Protein AF-0000000085511441 (afdb_homodimer)

pLDDT: mean 87.8, std 14.12, range [30.11, 98.56]

Solvent-accessible surface area (backbone atoms only — not comparable to full-atom values): 46714 Å² total; per-residue (Å²): 135,64,66,64,56,52,46,50,50,53,56,59,40,48,77,57,49,73,48,66,66,62,46,84,83,43,72,73,53,55,70,59,40,51,24,51,40,33,44,71,35,62,80,49,63,78,42,83,89,54,56,70,65,40,44,52,52,22,50,54,55,24,65,72,31,73,89,54,36,45,55,46,68,43,41,42,40,36,45,67,71,50,42,47,37,52,47,51,42,51,30,66,76,54,69,49,89,83,74,58,64,62,35,36,38,29,35,41,40,55,55,61,49,51,40,48,50,44,43,65,74,63,39,68,78,54,69,90,58,37,23,31,36,35,51,22,55,22,58,51,65,58,58,48,41,36,48,74,71,59,35,41,79,38,66,27,60,53,41,84,37,76,67,32,51,42,73,52,66,64,37,53,50,50,38,60,70,68,43,94,40,60,64,51,35,36,46,45,55,43,32,26,38,56,47,4,21,66,63,49,70,70,52,51,46,45,56,50,51,54,20,44,76,64,69,22,38,38,38,36,39,30,37,30,55,85,38,49,23,78,92,56,76,78,67,55,68,65,53,56,38,66,74,34,65,85,56,40,82,57,37,34,39,37,40,36,37,26,44,40,70,20,92,85,36,47,33,24,50,44,25,21,39,36,40,45,39,82,52,83,56,45,41,59,52,48,40,72,71,45,89,49,48,27,39,40,62,30,48,52,48,49,41,58,73,63,46,38,70,88,52,57,73,39,72,71,39,54,55,53,52,49,43,52,52,51,50,35,49,47,41,39,54,45,42,51,54,53,33,52,51,42,49,68,39,85,56,34,38,38,43,41,55,47,22,55,57,35,42,52,36,34,52,58,70,59,70,83,67,60,66,75,82,82,48,97,51,54,70,52,52,44,51,39,49,49,44,25,74,73,70,69,51,81,56,42,46,24,69,69,28,35,55,60,88,91,56,38,32,32,38,41,75,52,63,50,59,69,69,60,41,52,52,52,51,50,52,47,51,55,48,50,54,52,52,53,50,60,65,73,104,133,64,66,65,56,51,48,49,49,52,56,60,41,47,78,59,50,75,46,68,69,61,44,84,84,44,74,72,52,55,69,58,39,53,24,50,40,34,44,70,36,62,80,49,63,77,42,85,90,54,55,70,66,41,44,51,52,21,50,52,54,24,65,72,31,75,88,53,35,46,56,44,70,44,41,42,39,34,45,68,71,50,41,48,39,52,47,51,42,51,34,65,74,49,71,46,76,91,74,57,66,60,35,36,37,31,34,42,40,56,55,62,48,51,39,47,49,43,42,65,72,64,40,69,77,53,69,91,57,38,24,31,37,33,50,23,55,23,55,49,65,57,59,48,40,37,47,73,72,60,36,40,78,39,67,27,59,53,40,82,39,77,66,33,51,42,73,52,64,63,38,53,50,50,39,59,69,69,44,94,39,59,63,52,34,38,46,46,54,44,32,27,37,56,46,4,20,69,64,48,69,71,52,51,46,44,55,53,51,53,21,45,77,63,70,22,36,38,39,36,38,29,38,29,55,86,36,47,25,80,92,56,76,78,66,55,69,64,49,57,38,65,74,33,65,86,56,40,81,57,36,34,39,35,39,36,37,26,44,40,70,19,90,84,36,47,33,24,50,43,25,22,40,36,41,47,41,83,54,81,58,45,42,60,51,48,40,72,70,43,88,48,50,27,39,40,63,29,47,52,48,51,40,59,75,64,46,38,70,87,53,57,73,40,72,71,38,53,56,53,53,50,43,52,51,51,49,35,50,49,42,40,53,44,42,52,53,52,33,55,52,43,50,70,38,85,56,33,38,38,42,40,55,46,22,54,57,34,42,51,36,33,52,58,70,59,69,84,68,60,64,81,82,85,55,96,51,54,72,51,50,43,52,40,50,52,44,25,74,76,69,68,51,81,54,43,49,25,69,69,28,35,55,59,88,90,58,37,33,33,38,42,75,52,67,52,58,67,68,59,40,53,53,50,52,50,50,47,51,55,48,50,54,52,53,53,48,60,65,72,105

InterPro domains:
  IPR004839 Aminotransferase, class I/classII, large domain [PF00155] (36-219)
  IPR015421 Pyridoxal phosphate-dependent transferase, major domain [G3DSA:3.40.640.10] (71-316)
  IPR015422 Pyridoxal phosphate-dependent transferase, small domain [G3DSA:3.90.1150.10] (317-437)
  IPR015424 Pyridoxal phosphate-dependent transferase [SSF53383] (57-434)
  IPR045088 Aminotransferase ALAT1/2-like [PTHR11751] (29-437)

Sequence (882 aa):
MDSVSQKEKYFEHRSKFDTILQMEDNIQYSYLKEIIVLCLNSDLLVSSNFSDEAKQLAKHYLSNFAGNGVGIYSETIGDDFIRKDVVDYILERDGALNIEDEEVLVDTNEGSLLNNILEFFIGAHMNSGYGILIPYPSSPIIQEAVEICGFLPVPYYLTEAADQWTIEEEALVKALEGSHCKIHCIFLENPGYPTGHLYSEKELEIFFRVAKNHGIVLIAIENLQMDVYRKNKFLSSRKALIQKDEIYKSVQLMCLFSSARSPQGDKGMQISYIDSLRMDKLTTTYGNLTFTSPASIHQIYLSLFLAPKYVRKYPSFTKFENERHNFIELLGNLAEITVDFFNLQPYMSCSQVFAGHCAFPKLLFPSRWITDENEALDLEENYCCELYATTGIYVVPGKVFGENPDSMHFKFTFPLDQITLHEQLEKIRQFHQKFIQSLIAMDSVSQKEKYFEHRSKFDTILQMEDNIQYSYLKEIIVLCLNSDLLVSSNFSDEAKQLAKHYLSNFAGNGVGIYSETIGDDFIRKDVVDYILERDGALNIEDEEVLVDTNEGSLLNNILEFFIGAHMNSGYGILIPYPSSPIIQEAVEICGFLPVPYYLTEAADQWTIEEEALVKALEGSHCKIHCIFLENPGYPTGHLYSEKELEIFFRVAKNHGIVLIAIENLQMDVYRKNKFLSSRKALIQKDEIYKSVQLMCLFSSARSPQGDKGMQISYIDSLRMDKLTTTYGNLTFTSPASIHQIYLSLFLAPKYVRKYPSFTKFENERHNFIELLGNLAEITVDFFNLQPYMSCSQVFAGHCAFPKLLFPSRWITDENEALDLEENYCCELYATTGIYVVPGKVFGENPDSMHFKFTFPLDQITLHEQLEKIRQFHQKFIQSLIA

Foldseek 3Di:
DDPVVLLVVQVVCVVVPVPDPLVPVFLPCVVLVLLLVCQQPVVCLPPPVGDPLSSVVNQVLLVQDPPSHQPDFAFAQGRQVLLVLVVLLCCVQQVDDDFDSLQKGKAFFPLVVLLLCCCLPVVVVDDAFEEEEEEPQADLSNVVSCVVNRHHYQYFYWDQDQAFTADDLCSVVCSCVVDPGHYAEYEEEAVGPPRQDHYDLVRLVSVLVVCQVRVHAYEYEYAFQLQFADPDHHDDSVSSLVVPPVSLVRYKYKYKYWQLQHSNHDVVLTMMMIGIGPPPSNVVSSSVVDPHGHRSSSSSSSSVVSQGPVRCVDPVVVVSVVSSNVLSHLQQVQQVVVQVLQCPAPQKHWHGHRTGFKTKMWRRDDPVLQDDPPDPDGPQSVLQSVLCVQPVAHWAWSPSSHHDPPITIIMDGGPDDPVVSVVSSVSSRVSVVVVVVVSVD/DDPVVLLCVQVVCVVVPVPDPLPPVFLPCVVLVLLLVCQQPVVCLPPPVGDPLSSVVNQVLLVQDPPSHQPDFAFAQGRQVLLVLVVLLCCVQLVDDDADSLQKGKAFFPLVVLLLCCCLPVVVVDDAFEEEEEEPQADLSNVVSCVVNRHHYQYFYWDQDQAFTADDLCSVVCSCVVDPGHYAEYEEEAVGPPRQDHYDLVRLVSVLVVCQVRVHAYEYEYAFQLQFADPDHHDDSVSSLVVPPVSLVRYKYKYKYWQLQHSNHDVVLTMMMIGIGPPPSNVVSSSVVDPHGHRSSSSSSSSVVSQGPVRCVDPVVVVSVVSSNVLSHLQQVQQVVVQVLQCPAPQKHWHRHRTGFKTKMWRRDDPVLQDDDDDPDGPQSVLQSVLCVQPVAHWAWSPSSHHDPPITIIMDGGPDDPVVSVVSSVSSRVSVVVVVVVSVD

Radius of gyration: 28.65 Å; Cα contacts (8 Å, |Δi|>4): 1571; chains: 2; bounding box: 65×98×68 Å

Nearest PDB structures (foldseek):
  4wp0-assembly1_A  TM=7.936E-01  e=3.427E-21  Homo sapiens
  4wlh-assembly1_A  TM=7.921E-01  e=8.140E-21  Homo sapiens
  3av7-assembly1_C  TM=8.135E-01  e=3.475E-18  Pyrococcus horikoshii OT3
  8kdk-assembly1_A  TM=7.665E-01  e=4.397E-17  Streptomyces caelestis
  8kdk-assembly1_D  TM=6.953E-01  e=1.557E-17  Streptomyces caelestis

Structure (mmCIF, N/CA/C/O backbone):
data_AF-0000000085511441-model_v1
#
loop_
_entity.id
_entity.type
_entity.pdbx_description
1 polymer 'alanine transaminase'
#
loop_
_atom_site.group_PDB
_atom_site.id
_atom_site.type_symbol
_atom_site.label_atom_id
_atom_site.label_alt_id
_atom_site.label_comp_id
_atom_site.label_asym_id
_atom_site.label_entity_id
_atom_site.label_seq_id
_atom_site.pdbx_PDB_ins_code
_atom_site.Cartn_x
_atom_site.Cartn_y
_atom_site.Cartn_z
_atom_site.occupancy
_atom_site.B_iso_or_equiv
_atom_site.auth_seq_id
_atom_site.auth_comp_id
_atom_site.auth_asym_id
_atom_site.auth_atom_id
_atom_site.pdbx_PDB_model_num
ATOM 1 N N . MET A 1 1 ? 5.293 -35.469 23.703 1 30.19 1 MET A N 1
ATOM 2 C CA . MET A 1 1 ? 5.578 -34.188 23.062 1 30.19 1 MET A CA 1
ATOM 3 C C . MET A 1 1 ? 4.348 -33.656 22.328 1 30.19 1 MET A C 1
ATOM 5 O O . MET A 1 1 ? 3.793 -34.344 21.469 1 30.19 1 MET A O 1
ATOM 9 N N . ASP A 1 2 ? 3.559 -32.688 22.75 1 33.53 2 ASP A N 1
ATOM 10 C CA . ASP A 1 2 ? 2.156 -32.312 22.594 1 33.53 2 ASP A CA 1
ATOM 11 C C . ASP A 1 2 ? 1.881 -31.797 21.188 1 33.53 2 ASP A C 1
ATOM 13 O O . ASP A 1 2 ? 2.611 -30.953 20.672 1 33.53 2 ASP A O 1
ATOM 17 N N . SER A 1 3 ? 1.074 -32.562 20.5 1 41.69 3 SER A N 1
ATOM 18 C CA . SER A 1 3 ? 0.53 -32.406 19.141 1 41.69 3 SER A CA 1
ATOM 19 C C . SER A 1 3 ? 0.071 -30.969 18.891 1 41.69 3 SER A C 1
ATOM 21 O O . SER A 1 3 ? 0.227 -30.453 17.781 1 41.69 3 SER A O 1
ATOM 23 N N . VAL A 1 4 ? -0.508 -30.359 19.891 1 43.78 4 VAL A N 1
ATOM 24 C CA . VAL A 1 4 ? -1.027 -29 19.781 1 43.78 4 VAL A CA 1
ATOM 25 C C . VAL A 1 4 ? 0.124 -28.016 19.562 1 43.78 4 VAL A C 1
ATOM 27 O O . VAL A 1 4 ? 0.022 -27.109 18.734 1 43.78 4 VAL A O 1
ATOM 30 N N . SER A 1 5 ? 1.155 -28.391 20.172 1 52.44 5 SER A N 1
ATOM 31 C CA . SER A 1 5 ? 2.291 -27.469 20.094 1 52.44 5 SER A CA 1
ATOM 32 C C . SER A 1 5 ? 2.941 -27.516 18.719 1 52.44 5 SER A C 1
ATOM 34 O O . SER A 1 5 ? 3.32 -26.484 18.156 1 52.44 5 SER A O 1
ATOM 36 N N . GLN A 1 6 ? 2.924 -28.766 18.219 1 46.75 6 GLN A N 1
ATOM 37 C CA . GLN A 1 6 ? 3.545 -28.875 16.906 1 46.75 6 GLN A CA 1
ATOM 38 C C . GLN A 1 6 ? 2.691 -28.203 15.828 1 46.75 6 GLN A C 1
ATOM 40 O O . GLN A 1 6 ? 3.221 -27.594 14.906 1 46.75 6 GLN A O 1
ATOM 45 N N . LYS A 1 7 ? 1.538 -28.391 16.078 1 52.41 7 LYS A N 1
ATOM 46 C CA . LYS A 1 7 ? 0.565 -27.781 15.164 1 52.41 7 LYS A CA 1
ATOM 47 C C . LYS A 1 7 ? 0.654 -26.266 15.18 1 52.41 7 LYS A C 1
ATOM 49 O O . LYS A 1 7 ? 0.6 -25.625 14.133 1 52.41 7 LYS A O 1
ATOM 54 N N . GLU A 1 8 ? 0.683 -25.875 16.375 1 53.62 8 GLU A N 1
ATOM 55 C CA . GLU A 1 8 ? 0.803 -24.438 16.547 1 53.62 8 GLU A CA 1
ATOM 56 C C . GLU A 1 8 ? 2.082 -23.906 15.906 1 53.62 8 GLU A C 1
ATOM 58 O O . GLU A 1 8 ? 2.072 -22.844 15.273 1 53.62 8 GLU A O 1
ATOM 63 N N . LYS A 1 9 ? 2.961 -24.719 15.977 1 51.88 9 LYS A N 1
ATOM 64 C CA . LYS A 1 9 ? 4.258 -24.359 15.414 1 51.88 9 LYS A CA 1
ATOM 65 C C . LYS A 1 9 ? 4.23 -24.406 13.891 1 51.88 9 LYS A C 1
ATOM 67 O O . LYS A 1 9 ? 4.859 -23.578 13.227 1 51.88 9 LYS A O 1
ATOM 72 N N . TYR A 1 10 ? 3.539 -25.438 13.438 1 49.09 10 TYR A N 1
ATOM 73 C CA . TYR A 1 10 ? 3.398 -25.562 11.984 1 49.09 10 TYR A CA 1
ATOM 74 C C . TYR A 1 10 ? 2.664 -24.359 11.406 1 49.09 10 TYR A C 1
ATOM 76 O O . TYR A 1 10 ? 3.111 -23.766 10.414 1 49.09 10 TYR A O 1
ATOM 84 N N . PHE A 1 11 ? 1.59 -24.016 12.047 1 53.53 11 PHE A N 1
ATOM 85 C CA . PHE A 1 11 ? 0.76 -22.953 11.492 1 53.53 11 PHE A CA 1
ATOM 86 C C . PHE A 1 11 ? 1.355 -21.594 11.805 1 53.53 11 PHE A C 1
ATOM 88 O O . PHE A 1 11 ? 1.129 -20.625 11.062 1 53.53 11 PHE A O 1
ATOM 95 N N . GLU A 1 12 ? 2.021 -21.5 12.875 1 52.16 12 GLU A N 1
ATOM 96 C CA . GLU A 1 12 ? 2.764 -20.266 13.117 1 52.16 12 GLU A CA 1
ATOM 97 C C . GLU A 1 12 ? 3.789 -20.016 12.016 1 52.16 12 GLU A C 1
ATOM 99 O O . GLU A 1 12 ? 4.031 -18.875 11.633 1 52.16 12 GLU A O 1
ATOM 104 N N . HIS A 1 13 ? 4.277 -21.109 11.57 1 45.53 13 HIS A N 1
ATOM 105 C CA . HIS A 1 13 ? 5.293 -21.016 10.523 1 45.53 13 HIS A CA 1
ATOM 106 C C . HIS A 1 13 ? 4.66 -20.734 9.164 1 45.53 13 HIS A C 1
ATOM 108 O O . HIS A 1 13 ? 5.359 -20.391 8.211 1 45.53 13 HIS A O 1
ATOM 114 N N . ARG A 1 14 ? 3.357 -21.047 9.039 1 44.38 14 ARG A N 1
ATOM 115 C CA . ARG A 1 14 ? 2.656 -20.75 7.797 1 44.38 14 ARG A CA 1
ATOM 116 C C . ARG A 1 14 ? 2.949 -19.328 7.328 1 44.38 14 ARG A C 1
ATOM 118 O O . ARG A 1 14 ? 3.16 -19.094 6.137 1 44.38 14 ARG A O 1
ATOM 125 N N . SER A 1 15 ? 2.666 -18.516 8.359 1 41.56 15 SER A N 1
ATOM 126 C CA . SER A 1 15 ? 2.695 -17.094 8.031 1 41.56 15 SER A CA 1
ATOM 127 C C . SER A 1 15 ? 4.059 -16.672 7.48 1 41.56 15 SER A C 1
ATOM 129 O O . SER A 1 15 ? 4.145 -15.828 6.594 1 41.56 15 SER A O 1
ATOM 131 N N . LYS A 1 16 ? 5.086 -17.422 8.047 1 41.16 16 LYS A N 1
ATOM 132 C CA . LYS A 1 16 ? 6.445 -17 7.727 1 41.16 16 LYS A CA 1
ATOM 133 C C . LYS A 1 16 ? 6.922 -17.609 6.41 1 41.16 16 LYS A C 1
ATOM 135 O O . LYS A 1 16 ? 7.73 -17.016 5.699 1 41.16 16 LYS A O 1
ATOM 140 N N . PHE A 1 17 ? 6.461 -18.812 6.188 1 39.72 17 PHE A N 1
ATOM 141 C CA . PHE A 1 17 ? 7.16 -19.625 5.203 1 39.72 17 PHE A CA 1
ATOM 142 C C . PHE A 1 17 ? 6.668 -19.312 3.795 1 39.72 17 PHE A C 1
ATOM 144 O O . PHE A 1 17 ? 7.277 -19.734 2.809 1 39.72 17 PHE A O 1
ATOM 151 N N . ASP A 1 18 ? 5.336 -18.984 3.717 1 43.41 18 ASP A N 1
ATOM 152 C CA . ASP A 1 18 ? 5.293 -18.719 2.281 1 43.41 18 ASP A CA 1
ATOM 153 C C . ASP A 1 18 ? 6.488 -17.891 1.837 1 43.41 18 ASP A C 1
ATOM 155 O O . ASP A 1 18 ? 6.539 -17.422 0.698 1 43.41 18 ASP A O 1
ATOM 159 N N . THR A 1 19 ? 7.043 -17.344 2.816 1 40.03 19 THR A N 1
ATOM 160 C CA . THR A 1 19 ? 8.211 -16.547 2.457 1 40.03 19 THR A CA 1
ATOM 161 C C . THR A 1 19 ? 9.211 -17.391 1.665 1 40.03 19 THR A C 1
ATOM 163 O O . THR A 1 19 ? 9.742 -18.375 2.17 1 40.03 19 THR A O 1
ATOM 166 N N . ILE A 1 20 ? 9.047 -17.422 0.516 1 40.84 20 ILE A N 1
ATOM 167 C CA . ILE A 1 20 ? 9.797 -17.859 -0.659 1 40.84 20 ILE A CA 1
ATOM 168 C C . ILE A 1 20 ? 11.289 -17.891 -0.34 1 40.84 20 ILE A C 1
ATOM 170 O O . ILE A 1 20 ? 11.844 -16.906 0.157 1 40.84 20 ILE A O 1
ATOM 174 N N . LEU A 1 21 ? 11.789 -19.156 -0.177 1 41 21 LEU A N 1
ATOM 175 C CA . LEU A 1 21 ? 13.156 -19.562 -0.474 1 41 21 LEU A CA 1
ATOM 176 C C . LEU A 1 21 ? 13.797 -18.609 -1.481 1 41 21 LEU A C 1
ATOM 178 O O . LEU A 1 21 ? 13.43 -18.609 -2.658 1 41 21 LEU A O 1
ATOM 182 N N . GLN A 1 22 ? 13.836 -17.406 -1.177 1 41.31 22 GLN A N 1
ATOM 183 C CA . GLN A 1 22 ? 14.742 -16.703 -2.074 1 41.31 22 GLN A CA 1
ATOM 184 C C . GLN A 1 22 ? 15.969 -17.562 -2.398 1 41.31 22 GLN A C 1
ATOM 186 O O . GLN A 1 22 ? 16.703 -17.969 -1.497 1 41.31 22 GLN A O 1
ATOM 191 N N . MET A 1 23 ? 15.836 -18.484 -3.258 1 41.94 23 MET A N 1
ATOM 192 C CA . MET A 1 23 ? 17.125 -18.906 -3.807 1 41.94 23 MET A CA 1
ATOM 193 C C . MET A 1 23 ? 18.172 -17.812 -3.648 1 41.94 23 MET A C 1
ATOM 195 O O . MET A 1 23 ? 17.938 -16.672 -4.043 1 41.94 23 MET A O 1
ATOM 199 N N . GLU A 1 24 ? 18.812 -17.844 -2.527 1 42.34 24 GLU A N 1
ATOM 200 C CA . GLU A 1 24 ? 19.969 -16.984 -2.266 1 42.34 24 GLU A CA 1
ATOM 201 C C . GLU A 1 24 ? 20.484 -16.344 -3.553 1 42.34 24 GLU A C 1
ATOM 203 O O . GLU A 1 24 ? 20.906 -15.188 -3.555 1 42.34 24 GLU A O 1
ATOM 208 N N . ASP A 1 25 ? 20.781 -17.344 -4.543 1 43.22 25 ASP A N 1
ATOM 209 C CA . ASP A 1 25 ? 21.5 -16.906 -5.738 1 43.22 25 ASP A CA 1
ATOM 210 C C . ASP A 1 25 ? 20.547 -16.203 -6.711 1 43.22 25 ASP A C 1
ATOM 212 O O . ASP A 1 25 ? 20.719 -16.297 -7.926 1 43.22 25 ASP A O 1
ATOM 216 N N . ASN A 1 26 ? 19.406 -15.828 -6.203 1 47.5 26 ASN A N 1
ATOM 217 C CA . ASN A 1 26 ? 18.406 -15.164 -7.035 1 47.5 26 ASN A CA 1
ATOM 218 C C . ASN A 1 26 ? 19.047 -14.086 -7.918 1 47.5 26 ASN A C 1
ATOM 220 O O . ASN A 1 26 ? 20.156 -13.625 -7.637 1 47.5 26 ASN A O 1
ATOM 224 N N . ILE A 1 27 ? 18.422 -13.93 -9.094 1 51.72 27 ILE A N 1
ATOM 225 C CA . ILE A 1 27 ? 18.766 -12.938 -10.102 1 51.72 27 ILE A CA 1
ATOM 226 C C . ILE A 1 27 ? 19.266 -11.664 -9.422 1 51.72 27 ILE A C 1
ATOM 228 O O . ILE A 1 27 ? 18.562 -11.078 -8.594 1 51.72 27 ILE A O 1
ATOM 232 N N . GLN A 1 28 ? 20.562 -11.727 -9.195 1 55.09 28 GLN A N 1
ATOM 233 C CA . GLN A 1 28 ? 21.156 -10.508 -8.664 1 55.09 28 GLN A CA 1
ATOM 234 C C . GLN A 1 28 ? 20.656 -9.273 -9.406 1 55.09 28 GLN A C 1
ATOM 236 O O . GLN A 1 28 ? 20.891 -9.133 -10.609 1 55.09 28 GLN A O 1
ATOM 241 N N . TYR A 1 29 ? 19.562 -8.727 -8.961 1 67.25 29 TYR A N 1
ATOM 242 C CA . TYR A 1 29 ? 18.984 -7.488 -9.477 1 67.25 29 TYR A CA 1
ATOM 243 C C . TYR A 1 29 ? 19.922 -6.309 -9.25 1 67.25 29 TYR A C 1
ATOM 245 O O . TYR A 1 29 ? 19.469 -5.184 -9.023 1 67.25 29 TYR A O 1
ATOM 253 N N . SER A 1 30 ? 21.266 -6.805 -9.461 1 74.56 30 SER A N 1
ATOM 254 C CA . SER A 1 30 ? 22.219 -5.734 -9.172 1 74.56 30 SER A CA 1
ATOM 255 C C . SER A 1 30 ? 22.031 -4.555 -10.117 1 74.56 30 SER A C 1
ATOM 257 O O . SER A 1 30 ? 22.125 -3.396 -9.703 1 74.56 30 SER A O 1
ATOM 259 N N . TYR A 1 31 ? 21.672 -4.934 -11.336 1 82.25 31 TYR A N 1
ATOM 260 C CA . TYR A 1 31 ? 21.469 -3.885 -12.336 1 82.25 31 TYR A CA 1
ATOM 261 C C . TYR A 1 31 ? 20.312 -2.977 -11.953 1 82.25 31 TYR A C 1
ATOM 263 O O . TYR A 1 31 ? 20.438 -1.751 -11.969 1 82.25 31 TYR A O 1
ATOM 271 N N . LEU A 1 32 ? 19.219 -3.57 -11.562 1 89.5 32 LEU A N 1
ATOM 272 C CA . LEU A 1 32 ? 18.047 -2.789 -11.188 1 89.5 32 LEU A CA 1
ATOM 273 C C . LEU A 1 32 ? 18.312 -1.98 -9.922 1 89.5 32 LEU A C 1
ATOM 275 O O . LEU A 1 32 ? 17.953 -0.807 -9.844 1 89.5 32 LEU A O 1
ATOM 279 N N . LYS A 1 33 ? 19.062 -2.592 -9.047 1 88.81 33 LYS A N 1
ATOM 280 C CA . LYS A 1 33 ? 19.312 -1.96 -7.758 1 88.81 33 LYS A CA 1
ATOM 281 C C . LYS A 1 33 ? 20.203 -0.727 -7.922 1 88.81 33 LYS A C 1
ATOM 283 O O . LYS A 1 33 ? 20.016 0.277 -7.23 1 88.81 33 LYS A O 1
ATOM 288 N N . GLU A 1 34 ? 21.141 -0.823 -8.852 1 91.25 34 GLU A N 1
ATOM 289 C CA . GLU A 1 34 ? 22.047 0.301 -9.094 1 91.25 34 GLU A CA 1
ATOM 290 C C . GLU A 1 34 ? 21.281 1.534 -9.555 1 91.25 34 GLU A C 1
ATOM 292 O O . GLU A 1 34 ? 21.547 2.648 -9.102 1 91.25 34 GLU A O 1
ATOM 297 N N . ILE A 1 35 ? 20.375 1.328 -10.438 1 94.44 35 ILE A N 1
ATOM 298 C CA . ILE A 1 35 ? 19.594 2.434 -10.992 1 94.44 35 ILE A CA 1
ATOM 299 C C . ILE A 1 35 ? 18.672 3.006 -9.914 1 94.44 35 ILE A C 1
ATOM 301 O O . ILE A 1 35 ? 18.578 4.227 -9.758 1 94.44 35 ILE A O 1
ATOM 305 N N . ILE A 1 36 ? 18.062 2.154 -9.148 1 94.31 36 ILE A N 1
ATOM 306 C CA . ILE A 1 36 ? 17.125 2.568 -8.109 1 94.31 36 ILE A CA 1
ATOM 307 C C . ILE A 1 36 ? 17.859 3.357 -7.031 1 94.31 36 ILE A C 1
ATOM 309 O O . ILE A 1 36 ? 17.359 4.379 -6.555 1 94.31 36 ILE A O 1
ATOM 313 N N . VAL A 1 37 ? 19.047 2.914 -6.73 1 93.75 37 VAL A N 1
ATOM 314 C CA . VAL A 1 37 ? 19.891 3.578 -5.734 1 93.75 37 VAL A CA 1
ATOM 315 C C . VAL A 1 37 ? 20.203 5 -6.188 1 93.75 37 VAL A C 1
ATOM 317 O O . VAL A 1 37 ? 20.125 5.941 -5.398 1 93.75 37 VAL A O 1
ATOM 320 N N . LEU A 1 38 ? 20.516 5.156 -7.449 1 94.88 38 LEU A N 1
ATOM 321 C CA . LEU A 1 38 ? 20.844 6.465 -8 1 94.88 38 LEU A CA 1
ATOM 322 C C . LEU A 1 38 ? 19.625 7.379 -8 1 94.88 38 LEU A C 1
ATOM 324 O O . LEU A 1 38 ? 19.75 8.594 -7.809 1 94.88 38 LEU A O 1
ATOM 328 N N . CYS A 1 39 ? 18.438 6.82 -8.203 1 94.75 39 CYS A N 1
ATOM 329 C CA . CYS A 1 39 ? 17.203 7.605 -8.18 1 94.75 39 CYS A CA 1
ATOM 330 C C . CYS A 1 39 ? 16.875 8.055 -6.766 1 94.75 39 CYS A C 1
ATOM 332 O O . CYS A 1 39 ? 16.375 9.164 -6.562 1 94.75 39 CYS A O 1
ATOM 334 N N . LEU A 1 40 ? 17.172 7.219 -5.82 1 92.06 40 LEU A N 1
ATOM 335 C CA . LEU A 1 40 ? 16.875 7.512 -4.426 1 92.06 40 LEU A CA 1
ATOM 336 C C . LEU A 1 40 ? 17.812 8.586 -3.877 1 92.06 40 LEU A C 1
ATOM 338 O O . LEU A 1 40 ? 17.406 9.398 -3.045 1 92.06 40 LEU A O 1
ATOM 342 N N . ASN A 1 41 ? 19.047 8.492 -4.266 1 90.44 41 ASN A N 1
ATOM 343 C CA . ASN A 1 41 ? 20.062 9.453 -3.848 1 90.44 41 ASN A CA 1
ATOM 344 C C . ASN A 1 41 ? 20.812 10.031 -5.047 1 90.44 41 ASN A C 1
ATOM 346 O O . ASN A 1 41 ? 21.891 9.547 -5.406 1 90.44 41 ASN A O 1
ATOM 350 N N . SER A 1 42 ? 20.344 11.148 -5.516 1 88.06 42 SER A N 1
ATOM 351 C CA . SER A 1 42 ? 20.859 11.742 -6.75 1 88.06 42 SER A CA 1
ATOM 352 C C . SER A 1 42 ? 22.25 12.305 -6.555 1 88.06 42 SER A C 1
ATOM 354 O O . SER A 1 42 ? 22.953 12.602 -7.531 1 88.06 42 SER A O 1
ATOM 356 N N . ASP A 1 43 ? 22.734 12.422 -5.32 1 86.56 43 ASP A N 1
ATOM 357 C CA . ASP A 1 43 ? 24.109 12.859 -5.062 1 86.56 43 ASP A CA 1
ATOM 358 C C . ASP A 1 43 ? 25.109 11.852 -5.602 1 86.56 43 ASP A C 1
ATOM 360 O O . ASP A 1 43 ? 26.266 12.195 -5.848 1 86.56 43 ASP A O 1
ATOM 364 N N . LEU A 1 44 ? 24.672 10.68 -5.836 1 90.88 44 LEU A N 1
ATOM 365 C CA . LEU A 1 44 ? 25.547 9.602 -6.27 1 90.88 44 LEU A CA 1
ATOM 366 C C . LEU A 1 44 ? 25.75 9.641 -7.781 1 90.88 44 LEU A C 1
ATOM 368 O O . LEU A 1 44 ? 26.578 8.906 -8.32 1 90.88 44 LEU A O 1
ATOM 372 N N . LEU A 1 45 ? 25.031 10.539 -8.422 1 92.56 45 LEU A N 1
ATOM 373 C CA . LEU A 1 45 ? 25.109 10.609 -9.883 1 92.56 45 LEU A CA 1
ATOM 374 C C . LEU A 1 45 ? 26.484 11.055 -10.336 1 92.56 45 LEU A C 1
ATOM 376 O O . LEU A 1 45 ? 26.859 10.859 -11.492 1 92.56 45 LEU A O 1
ATOM 380 N N . VAL A 1 46 ? 27.25 11.602 -9.445 1 91.19 46 VAL A N 1
ATOM 381 C CA . VAL A 1 46 ? 28.578 12.094 -9.805 1 91.19 46 VAL A CA 1
ATOM 382 C C . VAL A 1 46 ? 29.641 11.086 -9.359 1 91.19 46 VAL A C 1
ATOM 384 O O . VAL A 1 46 ? 30.828 11.25 -9.656 1 91.19 46 VAL A O 1
ATOM 387 N N . SER A 1 47 ? 29.219 10.078 -8.656 1 88.38 47 SER A N 1
ATOM 388 C CA . SER A 1 47 ? 30.156 9.094 -8.125 1 88.38 47 SER A CA 1
ATOM 389 C C . SER A 1 47 ? 30.703 8.195 -9.234 1 88.38 47 SER A C 1
ATOM 391 O O . SER A 1 47 ? 29.953 7.789 -10.133 1 88.38 47 SER A O 1
ATOM 393 N N . SER A 1 48 ? 31.953 7.766 -9.164 1 87.62 48 SER A N 1
ATOM 394 C CA . SER A 1 48 ? 32.594 6.895 -10.148 1 87.62 48 SER A CA 1
ATOM 395 C C . SER A 1 48 ? 32.281 5.43 -9.883 1 87.62 48 SER A C 1
ATOM 397 O O . SER A 1 48 ? 32.531 4.566 -10.719 1 87.62 48 SER A O 1
ATOM 399 N N . ASN A 1 49 ? 31.578 5.152 -8.836 1 85.38 49 ASN A N 1
ATOM 400 C CA . ASN A 1 49 ? 31.266 3.777 -8.445 1 85.38 49 ASN A CA 1
ATOM 401 C C . ASN A 1 49 ? 30.094 3.219 -9.234 1 85.38 49 ASN A C 1
ATOM 403 O O . ASN A 1 49 ? 29.812 2.02 -9.18 1 85.38 49 ASN A O 1
ATOM 407 N N . PHE A 1 50 ? 29.453 4.082 -10.016 1 90.62 50 PHE A N 1
ATOM 408 C CA . PHE A 1 50 ? 28.281 3.658 -10.773 1 90.62 50 PHE A CA 1
ATOM 409 C C . PHE A 1 50 ? 28.516 3.816 -12.273 1 90.62 50 PHE A C 1
ATOM 411 O O . PHE A 1 50 ? 29.25 4.715 -12.695 1 90.62 50 PHE A O 1
ATOM 418 N N . SER A 1 51 ? 27.969 2.916 -13.062 1 91.12 51 SER A N 1
ATOM 419 C CA . SER A 1 51 ? 28.172 2.928 -14.508 1 91.12 51 SER A CA 1
ATOM 420 C C . SER A 1 51 ? 27.469 4.129 -15.148 1 91.12 51 SER A C 1
ATOM 422 O O . SER A 1 51 ? 26.484 4.641 -14.617 1 91.12 51 SER A O 1
ATOM 424 N N . ASP A 1 52 ? 27.984 4.551 -16.266 1 94.12 52 ASP A N 1
ATOM 425 C CA . ASP A 1 52 ? 27.375 5.645 -17.016 1 94.12 52 ASP A CA 1
ATOM 426 C C . ASP A 1 52 ? 25.969 5.273 -17.469 1 94.12 52 ASP A C 1
ATOM 428 O O . ASP A 1 52 ? 25.078 6.129 -17.516 1 94.12 52 ASP A O 1
ATOM 432 N N . GLU A 1 53 ? 25.812 4.043 -17.781 1 93.81 53 GLU A N 1
ATOM 433 C CA . GLU A 1 53 ? 24.484 3.557 -18.172 1 93.81 53 GLU A CA 1
ATOM 434 C C . GLU A 1 53 ? 23.469 3.744 -17.047 1 93.81 53 GLU A C 1
ATOM 436 O O . GLU A 1 53 ? 22.375 4.238 -17.281 1 93.81 53 GLU A O 1
ATOM 441 N N . ALA A 1 54 ? 23.875 3.307 -15.883 1 93.81 54 ALA A N 1
ATOM 442 C CA . ALA A 1 54 ? 22.984 3.439 -14.727 1 93.81 54 ALA A CA 1
ATOM 443 C C . ALA A 1 54 ? 22.672 4.906 -14.453 1 93.81 54 ALA A C 1
ATOM 445 O O . ALA A 1 54 ? 21.531 5.242 -14.125 1 93.81 54 ALA A O 1
ATOM 446 N N . LYS A 1 55 ? 23.672 5.777 -14.594 1 96.25 55 LYS A N 1
ATOM 447 C CA . LYS A 1 55 ? 23.469 7.211 -14.375 1 96.25 55 LYS A CA 1
ATOM 448 C C . LYS A 1 55 ? 22.5 7.797 -15.398 1 96.25 55 LYS A C 1
ATOM 450 O O . LYS A 1 55 ? 21.641 8.602 -15.047 1 96.25 55 LYS A O 1
ATOM 455 N N . GLN A 1 56 ? 22.656 7.383 -16.609 1 96.25 56 GLN A N 1
ATOM 456 C CA . GLN A 1 56 ? 21.781 7.875 -17.672 1 96.25 56 GLN A CA 1
ATOM 457 C C . GLN A 1 56 ? 20.328 7.445 -17.453 1 96.25 56 GLN A C 1
ATOM 459 O O . GLN A 1 56 ? 19.406 8.242 -17.609 1 96.25 56 GLN A O 1
ATOM 464 N N . LEU A 1 57 ? 20.141 6.215 -17.109 1 96.12 57 LEU A N 1
ATOM 465 C CA . LEU A 1 57 ? 18.812 5.703 -16.844 1 96.12 57 LEU A CA 1
ATOM 466 C C . LEU A 1 57 ? 18.188 6.383 -15.625 1 96.12 57 LEU A C 1
ATOM 468 O O . LEU A 1 57 ? 17 6.727 -15.633 1 96.12 57 LEU A O 1
ATOM 472 N N . ALA A 1 58 ? 18.984 6.531 -14.57 1 96.88 58 ALA A N 1
ATOM 473 C CA . ALA A 1 58 ? 18.5 7.227 -13.383 1 96.88 58 ALA A CA 1
ATOM 474 C C . ALA A 1 58 ? 18.047 8.641 -13.719 1 96.88 58 ALA A C 1
ATOM 476 O O . ALA A 1 58 ? 16.984 9.086 -13.281 1 96.88 58 ALA A O 1
ATOM 477 N N . LYS A 1 59 ? 18.859 9.367 -14.523 1 96.69 59 LYS A N 1
ATOM 478 C CA . LYS A 1 59 ? 18.516 10.719 -14.945 1 96.69 59 LYS A CA 1
ATOM 479 C C . LYS A 1 59 ? 17.219 10.727 -15.75 1 96.69 59 LYS A C 1
ATOM 481 O O . LYS A 1 59 ? 16.391 11.633 -15.594 1 96.69 59 LYS A O 1
ATOM 486 N N . HIS A 1 60 ? 17.094 9.719 -16.594 1 96.19 60 HIS A N 1
ATOM 487 C CA . HIS A 1 60 ? 15.867 9.578 -17.375 1 96.19 60 HIS A CA 1
ATOM 488 C C . HIS A 1 60 ? 14.641 9.461 -16.469 1 96.19 60 HIS A C 1
ATOM 490 O O . HIS A 1 60 ? 13.656 10.18 -16.656 1 96.19 60 HIS A O 1
ATOM 496 N N . TYR A 1 61 ? 14.68 8.586 -15.492 1 96.25 61 TYR A N 1
ATOM 497 C CA . TYR A 1 61 ? 13.547 8.383 -14.594 1 96.25 61 TYR A CA 1
ATOM 498 C C . TYR A 1 61 ? 13.281 9.625 -13.758 1 96.25 61 TYR A C 1
ATOM 500 O O . TYR A 1 61 ? 12.133 10.07 -13.648 1 96.25 61 TYR A O 1
ATOM 508 N N . LEU A 1 62 ? 14.336 10.219 -13.211 1 94.94 62 LEU A N 1
ATOM 509 C CA . LEU A 1 62 ? 14.188 11.391 -12.352 1 94.94 62 LEU A CA 1
ATOM 510 C C . LEU A 1 62 ? 13.555 12.547 -13.117 1 94.94 62 LEU A C 1
ATOM 512 O O . LEU A 1 62 ? 12.695 13.25 -12.586 1 94.94 62 LEU A O 1
ATOM 516 N N . SER A 1 63 ? 13.906 12.727 -14.367 1 94.44 63 SER A N 1
ATOM 517 C CA . SER A 1 63 ? 13.438 13.859 -15.164 1 94.44 63 SER A CA 1
ATOM 518 C C . SER A 1 63 ? 11.969 13.695 -15.539 1 94.44 63 SER A C 1
ATOM 520 O O . SER A 1 63 ? 11.305 14.672 -15.906 1 94.44 63 SER A O 1
ATOM 522 N N . ASN A 1 64 ? 11.445 12.492 -15.406 1 92.62 64 ASN A N 1
ATOM 523 C CA . ASN A 1 64 ? 10.07 12.242 -15.82 1 92.62 64 ASN A CA 1
ATOM 524 C C . ASN A 1 64 ? 9.109 12.305 -14.633 1 92.62 64 ASN A C 1
ATOM 526 O O . ASN A 1 64 ? 7.895 12.344 -14.812 1 92.62 64 ASN A O 1
ATOM 530 N N . PHE A 1 65 ? 9.656 12.242 -13.461 1 88.5 65 PHE A N 1
ATOM 531 C CA . PHE A 1 65 ? 8.82 12.43 -12.281 1 88.5 65 PHE A CA 1
ATOM 532 C C . PHE A 1 65 ? 8.664 13.914 -11.961 1 88.5 65 PHE A C 1
ATOM 534 O O . PHE A 1 65 ? 9.555 14.719 -12.266 1 88.5 65 PHE A O 1
ATOM 541 N N . ALA A 1 66 ? 7.531 14.242 -11.367 1 79.31 66 ALA A N 1
ATOM 542 C CA . ALA A 1 66 ? 7.32 15.609 -10.914 1 79.31 66 ALA A CA 1
ATOM 543 C C . ALA A 1 66 ? 8.43 16.047 -9.961 1 79.31 66 ALA A C 1
ATOM 545 O O . ALA A 1 66 ? 8.859 15.281 -9.102 1 79.31 66 ALA A O 1
ATOM 546 N N . GLY A 1 67 ? 9.008 17.234 -10.164 1 78.12 67 GLY A N 1
ATOM 547 C CA . GLY A 1 67 ? 10.039 17.766 -9.297 1 78.12 67 GLY A CA 1
ATOM 548 C C . GLY A 1 67 ? 11.414 17.188 -9.57 1 78.12 67 GLY A C 1
ATOM 549 O O . GLY A 1 67 ? 12.359 17.438 -8.82 1 78.12 67 GLY A O 1
ATOM 550 N N . ASN A 1 68 ? 11.531 16.359 -10.57 1 84.5 68 ASN A N 1
ATOM 551 C CA . ASN A 1 68 ? 12.789 15.727 -10.953 1 84.5 68 ASN A CA 1
ATOM 552 C C . ASN A 1 68 ? 13.352 14.883 -9.812 1 84.5 68 ASN A C 1
ATOM 554 O O . ASN A 1 68 ? 14.547 14.953 -9.516 1 84.5 68 ASN A O 1
ATOM 558 N N . GLY A 1 69 ? 12.461 14.211 -9.117 1 87.44 69 GLY A N 1
ATOM 559 C CA . GLY A 1 69 ? 12.852 13.391 -7.98 1 87.44 69 GLY A CA 1
ATOM 560 C C . GLY A 1 69 ? 11.805 12.359 -7.602 1 87.44 69 GLY A C 1
ATOM 561 O O . GLY A 1 69 ? 10.758 12.266 -8.25 1 87.44 69 GLY A O 1
ATOM 562 N N . VAL A 1 70 ? 12.117 11.562 -6.598 1 89.69 70 VAL A N 1
ATOM 563 C CA . VAL A 1 70 ? 11.234 10.469 -6.203 1 89.69 70 VAL A CA 1
ATOM 564 C C . VAL A 1 70 ? 10.633 10.758 -4.828 1 89.69 70 VAL A C 1
ATOM 566 O O . VAL A 1 70 ? 10.094 9.859 -4.184 1 89.69 70 VAL A O 1
ATOM 569 N N . GLY A 1 71 ? 10.719 11.977 -4.367 1 85.06 71 GLY A N 1
ATOM 570 C CA . GLY A 1 71 ? 10.312 12.312 -3.01 1 85.06 71 GLY A CA 1
ATOM 571 C C . GLY A 1 71 ? 8.961 13 -2.941 1 85.06 71 GLY A C 1
ATOM 572 O O . GLY A 1 71 ? 8.602 13.57 -1.91 1 85.06 71 GLY A O 1
ATOM 573 N N . ILE A 1 72 ? 8.188 13.008 -4.023 1 84.38 72 ILE A N 1
ATOM 574 C CA . ILE A 1 72 ? 6.871 13.641 -4.055 1 84.38 72 ILE A CA 1
ATOM 575 C C . ILE A 1 72 ? 5.801 12.602 -4.363 1 84.38 72 ILE A C 1
ATOM 577 O O . ILE A 1 72 ? 6.117 11.492 -4.809 1 84.38 72 ILE A O 1
ATOM 581 N N . TYR A 1 73 ? 4.594 12.891 -4.074 1 82.75 73 TYR A N 1
ATOM 582 C CA . TYR A 1 73 ? 3.496 11.977 -4.375 1 82.75 73 TYR A CA 1
ATOM 583 C C . TYR A 1 73 ? 3.387 11.727 -5.875 1 82.75 73 TYR A C 1
ATOM 585 O O . TYR A 1 73 ? 3.531 12.656 -6.672 1 82.75 73 TYR A O 1
ATOM 593 N N . SER A 1 74 ? 3.16 10.492 -6.199 1 86.81 74 SER A N 1
ATOM 594 C CA . SER A 1 74 ? 2.846 10.133 -7.578 1 86.81 74 SER A CA 1
ATOM 595 C C . SER A 1 74 ? 1.351 10.258 -7.852 1 86.81 74 SER A C 1
ATOM 597 O O . SER A 1 74 ? 0.561 10.477 -6.934 1 86.81 74 SER A O 1
ATOM 599 N N . GLU A 1 75 ? 1.066 10.172 -9.109 1 86.38 75 GLU A N 1
ATOM 600 C CA . GLU A 1 75 ? -0.345 10.086 -9.469 1 86.38 75 GLU A CA 1
ATOM 601 C C . GLU A 1 75 ? -0.992 8.836 -8.867 1 86.38 75 GLU A C 1
ATOM 603 O O . GLU A 1 75 ? -0.36 7.781 -8.789 1 86.38 75 GLU A O 1
ATOM 608 N N . THR A 1 76 ? -2.289 8.945 -8.539 1 86.12 76 THR A N 1
ATOM 609 C CA . THR A 1 76 ? -2.99 7.863 -7.855 1 86.12 76 THR A CA 1
ATOM 610 C C . THR A 1 76 ? -3.082 6.633 -8.758 1 86.12 76 THR A C 1
ATOM 612 O O . THR A 1 76 ? -3.135 5.504 -8.266 1 86.12 76 THR A O 1
ATOM 615 N N . ILE A 1 77 ? -3.107 6.824 -10.102 1 92.44 77 ILE A N 1
ATOM 616 C CA . ILE A 1 77 ? -3.248 5.707 -11.031 1 92.44 77 ILE A CA 1
ATOM 617 C C . ILE A 1 77 ? -1.872 5.289 -11.547 1 92.44 77 ILE A C 1
ATOM 619 O O . ILE A 1 77 ? -1.768 4.453 -12.453 1 92.44 77 ILE A O 1
ATOM 623 N N . GLY A 1 78 ? -0.825 5.824 -10.984 1 92.94 78 GLY A N 1
ATOM 624 C CA . GLY A 1 78 ? 0.521 5.641 -11.508 1 92.94 78 GLY A CA 1
ATOM 625 C C . GLY A 1 78 ? 0.95 6.742 -12.453 1 92.94 78 GLY A C 1
ATOM 626 O O . GLY A 1 78 ? 0.121 7.316 -13.164 1 92.94 78 GLY A O 1
ATOM 627 N N . ASP A 1 79 ? 2.199 7.066 -12.469 1 93.25 79 ASP A N 1
ATOM 628 C CA . ASP A 1 79 ? 2.725 8.141 -13.312 1 93.25 79 ASP A CA 1
ATOM 629 C C . ASP A 1 79 ? 2.592 7.789 -14.789 1 93.25 79 ASP A C 1
ATOM 631 O O . ASP A 1 79 ? 2.766 6.633 -15.18 1 93.25 79 ASP A O 1
ATOM 635 N N . ASP A 1 80 ? 2.4 8.789 -15.594 1 93.38 80 ASP A N 1
ATOM 636 C CA . ASP A 1 80 ? 2.09 8.625 -17.016 1 93.38 80 ASP A CA 1
ATOM 637 C C . ASP A 1 80 ? 3.193 7.848 -17.734 1 93.38 80 ASP A C 1
ATOM 639 O O . ASP A 1 80 ? 2.914 6.93 -18.5 1 93.38 80 ASP A O 1
ATOM 643 N N . PHE A 1 81 ? 4.426 8.203 -17.562 1 94.56 81 PHE A N 1
ATOM 644 C CA . PHE A 1 81 ? 5.516 7.578 -18.312 1 94.56 81 PHE A CA 1
ATOM 645 C C . PHE A 1 81 ? 5.688 6.121 -17.891 1 94.56 81 PHE A C 1
ATOM 647 O O . PHE A 1 81 ? 6.082 5.281 -18.703 1 94.56 81 PHE A O 1
ATOM 654 N N . ILE A 1 82 ? 5.379 5.789 -16.641 1 96.44 82 ILE A N 1
ATOM 655 C CA . ILE A 1 82 ? 5.434 4.406 -16.172 1 96.44 82 ILE A CA 1
ATOM 656 C C . ILE A 1 82 ? 4.316 3.598 -16.828 1 96.44 82 ILE A C 1
ATOM 658 O O . ILE A 1 82 ? 4.539 2.467 -17.281 1 96.44 82 ILE A O 1
ATOM 662 N N . ARG A 1 83 ? 3.104 4.145 -16.812 1 96.06 83 ARG A N 1
ATOM 663 C CA . ARG A 1 83 ? 1.982 3.48 -17.469 1 96.06 83 ARG A CA 1
ATOM 664 C C . ARG A 1 83 ? 2.279 3.246 -18.953 1 96.06 83 ARG A C 1
ATOM 666 O O . ARG A 1 83 ? 1.9 2.215 -19.516 1 96.06 83 ARG A O 1
ATOM 673 N N . LYS A 1 84 ? 2.959 4.18 -19.578 1 95.25 84 LYS A N 1
ATOM 674 C CA . LYS A 1 84 ? 3.373 4 -20.969 1 95.25 84 LYS A CA 1
ATOM 675 C C . LYS A 1 84 ? 4.352 2.838 -21.109 1 95.25 84 LYS A C 1
ATOM 677 O O . LYS A 1 84 ? 4.293 2.082 -22.078 1 95.25 84 LYS A O 1
ATOM 682 N N . ASP A 1 85 ? 5.273 2.711 -20.172 1 96.25 85 ASP A N 1
ATOM 683 C CA . ASP A 1 85 ? 6.191 1.576 -20.188 1 96.25 85 ASP A CA 1
ATOM 684 C C . ASP A 1 85 ? 5.434 0.254 -20.094 1 96.25 85 ASP A C 1
ATOM 686 O O . ASP A 1 85 ? 5.816 -0.729 -20.734 1 96.25 85 ASP A O 1
ATOM 690 N N . VAL A 1 86 ? 4.383 0.21 -19.297 1 96.69 86 VAL A N 1
ATOM 691 C CA . VAL A 1 86 ? 3.557 -0.987 -19.172 1 96.69 86 VAL A CA 1
ATOM 692 C C . VAL A 1 86 ? 2.857 -1.265 -20.5 1 96.69 86 VAL A C 1
ATOM 694 O O . VAL A 1 86 ? 2.824 -2.406 -20.969 1 96.69 86 VAL A O 1
ATOM 697 N N . VAL A 1 87 ? 2.311 -0.221 -21.109 1 95.62 87 VAL A N 1
ATOM 698 C CA . VAL A 1 87 ? 1.648 -0.35 -22.406 1 95.62 87 VAL A CA 1
ATOM 699 C C . VAL A 1 87 ? 2.623 -0.925 -23.438 1 95.62 87 VAL A C 1
ATOM 701 O O . VAL A 1 87 ? 2.283 -1.854 -24.172 1 95.62 87 VAL A O 1
ATOM 704 N N . ASP A 1 88 ? 3.816 -0.411 -23.469 1 94.12 88 ASP A N 1
ATOM 705 C CA . ASP A 1 88 ? 4.836 -0.883 -24.391 1 94.12 88 ASP A CA 1
ATOM 706 C C . ASP A 1 88 ? 5.145 -2.361 -24.172 1 94.12 88 ASP A C 1
ATOM 708 O O . ASP A 1 88 ? 5.293 -3.123 -25.125 1 94.12 88 ASP A O 1
ATOM 712 N N . TYR A 1 89 ? 5.254 -2.725 -23.016 1 95.44 89 TYR A N 1
ATOM 713 C CA . TYR A 1 89 ? 5.512 -4.121 -22.688 1 95.44 89 TYR A CA 1
ATOM 714 C C . TYR A 1 89 ? 4.395 -5.02 -23.203 1 95.44 89 TYR A C 1
ATOM 716 O O . TYR A 1 89 ? 4.656 -6.055 -23.812 1 95.44 89 TYR A O 1
ATOM 724 N N . ILE A 1 90 ? 3.174 -4.633 -22.891 1 95.88 90 ILE A N 1
ATOM 725 C CA . ILE A 1 90 ? 2.018 -5.43 -23.281 1 95.88 90 ILE A CA 1
ATOM 726 C C . ILE A 1 90 ? 1.947 -5.523 -24.812 1 95.88 90 ILE A C 1
ATOM 728 O O . ILE A 1 90 ? 1.663 -6.59 -25.359 1 95.88 90 ILE A O 1
ATOM 732 N N . LEU A 1 91 ? 2.229 -4.426 -25.484 1 93.94 91 LEU A N 1
ATOM 733 C CA . LEU A 1 91 ? 2.217 -4.406 -26.938 1 93.94 91 LEU A CA 1
ATOM 734 C C . LEU A 1 91 ? 3.264 -5.363 -27.516 1 93.94 91 LEU A C 1
ATOM 736 O O . LEU A 1 91 ? 2.996 -6.082 -28.469 1 93.94 91 LEU A O 1
ATOM 740 N N . GLU A 1 92 ? 4.398 -5.395 -26.922 1 93.25 92 GLU A N 1
ATOM 741 C CA . GLU A 1 92 ? 5.457 -6.289 -27.375 1 93.25 92 GLU A CA 1
ATOM 742 C C . GLU A 1 92 ? 5.113 -7.746 -27.094 1 93.25 92 GLU A C 1
ATOM 744 O O . GLU A 1 92 ? 5.363 -8.625 -27.922 1 93.25 92 GLU A O 1
ATOM 749 N N . ARG A 1 93 ? 4.605 -8.016 -25.938 1 93.31 93 ARG A N 1
ATOM 750 C CA . ARG A 1 93 ? 4.27 -9.367 -25.516 1 93.31 93 ARG A CA 1
ATOM 751 C C . ARG A 1 93 ? 3.135 -9.938 -26.359 1 93.31 93 ARG A C 1
ATOM 753 O O . ARG A 1 93 ? 3.193 -11.094 -26.797 1 93.31 93 ARG A O 1
ATOM 760 N N . ASP A 1 94 ? 2.15 -9.102 -26.594 1 93.25 94 ASP A N 1
ATOM 761 C CA . ASP A 1 94 ? 0.903 -9.586 -27.172 1 93.25 94 ASP A CA 1
ATOM 762 C C . ASP A 1 94 ? 0.832 -9.273 -28.656 1 93.25 94 ASP A C 1
ATOM 764 O O . ASP A 1 94 ? 0.025 -9.859 -29.391 1 93.25 94 ASP A O 1
ATOM 768 N N . GLY A 1 95 ? 1.647 -8.453 -29.141 1 84.31 95 GLY A N 1
ATOM 769 C CA . GLY A 1 95 ? 1.559 -8.047 -30.531 1 84.31 95 GLY A CA 1
ATOM 770 C C . GLY A 1 95 ? 0.266 -7.324 -30.859 1 84.31 95 GLY A C 1
ATOM 771 O O . GLY A 1 95 ? -0.178 -7.332 -32 1 84.31 95 GLY A O 1
ATOM 772 N N . ALA A 1 96 ? -0.372 -6.781 -29.781 1 68.44 96 ALA A N 1
ATOM 773 C CA . ALA A 1 96 ? -1.679 -6.148 -29.953 1 68.44 96 ALA A CA 1
ATOM 774 C C . ALA A 1 96 ? -1.535 -4.66 -30.25 1 68.44 96 ALA A C 1
ATOM 776 O O . ALA A 1 96 ? -0.741 -3.965 -29.609 1 68.44 96 ALA A O 1
ATOM 777 N N . LEU A 1 97 ? -2.117 -4.121 -31.234 1 66.12 97 LEU A N 1
ATOM 778 C CA . LEU A 1 97 ? -1.889 -2.76 -31.703 1 66.12 97 LEU A CA 1
ATOM 779 C C . LEU A 1 97 ? -2.723 -1.763 -30.891 1 66.12 97 LEU A C 1
ATOM 781 O O . LEU A 1 97 ? -2.369 -0.584 -30.812 1 66.12 97 LEU A O 1
ATOM 785 N N . ASN A 1 98 ? -3.588 -2.207 -30.094 1 77.06 98 ASN A N 1
ATOM 786 C CA . ASN A 1 98 ? -4.414 -1.115 -29.594 1 77.06 98 ASN A CA 1
ATOM 787 C C . ASN A 1 98 ? -4.57 -1.182 -28.078 1 77.06 98 ASN A C 1
ATOM 789 O O . ASN A 1 98 ? -5.465 -1.863 -27.562 1 77.06 98 ASN A O 1
ATOM 793 N N . ILE A 1 99 ? -3.609 -0.655 -27.391 1 85.62 99 ILE A N 1
ATOM 794 C CA . ILE A 1 99 ? -3.785 -0.45 -25.953 1 85.62 99 ILE A CA 1
ATOM 795 C C . ILE A 1 99 ? -3.555 1.021 -25.609 1 85.62 99 ILE A C 1
ATOM 797 O O . ILE A 1 99 ? -2.586 1.628 -26.062 1 85.62 99 ILE A O 1
ATOM 801 N N . GLU A 1 100 ? -4.566 1.633 -24.922 1 82.88 100 GLU A N 1
ATOM 802 C CA . GLU A 1 100 ? -4.453 3.021 -24.484 1 82.88 100 GLU A CA 1
ATOM 803 C C . GLU A 1 100 ? -4.031 3.105 -23.016 1 82.88 100 GLU A C 1
ATOM 805 O O . GLU A 1 100 ? -4.305 2.197 -22.234 1 82.88 100 GLU A O 1
ATOM 810 N N . ASP A 1 101 ? -3.416 4.211 -22.734 1 81.38 101 ASP A N 1
ATOM 811 C CA . ASP A 1 101 ? -2.951 4.457 -21.375 1 81.38 101 ASP A CA 1
ATOM 812 C C . ASP A 1 101 ? -4.113 4.414 -20.375 1 81.38 101 ASP A C 1
ATOM 814 O O . ASP A 1 101 ? -3.932 4.039 -19.219 1 81.38 101 ASP A O 1
ATOM 818 N N . GLU A 1 102 ? -5.285 4.742 -20.828 1 87.75 102 GLU A N 1
ATOM 819 C CA . GLU A 1 102 ? -6.469 4.781 -19.969 1 87.75 102 GLU A CA 1
ATOM 820 C C . GLU A 1 102 ? -6.895 3.377 -19.547 1 87.75 102 GLU A C 1
ATOM 822 O O . GLU A 1 102 ? -7.691 3.215 -18.625 1 87.75 102 GLU A O 1
ATOM 827 N N . GLU A 1 103 ? -6.277 2.414 -20.219 1 91.88 103 GLU A N 1
ATOM 828 C CA . GLU A 1 103 ? -6.633 1.025 -19.953 1 91.88 103 GLU A CA 1
ATOM 829 C C . GLU A 1 103 ? -5.676 0.402 -18.938 1 91.88 103 GLU A C 1
ATOM 831 O O . GLU A 1 103 ? -5.852 -0.751 -18.531 1 91.88 103 GLU A O 1
ATOM 836 N N . VAL A 1 104 ? -4.699 1.205 -18.547 1 95.19 104 VAL A N 1
ATOM 837 C CA . VAL A 1 104 ? -3.658 0.662 -17.688 1 95.19 104 VAL A CA 1
ATOM 838 C C . VAL A 1 104 ? -3.562 1.495 -16.406 1 95.19 104 VAL A C 1
ATOM 840 O O . VAL A 1 104 ? -3.637 2.725 -16.453 1 95.19 104 VAL A O 1
ATOM 843 N N . LEU A 1 105 ? -3.488 0.833 -15.289 1 94.88 105 LEU A N 1
ATOM 844 C CA . LEU A 1 105 ? -3.189 1.499 -14.023 1 94.88 105 LEU A CA 1
ATOM 845 C C . LEU A 1 105 ? -2.09 0.76 -13.273 1 94.88 105 LEU A C 1
ATOM 847 O O . LEU A 1 105 ? -1.856 -0.427 -13.508 1 94.88 105 LEU A O 1
ATOM 851 N N . VAL A 1 106 ? -1.347 1.544 -12.547 1 95.12 106 VAL A N 1
ATOM 852 C CA . VAL A 1 106 ? -0.279 1.029 -11.695 1 95.12 106 VAL A CA 1
ATOM 853 C C . VAL A 1 106 ? -0.556 1.394 -10.242 1 95.12 106 VAL A C 1
ATOM 855 O O . VAL A 1 106 ? -0.924 2.531 -9.938 1 95.12 106 VAL A O 1
ATOM 858 N N . ASP A 1 107 ? -0.506 0.481 -9.375 1 90.19 107 ASP A N 1
ATOM 859 C CA . ASP A 1 107 ? -0.709 0.735 -7.953 1 90.19 107 ASP A CA 1
ATOM 860 C C . ASP A 1 107 ? 0.216 -0.132 -7.105 1 90.19 107 ASP A C 1
ATOM 862 O O . ASP A 1 107 ? 1.052 -0.866 -7.637 1 90.19 107 ASP A O 1
ATOM 866 N N . THR A 1 108 ? 0.047 0.067 -5.824 1 80.44 108 THR A N 1
ATOM 867 C CA . THR A 1 108 ? 0.914 -0.6 -4.855 1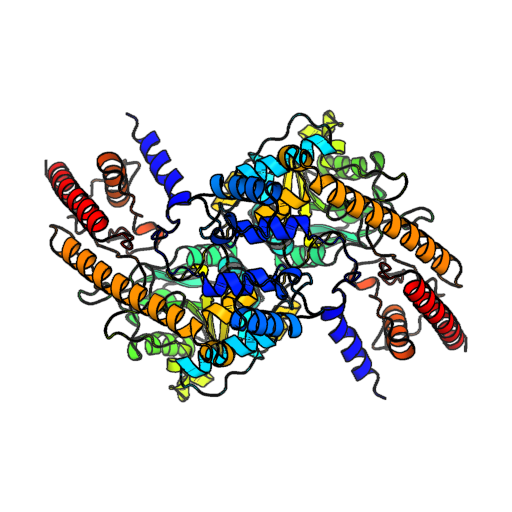 80.44 108 THR A CA 1
ATOM 868 C C . THR A 1 108 ? 0.752 -2.115 -4.941 1 80.44 108 THR A C 1
ATOM 870 O O . THR A 1 108 ? 0.418 -2.652 -6 1 80.44 108 THR A O 1
ATOM 873 N N . ASN A 1 109 ? 0.7 -2.834 -3.904 1 78.94 109 ASN A N 1
ATOM 874 C CA . ASN A 1 109 ? 0.746 -4.293 -3.898 1 78.94 109 ASN A CA 1
ATOM 875 C C . ASN A 1 109 ? -0.566 -4.898 -4.391 1 78.94 109 ASN A C 1
ATOM 877 O O . ASN A 1 109 ? -1.54 -4.176 -4.617 1 78.94 109 ASN A O 1
ATOM 881 N N . GLU A 1 110 ? -0.531 -6.18 -4.727 1 88.19 110 GLU A N 1
ATOM 882 C CA . GLU A 1 110 ? -1.629 -6.941 -5.32 1 88.19 110 GLU A CA 1
ATOM 883 C C . GLU A 1 110 ? -2.875 -6.883 -4.441 1 88.19 110 GLU A C 1
ATOM 885 O O . GLU A 1 110 ? -3.982 -6.672 -4.941 1 88.19 110 GLU A O 1
ATOM 890 N N . GLY A 1 111 ? -2.719 -7.035 -3.189 1 83.25 111 GLY A N 1
ATOM 891 C CA . GLY A 1 111 ? -3.852 -7.047 -2.277 1 83.25 111 GLY A CA 1
ATOM 892 C C . GLY A 1 111 ? -4.668 -5.77 -2.318 1 83.25 111 GLY A C 1
ATOM 893 O O . GLY A 1 111 ? -5.891 -5.809 -2.441 1 83.25 111 GLY A O 1
ATOM 894 N N . SER A 1 112 ? -4.016 -4.641 -2.219 1 79.69 112 SER A N 1
ATOM 895 C CA . SER A 1 112 ? -4.691 -3.348 -2.262 1 79.69 112 SER A CA 1
ATOM 896 C C . SER A 1 112 ? -5.375 -3.123 -3.607 1 79.69 112 SER A C 1
ATOM 898 O O . SER A 1 112 ? -6.477 -2.578 -3.666 1 79.69 112 SER A O 1
ATOM 900 N N . LEU A 1 113 ? -4.684 -3.473 -4.598 1 88 113 LEU A N 1
ATOM 901 C CA . LEU A 1 113 ? -5.227 -3.301 -5.941 1 88 113 LEU A CA 1
ATOM 902 C C . LEU A 1 113 ? -6.48 -4.145 -6.133 1 88 113 LEU A C 1
ATOM 904 O O . LEU A 1 113 ? -7.48 -3.664 -6.676 1 88 113 LEU A O 1
ATOM 908 N N . LEU A 1 114 ? -6.441 -5.379 -5.691 1 89.19 114 LEU A N 1
ATOM 909 C CA . LEU A 1 114 ? -7.594 -6.27 -5.801 1 89.19 114 LEU A CA 1
ATOM 910 C C . LEU A 1 114 ? -8.773 -5.727 -5.004 1 89.19 114 LEU A C 1
ATOM 912 O O . LEU A 1 114 ? -9.906 -5.727 -5.492 1 89.19 114 LEU A O 1
ATOM 916 N N . ASN A 1 115 ? -8.562 -5.285 -3.82 1 83.31 115 ASN A N 1
ATOM 917 C CA . ASN A 1 115 ? -9.625 -4.711 -3.004 1 83.31 115 ASN A CA 1
ATOM 918 C C . ASN A 1 115 ? -10.281 -3.518 -3.695 1 83.31 115 ASN A C 1
ATOM 920 O O . ASN A 1 115 ? -11.508 -3.406 -3.723 1 83.31 115 ASN A O 1
ATOM 924 N N . ASN A 1 116 ? -9.438 -2.65 -4.211 1 84.12 116 ASN A N 1
ATOM 925 C CA . ASN A 1 116 ? -9.945 -1.444 -4.855 1 84.12 116 ASN A CA 1
ATOM 926 C C . ASN A 1 116 ? -10.789 -1.777 -6.086 1 84.12 116 ASN A C 1
ATOM 928 O O . ASN A 1 116 ? -11.859 -1.211 -6.285 1 84.12 116 ASN A O 1
ATOM 932 N N . ILE A 1 117 ? -10.297 -2.666 -6.879 1 89.12 117 ILE A N 1
ATOM 933 C CA . ILE A 1 117 ? -11.016 -2.971 -8.109 1 89.12 117 ILE A CA 1
ATOM 934 C C . ILE A 1 117 ? -12.344 -3.645 -7.777 1 89.12 117 ILE A C 1
ATOM 936 O O . ILE A 1 117 ? -13.359 -3.398 -8.438 1 89.12 117 ILE A O 1
ATOM 940 N N . LEU A 1 118 ? -12.352 -4.539 -6.824 1 88.38 118 LEU A N 1
ATOM 941 C CA . LEU A 1 118 ? -13.586 -5.203 -6.414 1 88.38 118 LEU A CA 1
ATOM 942 C C . LEU A 1 118 ? -14.578 -4.199 -5.836 1 88.38 118 LEU A C 1
ATOM 944 O O . LEU A 1 118 ? -15.758 -4.223 -6.18 1 88.38 118 LEU A O 1
ATOM 948 N N . GLU A 1 119 ? -14.086 -3.295 -5.09 1 81.06 119 GLU A N 1
ATOM 949 C CA . GLU A 1 119 ? -14.961 -2.316 -4.445 1 81.06 119 GLU A CA 1
ATOM 950 C C . GLU A 1 119 ? -15.492 -1.303 -5.453 1 81.06 119 GLU A C 1
ATOM 952 O O . GLU A 1 119 ? -16.672 -0.953 -5.422 1 81.06 119 GLU A O 1
ATOM 957 N N . PHE A 1 120 ? -14.609 -0.852 -6.309 1 82.62 120 PHE A N 1
ATOM 958 C CA . PHE A 1 120 ? -14.961 0.271 -7.172 1 82.62 120 PHE A CA 1
ATOM 959 C C . PHE A 1 120 ? -15.758 -0.202 -8.383 1 82.62 120 PHE A C 1
ATOM 961 O O . PHE A 1 120 ? -16.609 0.525 -8.891 1 82.62 120 PHE A O 1
ATOM 968 N N . PHE A 1 121 ? -15.547 -1.396 -8.789 1 82.69 121 PHE A N 1
ATOM 969 C CA . PHE A 1 121 ? -16.078 -1.77 -10.094 1 82.69 121 PHE A CA 1
ATOM 970 C C . PHE A 1 121 ? -17.047 -2.939 -9.969 1 82.69 121 PHE A C 1
ATOM 972 O O . PHE A 1 121 ? -17.938 -3.115 -10.805 1 82.69 121 PHE A O 1
ATOM 979 N N . ILE A 1 122 ? -16.844 -3.662 -8.898 1 78.5 122 ILE A N 1
ATOM 980 C CA . ILE A 1 122 ? -17.75 -4.793 -8.711 1 78.5 122 ILE A CA 1
ATOM 981 C C . ILE A 1 122 ? -18.781 -4.461 -7.645 1 78.5 122 ILE A C 1
ATOM 983 O O . ILE A 1 122 ? -19.969 -4.75 -7.809 1 78.5 122 ILE A O 1
ATOM 987 N N . GLY A 1 123 ? -18.312 -3.787 -6.457 1 66.75 123 GLY A N 1
ATOM 988 C CA . GLY A 1 123 ? -19.141 -3.477 -5.309 1 66.75 123 GLY A CA 1
ATOM 989 C C . GLY A 1 123 ? -20 -2.234 -5.508 1 66.75 123 GLY A C 1
ATOM 990 O O . GLY A 1 123 ? -20.984 -2.029 -4.797 1 66.75 123 GLY A O 1
ATOM 991 N N . ALA A 1 124 ? -19.531 -1.164 -6.184 1 54.25 124 ALA A N 1
ATOM 992 C CA . ALA A 1 124 ? -20.172 0.137 -6.316 1 54.25 124 ALA A CA 1
ATOM 993 C C . ALA A 1 124 ? -21.688 -0.017 -6.473 1 54.25 124 ALA A C 1
ATOM 995 O O . ALA A 1 124 ? -22.438 0.9 -6.152 1 54.25 124 ALA A O 1
ATOM 996 N N . HIS A 1 125 ? -22.078 -0.92 -6.887 1 45.84 125 HIS A N 1
ATOM 997 C CA . HIS A 1 125 ? -23.5 -0.969 -7.234 1 45.84 125 HIS A CA 1
ATOM 998 C C . HIS A 1 125 ? -24.281 -1.845 -6.258 1 45.84 125 HIS A C 1
ATOM 1000 O O . HIS A 1 125 ? -25.484 -2.064 -6.434 1 45.84 125 HIS A O 1
ATOM 1006 N N . MET A 1 126 ? -23.594 -2.525 -5.344 1 51.59 126 MET A N 1
ATOM 1007 C CA . MET A 1 126 ? -24.266 -3.797 -5.09 1 51.59 126 MET A CA 1
ATOM 1008 C C . MET A 1 126 ? -24.547 -3.971 -3.602 1 51.59 126 MET A C 1
ATOM 1010 O O . MET A 1 126 ? -23.812 -3.465 -2.758 1 51.59 126 MET A O 1
ATOM 1014 N N . ASN A 1 127 ? -25.781 -3.965 -3.348 1 50.81 127 ASN A N 1
ATOM 1015 C CA . ASN A 1 127 ? -26.266 -4.5 -2.082 1 50.81 127 ASN A CA 1
ATOM 1016 C C . ASN A 1 127 ? -25.547 -5.789 -1.7 1 50.81 127 ASN A C 1
ATOM 1018 O O . ASN A 1 127 ? -24.891 -6.406 -2.535 1 50.81 127 ASN A O 1
ATOM 1022 N N . SER A 1 128 ? -25.594 -6.16 -0.432 1 55.91 128 SER A N 1
ATOM 1023 C CA . SER A 1 128 ? -25.172 -7.414 0.2 1 55.91 128 SER A CA 1
ATOM 1024 C C . SER A 1 128 ? -25.672 -8.617 -0.589 1 55.91 128 SER A C 1
ATOM 1026 O O . SER A 1 128 ? -26.719 -8.555 -1.234 1 55.91 128 SER A O 1
ATOM 1028 N N . GLY A 1 129 ? -24.672 -9.5 -1.109 1 69.12 129 GLY A N 1
ATOM 1029 C CA . GLY A 1 129 ? -25.156 -10.805 -1.529 1 69.12 129 GLY A CA 1
ATOM 1030 C C . GLY A 1 129 ? -24.672 -11.203 -2.91 1 69.12 129 GLY A C 1
ATOM 1031 O O . GLY A 1 129 ? -25.125 -12.203 -3.469 1 69.12 129 GLY A O 1
ATOM 1032 N N . TYR A 1 130 ? -23.75 -10.531 -3.457 1 85 130 TYR A N 1
ATOM 1033 C CA . TYR A 1 130 ? -23.25 -10.93 -4.766 1 85 130 TYR A CA 1
ATOM 1034 C C . TYR A 1 130 ? -22.109 -11.93 -4.629 1 85 130 TYR A C 1
ATOM 1036 O O . TYR A 1 130 ? -21.359 -11.898 -3.654 1 85 130 TYR A O 1
ATOM 1044 N N . GLY A 1 131 ? -22.125 -12.789 -5.66 1 92.31 131 GLY A N 1
ATOM 1045 C CA . GLY A 1 131 ? -21.109 -13.82 -5.668 1 92.31 131 GLY A CA 1
ATOM 1046 C C . GLY A 1 131 ? -20.031 -13.602 -6.719 1 92.31 131 GLY A C 1
ATOM 1047 O O . GLY A 1 131 ? -20.266 -12.883 -7.695 1 92.31 131 GLY A O 1
ATOM 1048 N N . ILE A 1 132 ? -18.953 -14.109 -6.473 1 95.44 132 ILE A N 1
ATOM 1049 C CA . ILE A 1 132 ? -17.828 -14.094 -7.402 1 95.44 132 ILE A CA 1
ATOM 1050 C C . ILE A 1 132 ? -17.297 -15.516 -7.59 1 95.44 132 ILE A C 1
ATOM 1052 O O . ILE A 1 132 ? -17.031 -16.219 -6.613 1 95.44 132 ILE A O 1
ATOM 1056 N N . LEU A 1 133 ? -17.219 -15.93 -8.844 1 97.69 133 LEU A N 1
ATOM 1057 C CA . LEU A 1 133 ? -16.641 -17.25 -9.133 1 97.69 133 LEU A CA 1
ATOM 1058 C C . LEU A 1 133 ? -15.125 -17.219 -8.984 1 97.69 133 LEU A C 1
ATOM 1060 O O . LEU A 1 133 ? -14.461 -16.344 -9.547 1 97.69 133 LEU A O 1
ATOM 1064 N N . ILE A 1 134 ? -14.602 -18.156 -8.227 1 97.88 134 ILE A N 1
ATOM 1065 C CA . ILE A 1 134 ? -13.156 -18.234 -8.031 1 97.88 134 ILE A CA 1
ATOM 1066 C C . ILE A 1 134 ? -12.664 -19.641 -8.344 1 97.88 134 ILE A C 1
ATOM 1068 O O . ILE A 1 134 ? -13.352 -20.625 -8.055 1 97.88 134 ILE A O 1
ATOM 1072 N N . PRO A 1 135 ? -11.523 -19.75 -8.891 1 98.06 135 PRO A N 1
ATOM 1073 C CA . PRO A 1 135 ? -10.977 -21.078 -9.219 1 98.06 135 PRO A CA 1
ATOM 1074 C C . PRO A 1 135 ? -10.445 -21.812 -7.996 1 98.06 135 PRO A C 1
ATOM 1076 O O . PRO A 1 135 ? -9.852 -21.188 -7.109 1 98.06 135 PRO A O 1
ATOM 1079 N N . TYR A 1 136 ? -10.664 -23.062 -7.961 1 97.62 136 TYR A N 1
ATOM 1080 C CA . TYR A 1 136 ? -10.039 -23.969 -7 1 97.62 136 TYR A CA 1
ATOM 1081 C C . TYR A 1 136 ? -9.289 -25.078 -7.711 1 97.62 136 TYR A C 1
ATOM 1083 O O . TYR A 1 136 ? -9.844 -25.766 -8.57 1 97.62 136 TYR A O 1
ATOM 1091 N N . PRO A 1 137 ? -8.047 -25.297 -7.449 1 97.38 137 PRO A N 1
ATOM 1092 C CA . PRO A 1 137 ? -7.223 -24.516 -6.516 1 97.38 137 PRO A CA 1
ATOM 1093 C C . PRO A 1 137 ? -6.777 -23.188 -7.09 1 97.38 137 PRO A C 1
ATOM 1095 O O . PRO A 1 137 ? -6.734 -23.016 -8.312 1 97.38 137 PRO A O 1
ATOM 1098 N N . SER A 1 138 ? -6.465 -22.188 -6.262 1 96.75 138 SER A N 1
ATOM 1099 C CA . SER A 1 138 ? -5.965 -20.891 -6.68 1 96.75 138 SER A CA 1
ATOM 1100 C C . SER A 1 138 ? -5.219 -20.188 -5.547 1 96.75 138 SER A C 1
ATOM 1102 O O . SER A 1 138 ? -5.117 -20.734 -4.441 1 96.75 138 SER A O 1
ATOM 1104 N N . SER A 1 139 ? -4.688 -19.094 -5.863 1 94.19 139 SER A N 1
ATOM 1105 C CA . SER A 1 139 ? -4.02 -18.281 -4.859 1 94.19 139 SER A CA 1
ATOM 1106 C C . SER A 1 139 ? -4.988 -17.844 -3.76 1 94.19 139 SER A C 1
ATOM 1108 O O . SER A 1 139 ? -6.051 -17.297 -4.043 1 94.19 139 SER A O 1
ATOM 1110 N N . PRO A 1 140 ? -4.621 -18.016 -2.502 1 90.75 140 PRO A N 1
ATOM 1111 C CA . PRO A 1 140 ? -5.504 -17.672 -1.385 1 90.75 140 PRO A CA 1
ATOM 1112 C C . PRO A 1 140 ? -5.898 -16.203 -1.377 1 90.75 140 PRO A C 1
ATOM 1114 O O . PRO A 1 140 ? -6.977 -15.852 -0.892 1 90.75 140 PRO A O 1
ATOM 1117 N N . ILE A 1 141 ? -5.078 -15.352 -1.953 1 88.94 141 ILE A N 1
ATOM 1118 C CA . ILE A 1 141 ? -5.324 -13.914 -1.938 1 88.94 141 ILE A CA 1
ATOM 1119 C C . ILE A 1 141 ? -6.625 -13.609 -2.672 1 88.94 141 ILE A C 1
ATOM 1121 O O . ILE A 1 141 ? -7.305 -12.625 -2.359 1 88.94 141 ILE A O 1
ATOM 1125 N N . ILE A 1 142 ? -7 -14.406 -3.625 1 93.38 142 ILE A N 1
ATOM 1126 C CA . ILE A 1 142 ? -8.227 -14.18 -4.383 1 93.38 142 ILE A CA 1
ATOM 1127 C C . ILE A 1 142 ? -9.438 -14.328 -3.467 1 93.38 142 ILE A C 1
ATOM 1129 O O . ILE A 1 142 ? -10.273 -13.43 -3.379 1 93.38 142 ILE A O 1
ATOM 1133 N N . GLN A 1 143 ? -9.492 -15.453 -2.816 1 90.38 143 GLN A N 1
ATOM 1134 C CA . GLN A 1 143 ? -10.602 -15.68 -1.889 1 90.38 143 GLN A CA 1
ATOM 1135 C C . GLN A 1 143 ? -10.609 -14.633 -0.779 1 90.38 143 GLN A C 1
ATOM 1137 O O . GLN A 1 143 ? -11.672 -14.148 -0.385 1 90.38 143 GLN A O 1
ATOM 1142 N N . GLU A 1 144 ? -9.516 -14.367 -0.3 1 84.62 144 GLU A N 1
ATOM 1143 C CA . GLU A 1 144 ? -9.406 -13.391 0.776 1 84.62 144 GLU A CA 1
ATOM 1144 C C . GLU A 1 144 ? -9.93 -12.023 0.341 1 84.62 144 GLU A C 1
ATOM 1146 O O . GLU A 1 144 ? -10.672 -11.375 1.081 1 84.62 144 GLU A O 1
ATOM 1151 N N . ALA A 1 145 ? -9.508 -11.555 -0.771 1 86.62 145 ALA A N 1
ATOM 1152 C CA . ALA A 1 145 ? -9.961 -10.273 -1.291 1 86.62 145 ALA A CA 1
ATOM 1153 C C . ALA A 1 145 ? -11.477 -10.258 -1.466 1 86.62 145 ALA A C 1
ATOM 1155 O O . ALA A 1 145 ? -12.141 -9.273 -1.133 1 86.62 145 ALA A O 1
ATOM 1156 N N . VAL A 1 146 ? -12.023 -11.352 -1.992 1 88.94 146 VAL A N 1
ATOM 1157 C CA . VAL A 1 146 ? -13.453 -11.477 -2.223 1 88.94 146 VAL A CA 1
ATOM 1158 C C . VAL A 1 146 ? -14.203 -11.367 -0.896 1 88.94 146 VAL A C 1
ATOM 1160 O O . VAL A 1 146 ? -15.195 -10.641 -0.795 1 88.94 146 VAL A O 1
ATOM 1163 N N . GLU A 1 147 ? -13.711 -12.016 0.102 1 83.62 147 GLU A N 1
ATOM 1164 C CA . GLU A 1 147 ? -14.367 -12.047 1.407 1 83.62 147 GLU A CA 1
ATOM 1165 C C . GLU A 1 147 ? -14.234 -10.703 2.121 1 83.62 147 GLU A C 1
ATOM 1167 O O . GLU A 1 147 ? -15.195 -10.227 2.725 1 83.62 147 GLU A O 1
ATOM 1172 N N . ILE A 1 148 ? -13.078 -10.125 2.033 1 77.31 148 ILE A N 1
ATOM 1173 C CA . ILE A 1 148 ? -12.828 -8.859 2.715 1 77.31 148 ILE A CA 1
ATOM 1174 C C . ILE A 1 148 ? -13.727 -7.77 2.129 1 77.31 148 ILE A C 1
ATOM 1176 O O . ILE A 1 148 ? -14.195 -6.891 2.854 1 77.31 148 ILE A O 1
ATOM 1180 N N . CYS A 1 149 ? -13.984 -7.848 0.837 1 80.44 149 CYS A N 1
ATOM 1181 C CA . CYS A 1 149 ? -14.805 -6.852 0.164 1 80.44 149 CYS A CA 1
ATOM 1182 C C . CYS A 1 149 ? -16.281 -7.164 0.335 1 80.44 149 CYS A C 1
ATOM 1184 O O . CYS A 1 149 ? -17.141 -6.469 -0.215 1 80.44 149 CYS A O 1
ATOM 1186 N N . GLY A 1 150 ? -16.641 -8.312 1.029 1 78.12 150 GLY A N 1
ATOM 1187 C CA . GLY A 1 150 ? -18.016 -8.609 1.387 1 78.12 150 GLY A CA 1
ATOM 1188 C C . GLY A 1 150 ? -18.734 -9.43 0.336 1 78.12 150 GLY A C 1
ATOM 1189 O O . GLY A 1 150 ? -19.953 -9.57 0.384 1 78.12 150 GLY A O 1
ATOM 1190 N N . PHE A 1 151 ? -18.047 -9.961 -0.623 1 86.56 151 PHE A N 1
ATOM 1191 C CA . PHE A 1 151 ? -18.641 -10.82 -1.634 1 86.56 151 PHE A CA 1
ATOM 1192 C C . PHE A 1 151 ? -18.641 -12.273 -1.173 1 86.56 151 PHE A C 1
ATOM 1194 O O . PHE A 1 151 ? -17.938 -12.633 -0.224 1 86.56 151 PHE A O 1
ATOM 1201 N N . LEU A 1 152 ? -19.516 -13.039 -1.83 1 89.12 152 LEU A N 1
ATOM 1202 C CA . LEU A 1 152 ? -19.562 -14.469 -1.554 1 89.12 152 LEU A CA 1
ATOM 1203 C C . LEU A 1 152 ? -18.703 -15.25 -2.537 1 89.12 152 LEU A C 1
ATOM 1205 O O . LEU A 1 152 ? -18.969 -15.258 -3.738 1 89.12 152 LEU A O 1
ATOM 1209 N N . PRO A 1 153 ? -17.734 -15.891 -2.033 1 93.44 153 PRO A N 1
ATOM 1210 C CA . PRO A 1 153 ? -16.938 -16.719 -2.939 1 93.44 153 PRO A CA 1
ATOM 1211 C C . PRO A 1 153 ? -17.688 -17.953 -3.42 1 93.44 153 PRO A C 1
ATOM 1213 O O . PRO A 1 153 ? -18.281 -18.688 -2.611 1 93.44 153 PRO A O 1
ATOM 1216 N N . VAL A 1 154 ? -17.75 -18.172 -4.672 1 96.25 154 VAL A N 1
ATOM 1217 C CA . VAL A 1 154 ? -18.359 -19.344 -5.293 1 96.25 154 VAL A CA 1
ATOM 1218 C C . VAL A 1 154 ? -17.281 -20.125 -6.062 1 96.25 154 VAL A C 1
ATOM 1220 O O . VAL A 1 154 ? -16.922 -19.75 -7.176 1 96.25 154 VAL A O 1
ATOM 1223 N N . PRO A 1 155 ? -16.891 -21.25 -5.555 1 96.81 155 PRO A N 1
ATOM 1224 C CA . PRO A 1 155 ? -15.805 -21.984 -6.203 1 96.81 155 PRO A CA 1
ATOM 1225 C C . PRO A 1 155 ? -16.25 -22.703 -7.473 1 96.81 155 PRO A C 1
ATOM 1227 O O . PRO A 1 155 ? -17.375 -23.203 -7.535 1 96.81 155 PRO A O 1
ATOM 1230 N N . TYR A 1 156 ? -15.477 -22.609 -8.453 1 97.81 156 TYR A N 1
ATOM 1231 C CA . TYR A 1 156 ? -15.516 -23.594 -9.523 1 97.81 156 TYR A CA 1
ATOM 1232 C C . TYR A 1 156 ? -14.25 -24.453 -9.523 1 97.81 156 TYR A C 1
ATOM 1234 O O . TYR A 1 156 ? -13.156 -23.953 -9.227 1 97.81 156 TYR A O 1
ATOM 1242 N N . TYR A 1 157 ? -14.352 -25.734 -9.914 1 97.12 157 TYR A N 1
ATOM 1243 C CA . TYR A 1 157 ? -13.25 -26.672 -9.711 1 97.12 157 TYR A CA 1
ATOM 1244 C C . TYR A 1 157 ? -12.555 -26.984 -11.023 1 97.12 157 TYR A C 1
ATOM 1246 O O . TYR A 1 157 ? -13.203 -27.375 -12 1 97.12 157 TYR A O 1
ATOM 1254 N N . LEU A 1 158 ? -11.266 -26.812 -11.023 1 97.62 158 LEU A N 1
ATOM 1255 C CA . LEU A 1 158 ? -10.445 -27.25 -12.148 1 97.62 158 LEU A CA 1
ATOM 1256 C C . LEU A 1 158 ? -10.367 -28.781 -12.195 1 97.62 158 LEU A C 1
ATOM 1258 O O . LEU A 1 158 ? -10.586 -29.453 -11.188 1 97.62 158 LEU A O 1
ATOM 1262 N N . THR A 1 159 ? -10.078 -29.203 -13.391 1 96.12 159 THR A N 1
ATOM 1263 C CA . THR A 1 159 ? -9.914 -30.641 -13.594 1 96.12 159 THR A CA 1
ATOM 1264 C C . THR A 1 159 ? -8.445 -31.031 -13.562 1 96.12 159 THR A C 1
ATOM 1266 O O . THR A 1 159 ? -7.629 -30.469 -14.297 1 96.12 159 THR A O 1
ATOM 1269 N N . GLU A 1 160 ? -8.133 -31.953 -12.711 1 95.56 160 GLU A N 1
ATOM 1270 C CA . GLU A 1 160 ? -6.77 -32.469 -12.617 1 95.56 160 GLU A CA 1
ATOM 1271 C C . GLU A 1 160 ? -6.531 -33.594 -13.609 1 95.56 160 GLU A C 1
ATOM 1273 O O . GLU A 1 160 ? -6.891 -34.75 -13.352 1 95.56 160 GLU A O 1
ATOM 1278 N N . ALA A 1 161 ? -5.945 -33.219 -14.688 1 87.94 161 ALA A N 1
ATOM 1279 C CA . ALA A 1 161 ? -5.578 -34.25 -15.68 1 87.94 161 ALA A CA 1
ATOM 1280 C C . ALA A 1 161 ? -4.125 -34.688 -15.508 1 87.94 161 ALA A C 1
ATOM 1282 O O . ALA A 1 161 ? -3.385 -34.094 -14.711 1 87.94 161 ALA A O 1
ATOM 1283 N N . ALA A 1 162 ? -3.777 -35.781 -16.125 1 79.44 162 ALA A N 1
ATOM 1284 C CA . ALA A 1 162 ? -2.416 -36.281 -16 1 79.44 162 ALA A CA 1
ATOM 1285 C C . ALA A 1 162 ? -1.401 -35.281 -16.547 1 79.44 162 ALA A C 1
ATOM 1287 O O . ALA A 1 162 ? -0.318 -35.125 -15.992 1 79.44 162 ALA A O 1
ATOM 1288 N N . ASP A 1 163 ? -1.724 -34.75 -17.594 1 85.06 163 ASP A N 1
ATOM 1289 C CA . ASP A 1 163 ? -0.773 -33.844 -18.25 1 85.06 163 ASP A CA 1
ATOM 1290 C C . ASP A 1 163 ? -0.732 -32.469 -17.562 1 85.06 163 ASP A C 1
ATOM 1292 O O . ASP A 1 163 ? 0.346 -31.953 -17.312 1 85.06 163 ASP A O 1
ATOM 1296 N N . GLN A 1 164 ? -1.885 -31.844 -17.344 1 91.19 164 GLN A N 1
ATOM 1297 C CA . GLN A 1 164 ? -1.929 -30.578 -16.609 1 91.19 164 GLN A CA 1
ATOM 1298 C C . GLN A 1 164 ? -3.328 -30.312 -16.062 1 91.19 164 GLN A C 1
ATOM 1300 O O . GLN A 1 164 ? -4.297 -30.953 -16.484 1 91.19 164 GLN A O 1
ATOM 1305 N N . TRP A 1 165 ? -3.424 -29.469 -15.102 1 96.88 165 TRP A N 1
ATOM 1306 C CA . TRP A 1 165 ? -4.707 -28.938 -14.648 1 96.88 165 TRP A CA 1
ATOM 1307 C C . TRP A 1 165 ? -5.422 -28.203 -15.773 1 96.88 165 TRP A C 1
ATOM 1309 O O . TRP A 1 165 ? -4.793 -27.5 -16.562 1 96.88 165 TRP A O 1
ATOM 1319 N N . THR A 1 166 ? -6.746 -28.422 -15.914 1 96.38 166 THR A N 1
ATOM 1320 C CA . THR A 1 166 ? -7.52 -27.828 -17 1 96.38 166 THR A CA 1
ATOM 1321 C C . THR A 1 166 ? -8.875 -27.359 -16.5 1 96.38 166 THR A C 1
ATOM 1323 O O . THR A 1 166 ? -9.188 -27.5 -15.312 1 96.38 166 THR A O 1
ATOM 1326 N N . ILE A 1 167 ? -9.641 -26.719 -17.422 1 97.19 167 ILE A N 1
ATOM 1327 C CA . ILE A 1 167 ? -10.977 -26.234 -17.109 1 97.19 167 ILE A CA 1
ATOM 1328 C C . ILE A 1 167 ? -11.977 -26.781 -18.125 1 97.19 167 ILE A C 1
ATOM 1330 O O . ILE A 1 167 ? -11.672 -26.891 -19.312 1 97.19 167 ILE A O 1
ATOM 1334 N N . GLU A 1 168 ? -13.055 -27.203 -17.609 1 95.62 168 GLU A N 1
ATOM 1335 C CA . GLU A 1 168 ? -14.203 -27.594 -18.422 1 95.62 168 GLU A CA 1
ATOM 1336 C C . GLU A 1 168 ? -15.352 -26.594 -18.266 1 95.62 168 GLU A C 1
ATOM 1338 O O . GLU A 1 168 ? -15.594 -26.094 -17.172 1 95.62 168 GLU A O 1
ATOM 1343 N N . GLU A 1 169 ? -16.031 -26.359 -19.359 1 96 169 GLU A N 1
ATOM 1344 C CA . GLU A 1 169 ? -17.141 -25.406 -19.344 1 96 169 GLU A CA 1
ATOM 1345 C C . GLU A 1 169 ? -18.188 -25.781 -18.297 1 96 169 GLU A C 1
ATOM 1347 O O . GLU A 1 169 ? -18.781 -24.906 -17.672 1 96 169 GLU A O 1
ATOM 1352 N N . GLU A 1 170 ? -18.406 -27.047 -18.188 1 95.62 170 GLU A N 1
ATOM 1353 C CA . GLU A 1 170 ? -19.406 -27.562 -17.266 1 95.62 170 GLU A CA 1
ATOM 1354 C C . GLU A 1 170 ? -19.109 -27.125 -15.836 1 95.62 170 GLU A C 1
ATOM 1356 O O . GLU A 1 170 ? -20.031 -26.891 -15.047 1 95.62 170 GLU A O 1
ATOM 1361 N N . ALA A 1 171 ? -17.891 -27.094 -15.453 1 94.88 171 ALA A N 1
ATOM 1362 C CA . ALA A 1 171 ? -17.516 -26.672 -14.102 1 94.88 171 ALA A CA 1
ATOM 1363 C C . ALA A 1 171 ? -17.984 -25.25 -13.82 1 94.88 171 ALA A C 1
ATOM 1365 O O . ALA A 1 171 ? -18.469 -24.953 -12.727 1 94.88 171 ALA A O 1
ATOM 1366 N N . LEU A 1 172 ? -17.828 -24.328 -14.797 1 96.56 172 LEU A N 1
ATOM 1367 C CA . LEU A 1 172 ? -18.234 -22.938 -14.648 1 96.56 172 LEU A CA 1
ATOM 1368 C C . LEU A 1 172 ? -19.766 -22.828 -14.625 1 96.56 172 LEU A C 1
ATOM 1370 O O . LEU A 1 172 ? -20.328 -22.109 -13.781 1 96.56 172 LEU A O 1
ATOM 1374 N N . VAL A 1 173 ? -20.406 -23.531 -15.516 1 95 173 VAL A N 1
ATOM 1375 C CA . VAL A 1 173 ? -21.859 -23.453 -15.656 1 95 173 VAL A CA 1
ATOM 1376 C C . VAL A 1 173 ? -22.531 -24.016 -14.398 1 95 173 VAL A C 1
ATOM 1378 O O . VAL A 1 173 ? -23.484 -23.422 -13.891 1 95 173 VAL A O 1
ATOM 1381 N N . LYS A 1 174 ? -22.016 -25.094 -13.922 1 94.69 174 LYS A N 1
ATOM 1382 C CA . LYS A 1 174 ? -22.562 -25.688 -12.703 1 94.69 174 LYS A CA 1
ATOM 1383 C C . LYS A 1 174 ? -22.438 -24.734 -11.523 1 94.69 174 LYS A C 1
ATOM 1385 O O . LYS A 1 174 ? -23.344 -24.625 -10.711 1 94.69 174 LYS A O 1
ATOM 1390 N N . ALA A 1 175 ? -21.312 -24.125 -11.398 1 95.56 175 ALA A N 1
ATOM 1391 C CA . ALA A 1 175 ? -21.094 -23.172 -10.312 1 95.56 175 ALA A CA 1
ATOM 1392 C C . ALA A 1 175 ? -22.047 -21.984 -10.43 1 95.56 175 ALA A C 1
ATOM 1394 O O . ALA A 1 175 ? -22.609 -21.531 -9.43 1 95.56 175 ALA A O 1
ATOM 1395 N N . LEU A 1 176 ? -22.266 -21.469 -11.617 1 94.69 176 LEU A N 1
ATOM 1396 C CA . LEU A 1 176 ? -23.125 -20.328 -11.883 1 94.69 176 LEU A CA 1
ATOM 1397 C C . LEU A 1 176 ? -24.578 -20.656 -11.57 1 94.69 176 LEU A C 1
ATOM 1399 O O . LEU A 1 176 ? -25.266 -19.906 -10.883 1 94.69 176 LEU A O 1
ATOM 1403 N N . GLU A 1 177 ? -24.969 -21.797 -12.047 1 90.88 177 GLU A N 1
ATOM 1404 C CA . GLU A 1 177 ? -26.375 -22.188 -11.922 1 90.88 177 GLU A CA 1
ATOM 1405 C C . GLU A 1 177 ? -26.688 -22.688 -10.523 1 90.88 177 GLU A C 1
ATOM 1407 O O . GLU A 1 177 ? -27.828 -22.578 -10.055 1 90.88 177 GLU A O 1
ATOM 1412 N N . GLY A 1 178 ? -25.734 -23.188 -9.883 1 92.12 178 GLY A N 1
ATOM 1413 C CA . GLY A 1 178 ? -25.922 -23.719 -8.547 1 92.12 178 GLY A CA 1
ATOM 1414 C C . GLY A 1 178 ? -25.828 -22.672 -7.465 1 92.12 178 GLY A C 1
ATOM 1415 O O . GLY A 1 178 ? -26.188 -22.922 -6.309 1 92.12 178 GLY A O 1
ATOM 1416 N N . SER A 1 179 ? -25.422 -21.531 -7.879 1 90.5 179 SER A N 1
ATOM 1417 C CA . SER A 1 179 ? -25.234 -20.469 -6.891 1 90.5 179 SER A CA 1
ATOM 1418 C C . SER A 1 179 ? -26.562 -19.828 -6.504 1 90.5 179 SER A C 1
ATOM 1420 O O . SER A 1 179 ? -27.453 -19.688 -7.348 1 90.5 179 SER A O 1
ATOM 1422 N N . HIS A 1 180 ? -26.688 -19.5 -5.203 1 88.44 180 HIS A N 1
ATOM 1423 C CA . HIS A 1 180 ? -27.891 -18.828 -4.699 1 88.44 180 HIS A CA 1
ATOM 1424 C C . HIS A 1 180 ? -27.75 -17.312 -4.773 1 88.44 180 HIS A C 1
ATOM 1426 O O . HIS A 1 180 ? -28.688 -16.594 -4.434 1 88.44 180 HIS A O 1
ATOM 1432 N N . CYS A 1 181 ? -26.641 -16.906 -5.199 1 88.56 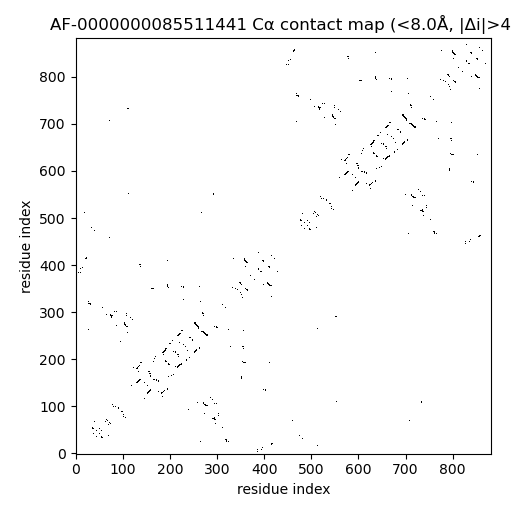181 CYS A N 1
ATOM 1433 C CA . CYS A 1 181 ? -26.391 -15.477 -5.32 1 88.56 181 CYS A CA 1
ATOM 1434 C C . CYS A 1 181 ? -26.172 -15.086 -6.777 1 88.56 181 CYS A C 1
ATOM 1436 O O . CYS A 1 181 ? -25.875 -15.93 -7.617 1 88.56 181 CYS A O 1
ATOM 1438 N N . LYS A 1 182 ? -26.406 -13.844 -7.043 1 89.06 182 LYS A N 1
ATOM 1439 C CA . LYS A 1 182 ? -26.125 -13.328 -8.383 1 89.06 182 LYS A CA 1
ATOM 1440 C C . LYS A 1 182 ? -24.625 -13.172 -8.594 1 89.06 182 LYS A C 1
ATOM 1442 O O . LYS A 1 182 ? -23.922 -12.594 -7.754 1 89.06 182 LYS A O 1
ATOM 1447 N N . ILE A 1 183 ? -24.078 -13.695 -9.742 1 93.19 183 ILE A N 1
ATOM 1448 C CA . ILE A 1 183 ? -22.656 -13.68 -10.039 1 93.19 183 ILE A CA 1
ATOM 1449 C C . ILE A 1 183 ? -22.328 -12.492 -10.945 1 93.19 183 ILE A C 1
ATOM 1451 O O . ILE A 1 183 ? -22.969 -12.305 -11.984 1 93.19 183 ILE A O 1
ATOM 1455 N N . HIS A 1 184 ? -21.25 -11.758 -10.539 1 89.5 184 HIS A N 1
ATOM 1456 C CA . HIS A 1 184 ? -20.922 -10.555 -11.297 1 89.5 184 HIS A CA 1
ATOM 1457 C C . HIS A 1 184 ? -19.5 -10.625 -11.852 1 89.5 184 HIS A C 1
ATOM 1459 O O . HIS A 1 184 ? -19.141 -9.844 -12.734 1 89.5 184 HIS A O 1
ATOM 1465 N N . CYS A 1 185 ? -18.797 -11.555 -11.398 1 95.88 185 CYS A N 1
ATOM 1466 C CA . CYS A 1 185 ? -17.375 -11.602 -11.773 1 95.88 185 CYS A CA 1
ATOM 1467 C C . CYS A 1 185 ? -16.844 -13.023 -11.711 1 95.88 185 CYS A C 1
ATOM 1469 O O . CYS A 1 185 ? -17.312 -13.836 -10.906 1 95.88 185 CYS A O 1
ATOM 1471 N N . ILE A 1 186 ? -15.977 -13.336 -12.617 1 97.81 186 ILE A N 1
ATOM 1472 C CA . ILE A 1 186 ? -15.219 -14.578 -12.602 1 97.81 186 ILE A CA 1
ATOM 1473 C C . ILE A 1 186 ? -13.727 -14.281 -12.531 1 97.81 186 ILE A C 1
ATOM 1475 O O . ILE A 1 186 ? -13.203 -13.516 -13.344 1 97.81 186 ILE A O 1
ATOM 1479 N N . PHE A 1 187 ? -13.07 -14.891 -11.547 1 98.44 187 PHE A N 1
ATOM 1480 C CA . PHE A 1 187 ? -11.609 -14.875 -11.508 1 98.44 187 PHE A CA 1
ATOM 1481 C C . PHE A 1 187 ? -11.039 -16.062 -12.266 1 98.44 187 PHE A C 1
ATOM 1483 O O . PHE A 1 187 ? -11.57 -17.172 -12.18 1 98.44 187 PHE A O 1
ATOM 1490 N N . LEU A 1 188 ? -10 -15.867 -13 1 98.56 188 LEU A N 1
ATOM 1491 C CA . LEU A 1 188 ? -9.156 -16.953 -13.492 1 98.56 188 LEU A CA 1
ATOM 1492 C C . LEU A 1 188 ? -7.68 -16.641 -13.242 1 98.56 188 LEU A C 1
ATOM 1494 O O . LEU A 1 188 ? -7.309 -15.477 -13.062 1 98.56 188 LEU A O 1
ATOM 1498 N N . GLU A 1 189 ? -6.887 -17.625 -13.109 1 98.25 189 GLU A N 1
ATOM 1499 C CA . GLU A 1 189 ? -5.445 -17.5 -12.906 1 98.25 189 GLU A CA 1
ATOM 1500 C C . GLU A 1 189 ? -4.676 -18.203 -14.016 1 98.25 189 GLU A C 1
ATOM 1502 O O . GLU A 1 189 ? -4.855 -19.406 -14.234 1 98.25 189 GLU A O 1
ATOM 1507 N N . ASN A 1 190 ? -3.879 -17.484 -14.742 1 98.44 190 ASN A N 1
ATOM 1508 C CA . ASN A 1 190 ? -3.109 -17.984 -15.875 1 98.44 190 ASN A CA 1
ATOM 1509 C C . ASN A 1 190 ? -1.745 -17.312 -15.977 1 98.44 190 ASN A C 1
ATOM 1511 O O . ASN A 1 190 ? -1.655 -16.141 -16.328 1 98.44 190 ASN A O 1
ATOM 1515 N N . PRO A 1 191 ? -0.679 -18.016 -15.766 1 98.19 191 PRO A N 1
ATOM 1516 C CA . PRO A 1 191 ? -0.608 -19.406 -15.305 1 98.19 191 PRO A CA 1
ATOM 1517 C C . PRO A 1 191 ? -1.206 -19.594 -13.914 1 98.19 191 PRO A C 1
ATOM 1519 O O . PRO A 1 191 ? -1.319 -18.641 -13.148 1 98.19 191 PRO A O 1
ATOM 1522 N N . GLY A 1 192 ? -1.578 -20.797 -13.68 1 97.94 192 GLY A N 1
ATOM 1523 C CA . GLY A 1 192 ? -2.244 -21.094 -12.422 1 97.94 192 GLY A CA 1
ATOM 1524 C C . GLY A 1 192 ? -1.284 -21.203 -11.25 1 97.94 192 GLY A C 1
ATOM 1525 O O . GLY A 1 192 ? -0.15 -21.656 -11.422 1 97.94 192 GLY A O 1
ATOM 1526 N N . TYR A 1 193 ? -1.706 -20.875 -10.109 1 96.88 193 TYR A N 1
ATOM 1527 C CA . TYR A 1 193 ? -1.032 -21.062 -8.828 1 96.88 193 TYR A CA 1
ATOM 1528 C C . TYR A 1 193 ? -1.936 -21.797 -7.844 1 96.88 193 TYR A C 1
ATOM 1530 O O . TYR A 1 193 ? -3.098 -21.422 -7.66 1 96.88 193 TYR A O 1
ATOM 1538 N N . PRO A 1 194 ? -1.497 -22.891 -7.258 1 96.38 194 PRO A N 1
ATOM 1539 C CA . PRO A 1 194 ? -0.118 -23.375 -7.211 1 96.38 194 PRO A CA 1
ATOM 1540 C C . PRO A 1 194 ? 0.155 -24.469 -8.25 1 96.38 194 PRO A C 1
ATOM 1542 O O . PRO A 1 194 ? 1.158 -25.172 -8.156 1 96.38 194 PRO A O 1
ATOM 1545 N N . THR A 1 195 ? -0.701 -24.594 -9.211 1 97.56 195 THR A N 1
ATOM 1546 C CA . THR A 1 195 ? -0.681 -25.766 -10.078 1 97.56 195 THR A CA 1
ATOM 1547 C C . THR A 1 195 ? 0.306 -25.578 -11.227 1 97.56 195 THR A C 1
ATOM 1549 O O . THR A 1 195 ? 0.744 -26.547 -11.844 1 97.56 195 THR A O 1
ATOM 1552 N N . GLY A 1 196 ? 0.581 -24.359 -11.57 1 97.44 196 GLY A N 1
ATOM 1553 C CA . GLY A 1 196 ? 1.528 -24.062 -12.633 1 97.44 196 GLY A CA 1
ATOM 1554 C C . GLY A 1 196 ? 0.986 -24.375 -14.016 1 97.44 196 GLY A C 1
ATOM 1555 O O . GLY A 1 196 ? 1.747 -24.469 -14.984 1 97.44 196 GLY A O 1
ATOM 1556 N N . HIS A 1 197 ? -0.322 -24.562 -14.188 1 98.06 197 HIS A N 1
ATOM 1557 C CA . HIS A 1 197 ? -0.895 -24.891 -15.484 1 98.06 197 HIS A CA 1
ATOM 1558 C C . HIS A 1 197 ? -0.972 -23.641 -16.375 1 98.06 197 HIS A C 1
ATOM 1560 O O . HIS A 1 197 ? -0.896 -22.516 -15.883 1 98.06 197 HIS A O 1
ATOM 1566 N N . LEU A 1 198 ? -1.081 -23.875 -17.672 1 97.75 198 LEU A N 1
ATOM 1567 C CA . LEU A 1 198 ? -1.301 -22.844 -18.688 1 97.75 198 LEU A CA 1
ATOM 1568 C C . LEU A 1 198 ? -2.598 -23.109 -19.453 1 97.75 198 LEU A C 1
ATOM 1570 O O . LEU A 1 198 ? -2.83 -24.219 -19.938 1 97.75 198 LEU A O 1
ATOM 1574 N N . TYR A 1 199 ? -3.434 -22.078 -19.516 1 97.88 199 TYR A N 1
ATOM 1575 C CA . TYR A 1 199 ? -4.637 -22.234 -20.328 1 97.88 199 TYR A CA 1
ATOM 1576 C C . TYR A 1 199 ? -4.32 -22.109 -21.812 1 97.88 199 TYR A C 1
ATOM 1578 O O . TYR A 1 199 ? -3.586 -21.219 -22.219 1 97.88 199 TYR A O 1
ATOM 1586 N N . SER A 1 200 ? -4.84 -23 -22.562 1 96.56 200 SER A N 1
ATOM 1587 C CA . SER A 1 200 ? -4.828 -22.875 -24.016 1 96.56 200 SER A CA 1
ATOM 1588 C C . SER A 1 200 ? -5.824 -21.812 -24.484 1 96.56 200 SER A C 1
ATOM 1590 O O . SER A 1 200 ? -6.648 -21.344 -23.703 1 96.56 200 SER A O 1
ATOM 1592 N N . GLU A 1 201 ? -5.723 -21.484 -25.781 1 96.69 201 GLU A N 1
ATOM 1593 C CA . GLU A 1 201 ? -6.676 -20.547 -26.359 1 96.69 201 GLU A CA 1
ATOM 1594 C C . GLU A 1 201 ? -8.109 -21.062 -26.234 1 96.69 201 GLU A C 1
ATOM 1596 O O . GLU A 1 201 ? -9.023 -20.297 -25.938 1 96.69 201 GLU A O 1
ATOM 1601 N N . LYS A 1 202 ? -8.289 -22.359 -26.469 1 96.75 202 LYS A N 1
ATOM 1602 C CA . LYS A 1 202 ? -9.609 -22.969 -26.375 1 96.75 202 LYS A CA 1
ATOM 1603 C C . LYS A 1 202 ? -10.164 -22.891 -24.953 1 96.75 202 LYS A C 1
ATOM 1605 O O . LYS A 1 202 ? -11.359 -22.656 -24.766 1 96.75 202 LYS A O 1
ATOM 1610 N N . GLU A 1 203 ? -9.359 -23.109 -24 1 97.38 203 GLU A N 1
ATOM 1611 C CA . GLU A 1 203 ? -9.789 -23.047 -22.609 1 97.38 203 GLU A CA 1
ATOM 1612 C C . GLU A 1 203 ? -10.133 -21.625 -22.203 1 97.38 203 GLU A C 1
ATOM 1614 O O . GLU A 1 203 ? -11.125 -21.391 -21.5 1 97.38 203 GLU A O 1
ATOM 1619 N N . LEU A 1 204 ? -9.328 -20.609 -22.625 1 98.12 204 LEU A N 1
ATOM 1620 C CA . LEU A 1 204 ? -9.648 -19.203 -22.359 1 98.12 204 LEU A CA 1
ATOM 1621 C C . LEU A 1 204 ? -10.984 -18.828 -22.984 1 98.12 204 LEU A C 1
ATOM 1623 O O . LEU A 1 204 ? -11.742 -18.047 -22.406 1 98.12 204 LEU A O 1
ATOM 1627 N N . GLU A 1 205 ? -11.273 -19.375 -24.125 1 97.06 205 GLU A N 1
ATOM 1628 C CA . GLU A 1 205 ? -12.516 -19.078 -24.828 1 97.06 205 GLU A CA 1
ATOM 1629 C C . GLU A 1 205 ? -13.727 -19.531 -24.016 1 97.06 205 GLU A C 1
ATOM 1631 O O . GLU A 1 205 ? -14.805 -18.938 -24.109 1 97.06 205 GLU A O 1
ATOM 1636 N N . ILE A 1 206 ? -13.539 -20.609 -23.25 1 97.69 206 ILE A N 1
ATOM 1637 C CA . ILE A 1 206 ? -14.617 -21.047 -22.359 1 97.69 206 ILE A CA 1
ATOM 1638 C C . ILE A 1 206 ? -15.031 -19.906 -21.438 1 97.69 206 ILE A C 1
ATOM 1640 O O . ILE A 1 206 ? -16.219 -19.609 -21.297 1 97.69 206 ILE A O 1
ATOM 1644 N N . PHE A 1 207 ? -14.07 -19.234 -20.828 1 98.19 207 PHE A N 1
ATOM 1645 C CA . PHE A 1 207 ? -14.352 -18.109 -19.938 1 98.19 207 PHE A CA 1
ATOM 1646 C C . PHE A 1 207 ? -15.047 -16.984 -20.688 1 98.19 207 PHE A C 1
ATOM 1648 O O . PHE A 1 207 ? -16 -16.375 -20.188 1 98.19 207 PHE A O 1
ATOM 1655 N N . PHE A 1 208 ? -14.57 -16.688 -21.953 1 97.62 208 PHE A N 1
ATOM 1656 C CA . PHE A 1 208 ? -15.125 -15.594 -22.734 1 97.62 208 PHE A CA 1
ATOM 1657 C C . PHE A 1 208 ? -16.594 -15.852 -23.078 1 97.62 208 PHE A C 1
ATOM 1659 O O . PHE A 1 208 ? -17.422 -14.961 -22.953 1 97.62 208 PHE A O 1
ATOM 1666 N N . ARG A 1 209 ? -16.859 -17.047 -23.438 1 96.12 209 ARG A N 1
ATOM 1667 C CA . ARG A 1 209 ? -18.234 -17.406 -23.797 1 96.12 209 ARG A CA 1
ATOM 1668 C C . ARG A 1 209 ? -19.156 -17.328 -22.594 1 96.12 209 ARG A C 1
ATOM 1670 O O . ARG A 1 209 ? -20.266 -16.781 -22.688 1 96.12 209 ARG A O 1
ATOM 1677 N N . VAL A 1 210 ? -18.719 -17.844 -21.5 1 96.31 210 VAL A N 1
ATOM 1678 C CA . VAL A 1 210 ? -19.531 -17.812 -20.281 1 96.31 210 VAL A CA 1
ATOM 1679 C C . VAL A 1 210 ? -19.75 -16.359 -19.859 1 96.31 210 VAL A C 1
ATOM 1681 O O . VAL A 1 210 ? -20.875 -15.984 -19.484 1 96.31 210 VAL A O 1
ATOM 1684 N N . ALA A 1 211 ? -18.719 -15.578 -19.891 1 95.94 211 ALA A N 1
ATOM 1685 C CA . ALA A 1 211 ? -18.828 -14.164 -19.531 1 95.94 211 ALA A CA 1
ATOM 1686 C C . ALA A 1 211 ? -19.812 -13.438 -20.438 1 95.94 211 ALA A C 1
ATOM 1688 O O . ALA A 1 211 ? -20.641 -12.648 -19.969 1 95.94 211 ALA A O 1
ATOM 1689 N N . LYS A 1 212 ? -19.75 -13.664 -21.734 1 95.56 212 LYS A N 1
ATOM 1690 C CA . LYS A 1 212 ? -20.641 -13.047 -22.719 1 95.56 212 LYS A CA 1
ATOM 1691 C C . LYS A 1 212 ? -22.094 -13.453 -22.469 1 95.56 212 LYS A C 1
ATOM 1693 O O . LYS A 1 212 ? -22.984 -12.594 -22.391 1 95.56 212 LYS A O 1
ATOM 1698 N N . ASN A 1 213 ? -22.281 -14.695 -22.312 1 94 213 ASN A N 1
ATOM 1699 C CA . ASN A 1 213 ? -23.625 -15.25 -22.219 1 94 213 ASN A CA 1
ATOM 1700 C C . ASN A 1 213 ? -24.328 -14.797 -20.938 1 94 213 ASN A C 1
ATOM 1702 O O . ASN A 1 213 ? -25.562 -14.711 -20.906 1 94 213 ASN A O 1
ATOM 1706 N N . HIS A 1 214 ? -23.594 -14.453 -19.906 1 92.12 214 HIS A N 1
ATOM 1707 C CA . HIS A 1 214 ? -24.203 -14.164 -18.609 1 92.12 214 HIS A CA 1
ATOM 1708 C C . HIS A 1 214 ? -23.922 -12.727 -18.172 1 92.12 214 HIS A C 1
ATOM 1710 O O . HIS A 1 214 ? -24.312 -12.312 -17.078 1 92.12 214 HIS A O 1
ATOM 1716 N N . GLY A 1 215 ? -23.219 -11.93 -19 1 91.44 215 GLY A N 1
ATOM 1717 C CA . GLY A 1 215 ? -22.922 -10.547 -18.672 1 91.44 215 GLY A CA 1
ATOM 1718 C C . GLY A 1 215 ? -22.062 -10.391 -17.438 1 91.44 215 GLY A C 1
ATOM 1719 O O . GLY A 1 215 ? -22.391 -9.617 -16.531 1 91.44 215 GLY A O 1
ATOM 1720 N N . ILE A 1 216 ? -20.953 -11.18 -17.391 1 94.25 216 ILE A N 1
ATOM 1721 C CA . ILE A 1 216 ? -20.094 -11.234 -16.203 1 94.25 216 ILE A CA 1
ATOM 1722 C C . ILE A 1 216 ? -18.719 -10.664 -16.547 1 94.25 216 ILE A C 1
ATOM 1724 O O . ILE A 1 216 ? -18.203 -10.891 -17.625 1 94.25 216 ILE A O 1
ATOM 1728 N N . VAL A 1 217 ? -18.141 -9.891 -15.625 1 95.56 217 VAL A N 1
ATOM 1729 C CA . VAL A 1 217 ? -16.797 -9.32 -15.773 1 95.56 217 VAL A CA 1
ATOM 1730 C C . VAL A 1 217 ? -15.75 -10.383 -15.461 1 95.56 217 VAL A C 1
ATOM 1732 O O . VAL A 1 217 ? -15.906 -11.18 -14.531 1 95.56 217 VAL A O 1
ATOM 1735 N N . LEU A 1 218 ? -14.664 -10.391 -16.297 1 97.88 218 LEU A N 1
ATOM 1736 C CA . LEU A 1 218 ? -13.555 -11.312 -16.047 1 97.88 218 LEU A CA 1
ATOM 1737 C C . LEU A 1 218 ? -12.375 -10.586 -15.414 1 97.88 218 LEU A C 1
ATOM 1739 O O . LEU A 1 218 ? -12.031 -9.469 -15.812 1 97.88 218 LEU A O 1
ATOM 1743 N N . ILE A 1 219 ? -11.789 -11.164 -14.375 1 98.12 219 ILE A N 1
ATOM 1744 C CA . ILE A 1 219 ? -10.516 -10.742 -13.82 1 98.12 219 ILE A CA 1
ATOM 1745 C C . ILE A 1 219 ? -9.492 -11.867 -13.945 1 98.12 219 ILE A C 1
ATOM 1747 O O . ILE A 1 219 ? -9.664 -12.938 -13.359 1 98.12 219 ILE A O 1
ATOM 1751 N N . ALA A 1 220 ? -8.508 -11.664 -14.703 1 98.56 220 ALA A N 1
ATOM 1752 C CA . ALA A 1 220 ? -7.453 -12.648 -14.93 1 98.56 220 ALA A CA 1
ATOM 1753 C C . ALA A 1 220 ? -6.203 -12.305 -14.125 1 98.56 220 ALA A C 1
ATOM 1755 O O . ALA A 1 220 ? -5.598 -11.25 -14.336 1 98.56 220 ALA A O 1
ATOM 1756 N N . ILE A 1 221 ? -5.797 -13.172 -13.203 1 98.38 221 ILE A N 1
ATOM 1757 C CA . ILE A 1 221 ? -4.531 -13.047 -12.492 1 98.38 221 ILE A CA 1
ATOM 1758 C C . ILE A 1 221 ? -3.412 -13.695 -13.297 1 98.38 221 ILE A C 1
ATOM 1760 O O . ILE A 1 221 ? -3.424 -14.906 -13.523 1 98.38 221 ILE A O 1
ATOM 1764 N N . GLU A 1 222 ? -2.455 -12.906 -13.695 1 98.44 222 GLU A N 1
ATOM 1765 C CA . GLU A 1 222 ? -1.416 -13.398 -14.594 1 98.44 222 GLU A CA 1
ATOM 1766 C C . GLU A 1 222 ? -0.024 -13.141 -14.023 1 98.44 222 GLU A C 1
ATOM 1768 O O . GLU A 1 222 ? 0.865 -12.672 -14.742 1 98.44 222 GLU A O 1
ATOM 1773 N N . ASN A 1 223 ? 0.095 -13.414 -12.75 1 97 223 ASN A N 1
ATOM 1774 C CA . ASN A 1 223 ? 1.3 -13.102 -11.992 1 97 223 ASN A CA 1
ATOM 1775 C C . ASN A 1 223 ? 2.5 -13.898 -12.484 1 97 223 ASN A C 1
ATOM 1777 O O . ASN A 1 223 ? 3.639 -13.43 -12.414 1 97 223 ASN A O 1
ATOM 1781 N N . LEU A 1 224 ? 2.287 -15.125 -13.016 1 97.69 224 LEU A N 1
ATOM 1782 C CA . LEU A 1 224 ? 3.377 -16.016 -13.398 1 97.69 224 LEU A CA 1
ATOM 1783 C C . LEU A 1 224 ? 3.658 -15.914 -14.898 1 97.69 224 LEU A C 1
ATOM 1785 O O . LEU A 1 224 ? 4.332 -16.781 -15.461 1 97.69 224 LEU A O 1
ATOM 1789 N N . GLN A 1 225 ? 3.207 -14.867 -15.539 1 97.88 225 GLN A N 1
ATOM 1790 C CA . GLN A 1 225 ? 3.271 -14.719 -16.984 1 97.88 225 GLN A CA 1
ATOM 1791 C C . GLN A 1 225 ? 4.719 -14.711 -17.469 1 97.88 225 GLN A C 1
ATOM 1793 O O . GLN A 1 225 ? 4.992 -15.078 -18.625 1 97.88 225 GLN A O 1
ATOM 1798 N N . MET A 1 226 ? 5.66 -14.391 -16.641 1 95.56 226 MET A N 1
ATOM 1799 C CA . MET A 1 226 ? 7.059 -14.312 -17.047 1 95.56 226 MET A CA 1
ATOM 1800 C C . MET A 1 226 ? 7.832 -15.539 -16.578 1 95.56 226 MET A C 1
ATOM 1802 O O . MET A 1 226 ? 9.055 -15.609 -16.75 1 95.56 226 MET A O 1
ATOM 1806 N N . ASP A 1 227 ? 7.168 -16.484 -15.961 1 96.44 227 ASP A N 1
ATOM 1807 C CA . ASP A 1 227 ? 7.812 -17.625 -15.328 1 96.44 227 ASP A CA 1
ATOM 1808 C C . ASP A 1 227 ? 7.422 -18.922 -16.016 1 96.44 227 ASP A C 1
ATOM 1810 O O . ASP A 1 227 ? 7.305 -19.969 -15.367 1 96.44 227 ASP A O 1
ATOM 1814 N N . VAL A 1 228 ? 7.125 -18.875 -17.266 1 98.06 228 VAL A N 1
ATOM 1815 C CA . VAL A 1 228 ? 6.801 -20.047 -18.078 1 98.06 228 VAL A CA 1
ATOM 1816 C C . VAL A 1 228 ? 8.086 -20.641 -18.656 1 98.06 228 VAL A C 1
ATOM 1818 O O . VAL A 1 228 ? 8.969 -19.922 -19.109 1 98.06 228 VAL A O 1
ATOM 1821 N N . TYR A 1 229 ? 8.266 -21.891 -18.547 1 95.31 229 TYR A N 1
ATOM 1822 C CA . TYR A 1 229 ? 9.555 -22.453 -18.922 1 95.31 229 TYR A CA 1
ATOM 1823 C C . TYR A 1 229 ? 9.398 -23.547 -19.969 1 95.31 229 TYR A C 1
ATOM 1825 O O . TYR A 1 229 ? 8.273 -23.906 -20.328 1 95.31 229 TYR A O 1
ATOM 1833 N N . ARG A 1 230 ? 10.562 -23.953 -20.562 1 90.81 230 ARG A N 1
ATOM 1834 C CA . ARG A 1 230 ? 10.695 -24.953 -21.625 1 90.81 230 ARG A CA 1
ATOM 1835 C C . ARG A 1 230 ? 10.023 -24.469 -22.906 1 90.81 230 ARG A C 1
ATOM 1837 O O . ARG A 1 230 ? 10.242 -23.344 -23.359 1 90.81 230 ARG A O 1
ATOM 1844 N N . LYS A 1 231 ? 9.297 -25.281 -23.625 1 91.44 231 LYS A N 1
ATOM 1845 C CA . LYS A 1 231 ? 8.742 -24.922 -24.938 1 91.44 231 LYS A CA 1
ATOM 1846 C C . LYS A 1 231 ? 7.367 -24.281 -24.781 1 91.44 231 LYS A C 1
ATOM 1848 O O . LYS A 1 231 ? 6.77 -23.859 -25.766 1 91.44 231 LYS A O 1
ATOM 1853 N N . ASN A 1 232 ? 6.961 -24.094 -23.578 1 93.81 232 ASN A N 1
ATOM 1854 C CA . ASN A 1 232 ? 5.633 -23.547 -23.359 1 93.81 232 ASN A CA 1
ATOM 1855 C C . ASN A 1 232 ? 5.637 -22.016 -23.469 1 93.81 232 ASN A C 1
ATOM 1857 O O . ASN A 1 232 ? 6.66 -21.375 -23.219 1 93.81 232 ASN A O 1
ATOM 1861 N N . LYS A 1 233 ? 4.5 -21.469 -23.938 1 94.62 233 LYS A N 1
ATOM 1862 C CA . LYS A 1 233 ? 4.367 -20.031 -24.094 1 94.62 233 LYS A CA 1
ATOM 1863 C C . LYS A 1 233 ? 3.111 -19.516 -23.406 1 94.62 233 LYS A C 1
ATOM 1865 O O . LYS A 1 233 ? 2.059 -20.156 -23.453 1 94.62 233 LYS A O 1
ATOM 1870 N N . PHE A 1 234 ? 3.273 -18.406 -22.828 1 97.44 234 PHE A N 1
ATOM 1871 C CA . PHE A 1 234 ? 2.16 -17.734 -22.172 1 97.44 234 PHE A CA 1
ATOM 1872 C C . PHE A 1 234 ? 1.273 -17.031 -23.203 1 97.44 234 PHE A C 1
ATOM 1874 O O . PHE A 1 234 ? 1.771 -16.312 -24.078 1 97.44 234 PHE A O 1
ATOM 1881 N N . LEU A 1 235 ? -0.008 -17.297 -23.141 1 97.19 235 LEU A N 1
ATOM 1882 C CA . LEU A 1 235 ? -1.034 -16.562 -23.875 1 97.19 235 LEU A CA 1
ATOM 1883 C C . LEU A 1 235 ? -1.892 -15.727 -22.922 1 97.19 235 LEU A C 1
ATOM 1885 O O . LEU A 1 235 ? -2.625 -16.281 -22.094 1 97.19 235 LEU A O 1
ATOM 1889 N N . SER A 1 236 ? -1.738 -14.375 -23.047 1 97.38 236 SER A N 1
ATOM 1890 C CA . SER A 1 236 ? -2.516 -13.516 -22.156 1 97.38 236 SER A CA 1
ATOM 1891 C C . SER A 1 236 ? -4.004 -13.586 -22.484 1 97.38 236 SER A C 1
ATOM 1893 O O . SER A 1 236 ? -4.383 -13.852 -23.625 1 97.38 236 SER A O 1
ATOM 1895 N N . SER A 1 237 ? -4.828 -13.367 -21.516 1 97.69 237 SER A N 1
ATOM 1896 C CA . SER A 1 237 ? -6.273 -13.305 -21.719 1 97.69 237 SER A CA 1
ATOM 1897 C C . SER A 1 237 ? -6.641 -12.156 -22.656 1 97.69 237 SER A C 1
ATOM 1899 O O . SER A 1 237 ? -7.57 -12.281 -23.453 1 97.69 237 SER A O 1
ATOM 1901 N N . ARG A 1 238 ? -5.953 -11.094 -22.547 1 95.56 238 ARG A N 1
ATOM 1902 C CA . ARG A 1 238 ? -6.188 -9.953 -23.438 1 95.56 238 ARG A CA 1
ATOM 1903 C C . ARG A 1 238 ? -6.004 -10.344 -24.891 1 95.56 238 ARG A C 1
ATOM 1905 O O . ARG A 1 238 ? -6.895 -10.117 -25.719 1 95.56 238 ARG A O 1
ATOM 1912 N N . LYS A 1 239 ? -4.812 -10.875 -25.203 1 95.19 239 LYS A N 1
ATOM 1913 C CA . LYS A 1 239 ? -4.523 -11.281 -26.578 1 95.19 239 LYS A CA 1
ATOM 1914 C C . LYS A 1 239 ? -5.559 -12.281 -27.094 1 95.19 239 LYS A C 1
ATOM 1916 O O . LYS A 1 239 ? -6.043 -12.156 -28.219 1 95.19 239 LYS A O 1
ATOM 1921 N N . ALA A 1 240 ? -5.863 -13.242 -26.266 1 96 240 ALA A N 1
ATOM 1922 C CA . ALA A 1 240 ? -6.816 -14.281 -26.641 1 96 240 ALA A CA 1
ATOM 1923 C C . ALA A 1 240 ? -8.195 -13.688 -26.938 1 96 240 ALA A C 1
ATOM 1925 O O . ALA A 1 240 ? -8.883 -14.125 -27.859 1 96 240 ALA A O 1
ATOM 1926 N N . LEU A 1 241 ? -8.602 -12.742 -26.141 1 95.44 241 LEU A N 1
ATOM 1927 C CA . LEU A 1 241 ? -9.93 -12.148 -26.281 1 95.44 241 LEU A CA 1
ATOM 1928 C C . LEU A 1 241 ? -10 -11.273 -27.531 1 95.44 241 LEU A C 1
ATOM 1930 O O . LEU A 1 241 ? -10.984 -11.32 -28.266 1 95.44 241 LEU A O 1
ATOM 1934 N N . ILE A 1 242 ? -9.039 -10.438 -27.766 1 92.06 242 ILE A N 1
ATOM 1935 C CA . ILE A 1 242 ? -9.031 -9.492 -28.875 1 92.06 242 ILE A CA 1
ATOM 1936 C C . ILE A 1 242 ? -9.109 -10.242 -30.203 1 92.06 242 ILE A C 1
ATOM 1938 O O . ILE A 1 242 ? -9.711 -9.758 -31.156 1 92.06 242 ILE A O 1
ATOM 1942 N N . GLN A 1 243 ? -8.617 -11.438 -30.219 1 89.69 243 GLN A N 1
ATOM 1943 C CA . GLN A 1 243 ? -8.594 -12.25 -31.422 1 89.69 243 GLN A CA 1
ATOM 1944 C C . GLN A 1 243 ? -9.977 -12.844 -31.719 1 89.69 243 GLN A C 1
ATOM 1946 O O . GLN A 1 243 ? -10.203 -13.398 -32.781 1 89.69 243 GLN A O 1
ATOM 1951 N N . LYS A 1 244 ? -10.852 -12.648 -30.781 1 90.31 244 LYS A N 1
ATOM 1952 C CA . LYS A 1 244 ? -12.211 -13.164 -30.953 1 90.31 244 LYS A CA 1
ATOM 1953 C C . LYS A 1 244 ? -13.203 -12.031 -31.203 1 90.31 244 LYS A C 1
ATOM 1955 O O . LYS A 1 244 ? -13.945 -11.641 -30.297 1 90.31 244 LYS A O 1
ATOM 1960 N N . ASP A 1 245 ? -13.305 -11.555 -32.344 1 81.5 245 ASP A N 1
ATOM 1961 C CA . ASP A 1 245 ? -14 -10.328 -32.688 1 81.5 245 ASP A CA 1
ATOM 1962 C C . ASP A 1 245 ? -15.438 -10.344 -32.188 1 81.5 245 ASP A C 1
ATOM 1964 O O . ASP A 1 245 ? -15.891 -9.375 -31.562 1 81.5 245 ASP A O 1
ATOM 1968 N N . GLU A 1 246 ? -16.203 -11.375 -32.375 1 85.25 246 GLU A N 1
ATOM 1969 C CA . GLU A 1 246 ? -17.609 -11.422 -32 1 85.25 246 GLU A CA 1
ATOM 1970 C C . GLU A 1 246 ? -17.797 -11.398 -30.484 1 85.25 246 GLU A C 1
ATOM 1972 O O . GLU A 1 246 ? -18.734 -10.789 -29.969 1 85.25 246 GLU A O 1
ATOM 1977 N N . ILE A 1 247 ? -16.844 -11.93 -29.75 1 86.81 247 ILE A N 1
ATOM 1978 C CA . ILE A 1 247 ? -16.953 -12.039 -28.297 1 86.81 247 ILE A CA 1
ATOM 1979 C C . ILE A 1 247 ? -16.328 -10.812 -27.641 1 86.81 247 ILE A C 1
ATOM 1981 O O . ILE A 1 247 ? -16.812 -10.344 -26.609 1 86.81 247 ILE A O 1
ATOM 1985 N N . TYR A 1 248 ? -15.375 -10.258 -28.281 1 85.5 248 TYR A N 1
ATOM 1986 C CA . TYR A 1 248 ? -14.586 -9.141 -27.766 1 85.5 248 TYR A CA 1
ATOM 1987 C C . TYR A 1 248 ? -15.477 -7.961 -27.406 1 85.5 248 TYR A C 1
ATOM 1989 O O . TYR A 1 248 ? -15.289 -7.316 -26.375 1 85.5 248 TYR A O 1
ATOM 1997 N N . LYS A 1 249 ? -16.469 -7.695 -28.109 1 86.94 249 LYS A N 1
ATOM 1998 C CA . LYS A 1 249 ? -17.297 -6.508 -27.953 1 86.94 249 LYS A CA 1
ATOM 1999 C C . LYS A 1 249 ? -18.203 -6.621 -26.734 1 86.94 249 LYS A C 1
ATOM 2001 O O . LYS A 1 249 ? -18.719 -5.617 -26.234 1 86.94 249 LYS A O 1
ATOM 2006 N N . SER A 1 250 ? -18.281 -7.844 -26.188 1 91.31 250 SER A N 1
ATOM 2007 C CA . SER A 1 250 ? -19.312 -8.039 -25.172 1 91.31 250 SER A CA 1
ATOM 2008 C C . SER A 1 250 ? -18.672 -8.445 -23.828 1 91.31 250 SER A C 1
ATOM 2010 O O . SER A 1 250 ? -19.391 -8.695 -22.859 1 91.31 250 SER A O 1
ATOM 2012 N N . VAL A 1 251 ? -17.406 -8.516 -23.797 1 95.06 251 VAL A N 1
ATOM 2013 C CA . VAL A 1 251 ? -16.766 -9.047 -22.594 1 95.06 251 VAL A CA 1
ATOM 2014 C C . VAL A 1 251 ? -15.883 -7.977 -21.969 1 95.06 251 VAL A C 1
ATOM 2016 O O . VAL A 1 251 ? -15.109 -7.316 -22.656 1 95.06 251 VAL A O 1
ATOM 2019 N N . GLN A 1 252 ? -16.094 -7.715 -20.688 1 95.69 252 GLN A N 1
ATOM 2020 C CA . GLN A 1 252 ? -15.195 -6.871 -19.891 1 95.69 252 GLN A CA 1
ATOM 2021 C C . GLN A 1 252 ? -14.109 -7.703 -19.219 1 95.69 252 GLN A C 1
ATOM 2023 O O . GLN A 1 252 ? -14.391 -8.766 -18.656 1 95.69 252 GLN A O 1
ATOM 2028 N N . LEU A 1 253 ? -12.859 -7.223 -19.328 1 96.69 253 LEU A N 1
ATOM 2029 C CA . LEU A 1 253 ? -11.727 -7.992 -18.828 1 96.69 253 LEU A CA 1
ATOM 2030 C C . LEU A 1 253 ? -10.719 -7.09 -18.141 1 96.69 253 LEU A C 1
ATOM 2032 O O . LEU A 1 253 ? -10.414 -5.996 -18.625 1 96.69 253 LEU A O 1
ATOM 2036 N N . MET A 1 254 ? -10.281 -7.5 -16.969 1 96.88 254 MET A N 1
ATOM 2037 C CA . MET A 1 254 ? -9.117 -6.926 -16.297 1 96.88 254 MET A CA 1
ATOM 2038 C C . MET A 1 254 ? -8.031 -7.977 -16.094 1 96.88 254 MET A C 1
ATOM 2040 O O . MET A 1 254 ? -8.312 -9.078 -15.617 1 96.88 254 MET A O 1
ATOM 2044 N N . CYS A 1 255 ? -6.844 -7.691 -16.516 1 97.31 255 CYS A N 1
ATOM 2045 C CA . CYS A 1 255 ? -5.684 -8.547 -16.297 1 97.31 255 CYS A CA 1
ATOM 2046 C C . CYS A 1 255 ? -4.742 -7.934 -15.273 1 97.31 255 CYS A C 1
ATOM 2048 O O . CYS A 1 255 ? -4.344 -6.773 -15.398 1 97.31 255 CYS A O 1
ATOM 2050 N N . LEU A 1 256 ? -4.391 -8.688 -14.281 1 97.44 256 LEU A N 1
ATOM 2051 C CA . LEU A 1 256 ? -3.561 -8.188 -13.188 1 97.44 256 LEU A CA 1
ATOM 2052 C C . LEU A 1 256 ? -2.203 -8.883 -13.172 1 97.44 256 LEU A C 1
ATOM 2054 O O . LEU A 1 256 ? -2.119 -10.102 -13.375 1 97.44 256 LEU A O 1
ATOM 2058 N N . PHE A 1 257 ? -1.175 -8.133 -12.953 1 97.5 257 PHE A N 1
ATOM 2059 C CA . PHE A 1 257 ? 0.184 -8.617 -12.75 1 97.5 257 PHE A CA 1
ATOM 2060 C C . PHE A 1 257 ? 0.814 -7.965 -11.523 1 97.5 257 PHE A C 1
ATOM 2062 O O . PHE A 1 257 ? 0.739 -6.746 -11.359 1 97.5 257 PHE A O 1
ATOM 2069 N N . SER A 1 258 ? 1.362 -8.742 -10.648 1 95.19 258 SER A N 1
ATOM 2070 C CA . SER A 1 258 ? 2.131 -8.273 -9.5 1 95.19 258 SER A CA 1
ATOM 2071 C C . SER A 1 258 ? 3.545 -8.844 -9.516 1 95.19 258 SER A C 1
ATOM 2073 O O . SER A 1 258 ? 3.729 -10.062 -9.477 1 95.19 258 SER A O 1
ATOM 2075 N N . SER A 1 259 ? 4.504 -8 -9.477 1 91.5 259 SER A N 1
ATOM 2076 C CA . SER A 1 259 ? 5.891 -8.43 -9.609 1 91.5 259 SER A CA 1
ATOM 2077 C C . SER A 1 259 ? 6.316 -9.297 -8.422 1 91.5 259 SER A C 1
ATOM 2079 O O . SER A 1 259 ? 7.102 -10.227 -8.586 1 91.5 259 SER A O 1
ATOM 2081 N N . ALA A 1 260 ? 5.793 -8.992 -7.234 1 88.75 260 ALA A N 1
ATOM 2082 C CA . ALA A 1 260 ? 6.207 -9.703 -6.027 1 88.75 260 ALA A CA 1
ATOM 2083 C C . ALA A 1 260 ? 5.738 -11.156 -6.055 1 88.75 260 ALA A C 1
ATOM 2085 O O . ALA A 1 260 ? 6.285 -12.008 -5.352 1 88.75 260 ALA A O 1
ATOM 2086 N N . ARG A 1 261 ? 4.77 -11.469 -6.879 1 91.12 261 ARG A N 1
ATOM 2087 C CA . ARG A 1 261 ? 4.234 -12.82 -6.941 1 91.12 261 ARG A CA 1
ATOM 2088 C C . ARG A 1 261 ? 5.012 -13.672 -7.938 1 91.12 261 ARG A C 1
ATOM 2090 O O . ARG A 1 261 ? 4.906 -14.898 -7.93 1 91.12 261 ARG A O 1
ATOM 2097 N N . SER A 1 262 ? 5.684 -13.039 -8.812 1 91.94 262 SER A N 1
ATOM 2098 C CA . SER A 1 262 ? 6.617 -13.758 -9.68 1 91.94 262 SER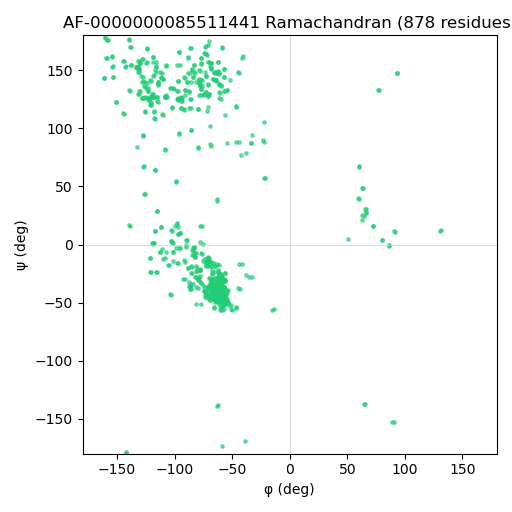 A CA 1
ATOM 2099 C C . SER A 1 262 ? 7.844 -14.227 -8.906 1 91.94 262 SER A C 1
ATOM 2101 O O . SER A 1 262 ? 8.391 -13.477 -8.086 1 91.94 262 SER A O 1
ATOM 2103 N N . PRO A 1 263 ? 8.289 -15.422 -9.141 1 89.81 263 PRO A N 1
ATOM 2104 C CA . PRO A 1 263 ? 9.5 -15.875 -8.461 1 89.81 263 PRO A CA 1
ATOM 2105 C C . PRO A 1 263 ? 10.727 -15.047 -8.828 1 89.81 263 PRO A C 1
ATOM 2107 O O . PRO A 1 263 ? 11.727 -15.062 -8.109 1 89.81 263 PRO A O 1
ATOM 2110 N N . GLN A 1 264 ? 10.648 -14.305 -9.883 1 89.12 264 GLN A N 1
ATOM 2111 C CA . GLN A 1 264 ? 11.75 -13.461 -10.32 1 89.12 264 GLN A CA 1
ATOM 2112 C C . GLN A 1 264 ? 11.727 -12.109 -9.609 1 89.12 264 GLN A C 1
ATOM 2114 O O . GLN A 1 264 ? 12.711 -11.375 -9.633 1 89.12 264 GLN A O 1
ATOM 2119 N N . GLY A 1 265 ? 10.641 -11.789 -9.086 1 89.44 265 GLY A N 1
ATOM 2120 C CA . GLY A 1 265 ? 10.445 -10.438 -8.586 1 89.44 265 GLY A CA 1
ATOM 2121 C C . GLY A 1 265 ? 10.992 -10.234 -7.184 1 89.44 265 GLY A C 1
ATOM 2122 O O . GLY A 1 265 ? 11.156 -11.195 -6.434 1 89.44 265 GLY A O 1
ATOM 2123 N N . ASP A 1 266 ? 11.32 -8.984 -6.883 1 88.25 266 ASP A N 1
ATOM 2124 C CA . ASP A 1 266 ? 11.727 -8.555 -5.547 1 88.25 266 ASP A CA 1
ATOM 2125 C C . ASP A 1 266 ? 10.508 -8.367 -4.645 1 88.25 266 ASP A C 1
ATOM 2127 O O . ASP A 1 266 ? 9.672 -7.492 -4.891 1 88.25 266 ASP A O 1
ATOM 2131 N N . LYS A 1 267 ? 10.398 -9.141 -3.59 1 87.88 267 LYS A N 1
ATOM 2132 C CA . LYS A 1 267 ? 9.234 -9.094 -2.717 1 87.88 267 LYS A CA 1
ATOM 2133 C C . LYS A 1 267 ? 9.227 -7.828 -1.863 1 87.88 267 LYS A C 1
ATOM 2135 O O . LYS A 1 267 ? 8.195 -7.441 -1.321 1 87.88 267 LYS A O 1
ATOM 2140 N N . GLY A 1 268 ? 10.398 -7.211 -1.768 1 85.06 268 GLY A N 1
ATOM 2141 C CA . GLY A 1 268 ? 10.484 -5.949 -1.051 1 85.06 268 GLY A CA 1
ATOM 2142 C C . GLY A 1 268 ? 10.07 -4.758 -1.891 1 85.06 268 GLY A C 1
ATOM 2143 O O . GLY A 1 268 ? 9.906 -3.652 -1.369 1 85.06 268 GLY A O 1
ATOM 2144 N N . MET A 1 269 ? 9.898 -4.957 -3.184 1 89.88 269 MET A N 1
ATOM 2145 C CA . MET A 1 269 ? 9.5 -3.908 -4.117 1 89.88 269 MET A CA 1
ATOM 2146 C C . MET A 1 269 ? 8.148 -4.227 -4.746 1 89.88 269 MET A C 1
ATOM 2148 O O . MET A 1 269 ? 8.031 -4.324 -5.969 1 89.88 269 MET A O 1
ATOM 2152 N N . GLN A 1 270 ? 7.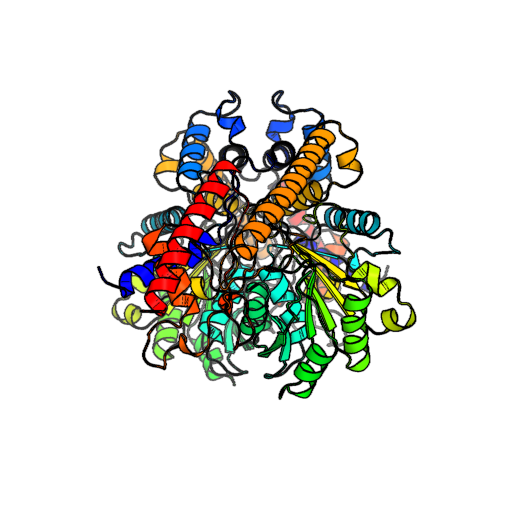195 -4.25 -3.879 1 90.06 270 GLN A N 1
ATOM 2153 C CA . GLN A 1 270 ? 5.867 -4.648 -4.324 1 90.06 270 GLN A CA 1
ATOM 2154 C C . GLN A 1 270 ? 5.246 -3.586 -5.227 1 90.06 270 GLN A C 1
ATOM 2156 O O . GLN A 1 270 ? 5.195 -2.408 -4.863 1 90.06 270 GLN A O 1
ATOM 2161 N N . ILE A 1 271 ? 4.754 -3.979 -6.375 1 94.12 271 ILE A N 1
ATOM 2162 C CA . ILE A 1 271 ? 4.109 -3.107 -7.352 1 94.12 271 ILE A CA 1
ATOM 2163 C C . ILE A 1 271 ? 3.281 -3.943 -8.32 1 94.12 271 ILE A C 1
ATOM 2165 O O . ILE A 1 271 ? 3.607 -5.105 -8.586 1 94.12 271 ILE A O 1
ATOM 2169 N N . SER A 1 272 ? 2.166 -3.457 -8.742 1 95.69 272 SER A N 1
ATOM 2170 C CA . SER A 1 272 ? 1.245 -4.188 -9.609 1 95.69 272 SER A CA 1
ATOM 2171 C C . SER A 1 272 ? 0.69 -3.289 -10.711 1 95.69 272 SER A C 1
ATOM 2173 O O . SER A 1 272 ? 0.698 -2.062 -10.578 1 95.69 272 SER A O 1
ATOM 2175 N N . TYR A 1 273 ? 0.311 -3.863 -11.789 1 96.81 273 TYR A N 1
ATOM 2176 C CA . TYR A 1 273 ? -0.456 -3.133 -12.797 1 96.81 273 TYR A CA 1
ATOM 2177 C C . TYR A 1 273 ? -1.688 -3.92 -13.219 1 96.81 273 TYR A C 1
ATOM 2179 O O . TYR A 1 273 ? -1.757 -5.133 -13.016 1 96.81 273 TYR A O 1
ATOM 2187 N N . ILE A 1 274 ? -2.67 -3.225 -13.742 1 96.44 274 ILE A N 1
ATOM 2188 C CA . ILE A 1 274 ? -3.85 -3.785 -14.391 1 96.44 274 ILE A CA 1
ATOM 2189 C C . ILE A 1 274 ? -3.967 -3.236 -15.812 1 96.44 274 ILE A C 1
ATOM 2191 O O . ILE A 1 274 ? -3.703 -2.057 -16.047 1 96.44 274 ILE A O 1
ATOM 2195 N N . ASP A 1 275 ? -4.164 -4.082 -16.656 1 95.12 275 ASP A N 1
ATOM 2196 C CA . ASP A 1 275 ? -4.648 -3.67 -17.969 1 95.12 275 ASP A CA 1
ATOM 2197 C C . ASP A 1 275 ? -6.078 -4.148 -18.203 1 95.12 275 ASP A C 1
ATOM 2199 O O . ASP A 1 275 ? -6.469 -5.219 -17.734 1 95.12 275 ASP A O 1
ATOM 2203 N N . SER A 1 276 ? -6.867 -3.342 -18.875 1 94.81 276 SER A N 1
ATOM 2204 C CA . SER A 1 276 ? -8.289 -3.646 -18.984 1 94.81 276 SER A CA 1
ATOM 2205 C C . SER A 1 276 ? -8.781 -3.52 -20.422 1 94.81 276 SER A C 1
ATOM 2207 O O . SER A 1 276 ? -8.156 -2.838 -21.234 1 94.81 276 SER A O 1
ATOM 2209 N N . LEU A 1 277 ? -9.773 -4.27 -20.719 1 92.56 277 LEU A N 1
ATOM 2210 C CA . LEU A 1 277 ? -10.516 -4.188 -21.969 1 92.56 277 LEU A CA 1
ATOM 2211 C C . LEU A 1 277 ? -11.992 -3.893 -21.703 1 92.56 277 LEU A C 1
ATOM 2213 O O . LEU A 1 277 ? -12.633 -4.578 -20.906 1 92.56 277 LEU A O 1
ATOM 2217 N N . ARG A 1 278 ? -12.492 -2.727 -22.312 1 90.81 278 ARG A N 1
ATOM 2218 C CA . ARG A 1 278 ? -13.898 -2.34 -22.312 1 90.81 278 ARG A CA 1
ATOM 2219 C C . ARG A 1 278 ? -14.375 -2.006 -20.891 1 90.81 278 ARG A C 1
ATOM 2221 O O . ARG A 1 278 ? -15.484 -2.363 -20.5 1 90.81 278 ARG A O 1
ATOM 2228 N N . MET A 1 279 ? -13.508 -1.592 -20.109 1 90.12 279 MET A N 1
ATOM 2229 C CA . MET A 1 279 ? -13.852 -1.011 -18.828 1 90.12 279 MET A CA 1
ATOM 2230 C C . MET A 1 279 ? -13.906 0.511 -18.906 1 90.12 279 MET A C 1
ATOM 2232 O O . MET A 1 279 ? -12.883 1.181 -18.781 1 90.12 279 MET A O 1
ATOM 2236 N N . ASP A 1 280 ? -15.016 0.972 -19.094 1 80.81 280 ASP A N 1
ATOM 2237 C CA . ASP A 1 280 ? -15.188 2.406 -19.297 1 80.81 280 ASP A CA 1
ATOM 2238 C C . ASP A 1 280 ? -14.695 3.201 -18.094 1 80.81 280 ASP A C 1
ATOM 2240 O O . ASP A 1 280 ? -15.008 2.857 -16.953 1 80.81 280 ASP A O 1
ATOM 2244 N N . LYS A 1 281 ? -13.82 4.125 -18.328 1 82.44 281 LYS A N 1
ATOM 2245 C CA . LYS A 1 281 ? -13.383 5.121 -17.344 1 82.44 281 LYS A CA 1
ATOM 2246 C C . LYS A 1 281 ? -12.633 4.465 -16.203 1 82.44 281 LYS A C 1
ATOM 2248 O O . LYS A 1 281 ? -12.773 4.871 -15.047 1 82.44 281 LYS A O 1
ATOM 2253 N N . LEU A 1 282 ? -11.945 3.338 -16.516 1 86.56 282 LEU A N 1
ATOM 2254 C CA . LEU A 1 282 ? -11.195 2.662 -15.469 1 86.56 282 LEU A CA 1
ATOM 2255 C C . LEU A 1 282 ? -10.297 3.646 -14.719 1 86.56 282 LEU A C 1
ATOM 2257 O O . LEU A 1 282 ? -10.438 3.822 -13.508 1 86.56 282 LEU A O 1
ATOM 2261 N N . THR A 1 283 ? -9.414 4.363 -15.453 1 86.25 283 THR A N 1
ATOM 2262 C CA . THR A 1 283 ? -8.422 5.234 -14.836 1 86.25 283 THR A CA 1
ATOM 2263 C C . THR A 1 283 ? -9.086 6.43 -14.172 1 86.25 283 THR A C 1
ATOM 2265 O O . THR A 1 283 ? -8.695 6.836 -13.07 1 86.25 283 THR A O 1
ATOM 2268 N N . THR A 1 284 ? -10.094 6.965 -14.773 1 85.5 284 THR A N 1
ATOM 2269 C CA . THR A 1 284 ? -10.781 8.125 -14.211 1 85.5 284 THR A CA 1
ATOM 2270 C C . THR A 1 284 ? -11.492 7.762 -12.914 1 85.5 284 THR A C 1
ATOM 2272 O O . THR A 1 284 ? -11.359 8.461 -11.906 1 85.5 284 THR A O 1
ATOM 2275 N N . THR A 1 285 ? -12.18 6.668 -12.992 1 83.19 285 THR A N 1
ATOM 2276 C CA . THR A 1 285 ? -12.906 6.219 -11.805 1 83.19 285 THR A CA 1
ATOM 2277 C C . THR A 1 285 ? -11.945 5.867 -10.68 1 83.19 285 THR A C 1
ATOM 2279 O O . THR A 1 285 ? -12.133 6.297 -9.539 1 83.19 285 THR A O 1
ATOM 2282 N N . TYR A 1 286 ? -10.992 5.129 -11.078 1 86.75 286 TYR A N 1
ATOM 2283 C CA . TYR A 1 286 ? -10.008 4.73 -10.086 1 86.75 286 TYR A CA 1
ATOM 2284 C C . TYR A 1 286 ? -9.312 5.953 -9.484 1 86.75 286 TYR A C 1
ATOM 2286 O O . TYR A 1 286 ? -9.125 6.035 -8.273 1 86.75 286 TYR A O 1
ATOM 2294 N N . GLY A 1 287 ? -8.906 6.863 -10.305 1 83 287 GLY A N 1
ATOM 2295 C CA . GLY A 1 287 ? -8.227 8.07 -9.867 1 83 287 GLY A CA 1
ATOM 2296 C C . GLY A 1 287 ? -9.07 8.93 -8.945 1 83 287 GLY A C 1
ATOM 2297 O O . GLY A 1 287 ? -8.555 9.562 -8.023 1 83 287 GLY A O 1
ATOM 2298 N N . ASN A 1 288 ? -10.312 8.883 -9.156 1 75.56 288 ASN A N 1
ATOM 2299 C CA . ASN A 1 288 ? -11.227 9.703 -8.367 1 75.56 288 ASN A CA 1
ATOM 2300 C C . ASN A 1 288 ? -11.531 9.07 -7.016 1 75.56 288 ASN A C 1
ATOM 2302 O O . ASN A 1 288 ? -11.859 9.773 -6.059 1 75.56 288 ASN A O 1
ATOM 2306 N N . LEU A 1 289 ? -11.336 7.781 -7.012 1 74.12 289 LEU A N 1
ATOM 2307 C CA . LEU A 1 289 ? -11.82 7.086 -5.824 1 74.12 289 LEU A CA 1
ATOM 2308 C C . LEU A 1 289 ? -10.664 6.699 -4.91 1 74.12 289 LEU A C 1
ATOM 2310 O O . LEU A 1 289 ? -10.875 6.387 -3.734 1 74.12 289 LEU A O 1
ATOM 2314 N N . THR A 1 290 ? -9.5 6.723 -5.539 1 75.5 290 THR A N 1
ATOM 2315 C CA . THR A 1 290 ? -8.344 6.344 -4.73 1 75.5 290 THR A CA 1
ATOM 2316 C C . THR A 1 290 ? -7.633 7.578 -4.188 1 75.5 290 THR A C 1
ATOM 2318 O O . THR A 1 290 ? -7.516 8.586 -4.879 1 75.5 290 THR A O 1
ATOM 2321 N N . PHE A 1 291 ? -7.152 7.473 -2.877 1 71.25 291 PHE A N 1
ATOM 2322 C CA . PHE A 1 291 ? -6.453 8.594 -2.25 1 71.25 291 PHE A CA 1
ATOM 2323 C C . PHE A 1 291 ? -5.016 8.211 -1.915 1 71.25 291 PHE A C 1
ATOM 2325 O O . PHE A 1 291 ? -4.359 8.891 -1.124 1 71.25 291 PHE A O 1
ATOM 2332 N N . THR A 1 292 ? -4.617 7.074 -2.463 1 73 292 THR A N 1
ATOM 2333 C CA . THR A 1 292 ? -3.24 6.633 -2.283 1 73 292 THR A CA 1
ATOM 2334 C C . THR A 1 292 ? -2.506 6.59 -3.619 1 73 292 THR A C 1
ATOM 2336 O O . THR A 1 292 ? -3.135 6.523 -4.68 1 73 292 THR A O 1
ATOM 2339 N N . SER A 1 293 ? -1.292 6.836 -3.529 1 83.5 293 SER A N 1
ATOM 2340 C CA . SER A 1 293 ? -0.462 6.789 -4.727 1 83.5 293 SER A CA 1
ATOM 2341 C C . SER A 1 293 ? 0.653 5.758 -4.59 1 83.5 293 SER A C 1
ATOM 2343 O O . SER A 1 293 ? 1.197 5.566 -3.5 1 83.5 293 SER A O 1
ATOM 2345 N N . PRO A 1 294 ? 0.929 5.043 -5.695 1 91.06 294 PRO A N 1
ATOM 2346 C CA . PRO A 1 294 ? 2.076 4.137 -5.625 1 91.06 294 PRO A CA 1
ATOM 2347 C C . PRO A 1 294 ? 3.406 4.875 -5.484 1 91.06 294 PRO A C 1
ATOM 2349 O O . PRO A 1 294 ? 3.592 5.934 -6.086 1 91.06 294 PRO A O 1
ATOM 2352 N N . ALA A 1 295 ? 4.344 4.332 -4.695 1 90.69 295 ALA A N 1
ATOM 2353 C CA . ALA A 1 295 ? 5.641 4.965 -4.469 1 90.69 295 ALA A CA 1
ATOM 2354 C C . ALA A 1 295 ? 6.449 5.039 -5.762 1 90.69 295 ALA A C 1
ATOM 2356 O O . ALA A 1 295 ? 6.434 4.098 -6.562 1 90.69 295 ALA A O 1
ATOM 2357 N N . SER A 1 296 ? 7.152 6.113 -5.98 1 92.38 296 SER A N 1
ATOM 2358 C CA . SER A 1 296 ? 7.91 6.355 -7.203 1 92.38 296 SER A CA 1
ATOM 2359 C C . SER A 1 296 ? 8.977 5.285 -7.414 1 92.38 296 SER A C 1
ATOM 2361 O O . SER A 1 296 ? 9.164 4.801 -8.531 1 92.38 296 SER A O 1
ATOM 2363 N N . ILE A 1 297 ? 9.672 4.867 -6.367 1 92.94 297 ILE A N 1
ATOM 2364 C CA . ILE A 1 297 ? 10.766 3.922 -6.504 1 92.94 297 ILE A CA 1
ATOM 2365 C C . ILE A 1 297 ? 10.227 2.557 -6.926 1 92.94 297 ILE A C 1
ATOM 2367 O O . ILE A 1 297 ? 10.867 1.837 -7.691 1 92.94 297 ILE A O 1
ATOM 2371 N N . HIS A 1 298 ? 9.078 2.189 -6.438 1 94.69 298 HIS A N 1
ATOM 2372 C CA . HIS A 1 298 ? 8.469 0.932 -6.848 1 94.69 298 HIS A CA 1
ATOM 2373 C C . HIS A 1 298 ? 8.031 0.979 -8.305 1 94.69 298 HIS A C 1
ATOM 2375 O O . HIS A 1 298 ? 8.102 -0.03 -9.016 1 94.69 298 HIS A O 1
ATOM 2381 N N . GLN A 1 299 ? 7.57 2.162 -8.695 1 96.25 299 GLN A N 1
ATOM 2382 C CA . GLN A 1 299 ? 7.203 2.324 -10.102 1 96.25 299 GLN A CA 1
ATOM 2383 C C . GLN A 1 299 ? 8.422 2.189 -11.008 1 96.25 299 GLN A C 1
ATOM 2385 O O . GLN A 1 299 ? 8.352 1.573 -12.07 1 96.25 299 GLN A O 1
ATOM 2390 N N . ILE A 1 300 ? 9.531 2.783 -10.594 1 96.44 300 ILE A N 1
ATOM 2391 C CA . ILE A 1 300 ? 10.781 2.641 -11.336 1 96.44 300 ILE A CA 1
ATOM 2392 C C . ILE A 1 300 ? 11.172 1.166 -11.414 1 96.44 300 ILE A C 1
ATOM 2394 O O . ILE A 1 300 ? 11.562 0.678 -12.477 1 96.44 300 ILE A O 1
ATOM 2398 N N . TYR A 1 301 ? 11.055 0.474 -10.281 1 95.44 301 TYR A N 1
ATOM 2399 C CA . TYR A 1 301 ? 11.336 -0.958 -10.266 1 95.44 301 TYR A CA 1
ATOM 2400 C C . TYR A 1 301 ? 10.484 -1.695 -11.289 1 95.44 301 TYR A C 1
ATOM 2402 O O . TYR A 1 301 ? 10.984 -2.543 -12.031 1 95.44 301 TYR A O 1
ATOM 2410 N N . LEU A 1 302 ? 9.219 -1.402 -11.344 1 96.75 302 LEU A N 1
ATOM 2411 C CA . LEU A 1 302 ? 8.32 -2.051 -12.297 1 96.75 302 LEU A CA 1
ATOM 2412 C C . LEU A 1 302 ? 8.797 -1.836 -13.727 1 96.75 302 LEU A C 1
ATOM 2414 O O . LEU A 1 302 ? 8.867 -2.785 -14.508 1 96.75 302 LEU A O 1
ATOM 2418 N N . SER A 1 303 ? 9.055 -0.566 -14.047 1 97 303 SER A N 1
ATOM 2419 C CA . SER A 1 303 ? 9.531 -0.241 -15.383 1 97 303 SER A CA 1
ATOM 2420 C C . SER A 1 303 ? 10.789 -1.035 -15.734 1 97 303 SER A C 1
ATOM 2422 O O . SER A 1 303 ? 10.859 -1.65 -16.797 1 97 303 SER A O 1
ATOM 2424 N N . LEU A 1 304 ? 11.734 -1.048 -14.82 1 95.25 304 LEU A N 1
ATOM 2425 C CA . LEU A 1 304 ? 12.992 -1.752 -15.055 1 95.25 304 LEU A CA 1
ATOM 2426 C C . LEU A 1 304 ? 12.758 -3.254 -15.18 1 95.25 304 LEU A C 1
ATOM 2428 O O . LEU A 1 304 ? 13.406 -3.922 -15.984 1 95.25 304 LEU A O 1
ATOM 2432 N N . PHE A 1 305 ? 11.867 -3.803 -14.367 1 94.12 305 PHE A N 1
ATOM 2433 C CA . PHE A 1 305 ? 11.539 -5.223 -14.383 1 94.12 305 PHE A CA 1
ATOM 2434 C C . PHE A 1 305 ? 10.938 -5.625 -15.727 1 94.12 305 PHE A C 1
ATOM 2436 O O . PHE A 1 305 ? 11.242 -6.695 -16.25 1 94.12 305 PHE A O 1
ATOM 2443 N N . LEU A 1 306 ? 10.07 -4.711 -16.312 1 95.56 306 LEU A N 1
ATOM 2444 C CA . LEU A 1 306 ? 9.438 -4.961 -17.594 1 95.56 306 LEU A CA 1
ATOM 2445 C C . LEU A 1 306 ? 10.414 -4.715 -18.734 1 95.56 306 LEU A C 1
ATOM 2447 O O . LEU A 1 306 ? 10.188 -5.156 -19.875 1 95.56 306 LEU A O 1
ATOM 2451 N N . ALA A 1 307 ? 11.422 -3.961 -18.531 1 93.56 307 ALA A N 1
ATOM 2452 C CA . ALA A 1 307 ? 12.531 -3.723 -19.438 1 93.56 307 ALA A CA 1
ATOM 2453 C C . ALA A 1 307 ? 12.039 -3.125 -20.75 1 93.56 307 ALA A C 1
ATOM 2455 O O . ALA A 1 307 ? 12.195 -3.732 -21.812 1 93.56 307 ALA A O 1
ATOM 2456 N N . PRO A 1 308 ? 11.539 -1.895 -20.688 1 93.75 308 PRO A N 1
ATOM 2457 C CA . PRO A 1 308 ? 11.164 -1.244 -21.938 1 93.75 308 PRO A CA 1
ATOM 2458 C C . PRO A 1 308 ? 12.336 -1.109 -22.906 1 93.75 308 PRO A C 1
ATOM 2460 O O . PRO A 1 308 ? 13.492 -1.318 -22.516 1 93.75 308 PRO A O 1
ATOM 2463 N N . LYS A 1 309 ? 12.102 -0.743 -24.141 1 92.44 309 LYS A N 1
ATOM 2464 C CA . LYS A 1 309 ? 13.078 -0.748 -25.234 1 92.44 309 LYS A CA 1
ATOM 2465 C C . LYS A 1 309 ? 14.273 0.144 -24.891 1 92.44 309 LYS A C 1
ATOM 2467 O O . LYS A 1 309 ? 15.414 -0.198 -25.203 1 92.44 309 LYS A O 1
ATOM 2472 N N . TYR A 1 310 ? 14.031 1.307 -24.266 1 93.69 310 TYR A N 1
ATOM 2473 C CA . TYR A 1 310 ? 15.109 2.25 -24 1 93.69 310 TYR A CA 1
ATOM 2474 C C . TYR A 1 310 ? 16.016 1.724 -22.906 1 93.69 310 TYR A C 1
ATOM 2476 O O . TYR A 1 310 ? 17.156 2.201 -22.734 1 93.69 310 TYR A O 1
ATOM 2484 N N . VAL A 1 311 ? 15.578 0.749 -22.172 1 93 311 VAL A N 1
ATOM 2485 C CA . VAL A 1 311 ? 16.406 0.09 -21.172 1 93 311 VAL A CA 1
ATOM 2486 C C . VAL A 1 311 ? 17.219 -1.03 -21.828 1 93 311 VAL A C 1
ATOM 2488 O O . VAL A 1 311 ? 18.391 -1.209 -21.531 1 93 311 VAL A O 1
ATOM 2491 N N . ARG A 1 312 ? 16.672 -1.775 -22.781 1 93.25 312 ARG A N 1
ATOM 2492 C CA . ARG A 1 312 ? 17.25 -2.967 -23.391 1 93.25 312 ARG A CA 1
ATOM 2493 C C . ARG A 1 312 ? 18.422 -2.605 -24.297 1 93.25 312 ARG A C 1
ATOM 2495 O O . ARG A 1 312 ? 19.219 -3.467 -24.656 1 93.25 312 ARG A O 1
ATOM 2502 N N . LYS A 1 313 ? 18.469 -1.377 -24.641 1 92.19 313 LYS A N 1
ATOM 2503 C CA . LYS A 1 313 ? 19.516 -0.952 -25.562 1 92.19 313 LYS A CA 1
ATOM 2504 C C . LYS A 1 313 ? 20.891 -0.978 -24.891 1 92.19 313 LYS A C 1
ATOM 2506 O O . LYS A 1 313 ? 21.922 -0.964 -25.562 1 92.19 313 LYS A O 1
ATOM 2511 N N . TYR A 1 314 ? 20.969 -1.058 -23.609 1 90.75 314 TYR A N 1
ATOM 2512 C CA . TYR A 1 314 ? 22.219 -0.968 -22.875 1 90.75 314 TYR A CA 1
ATOM 2513 C C . TYR A 1 314 ? 22.844 -2.348 -22.672 1 90.75 314 TYR A C 1
ATOM 2515 O O . TYR A 1 314 ? 22.141 -3.326 -22.438 1 90.75 314 TYR A O 1
ATOM 2523 N N . PRO A 1 315 ? 24.156 -2.449 -22.734 1 87.56 315 PRO A N 1
ATOM 2524 C CA . PRO A 1 315 ? 24.844 -3.734 -22.609 1 87.56 315 PRO A CA 1
ATOM 2525 C C . PRO A 1 315 ? 24.594 -4.414 -21.266 1 87.56 315 PRO A C 1
ATOM 2527 O O . PRO A 1 315 ? 24.531 -5.645 -21.203 1 87.56 315 PRO A O 1
ATOM 2530 N N . SER A 1 316 ? 24.5 -3.713 -20.234 1 84.75 316 SER A N 1
ATOM 2531 C CA . SER A 1 316 ? 24.266 -4.293 -18.906 1 84.75 316 SER A CA 1
ATOM 2532 C C . SER A 1 316 ? 22.938 -5.039 -18.859 1 84.75 316 SER A C 1
ATOM 2534 O O . SER A 1 316 ? 22.766 -5.969 -18.062 1 84.75 316 SER A O 1
ATOM 2536 N N . PHE A 1 317 ? 22.047 -4.68 -19.703 1 86.81 317 PHE A N 1
ATOM 2537 C CA . PHE A 1 317 ? 20.75 -5.355 -19.734 1 86.81 317 PHE A CA 1
ATOM 2538 C C . PHE A 1 317 ? 20.891 -6.781 -20.234 1 86.81 317 PHE A C 1
ATOM 2540 O O . PHE A 1 317 ? 20.172 -7.68 -19.812 1 86.81 317 PHE A O 1
ATOM 2547 N N . THR A 1 318 ? 21.828 -6.922 -21.109 1 87.5 318 THR A N 1
ATOM 2548 C CA . THR A 1 318 ? 22.047 -8.258 -21.656 1 87.5 318 THR A CA 1
ATOM 2549 C C . THR A 1 318 ? 22.406 -9.242 -20.547 1 87.5 318 THR A C 1
ATOM 2551 O O . THR A 1 318 ? 21.922 -10.383 -20.547 1 87.5 318 THR A O 1
ATOM 2554 N N . LYS A 1 319 ? 23.188 -8.742 -19.609 1 84.56 319 LYS A N 1
ATOM 2555 C CA . LYS A 1 319 ? 23.531 -9.594 -18.469 1 84.56 319 LYS A CA 1
ATOM 2556 C C . LYS A 1 319 ? 22.297 -9.922 -17.656 1 84.56 319 LYS A C 1
ATOM 2558 O O . LYS A 1 319 ? 22.109 -11.07 -17.234 1 84.56 319 LYS A O 1
ATOM 2563 N N . PHE A 1 320 ? 21.531 -8.977 -17.438 1 85.88 320 PHE A N 1
ATOM 2564 C CA . PHE A 1 320 ? 20.297 -9.148 -16.688 1 85.88 320 PHE A CA 1
ATOM 2565 C C . PHE A 1 320 ? 19.359 -10.117 -17.391 1 85.88 320 PHE A C 1
ATOM 2567 O O . PHE A 1 320 ? 18.781 -11.008 -16.766 1 85.88 320 PHE A O 1
ATOM 2574 N N . GLU A 1 321 ? 19.188 -10 -18.641 1 89.12 321 GLU A N 1
ATOM 2575 C CA . GLU A 1 321 ? 18.328 -10.867 -19.422 1 89.12 321 GLU A CA 1
ATOM 2576 C C . GLU A 1 321 ? 18.828 -12.312 -19.391 1 89.12 321 GLU A C 1
ATOM 2578 O O . GLU A 1 321 ? 18.031 -13.25 -19.344 1 89.12 321 GLU A O 1
ATOM 2583 N N . ASN A 1 322 ? 20.125 -12.492 -19.453 1 89.06 322 ASN A N 1
ATOM 2584 C CA . ASN A 1 322 ? 20.703 -13.828 -19.375 1 89.06 322 ASN A CA 1
ATOM 2585 C C . ASN A 1 322 ? 20.453 -14.477 -18.016 1 89.06 322 ASN A C 1
ATOM 2587 O O . ASN A 1 322 ? 20.172 -15.672 -17.938 1 89.06 322 ASN A O 1
ATOM 2591 N N . GLU A 1 323 ? 20.578 -13.625 -17.031 1 86.44 323 GLU A N 1
ATOM 2592 C CA . GLU A 1 323 ? 20.297 -14.133 -15.695 1 86.44 323 GLU A CA 1
ATOM 2593 C C . GLU A 1 323 ? 18.844 -14.578 -15.562 1 86.44 323 GLU A C 1
ATOM 2595 O O . GLU A 1 323 ? 18.562 -15.617 -14.953 1 86.44 323 GLU A O 1
ATOM 2600 N N . ARG A 1 324 ? 17.953 -13.875 -16.109 1 89.31 324 ARG A N 1
ATOM 2601 C CA . ARG A 1 324 ? 16.531 -14.219 -16.094 1 89.31 324 ARG A CA 1
ATOM 2602 C C . ARG A 1 324 ? 16.281 -15.523 -16.844 1 89.31 324 ARG A C 1
ATOM 2604 O O . ARG A 1 324 ? 15.562 -16.391 -16.359 1 89.31 324 ARG A O 1
ATOM 2611 N N . HIS A 1 325 ? 16.891 -15.602 -18 1 90.5 325 HIS A N 1
ATOM 2612 C CA . HIS A 1 325 ? 16.734 -16.797 -18.828 1 90.5 325 HIS A CA 1
ATOM 2613 C C . HIS A 1 325 ? 17.266 -18.031 -18.094 1 90.5 325 HIS A C 1
ATOM 2615 O O . HIS A 1 325 ? 16.609 -19.078 -18.094 1 90.5 325 HIS A O 1
ATOM 2621 N N . ASN A 1 326 ? 18.422 -17.906 -17.484 1 90.12 326 ASN A N 1
ATOM 2622 C CA . ASN A 1 326 ? 19 -19.016 -16.75 1 90.12 326 ASN A CA 1
ATOM 2623 C C . ASN A 1 326 ? 18.125 -19.438 -15.578 1 90.12 326 ASN A C 1
ATOM 2625 O O . ASN A 1 326 ? 18.016 -20.625 -15.281 1 90.12 326 ASN A O 1
ATOM 2629 N N . PHE A 1 327 ? 17.609 -18.469 -14.953 1 90.44 327 PHE A N 1
ATOM 2630 C CA . PHE A 1 327 ? 16.734 -18.75 -13.82 1 90.44 327 PHE A CA 1
ATOM 2631 C C . PHE A 1 327 ? 15.5 -19.516 -14.266 1 90.44 327 PHE A C 1
ATOM 2633 O O . PHE A 1 327 ? 15.102 -20.5 -13.625 1 90.44 327 PHE A O 1
ATOM 2640 N N . ILE A 1 328 ? 14.898 -19.141 -15.383 1 93.31 328 ILE A N 1
ATOM 2641 C CA . ILE A 1 328 ? 13.703 -19.797 -15.906 1 93.31 328 ILE A CA 1
ATOM 2642 C C . ILE A 1 328 ? 14.023 -21.219 -16.328 1 93.31 328 ILE A C 1
ATOM 2644 O O . ILE A 1 328 ? 13.234 -22.141 -16.078 1 93.31 328 ILE A O 1
ATOM 2648 N N . GLU A 1 329 ? 15.148 -21.422 -16.906 1 92.81 329 GLU A N 1
ATOM 2649 C CA . GLU A 1 329 ? 15.578 -22.766 -17.281 1 92.81 329 GLU A CA 1
ATOM 2650 C C . GLU A 1 329 ? 15.766 -23.641 -16.047 1 92.81 329 GLU A C 1
ATOM 2652 O O . GLU A 1 329 ? 15.391 -24.812 -16.062 1 92.81 329 GLU A O 1
ATOM 2657 N N . LEU A 1 330 ? 16.391 -23.047 -15.094 1 92.31 330 LEU A N 1
ATOM 2658 C CA . LEU A 1 330 ? 16.578 -23.766 -13.844 1 92.31 330 LEU A CA 1
ATOM 2659 C C . LEU A 1 330 ? 15.227 -24.172 -13.25 1 92.31 330 LEU A C 1
ATOM 2661 O O . LEU A 1 330 ? 15.062 -25.312 -12.797 1 92.31 330 LEU A O 1
ATOM 2665 N N . LEU A 1 331 ? 14.266 -23.266 -13.242 1 94 331 LEU A N 1
ATOM 2666 C CA . LEU A 1 331 ? 12.938 -23.562 -12.727 1 94 331 LEU A CA 1
ATOM 2667 C C . LEU A 1 331 ? 12.32 -24.75 -13.469 1 94 331 LEU A C 1
ATOM 2669 O O . LEU A 1 331 ? 11.727 -25.641 -12.852 1 94 331 LEU A O 1
ATOM 2673 N N . GLY A 1 332 ? 12.453 -24.734 -14.773 1 95.62 332 GLY A N 1
ATOM 2674 C CA . GLY A 1 332 ? 11.938 -25.844 -15.57 1 95.62 332 GLY A CA 1
ATOM 2675 C C . GLY A 1 332 ? 12.547 -27.172 -15.211 1 95.62 332 GLY A C 1
ATOM 2676 O O . GLY A 1 332 ? 11.836 -28.172 -15.102 1 95.62 332 GLY A O 1
ATOM 2677 N N . ASN A 1 333 ? 13.836 -27.203 -15.023 1 95.25 333 ASN A N 1
ATOM 2678 C CA . ASN A 1 333 ? 14.539 -28.422 -14.633 1 95.25 333 ASN A CA 1
ATOM 2679 C C . ASN A 1 333 ? 14.055 -28.922 -13.273 1 95.25 333 ASN A C 1
ATOM 2681 O O . ASN A 1 333 ? 13.812 -30.125 -13.102 1 95.25 333 ASN A O 1
ATOM 2685 N N . LEU A 1 334 ? 13.977 -28.016 -12.359 1 95.56 334 LEU A N 1
ATOM 2686 C CA . LEU A 1 334 ? 13.555 -28.375 -11.008 1 95.56 334 LEU A CA 1
ATOM 2687 C C . LEU A 1 334 ? 12.117 -28.875 -11.008 1 95.56 334 LEU A C 1
ATOM 2689 O O . LEU A 1 334 ? 11.781 -29.812 -10.281 1 95.56 334 L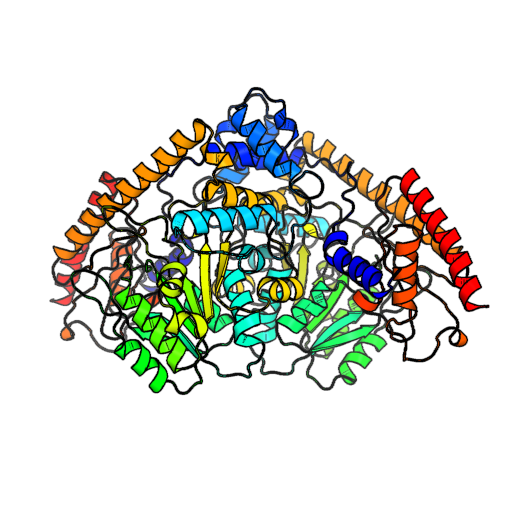EU A O 1
ATOM 2693 N N . ALA A 1 335 ? 11.289 -28.234 -11.781 1 96.56 335 ALA A N 1
ATOM 2694 C CA . ALA A 1 335 ? 9.891 -28.656 -11.891 1 96.56 335 ALA A CA 1
ATOM 2695 C C . ALA A 1 335 ? 9.805 -30.094 -12.391 1 96.56 335 ALA A C 1
ATOM 2697 O O . ALA A 1 335 ? 9.031 -30.906 -11.852 1 96.56 335 ALA A O 1
ATOM 2698 N N . GLU A 1 336 ? 10.547 -30.453 -13.391 1 96.44 336 GLU A N 1
ATOM 2699 C CA . GLU A 1 336 ? 10.547 -31.797 -13.961 1 96.44 336 GLU A CA 1
ATOM 2700 C C . GLU A 1 336 ? 10.992 -32.812 -12.93 1 96.44 336 GLU A C 1
ATOM 2702 O O . GLU A 1 336 ? 10.359 -33.875 -12.773 1 96.44 336 GLU A O 1
ATOM 2707 N N . ILE A 1 337 ? 12.055 -32.5 -12.258 1 97.25 337 ILE A N 1
ATOM 2708 C CA . ILE A 1 337 ? 12.578 -33.406 -11.242 1 97.25 337 ILE A CA 1
ATOM 2709 C C . ILE A 1 337 ? 11.516 -33.656 -10.172 1 97.25 337 ILE A C 1
ATOM 2711 O O . ILE A 1 337 ? 11.297 -34.781 -9.75 1 97.25 337 ILE A O 1
ATOM 2715 N N . THR A 1 338 ? 10.93 -32.594 -9.727 1 97.56 338 THR A N 1
ATOM 2716 C CA . THR A 1 338 ? 9.961 -32.656 -8.641 1 97.56 338 THR A CA 1
ATOM 2717 C C . THR A 1 338 ? 8.727 -33.438 -9.055 1 97.56 338 THR A C 1
ATOM 2719 O O . THR A 1 338 ? 8.281 -34.312 -8.305 1 97.56 338 THR A O 1
ATOM 2722 N N . VAL A 1 339 ? 8.156 -33.156 -10.211 1 97.5 339 VAL A N 1
ATOM 2723 C CA . VAL A 1 339 ? 6.965 -33.844 -10.703 1 97.5 339 VAL A CA 1
ATOM 2724 C C . VAL A 1 339 ? 7.254 -35.344 -10.891 1 97.5 339 VAL A C 1
ATOM 2726 O O . VAL A 1 339 ? 6.461 -36.188 -10.484 1 97.5 339 VAL A O 1
ATOM 2729 N N . ASP A 1 340 ? 8.367 -35.594 -11.516 1 97.5 340 ASP A N 1
ATOM 2730 C CA . ASP A 1 340 ? 8.758 -37 -11.719 1 97.5 340 ASP A CA 1
ATOM 2731 C C . ASP A 1 340 ? 8.867 -37.75 -10.391 1 97.5 340 ASP A C 1
ATOM 2733 O O . ASP A 1 340 ? 8.414 -38.875 -10.266 1 97.5 340 ASP A O 1
ATOM 2737 N N . PHE A 1 341 ? 9.469 -37.156 -9.469 1 98.12 341 PHE A N 1
ATOM 2738 C CA . PHE A 1 341 ? 9.648 -37.75 -8.156 1 98.12 341 PHE A CA 1
ATOM 2739 C C . PHE A 1 341 ? 8.305 -38.125 -7.539 1 98.12 341 PHE A C 1
ATOM 2741 O O . PHE A 1 341 ? 8.117 -39.25 -7.086 1 98.12 341 PHE A O 1
ATOM 2748 N N . PHE A 1 342 ? 7.426 -37.188 -7.441 1 98.12 342 PHE A N 1
ATOM 2749 C CA . PHE A 1 342 ? 6.156 -37.438 -6.77 1 98.12 342 PHE A CA 1
ATOM 2750 C C . PHE A 1 342 ? 5.359 -38.5 -7.5 1 98.12 342 PHE A C 1
ATOM 2752 O O . PHE A 1 342 ? 4.637 -39.281 -6.875 1 98.12 342 PHE A O 1
ATOM 2759 N N . ASN A 1 343 ? 5.457 -38.562 -8.828 1 97.56 343 ASN A N 1
ATOM 2760 C CA . ASN A 1 343 ? 4.734 -39.531 -9.617 1 97.56 343 ASN A CA 1
ATOM 2761 C C . ASN A 1 343 ? 5.297 -40.938 -9.406 1 97.56 343 ASN A C 1
ATOM 2763 O O . ASN A 1 343 ? 4.641 -41.938 -9.727 1 97.56 343 ASN A O 1
ATOM 2767 N N . LEU A 1 344 ? 6.422 -41.031 -8.828 1 97.75 344 LEU A N 1
ATOM 2768 C CA . LEU A 1 344 ? 7.051 -42.344 -8.578 1 97.75 344 LEU A CA 1
ATOM 2769 C C . LEU A 1 344 ? 6.66 -42.875 -7.207 1 97.75 344 LEU A C 1
ATOM 2771 O O . LEU A 1 344 ? 6.879 -44.062 -6.91 1 97.75 344 LEU A O 1
ATOM 2775 N N . GLN A 1 345 ? 6.113 -42.062 -6.406 1 97.94 345 GLN A N 1
ATOM 2776 C CA . GLN A 1 345 ? 5.754 -42.5 -5.059 1 97.94 345 GLN A CA 1
ATOM 2777 C C . GLN A 1 345 ? 4.402 -43.188 -5.055 1 97.94 345 GLN A C 1
ATOM 2779 O O . GLN A 1 345 ? 3.488 -42.812 -5.785 1 97.94 345 GLN A O 1
ATOM 2784 N N . PRO A 1 346 ? 4.328 -44.188 -4.219 1 97.62 346 PRO A N 1
ATOM 2785 C CA . PRO A 1 346 ? 3.018 -44.844 -4.102 1 97.62 346 PRO A CA 1
ATOM 2786 C C . PRO A 1 346 ? 1.946 -43.906 -3.545 1 97.62 346 PRO A C 1
ATOM 2788 O O . PRO A 1 346 ? 2.23 -43.094 -2.662 1 97.62 346 PRO A O 1
ATOM 2791 N N . TYR A 1 347 ? 0.715 -44 -4.105 1 97.06 347 TYR A N 1
ATOM 2792 C CA . TYR A 1 347 ? -0.461 -43.281 -3.656 1 97.06 347 TYR A CA 1
ATOM 2793 C C . TYR A 1 347 ? -0.273 -41.781 -3.85 1 97.06 347 TYR A C 1
ATOM 2795 O O . TYR A 1 347 ? -0.784 -40.969 -3.064 1 97.06 347 TYR A O 1
ATOM 2803 N N . MET A 1 348 ? 0.558 -41.406 -4.75 1 97 348 MET A N 1
ATOM 2804 C CA . MET A 1 348 ? 0.713 -40 -5.098 1 97 348 MET A CA 1
ATOM 2805 C C . MET A 1 348 ? 0.659 -39.812 -6.609 1 97 348 MET A C 1
ATOM 2807 O O . MET A 1 348 ? 0.96 -40.719 -7.371 1 97 348 MET A O 1
ATOM 2811 N N . SER A 1 349 ? 0.236 -38.75 -6.988 1 97.25 349 SER A N 1
ATOM 2812 C CA . SER A 1 349 ? 0.327 -38.25 -8.359 1 97.25 349 SER A CA 1
ATOM 2813 C C . SER A 1 349 ? 0.552 -36.75 -8.406 1 97.25 349 SER A C 1
ATOM 2815 O O . SER A 1 349 ? 0.267 -36.031 -7.434 1 97.25 349 SER A O 1
ATOM 2817 N N . CYS A 1 350 ? 1.073 -36.312 -9.477 1 97.5 350 CYS A N 1
ATOM 2818 C CA . CYS A 1 350 ? 1.327 -34.875 -9.641 1 97.5 350 CYS A CA 1
ATOM 2819 C C . CYS A 1 350 ? 1.254 -34.469 -11.109 1 97.5 350 CYS A C 1
ATOM 2821 O O . CYS A 1 350 ? 1.978 -35.031 -11.945 1 97.5 350 CYS A O 1
ATOM 2823 N N . SER A 1 351 ? 0.387 -33.531 -11.445 1 97.06 351 SER A N 1
ATOM 2824 C CA . SER A 1 351 ? 0.275 -33 -12.797 1 97.06 351 SER A CA 1
ATOM 2825 C C . SER A 1 351 ? 1.515 -32.188 -13.188 1 97.06 351 SER A C 1
ATOM 2827 O O . SER A 1 351 ? 2.227 -31.688 -12.32 1 97.06 351 SER A O 1
ATOM 2829 N N . GLN A 1 352 ? 1.724 -32.094 -14.469 1 96.06 352 GLN A N 1
ATOM 2830 C CA . GLN A 1 352 ? 2.863 -31.328 -14.961 1 96.06 352 GLN A CA 1
ATOM 2831 C C . GLN A 1 352 ? 2.742 -29.859 -14.586 1 96.06 352 GLN A C 1
ATOM 2833 O O . GLN A 1 352 ? 1.635 -29.328 -14.492 1 96.06 352 GLN A O 1
ATOM 2838 N N . VAL A 1 353 ? 3.912 -29.297 -14.383 1 96.75 353 VAL A N 1
ATOM 2839 C CA . VAL A 1 353 ? 4.02 -27.875 -14.023 1 96.75 353 VAL A CA 1
ATOM 2840 C C . VAL A 1 353 ? 4.723 -27.109 -15.133 1 96.75 353 VAL A C 1
ATOM 2842 O O . VAL A 1 353 ? 5.859 -27.422 -15.492 1 96.75 353 VAL A O 1
ATOM 2845 N N . PHE A 1 354 ? 4.055 -26.078 -15.672 1 97.69 354 PHE A N 1
ATOM 2846 C CA . PHE A 1 354 ? 4.609 -25.375 -16.828 1 97.69 354 PHE A CA 1
ATOM 2847 C C . PHE A 1 354 ? 5.098 -23.984 -16.438 1 97.69 354 PHE A C 1
ATOM 2849 O O . PHE A 1 354 ? 5.82 -23.344 -17.203 1 97.69 354 PHE A O 1
ATOM 2856 N N . ALA A 1 355 ? 4.738 -23.531 -15.227 1 98 355 ALA A N 1
ATOM 2857 C CA . ALA A 1 355 ? 5.09 -22.172 -14.812 1 98 355 ALA A CA 1
ATOM 2858 C C . ALA A 1 355 ? 5.168 -22.062 -13.289 1 98 355 ALA A C 1
ATOM 2860 O O . ALA A 1 355 ? 4.504 -22.828 -12.578 1 98 355 ALA A O 1
ATOM 2861 N N . GLY A 1 356 ? 5.973 -21.141 -12.852 1 96.38 356 GLY A N 1
ATOM 2862 C CA . GLY A 1 356 ? 6.035 -20.828 -11.43 1 96.38 356 GLY A CA 1
ATOM 2863 C C . GLY A 1 356 ? 7.066 -21.656 -10.688 1 96.38 356 GLY A C 1
ATOM 2864 O O . GLY A 1 356 ? 8.086 -22.047 -11.258 1 96.38 356 GLY A O 1
ATOM 2865 N N . HIS A 1 357 ? 6.84 -21.859 -9.43 1 95.31 357 HIS A N 1
ATOM 2866 C CA . HIS A 1 357 ? 7.895 -22.375 -8.57 1 95.31 357 HIS A CA 1
ATOM 2867 C C . HIS A 1 357 ? 7.348 -23.422 -7.598 1 95.31 357 HIS A C 1
ATOM 2869 O O . HIS A 1 357 ? 7.984 -23.734 -6.59 1 95.31 357 HIS A O 1
ATOM 2875 N N . CYS A 1 358 ? 6.113 -23.953 -7.898 1 96.19 358 CYS A N 1
ATOM 2876 C CA . CYS A 1 358 ? 5.484 -24.906 -6.988 1 96.19 358 CYS A CA 1
ATOM 2877 C C . CYS A 1 358 ? 4.938 -26.109 -7.746 1 96.19 358 CYS A C 1
ATOM 2879 O O . CYS A 1 358 ? 4.656 -26.016 -8.938 1 96.19 358 CYS A O 1
ATOM 2881 N N . ALA A 1 359 ? 4.891 -27.188 -7.02 1 96.94 359 ALA A N 1
ATOM 2882 C CA . ALA A 1 359 ? 4.145 -28.359 -7.445 1 96.94 359 ALA A CA 1
ATOM 2883 C C . ALA A 1 359 ? 2.99 -28.656 -6.496 1 96.94 359 ALA A C 1
ATOM 2885 O O . ALA A 1 359 ? 3.01 -28.234 -5.336 1 96.94 359 ALA A O 1
ATOM 2886 N N . PHE A 1 360 ? 1.986 -29.297 -7.02 1 97.88 360 PHE A N 1
ATOM 2887 C CA . PHE A 1 360 ? 0.766 -29.547 -6.266 1 97.88 360 PHE A CA 1
ATOM 2888 C C . PHE A 1 360 ? 0.413 -31.031 -6.293 1 97.88 360 PHE A C 1
ATOM 2890 O O . PHE A 1 360 ? -0.642 -31.422 -6.801 1 97.88 360 PHE A O 1
ATOM 2897 N N . PRO A 1 361 ? 1.185 -31.875 -5.688 1 97.88 361 PRO A N 1
ATOM 2898 C CA . PRO A 1 361 ? 0.947 -33.312 -5.699 1 97.88 361 PRO A CA 1
ATOM 2899 C C . PRO A 1 361 ? -0.356 -33.719 -5.004 1 97.88 361 PRO A C 1
ATOM 2901 O O . PRO A 1 361 ? -0.729 -33.094 -3.998 1 97.88 361 PRO A O 1
ATOM 2904 N N . LYS A 1 362 ? -0.932 -34.75 -5.484 1 97.56 362 LYS A N 1
ATOM 2905 C CA . LYS A 1 362 ? -2.16 -35.312 -4.953 1 97.56 362 LYS A CA 1
ATOM 2906 C C . LYS A 1 362 ? -1.859 -36.531 -4.09 1 97.56 362 LYS A C 1
ATOM 2908 O O . LYS A 1 362 ? -1.009 -37.375 -4.445 1 97.56 362 LYS A O 1
ATOM 2913 N N . LEU A 1 363 ? -2.506 -36.562 -2.953 1 97.06 363 LEU A N 1
ATOM 2914 C CA . LEU A 1 363 ? -2.477 -37.781 -2.115 1 97.06 363 LEU A CA 1
ATOM 2915 C C . LEU A 1 363 ? -3.648 -38.688 -2.441 1 97.06 363 LEU A C 1
ATOM 2917 O O . LEU A 1 363 ? -4.805 -38.344 -2.213 1 97.06 363 LEU A O 1
ATOM 2921 N N . LEU A 1 364 ? -3.326 -39.875 -2.945 1 95.31 364 LEU A N 1
ATOM 2922 C CA . LEU A 1 364 ? -4.34 -40.812 -3.387 1 95.31 364 LEU A CA 1
ATOM 2923 C C . LEU A 1 364 ? -4.605 -41.875 -2.312 1 95.31 364 LEU A C 1
ATOM 2925 O O . LEU A 1 364 ? -4.59 -43.062 -2.594 1 95.31 364 LEU A O 1
ATOM 2929 N N . PHE A 1 365 ? -4.918 -41.375 -1.151 1 93.69 365 PHE A N 1
ATOM 2930 C CA . PHE A 1 365 ? -5.16 -42.312 -0.052 1 93.69 365 PHE A CA 1
ATOM 2931 C C . PHE A 1 365 ? -6.551 -42.938 -0.161 1 93.69 365 PHE A C 1
ATOM 2933 O O . PHE A 1 365 ? -7.527 -42.219 -0.437 1 93.69 365 PHE A O 1
ATOM 2940 N N . PRO A 1 366 ? -6.598 -44.219 0.071 1 90.62 366 PRO A N 1
ATOM 2941 C CA . PRO A 1 366 ? -7.906 -44.875 0.035 1 90.62 366 PRO A CA 1
ATOM 2942 C C . PRO A 1 366 ? -8.859 -44.344 1.108 1 90.62 366 PRO A C 1
ATOM 2944 O O . PRO A 1 366 ? -8.414 -43.969 2.189 1 90.62 366 PRO A O 1
ATOM 2947 N N . SER A 1 367 ? -10.117 -44.375 0.772 1 86.38 367 SER A N 1
ATOM 2948 C CA . SER A 1 367 ? -11.148 -43.875 1.666 1 86.38 367 SER A CA 1
ATOM 2949 C C . SER A 1 367 ? -11.102 -44.562 3.025 1 86.38 367 SER A C 1
ATOM 2951 O O . SER A 1 367 ? -11.414 -43.938 4.051 1 86.38 367 SER A O 1
ATOM 2953 N N . ARG A 1 368 ? -10.703 -45.75 3.059 1 84.31 368 ARG A N 1
ATOM 2954 C CA . ARG A 1 368 ? -10.672 -46.531 4.285 1 84.31 368 ARG A CA 1
ATOM 2955 C C . ARG A 1 368 ? -9.648 -46 5.27 1 84.31 368 ARG A C 1
ATOM 2957 O O . ARG A 1 368 ? -9.703 -46.281 6.465 1 84.31 368 ARG A O 1
ATOM 2964 N N . TRP A 1 369 ? -8.695 -45.281 4.738 1 85.31 369 TRP A N 1
ATOM 2965 C CA . TRP A 1 369 ? -7.68 -44.719 5.609 1 85.31 369 TRP A CA 1
ATOM 2966 C C . TRP A 1 369 ? -8.195 -43.438 6.258 1 85.31 369 TRP A C 1
ATOM 2968 O O . TRP A 1 369 ? -7.598 -42.906 7.211 1 85.31 369 TRP A O 1
ATOM 2978 N N . ILE A 1 370 ? -9.211 -42.969 5.586 1 76.38 370 ILE A N 1
ATOM 2979 C CA . ILE A 1 370 ? -9.773 -41.719 6.07 1 76.38 370 ILE A CA 1
ATOM 2980 C C . ILE A 1 370 ? -10.68 -41.969 7.266 1 76.38 370 ILE A C 1
ATOM 2982 O O . ILE A 1 370 ? -11.695 -42.656 7.141 1 76.38 370 ILE A O 1
ATOM 2986 N N . THR A 1 371 ? -10.062 -42.062 8.445 1 64.25 371 THR A N 1
ATOM 2987 C CA . THR A 1 371 ? -10.82 -42.406 9.641 1 64.25 371 THR A CA 1
ATOM 2988 C C . THR A 1 371 ? -11.719 -41.25 10.062 1 64.25 371 THR A C 1
ATOM 2990 O O . THR A 1 371 ? -11.531 -40.094 9.617 1 64.25 371 THR A O 1
ATOM 2993 N N . ASP A 1 372 ? -12.594 -41.531 11.047 1 54.22 372 ASP A N 1
ATOM 2994 C CA . ASP A 1 372 ? -13.695 -40.75 11.617 1 54.22 372 ASP A CA 1
ATOM 2995 C C . ASP A 1 372 ? -13.227 -39.375 12.031 1 54.22 372 ASP A C 1
ATOM 2997 O O . ASP A 1 372 ? -12.047 -39.156 12.336 1 54.22 372 ASP A O 1
ATOM 3001 N N . GLU A 1 373 ? -14.109 -38.312 11.797 1 52.22 373 GLU A N 1
ATOM 3002 C CA . GLU A 1 373 ? -14.328 -36.875 11.945 1 52.22 373 GLU A CA 1
ATOM 3003 C C . GLU A 1 373 ? -13.664 -36.344 13.211 1 52.22 373 GLU A C 1
ATOM 3005 O O . GLU A 1 373 ? -13.664 -35.125 13.445 1 52.22 373 GLU A O 1
ATOM 3010 N N . ASN A 1 374 ? -13.547 -37.219 14.188 1 45.25 374 ASN A N 1
ATOM 3011 C CA . ASN A 1 374 ? -13.227 -36.594 15.477 1 45.25 374 ASN A CA 1
ATOM 3012 C C . ASN A 1 374 ? -11.773 -36.156 15.539 1 45.25 374 ASN A C 1
ATOM 3014 O O . ASN A 1 374 ? -11.289 -35.781 16.609 1 45.25 374 ASN A O 1
ATOM 3018 N N . GLU A 1 375 ? -11.078 -36.375 14.508 1 53.66 375 GLU A N 1
ATOM 3019 C CA . GLU A 1 375 ? -9.695 -35.938 14.641 1 53.66 375 GLU A CA 1
ATOM 3020 C C . GLU A 1 375 ? -9.562 -34.438 14.383 1 53.66 375 GLU A C 1
ATOM 3022 O O . GLU A 1 375 ? -10.305 -33.875 13.578 1 53.66 375 GLU A O 1
ATOM 3027 N N . ALA A 1 376 ? -8.734 -33.812 15.195 1 54.81 376 ALA A N 1
ATOM 3028 C CA . ALA A 1 376 ? -8.445 -32.375 15.234 1 54.81 376 ALA A CA 1
ATOM 3029 C C . ALA A 1 376 ? -7.961 -31.875 13.867 1 54.81 376 ALA A C 1
ATOM 3031 O O . ALA A 1 376 ? -8.234 -30.75 13.484 1 54.81 376 ALA A O 1
ATOM 3032 N N . LEU A 1 377 ? -7.27 -32.938 13.227 1 66.31 377 LEU A N 1
ATOM 3033 C CA . LEU A 1 377 ? -6.816 -32.656 11.875 1 66.31 377 LEU A CA 1
ATOM 3034 C C . LEU A 1 377 ? -7.348 -33.688 10.883 1 66.31 377 LEU A C 1
ATOM 3036 O O . LEU A 1 377 ? -7.438 -34.875 11.203 1 66.31 377 LEU A O 1
ATOM 3040 N N . ASP A 1 378 ? -7.715 -33.156 9.812 1 82.81 378 ASP A N 1
ATOM 3041 C CA . ASP A 1 378 ? -8.023 -34.125 8.766 1 82.81 378 ASP A CA 1
ATOM 3042 C C . ASP A 1 378 ? -6.75 -34.781 8.211 1 82.81 378 ASP A C 1
ATOM 3044 O O . ASP A 1 378 ? -5.641 -34.406 8.602 1 82.81 378 ASP A O 1
ATOM 3048 N N . LEU A 1 379 ? -6.832 -35.844 7.551 1 90.62 379 LEU A N 1
ATOM 3049 C CA . LEU A 1 379 ? -5.719 -36.688 7.102 1 90.62 379 LEU A CA 1
ATOM 3050 C C . LEU A 1 379 ? -4.711 -35.844 6.312 1 90.62 379 LEU A C 1
ATOM 3052 O O . LEU A 1 379 ? -3.5 -36.062 6.441 1 90.62 379 LEU A O 1
ATOM 3056 N N . GLU A 1 380 ? -5.172 -34.938 5.508 1 92.88 380 GLU A N 1
ATOM 3057 C CA . GLU A 1 380 ? -4.316 -34.062 4.727 1 92.88 380 GLU A CA 1
ATOM 3058 C C . GLU A 1 380 ? -3.443 -33.188 5.633 1 92.88 380 GLU A C 1
ATOM 3060 O O . GLU A 1 380 ? -2.227 -33.125 5.449 1 92.88 380 GLU A O 1
ATOM 3065 N N . GLU A 1 381 ? -4.047 -32.531 6.559 1 91.12 381 GLU A N 1
ATOM 3066 C CA . GLU A 1 381 ? -3.332 -31.672 7.508 1 91.12 381 GLU A CA 1
ATOM 3067 C C . GLU A 1 381 ? -2.367 -32.5 8.359 1 91.12 381 GLU A C 1
ATOM 3069 O O . GLU A 1 381 ? -1.259 -32.031 8.656 1 91.12 381 GLU A O 1
ATOM 3074 N N . ASN A 1 382 ? -2.842 -33.625 8.836 1 91 382 ASN A N 1
ATOM 3075 C CA . ASN A 1 382 ? -1.987 -34.5 9.625 1 91 382 ASN A CA 1
ATOM 3076 C C . ASN A 1 382 ? -0.738 -34.906 8.859 1 91 382 ASN A C 1
ATOM 3078 O O . ASN A 1 382 ? 0.36 -34.938 9.414 1 91 382 ASN A O 1
ATOM 3082 N N . TYR A 1 383 ? -0.962 -35.344 7.633 1 94.56 383 TYR A N 1
ATOM 3083 C CA . TYR A 1 383 ? 0.167 -35.688 6.781 1 94.56 383 TYR A CA 1
ATOM 3084 C C . TYR A 1 383 ? 1.201 -34.562 6.742 1 94.56 383 TYR A C 1
ATOM 3086 O O . TYR A 1 383 ? 2.395 -34.812 6.941 1 94.56 383 TYR A O 1
ATOM 3094 N N . CYS A 1 384 ? 0.742 -33.344 6.438 1 93.81 384 CYS A N 1
ATOM 3095 C CA . CYS A 1 384 ? 1.631 -32.219 6.316 1 93.81 384 CYS A CA 1
ATOM 3096 C C . CYS A 1 384 ? 2.314 -31.906 7.645 1 93.81 384 CYS A C 1
ATOM 3098 O O . CYS A 1 384 ? 3.512 -31.609 7.68 1 93.81 384 CYS A O 1
ATOM 3100 N N . CYS A 1 385 ? 1.596 -31.953 8.711 1 91.69 385 CYS A N 1
ATOM 3101 C CA . CYS A 1 385 ? 2.135 -31.688 10.039 1 91.69 385 CYS A CA 1
ATOM 3102 C C . CYS A 1 385 ? 3.195 -32.719 10.414 1 91.69 385 CYS A C 1
ATOM 3104 O O . CYS A 1 385 ? 4.254 -32.344 10.93 1 91.69 385 CYS A O 1
ATOM 3106 N N . GLU A 1 386 ? 2.891 -33.969 10.242 1 93.56 386 GLU A N 1
ATOM 3107 C CA . GLU A 1 386 ? 3.83 -35.031 10.57 1 93.56 386 GLU A CA 1
ATOM 3108 C C . GLU A 1 386 ? 5.09 -34.969 9.711 1 93.56 386 GLU A C 1
ATOM 3110 O O . GLU A 1 386 ? 6.188 -35.25 10.18 1 93.56 386 GLU A O 1
ATOM 3115 N N . LEU A 1 387 ? 4.883 -34.656 8.445 1 95.25 387 LEU A N 1
ATOM 3116 C CA . LEU A 1 387 ? 6.035 -34.438 7.57 1 95.25 387 LEU A CA 1
ATOM 3117 C C . LEU A 1 387 ? 6.98 -33.406 8.148 1 95.25 387 LEU A C 1
ATOM 3119 O O . LEU A 1 387 ? 8.195 -33.625 8.211 1 95.25 387 LEU A O 1
ATOM 3123 N N . TYR A 1 388 ? 6.438 -32.312 8.523 1 92.44 388 TYR A N 1
ATOM 3124 C CA . TYR A 1 388 ? 7.238 -31.219 9.094 1 92.44 388 TYR A CA 1
ATOM 3125 C C . TYR A 1 388 ? 7.922 -31.688 10.383 1 92.44 388 TYR A C 1
ATOM 3127 O O . TYR A 1 388 ? 9.117 -31.453 10.578 1 92.44 388 TYR A O 1
ATOM 3135 N N . ALA A 1 389 ? 7.195 -32.312 11.242 1 91.75 389 ALA A N 1
ATOM 3136 C CA . ALA A 1 389 ? 7.699 -32.75 12.539 1 91.75 389 ALA A CA 1
ATOM 3137 C C . ALA A 1 389 ? 8.859 -33.719 12.383 1 91.75 389 ALA A C 1
ATOM 3139 O O . ALA A 1 389 ? 9.812 -33.688 13.172 1 91.75 389 ALA A O 1
ATOM 3140 N N . THR A 1 390 ? 8.773 -34.562 11.422 1 93.94 390 THR A N 1
ATOM 3141 C CA . THR A 1 390 ? 9.727 -35.656 11.258 1 93.94 390 THR A CA 1
ATOM 3142 C C . THR A 1 390 ? 10.93 -35.219 10.438 1 93.94 390 THR A C 1
ATOM 3144 O O . THR A 1 390 ? 12.055 -35.656 10.68 1 93.94 390 THR A O 1
ATOM 3147 N N . THR A 1 391 ? 10.711 -34.344 9.43 1 94.19 391 THR A N 1
ATOM 3148 C CA . THR A 1 391 ? 11.773 -34.062 8.469 1 94.19 391 THR A CA 1
ATOM 3149 C C . THR A 1 391 ? 12.227 -32.625 8.547 1 94.19 391 THR A C 1
ATOM 3151 O O . THR A 1 391 ? 13.297 -32.281 8.039 1 94.19 391 THR A O 1
ATOM 3154 N N . GLY A 1 392 ? 11.383 -31.734 9.047 1 89.25 392 GLY A N 1
ATOM 3155 C CA . GLY A 1 392 ? 11.656 -30.297 9.023 1 89.25 392 GLY A CA 1
ATOM 3156 C C . GLY A 1 392 ? 11.227 -29.625 7.738 1 89.25 392 GLY A C 1
ATOM 3157 O O . GLY A 1 392 ? 11.359 -28.406 7.594 1 89.25 392 GLY A O 1
ATOM 3158 N N . ILE A 1 393 ? 10.68 -30.438 6.801 1 91.56 393 ILE A N 1
ATOM 3159 C CA . ILE A 1 393 ? 10.25 -29.891 5.516 1 91.56 393 ILE A CA 1
ATOM 3160 C C . ILE A 1 393 ? 8.82 -29.359 5.633 1 91.56 393 ILE A C 1
ATOM 3162 O O . ILE A 1 393 ? 7.914 -30.094 6.027 1 91.56 393 ILE A O 1
ATOM 3166 N N . TYR A 1 394 ? 8.695 -28.125 5.262 1 89.5 394 TYR A N 1
ATOM 3167 C CA . TYR A 1 394 ? 7.391 -27.469 5.348 1 89.5 394 TYR A CA 1
ATOM 3168 C C . TYR A 1 394 ? 6.676 -27.5 4.004 1 89.5 394 TYR A C 1
ATOM 3170 O O . TYR A 1 394 ? 7.242 -27.094 2.984 1 89.5 394 TYR A O 1
ATOM 3178 N N . VAL A 1 395 ? 5.488 -28.016 3.984 1 92.94 395 VAL A N 1
ATOM 3179 C CA . VAL A 1 395 ? 4.59 -27.984 2.836 1 92.94 395 VAL A CA 1
ATOM 3180 C C . VAL A 1 395 ? 3.232 -27.422 3.254 1 92.94 395 VAL A C 1
ATOM 3182 O O . VAL A 1 395 ? 2.914 -27.375 4.445 1 92.94 395 VAL A O 1
ATOM 3185 N N . VAL A 1 396 ? 2.451 -26.938 2.266 1 92.19 396 VAL A N 1
ATOM 3186 C CA . VAL A 1 396 ? 1.16 -26.328 2.576 1 92.19 396 VAL A CA 1
ATOM 3187 C C . VAL A 1 396 ? 0.034 -27.266 2.127 1 92.19 396 VAL A C 1
ATOM 3189 O O . VAL A 1 396 ? -0.008 -27.688 0.969 1 92.19 396 VAL A O 1
ATOM 3192 N N . PRO A 1 397 ? -0.89 -27.562 3.107 1 93.81 397 PRO A N 1
ATOM 3193 C CA . PRO A 1 397 ? -2.025 -28.391 2.709 1 93.81 397 PRO A CA 1
ATOM 3194 C C . PRO A 1 397 ? -2.828 -27.797 1.56 1 93.81 397 PRO A C 1
ATOM 3196 O O . PRO A 1 397 ? -3.004 -26.578 1.501 1 93.81 397 PRO A O 1
ATOM 3199 N N . GLY A 1 398 ? -3.322 -28.625 0.692 1 94.81 398 GLY A N 1
ATOM 3200 C CA . GLY A 1 398 ? -4.047 -28.203 -0.491 1 94.81 398 GLY A CA 1
ATOM 3201 C C . GLY A 1 398 ? -5.297 -27.391 -0.167 1 94.81 398 GLY A C 1
ATOM 3202 O O . GLY A 1 398 ? -5.688 -26.516 -0.932 1 94.81 398 GLY A O 1
ATOM 3203 N N . LYS A 1 399 ? -5.895 -27.641 0.907 1 92.69 399 LYS A N 1
ATOM 3204 C CA . LYS A 1 399 ? -7.145 -26.984 1.289 1 92.69 399 LYS A CA 1
ATOM 3205 C C . LYS A 1 399 ? -6.953 -25.484 1.427 1 92.69 399 LYS A C 1
ATOM 3207 O O . LYS A 1 399 ? -7.902 -24.703 1.258 1 92.69 399 LYS A O 1
ATOM 3212 N N . VAL A 1 400 ? -5.766 -25.016 1.701 1 90.62 400 VAL A N 1
ATOM 3213 C CA . VAL A 1 400 ? -5.457 -23.594 1.812 1 90.62 400 VAL A CA 1
ATOM 3214 C C . VAL A 1 400 ? -5.703 -22.906 0.471 1 90.62 400 VAL A C 1
ATOM 3216 O O . VAL A 1 400 ? -6.066 -21.734 0.429 1 90.62 400 VAL A O 1
ATOM 3219 N N . PHE A 1 401 ? -5.582 -23.609 -0.63 1 95.31 401 PHE A N 1
ATOM 3220 C CA . PHE A 1 401 ? -5.723 -23.078 -1.98 1 95.31 401 PHE A CA 1
ATOM 3221 C C . PHE A 1 401 ? -7.09 -23.422 -2.559 1 95.31 401 PHE A C 1
ATOM 3223 O O . PHE A 1 401 ? -7.391 -23.078 -3.703 1 95.31 401 PHE A O 1
ATOM 3230 N N . GLY A 1 402 ? -7.832 -24.047 -1.811 1 93.69 402 GLY A N 1
ATOM 3231 C CA . GLY A 1 402 ? -9.062 -24.625 -2.332 1 93.69 402 GLY A CA 1
ATOM 3232 C C . GLY A 1 402 ? -8.844 -25.891 -3.131 1 93.69 402 GLY A C 1
ATOM 3233 O O . GLY A 1 402 ? -7.855 -26 -3.863 1 93.69 402 GLY A O 1
ATOM 3234 N N . GLU A 1 403 ? -9.609 -26.891 -2.859 1 93 403 GLU A N 1
ATOM 3235 C CA . GLU A 1 403 ? -9.539 -28.141 -3.598 1 93 403 GLU A CA 1
ATOM 3236 C C . GLU A 1 403 ? -10.867 -28.891 -3.555 1 93 403 GLU A C 1
ATOM 3238 O O . GLU A 1 403 ? -11.758 -28.531 -2.787 1 93 403 GLU A O 1
ATOM 3243 N N . ASN A 1 404 ? -10.992 -29.781 -4.461 1 91.44 404 ASN A N 1
ATOM 3244 C CA . ASN A 1 404 ? -12.148 -30.656 -4.391 1 91.44 404 ASN A CA 1
ATOM 3245 C C . ASN A 1 404 ? -12.242 -31.359 -3.033 1 91.44 404 ASN A C 1
ATOM 3247 O O . ASN A 1 404 ? -11.25 -31.875 -2.527 1 91.44 404 ASN A O 1
ATOM 3251 N N . PRO A 1 405 ? -13.414 -31.328 -2.49 1 88 405 PRO A N 1
ATOM 3252 C CA . PRO A 1 405 ? -13.57 -31.922 -1.156 1 88 405 PRO A CA 1
ATOM 3253 C C . PRO A 1 405 ? -13.125 -33.375 -1.098 1 88 405 PRO A C 1
ATOM 3255 O O . PRO A 1 405 ? -12.75 -33.875 -0.031 1 88 405 PRO A O 1
ATOM 3258 N N . ASP A 1 406 ? -13.125 -34.062 -2.184 1 88.06 406 ASP A N 1
ATOM 3259 C CA . ASP A 1 406 ? -12.789 -35.469 -2.217 1 88.06 406 ASP A CA 1
ATOM 3260 C C . ASP A 1 406 ? -11.32 -35.688 -2.572 1 88.06 406 ASP A C 1
ATOM 3262 O O . ASP A 1 406 ? -10.891 -36.812 -2.859 1 88.06 406 ASP A O 1
ATOM 3266 N N . SER A 1 407 ? -10.625 -34.625 -2.578 1 93.25 407 SER A N 1
ATOM 3267 C CA . SER A 1 407 ? -9.211 -34.75 -2.93 1 93.25 407 SER A CA 1
ATOM 3268 C C . SER A 1 407 ? -8.32 -34.156 -1.833 1 93.25 407 SER A C 1
ATOM 3270 O O . SER A 1 407 ? -8.781 -33.406 -0.983 1 93.25 407 SER A O 1
ATOM 3272 N N . MET A 1 408 ? -7.074 -34.625 -1.784 1 95.75 408 MET A N 1
ATOM 3273 C CA . MET A 1 408 ? -6.047 -34.125 -0.866 1 95.75 408 MET A CA 1
ATOM 3274 C C . MET A 1 408 ? -4.762 -33.812 -1.616 1 95.75 408 MET A C 1
ATOM 3276 O O . MET A 1 408 ? -4.32 -34.562 -2.475 1 95.75 408 MET A O 1
ATOM 3280 N N . HIS A 1 409 ? -4.289 -32.688 -1.327 1 97.62 409 HIS A N 1
ATOM 3281 C CA . HIS A 1 409 ? -3.062 -32.219 -1.962 1 97.62 409 HIS A CA 1
ATOM 3282 C C . HIS A 1 409 ? -2.143 -31.547 -0.951 1 97.62 409 HIS A C 1
ATOM 3284 O O . HIS A 1 409 ? -2.529 -31.344 0.201 1 97.62 409 HIS A O 1
ATOM 3290 N N . PHE A 1 410 ? -0.96 -31.266 -1.333 1 96.88 410 PHE A N 1
ATOM 3291 C CA . PHE A 1 410 ? -0.109 -30.281 -0.675 1 96.88 410 PHE A CA 1
ATOM 3292 C C . PHE A 1 410 ? 0.71 -29.516 -1.698 1 96.88 410 PHE A C 1
ATOM 3294 O O . PHE A 1 410 ? 0.926 -29.984 -2.816 1 96.88 410 PHE A O 1
ATOM 3301 N N . LYS A 1 411 ? 1.071 -28.328 -1.357 1 96.75 411 LYS A N 1
ATOM 3302 C CA . LYS A 1 411 ? 1.938 -27.5 -2.193 1 96.75 411 LYS A CA 1
ATOM 3303 C C . LYS A 1 411 ? 3.4 -27.641 -1.775 1 96.75 411 LYS A C 1
ATOM 3305 O O . LYS A 1 411 ? 3.732 -27.484 -0.6 1 96.75 411 LYS A O 1
ATOM 3310 N N . PHE A 1 412 ? 4.199 -27.953 -2.695 1 95.94 412 PHE A N 1
ATOM 3311 C CA . PHE A 1 412 ? 5.641 -28.047 -2.488 1 95.94 412 PHE A CA 1
ATOM 3312 C C . PHE A 1 412 ? 6.379 -27 -3.305 1 95.94 412 PHE A C 1
ATOM 3314 O O . PHE A 1 412 ? 6.172 -26.891 -4.516 1 95.94 412 PHE A O 1
ATOM 3321 N N . THR A 1 413 ? 7.223 -26.203 -2.713 1 93.62 413 THR A N 1
ATOM 3322 C CA . THR A 1 413 ? 8.031 -25.172 -3.359 1 93.62 413 THR A CA 1
ATOM 3323 C C . THR A 1 413 ? 9.414 -25.719 -3.723 1 93.62 413 THR A C 1
ATOM 3325 O O . THR A 1 413 ? 10.188 -26.094 -2.842 1 93.62 413 THR A O 1
ATOM 3328 N N . PHE A 1 414 ? 9.797 -25.656 -4.977 1 93.31 414 PHE A N 1
ATOM 3329 C CA . PHE A 1 414 ? 10.914 -26.5 -5.367 1 93.31 414 PHE A CA 1
ATOM 3330 C C . PHE A 1 414 ? 12.141 -25.672 -5.715 1 93.31 414 PHE A C 1
ATOM 3332 O O . PHE A 1 414 ? 13.203 -26.219 -6.004 1 93.31 414 PHE A O 1
ATOM 3339 N N . PRO A 1 415 ? 12.055 -24.281 -5.773 1 89.12 415 PRO A N 1
ATOM 3340 C CA . PRO A 1 415 ? 13.289 -23.578 -6.125 1 89.12 415 PRO A CA 1
ATOM 3341 C C . PRO A 1 415 ? 14.352 -23.656 -5.031 1 89.12 415 PRO A C 1
ATOM 3343 O O . PRO A 1 415 ? 14.422 -22.781 -4.168 1 89.12 415 PRO A O 1
ATOM 3346 N N . LEU A 1 416 ? 15.125 -24.672 -5.023 1 84.75 416 LEU A N 1
ATOM 3347 C CA . LEU A 1 416 ? 16.297 -24.984 -4.199 1 84.75 416 LEU A CA 1
ATOM 3348 C C . LEU A 1 416 ? 17.469 -25.422 -5.059 1 84.75 416 LEU A C 1
ATOM 3350 O O . LEU A 1 416 ? 17.297 -25.75 -6.238 1 84.75 416 LEU A O 1
ATOM 3354 N N . ASP A 1 417 ? 18.594 -25.234 -4.488 1 85.31 417 ASP A N 1
ATOM 3355 C CA . ASP A 1 417 ? 19.688 -25.859 -5.227 1 85.31 417 ASP A CA 1
ATOM 3356 C C . ASP A 1 417 ? 19.453 -27.359 -5.41 1 85.31 417 ASP A C 1
ATOM 3358 O O . ASP A 1 417 ? 18.781 -27.984 -4.586 1 85.31 417 ASP A O 1
ATOM 3362 N N . GLN A 1 418 ? 19.969 -27.906 -6.445 1 87.81 418 GLN A N 1
ATOM 3363 C CA . GLN A 1 418 ? 19.625 -29.266 -6.867 1 87.81 418 GLN A CA 1
ATOM 3364 C C . GLN A 1 418 ? 19.969 -30.281 -5.789 1 87.81 418 GLN A C 1
ATOM 3366 O O . GLN A 1 418 ? 19.234 -31.25 -5.57 1 87.81 418 GLN A O 1
ATOM 3371 N N . ILE A 1 419 ? 21.078 -30.094 -5.117 1 90.25 419 ILE A N 1
ATOM 3372 C CA . ILE A 1 419 ? 21.5 -31.031 -4.074 1 90.25 419 ILE A CA 1
ATOM 3373 C C . ILE A 1 419 ? 20.5 -31 -2.918 1 90.25 419 ILE A C 1
ATOM 3375 O O . ILE A 1 419 ? 20.047 -32.031 -2.455 1 90.25 419 ILE A O 1
ATOM 3379 N N . THR A 1 420 ? 20.188 -29.812 -2.529 1 90.75 420 THR A N 1
ATOM 3380 C CA . THR A 1 420 ? 19.219 -29.641 -1.439 1 90.75 420 THR A CA 1
ATOM 3381 C C . THR A 1 420 ? 17.859 -30.188 -1.826 1 90.75 420 THR A C 1
ATOM 3383 O O . THR A 1 420 ? 17.172 -30.781 -0.999 1 90.75 420 THR A O 1
ATOM 3386 N N . LEU A 1 421 ? 17.469 -29.969 -3.105 1 93.44 421 LEU A N 1
ATOM 3387 C CA . LEU A 1 421 ? 16.188 -30.484 -3.57 1 93.44 421 LEU A CA 1
ATOM 3388 C C . LEU A 1 421 ? 16.156 -32 -3.494 1 93.44 421 LEU A C 1
ATOM 3390 O O . LEU A 1 421 ? 15.195 -32.594 -2.973 1 93.44 421 LEU A O 1
ATOM 3394 N N . HIS A 1 422 ? 17.188 -32.656 -3.928 1 94.44 422 HIS A N 1
ATOM 3395 C CA . HIS A 1 422 ? 17.234 -34.094 -3.904 1 94.44 422 HIS A CA 1
ATOM 3396 C C . HIS A 1 422 ? 17.188 -34.625 -2.475 1 94.44 422 HIS A C 1
ATOM 3398 O O . HIS A 1 422 ? 16.547 -35.625 -2.201 1 94.44 422 HIS A O 1
ATOM 3404 N N . GLU A 1 423 ? 17.875 -33.938 -1.622 1 95.31 423 GLU A N 1
ATOM 3405 C CA . GLU A 1 423 ? 17.875 -34.344 -0.217 1 95.31 423 GLU A CA 1
ATOM 3406 C C . GLU A 1 423 ? 16.469 -34.25 0.377 1 95.31 423 GLU A C 1
ATOM 3408 O O . GLU A 1 423 ? 16.031 -35.156 1.096 1 95.31 423 GLU A O 1
ATOM 3413 N N . GLN A 1 424 ? 15.828 -33.188 0.093 1 95.62 424 GLN A N 1
ATOM 3414 C CA . GLN A 1 424 ? 14.477 -33 0.611 1 95.62 424 GLN A CA 1
ATOM 3415 C C . GLN A 1 424 ? 13.531 -34.031 0.037 1 95.62 424 GLN A C 1
ATOM 3417 O O . GLN A 1 424 ? 12.695 -34.594 0.758 1 95.62 424 GLN A O 1
ATOM 3422 N N . LEU A 1 425 ? 13.664 -34.281 -1.222 1 97.5 425 LEU A N 1
ATOM 3423 C CA . LEU A 1 425 ? 12.789 -35.25 -1.869 1 97.5 425 LEU A CA 1
ATOM 3424 C C . LEU A 1 425 ? 13.008 -36.656 -1.297 1 97.5 425 LEU A C 1
ATOM 3426 O O . LEU A 1 425 ? 12.055 -37.406 -1.091 1 97.5 425 LEU A O 1
ATOM 3430 N N . GLU A 1 426 ? 14.18 -36.969 -0.995 1 97.5 426 GLU A N 1
ATOM 3431 C CA . GLU A 1 426 ? 14.484 -38.281 -0.388 1 97.5 426 GLU A CA 1
ATOM 3432 C C . GLU A 1 426 ? 13.891 -38.375 1.015 1 97.5 426 GLU A C 1
ATOM 3434 O O . GLU A 1 426 ? 13.367 -39.438 1.398 1 97.5 426 GLU A O 1
ATOM 3439 N N . LYS A 1 427 ? 14.055 -37.344 1.732 1 97.81 427 LYS A N 1
ATOM 3440 C CA . LYS A 1 427 ? 13.438 -37.312 3.055 1 97.81 427 LYS A CA 1
ATOM 3441 C C . LYS A 1 427 ? 11.93 -37.469 2.955 1 97.81 427 LYS A C 1
ATOM 3443 O O . LYS A 1 427 ? 11.32 -38.156 3.785 1 97.81 427 LYS A O 1
ATOM 3448 N N . ILE A 1 428 ? 11.359 -36.875 1.98 1 98.19 428 ILE A N 1
ATOM 3449 C CA . ILE A 1 428 ? 9.922 -36.969 1.773 1 98.19 428 ILE A CA 1
ATOM 3450 C C . ILE A 1 428 ? 9.562 -38.438 1.426 1 98.19 428 ILE A C 1
ATOM 3452 O O . ILE A 1 428 ? 8.57 -38.969 1.923 1 98.19 428 ILE A O 1
ATOM 3456 N N . ARG A 1 429 ? 10.328 -39.031 0.585 1 98.12 429 ARG A N 1
ATOM 3457 C CA . ARG A 1 429 ? 10.102 -40.438 0.212 1 98.12 429 ARG A CA 1
ATOM 3458 C C . ARG A 1 429 ? 10.094 -41.312 1.441 1 98.12 429 ARG A C 1
ATOM 3460 O O . ARG A 1 429 ? 9.188 -42.125 1.619 1 98.12 429 ARG A O 1
ATOM 3467 N N . GLN A 1 430 ? 11.094 -41.219 2.303 1 98.31 430 GLN A N 1
ATOM 3468 C CA . GLN A 1 430 ? 11.211 -42.031 3.504 1 98.31 430 GLN A CA 1
ATOM 3469 C C . GLN A 1 430 ? 10.023 -41.812 4.441 1 98.31 430 GLN A C 1
ATOM 3471 O O . GLN A 1 430 ? 9.453 -42.75 4.969 1 98.31 430 GLN A O 1
ATOM 3476 N N . PHE A 1 431 ? 9.805 -40.562 4.602 1 98.25 431 PHE A N 1
ATOM 3477 C CA . PHE A 1 431 ? 8.664 -40.219 5.445 1 98.25 431 PHE A CA 1
ATOM 3478 C C . PHE A 1 431 ? 7.387 -40.844 4.895 1 98.25 431 PHE A C 1
ATOM 3480 O O . PHE A 1 431 ? 6.613 -41.469 5.641 1 98.25 431 PHE A O 1
ATOM 3487 N N . HIS A 1 432 ? 7.137 -40.594 3.59 1 97.88 432 HIS A N 1
ATOM 3488 C CA . HIS A 1 432 ? 5.91 -41.062 2.939 1 97.88 432 HIS A CA 1
ATOM 3489 C C . HIS A 1 432 ? 5.719 -42.562 3.098 1 97.88 432 HIS A C 1
ATOM 3491 O O . HIS A 1 432 ? 4.617 -43.031 3.398 1 97.88 432 HIS A O 1
ATOM 3497 N N . GLN A 1 433 ? 6.723 -43.25 2.961 1 97 433 GLN A N 1
ATOM 3498 C CA . GLN A 1 433 ? 6.68 -44.719 3.104 1 97 433 GLN A CA 1
ATOM 3499 C C . GLN A 1 433 ? 6.289 -45.125 4.523 1 97 433 GLN A C 1
ATOM 3501 O O . GLN A 1 433 ? 5.438 -46 4.715 1 97 433 GLN A O 1
ATOM 3506 N N . LYS A 1 434 ? 6.898 -44.469 5.457 1 97.06 434 LYS A N 1
ATOM 3507 C CA . LYS A 1 434 ? 6.59 -44.781 6.852 1 97.06 434 LYS A CA 1
ATOM 3508 C C . LYS A 1 434 ? 5.156 -44.375 7.191 1 97.06 434 LYS A C 1
ATOM 3510 O O . LYS A 1 434 ? 4.484 -45.062 7.961 1 97.06 434 LYS A O 1
ATOM 3515 N N . PHE A 1 435 ? 4.773 -43.25 6.703 1 96.19 435 PHE A N 1
ATOM 3516 C CA . PHE A 1 435 ? 3.428 -42.75 6.973 1 96.19 435 PHE A CA 1
ATOM 3517 C C . PHE A 1 435 ? 2.381 -43.719 6.434 1 96.19 435 PHE A C 1
ATOM 3519 O O . PHE A 1 435 ? 1.421 -44.062 7.133 1 96.19 435 PHE A O 1
ATOM 3526 N N . ILE A 1 436 ? 2.551 -44.188 5.227 1 95.19 436 ILE A N 1
ATOM 3527 C CA . ILE A 1 436 ? 1.636 -45.156 4.598 1 95.19 436 ILE A CA 1
ATOM 3528 C C . ILE A 1 436 ? 1.604 -46.438 5.406 1 95.19 436 ILE A C 1
ATOM 3530 O O . ILE A 1 436 ? 0.538 -47.031 5.609 1 95.19 436 ILE A O 1
ATOM 3534 N N . GLN A 1 437 ? 2.727 -46.844 5.887 1 94.88 437 GLN A N 1
ATOM 3535 C CA . GLN A 1 437 ? 2.801 -48.062 6.688 1 94.88 437 GLN A CA 1
ATOM 3536 C C . GLN A 1 437 ? 2.006 -47.906 7.984 1 94.88 437 GLN A C 1
ATOM 3538 O O . GLN A 1 437 ? 1.366 -48.875 8.438 1 94.88 437 GLN A O 1
ATOM 3543 N N . SER A 1 438 ? 2.074 -46.75 8.477 1 92.81 438 SER A N 1
ATOM 3544 C CA . SER A 1 438 ? 1.358 -46.5 9.719 1 92.81 438 SER A CA 1
ATOM 3545 C C . SER A 1 438 ? -0.151 -46.531 9.508 1 92.81 438 SER A C 1
ATOM 3547 O O . SER A 1 438 ? -0.912 -46.812 10.43 1 92.81 438 SER A O 1
ATOM 3549 N N . LEU A 1 439 ? -0.59 -46.188 8.344 1 90.19 439 LEU A N 1
ATOM 3550 C CA . LEU A 1 439 ? -2.016 -46.188 8.039 1 90.19 439 LEU A CA 1
ATOM 3551 C C . LEU A 1 439 ? -2.508 -47.594 7.754 1 90.19 439 LEU A C 1
ATOM 3553 O O . LEU A 1 439 ? -3.676 -47.906 7.988 1 90.19 439 LEU A O 1
ATOM 3557 N N . ILE A 1 440 ? -1.677 -48.375 7.246 1 86.06 440 ILE A N 1
ATOM 3558 C CA . ILE A 1 440 ? -2.02 -49.75 6.918 1 86.06 440 ILE A CA 1
ATOM 3559 C C . ILE A 1 440 ? -2.043 -50.594 8.195 1 86.06 440 ILE A C 1
ATOM 3561 O O . ILE A 1 440 ? -2.879 -51.469 8.336 1 86.06 440 ILE A O 1
ATOM 3565 N N . ALA A 1 441 ? -1.216 -50.312 9.156 1 80.81 441 ALA A N 1
ATOM 3566 C CA . ALA A 1 441 ? -1.142 -51.031 10.406 1 80.81 441 ALA A CA 1
ATOM 3567 C C . ALA A 1 441 ? -2.338 -50.719 11.305 1 80.81 441 ALA A C 1
ATOM 3569 O O . ALA A 1 441 ? -2.768 -51.594 12.094 1 80.81 441 ALA A O 1
ATOM 3570 N N . MET B 1 1 ? -12.352 34.031 -23.078 1 30.11 1 MET B N 1
ATOM 3571 C CA . MET B 1 1 ? -11.594 32.875 -22.609 1 30.11 1 MET B CA 1
ATOM 3572 C C . MET B 1 1 ? -12.414 32.062 -21.625 1 30.11 1 MET B C 1
ATOM 3574 O O . MET B 1 1 ? -12.875 32.594 -20.609 1 30.11 1 MET B O 1
ATOM 3578 N N . ASP B 1 2 ? -12.977 30.891 -21.875 1 33.66 2 ASP B N 1
ATOM 3579 C CA . ASP B 1 2 ? -14.125 30.156 -21.344 1 33.66 2 ASP B CA 1
ATOM 3580 C C . ASP B 1 2 ? -13.852 29.641 -19.938 1 33.66 2 ASP B C 1
ATOM 3582 O O . ASP B 1 2 ? -12.789 29.078 -19.672 1 33.66 2 ASP B O 1
ATOM 3586 N N . SER B 1 3 ? -14.672 30.125 -19.047 1 41.16 3 SER B N 1
ATOM 3587 C CA . SER B 1 3 ? -14.758 29.859 -17.609 1 41.16 3 SER B CA 1
ATOM 3588 C C . SER B 1 3 ? -14.656 28.375 -17.312 1 41.16 3 SER B C 1
ATOM 3590 O O . SER B 1 3 ? -14.062 27.969 -16.312 1 41.16 3 SER B O 1
ATOM 3592 N N . VAL B 1 4 ? -15.258 27.562 -18.172 1 43.75 4 VAL B N 1
ATOM 3593 C CA . VAL B 1 4 ? -15.273 26.125 -18 1 43.75 4 VAL B CA 1
ATOM 3594 C C . VAL B 1 4 ? -13.852 25.578 -18.125 1 43.75 4 VAL B C 1
ATOM 3596 O O . VAL B 1 4 ? -13.438 24.719 -17.344 1 43.75 4 VAL B O 1
ATOM 3599 N N . SER B 1 5 ? -13.203 26.188 -18.969 1 52.94 5 SER B N 1
ATOM 3600 C CA . SER B 1 5 ? -11.859 25.688 -19.234 1 52.94 5 SER B CA 1
ATOM 3601 C C . SER B 1 5 ? -10.922 25.984 -18.078 1 52.94 5 SER B C 1
ATOM 3603 O O . SER B 1 5 ? -10.102 25.141 -17.703 1 52.94 5 SER B O 1
ATOM 3605 N N . GLN B 1 6 ? -11.211 27.172 -17.547 1 46.69 6 GLN B N 1
ATOM 3606 C CA . GLN B 1 6 ? -10.336 27.531 -16.438 1 46.69 6 GLN B CA 1
ATOM 3607 C C . GLN B 1 6 ? -10.625 26.672 -15.203 1 46.69 6 GLN B C 1
ATOM 3609 O O . GLN B 1 6 ? -9.703 26.281 -14.484 1 46.69 6 GLN B O 1
ATOM 3614 N N . LYS B 1 7 ? -11.805 26.484 -15.117 1 52.34 7 LYS B N 1
ATOM 3615 C CA . LYS B 1 7 ? -12.273 25.656 -14.008 1 52.34 7 LYS B CA 1
ATOM 3616 C C . LYS B 1 7 ? -11.727 24.234 -14.117 1 52.34 7 LYS B C 1
ATOM 3618 O O . LYS B 1 7 ? -11.297 23.641 -13.125 1 52.34 7 LYS B O 1
ATOM 3623 N N . GLU B 1 8 ? -11.898 23.844 -15.281 1 53.88 8 GLU B N 1
ATOM 3624 C CA . GLU B 1 8 ? -11.383 22.5 -15.539 1 53.88 8 GLU B CA 1
ATOM 3625 C C . GLU B 1 8 ? -9.883 22.422 -15.281 1 53.88 8 GLU B C 1
ATOM 3627 O O . GLU B 1 8 ? -9.398 21.438 -14.719 1 53.88 8 GLU B O 1
ATOM 3632 N N . LYS B 1 9 ? -9.375 23.469 -15.555 1 51.84 9 LYS B N 1
ATOM 3633 C CA . LYS B 1 9 ? -7.93 23.547 -15.367 1 51.84 9 LYS B CA 1
ATOM 3634 C C . LYS B 1 9 ? -7.566 23.641 -13.891 1 51.84 9 LYS B C 1
ATOM 3636 O O . LYS B 1 9 ? -6.57 23.062 -13.453 1 51.84 9 LYS B O 1
ATOM 3641 N N . TYR B 1 10 ? -8.391 24.422 -13.234 1 49.47 10 TYR B N 1
ATOM 3642 C CA . TYR B 1 10 ? -8.18 24.562 -11.797 1 49.47 10 TYR B CA 1
ATOM 3643 C C . TYR B 1 10 ? -8.336 23.219 -11.094 1 49.47 10 TYR B C 1
ATOM 3645 O O . TYR B 1 10 ? -7.484 22.828 -10.281 1 49.47 10 TYR B O 1
ATOM 3653 N N . PHE B 1 11 ? -9.383 22.531 -11.461 1 54 11 PHE B N 1
ATOM 3654 C CA . PHE B 1 11 ? -9.68 21.281 -10.75 1 54 11 PHE B CA 1
ATOM 3655 C C . PHE B 1 11 ? -8.797 20.156 -11.258 1 54 11 PHE B C 1
ATOM 3657 O O . PHE B 1 11 ? -8.523 19.203 -10.531 1 54 11 PHE B O 1
ATOM 3664 N N . GLU B 1 12 ? -8.453 20.234 -12.477 1 52.41 12 GLU B N 1
ATOM 3665 C CA . GLU B 1 12 ? -7.461 19.281 -12.953 1 52.41 12 GLU B CA 1
ATOM 3666 C C . GLU B 1 12 ? -6.156 19.406 -12.172 1 52.41 12 GLU B C 1
ATOM 3668 O O . GLU B 1 12 ? -5.484 18.406 -11.906 1 52.41 12 GLU B O 1
ATOM 3673 N N . HIS B 1 13 ? -5.93 20.625 -11.836 1 45.38 13 HIS B N 1
ATOM 3674 C CA . HIS B 1 13 ? -4.707 20.906 -11.094 1 45.38 13 HIS B CA 1
ATOM 3675 C C . HIS B 1 13 ? -4.852 20.516 -9.625 1 45.38 13 HIS B C 1
ATOM 3677 O O . HIS B 1 13 ? -3.855 20.406 -8.906 1 45.38 13 HIS B O 1
ATOM 3683 N N . ARG B 1 14 ? -6.102 20.438 -9.164 1 44.84 14 ARG B N 1
ATOM 3684 C CA . ARG B 1 14 ? -6.34 20 -7.789 1 44.84 14 ARG B CA 1
ATOM 3685 C C . ARG B 1 14 ? -5.535 18.75 -7.461 1 44.84 14 ARG B C 1
ATOM 3687 O O . ARG B 1 14 ? -4.953 18.641 -6.383 1 44.84 14 ARG B O 1
ATOM 3694 N N . SER B 1 15 ? -5.852 17.828 -8.422 1 41.72 15 SER B N 1
ATOM 3695 C CA . SER B 1 15 ? -5.336 16.484 -8.164 1 41.72 15 SER B CA 1
ATOM 3696 C C . SER B 1 15 ? -3.816 16.5 -8.008 1 41.72 15 SER B C 1
ATOM 3698 O O . SER B 1 15 ? -3.262 15.75 -7.211 1 41.72 15 SER B O 1
ATOM 3700 N N . LYS B 1 16 ? -3.23 17.5 -8.766 1 41.72 16 LYS B N 1
ATOM 3701 C CA . LYS B 1 16 ? -1.772 17.5 -8.844 1 41.72 16 LYS B CA 1
ATOM 3702 C C . LYS B 1 16 ? -1.158 18.281 -7.688 1 41.72 16 LYS B C 1
ATOM 3704 O O . LYS B 1 16 ? -0.044 17.984 -7.254 1 41.72 16 LYS B O 1
ATOM 3709 N N . PHE B 1 17 ? -1.896 19.297 -7.277 1 39.5 17 PHE B N 1
ATOM 3710 C CA . PHE B 1 17 ? -1.239 20.328 -6.469 1 39.5 17 PHE B CA 1
ATOM 3711 C C . PHE B 1 17 ? -1.25 19.938 -4.996 1 39.5 17 PHE B C 1
ATOM 3713 O O . PHE B 1 17 ? -0.568 20.562 -4.18 1 39.5 17 PHE B O 1
ATOM 3720 N N . ASP B 1 18 ? -2.393 19.297 -4.574 1 43.97 18 ASP B N 1
ATOM 3721 C CA . ASP B 1 18 ? -2.004 19.109 -3.18 1 43.97 18 ASP B CA 1
ATOM 3722 C C . ASP B 1 18 ? -0.543 18.688 -3.064 1 43.97 18 ASP B C 1
ATOM 3724 O O . ASP B 1 18 ? -0.077 18.344 -1.979 1 43.97 18 ASP B O 1
ATOM 3728 N N . THR B 1 19 ? -0.142 18.281 -4.164 1 39.84 19 THR B N 1
ATOM 3729 C CA . THR B 1 19 ? 1.247 17.844 -4.117 1 39.84 19 THR B CA 1
ATOM 3730 C C . THR B 1 19 ? 2.154 18.953 -3.609 1 39.84 19 THR B C 1
ATOM 3732 O O . THR B 1 19 ? 2.148 20.062 -4.152 1 39.84 19 THR B O 1
ATOM 3735 N N . ILE B 1 20 ? 2.646 18.781 -2.535 1 40.97 20 ILE B N 1
ATOM 3736 C CA . ILE B 1 20 ? 3.578 19.359 -1.568 1 40.97 20 ILE B CA 1
ATOM 3737 C C . ILE B 1 20 ? 4.699 20.094 -2.303 1 40.97 20 ILE B C 1
ATOM 3739 O O . ILE B 1 20 ? 5.387 19.5 -3.143 1 40.97 20 ILE B O 1
ATOM 3743 N N . LEU B 1 21 ? 4.492 21.453 -2.479 1 41.12 21 LEU B N 1
ATOM 3744 C CA . LEU B 1 21 ? 5.621 22.375 -2.494 1 41.12 21 LEU B CA 1
ATOM 3745 C C . LEU B 1 21 ? 6.828 21.766 -1.785 1 41.12 21 LEU B C 1
ATOM 3747 O O . LEU B 1 21 ? 6.836 21.641 -0.559 1 41.12 21 LEU B O 1
ATOM 3751 N N . GLN B 1 22 ? 7.246 20.688 -2.215 1 40.97 22 GLN B N 1
ATOM 3752 C CA . GLN B 1 22 ? 8.547 20.344 -1.647 1 40.97 22 GLN B CA 1
ATOM 3753 C C . GLN B 1 22 ? 9.453 21.578 -1.597 1 40.97 22 GLN B C 1
ATOM 3755 O O . GLN B 1 22 ? 9.727 22.188 -2.627 1 40.97 22 GLN B O 1
ATOM 3760 N N . MET B 1 23 ? 9.25 22.438 -0.664 1 42.09 23 MET B N 1
ATOM 3761 C CA . MET B 1 23 ? 10.43 23.281 -0.438 1 42.09 23 MET B CA 1
ATOM 3762 C C . MET B 1 23 ? 11.695 22.562 -0.917 1 42.09 23 MET B C 1
ATOM 3764 O O . MET B 1 23 ? 11.953 21.422 -0.539 1 42.09 23 MET B O 1
ATOM 3768 N N . GLU B 1 24 ? 11.992 22.781 -2.152 1 42.09 24 GLU B N 1
ATOM 3769 C CA . GLU B 1 24 ? 13.25 22.328 -2.74 1 42.09 24 GLU B CA 1
ATOM 3770 C C . GLU B 1 24 ? 14.258 21.953 -1.661 1 42.09 24 GLU B C 1
ATOM 3772 O O . GLU B 1 24 ? 15.023 20.984 -1.826 1 42.09 24 GLU B O 1
ATOM 3777 N N . ASP B 1 25 ? 14.508 23.047 -0.742 1 43.22 25 ASP B N 1
ATOM 3778 C CA . ASP B 1 25 ? 15.617 22.906 0.197 1 43.22 25 ASP B CA 1
ATOM 3779 C C . ASP B 1 25 ? 15.242 21.969 1.349 1 43.22 25 ASP B C 1
ATOM 3781 O O . ASP B 1 25 ? 15.453 22.312 2.516 1 43.22 25 ASP B O 1
ATOM 3785 N N . ASN B 1 26 ? 14.18 21.219 1.152 1 47.5 26 ASN B N 1
ATOM 3786 C CA . ASN B 1 26 ? 13.695 20.297 2.166 1 47.5 26 ASN B CA 1
ATOM 3787 C C . ASN B 1 26 ? 14.844 19.516 2.801 1 47.5 26 ASN B C 1
ATOM 3789 O O . ASN B 1 26 ? 15.93 19.422 2.229 1 47.5 26 ASN B O 1
ATOM 3793 N N . ILE B 1 27 ? 14.648 19.203 4.098 1 51.69 27 ILE B N 1
ATOM 3794 C CA . ILE B 1 27 ? 15.531 18.391 4.93 1 51.69 27 ILE B CA 1
ATOM 3795 C C . ILE B 1 27 ? 16.188 17.312 4.078 1 51.69 27 ILE B C 1
ATOM 3797 O O . ILE B 1 27 ? 15.508 16.5 3.436 1 51.69 27 ILE B O 1
ATOM 3801 N N . GLN B 1 28 ? 17.297 17.766 3.521 1 55.41 28 GLN B N 1
ATOM 3802 C CA . GLN B 1 28 ? 18.078 16.781 2.777 1 55.41 28 GLN B CA 1
ATOM 3803 C C . GLN B 1 28 ? 18.234 15.492 3.586 1 55.41 28 GLN B C 1
ATOM 3805 O O . GLN B 1 28 ? 18.812 15.516 4.68 1 55.41 28 GLN B O 1
ATOM 3810 N N . TYR B 1 29 ? 17.328 14.594 3.473 1 67.5 29 TYR B N 1
ATOM 3811 C CA . TYR B 1 29 ? 17.359 13.281 4.098 1 67.5 29 TYR B CA 1
ATOM 3812 C C . TYR B 1 29 ? 18.531 12.453 3.584 1 67.5 29 TYR B C 1
ATOM 3814 O O . TYR B 1 29 ? 18.422 11.242 3.41 1 67.5 29 TYR B O 1
ATOM 3822 N N . SER B 1 30 ? 19.656 13.383 3.445 1 75.31 30 SER B N 1
ATOM 3823 C CA . SER B 1 30 ? 20.781 12.664 2.867 1 75.31 30 SER B CA 1
ATOM 3824 C C . SER B 1 30 ? 21.234 11.523 3.775 1 75.31 30 SER B C 1
ATOM 3826 O O . SER B 1 30 ? 21.594 10.445 3.297 1 75.31 30 SER B O 1
ATOM 3828 N N . TYR B 1 31 ? 21.141 11.82 5.074 1 82.88 31 TYR B N 1
ATOM 3829 C CA . TYR B 1 31 ? 21.562 10.812 6.039 1 82.88 31 TYR B CA 1
ATOM 3830 C C . TYR B 1 31 ? 20.688 9.562 5.938 1 82.88 31 TYR B C 1
ATOM 3832 O O . TYR B 1 31 ? 21.188 8.445 5.863 1 82.88 31 TYR B O 1
ATOM 3840 N N . LEU B 1 32 ? 19.406 9.742 5.883 1 89.81 32 LEU B N 1
ATOM 3841 C CA . LEU B 1 32 ? 18.484 8.617 5.797 1 89.81 32 LEU B CA 1
ATOM 3842 C C . LEU B 1 32 ? 18.656 7.879 4.473 1 89.81 32 LEU B C 1
ATOM 3844 O O . LEU B 1 32 ? 18.672 6.645 4.441 1 89.81 32 LEU B O 1
ATOM 3848 N N . LYS B 1 33 ? 18.875 8.656 3.453 1 89.06 33 LYS B N 1
ATOM 3849 C CA . LYS B 1 33 ? 18.984 8.078 2.115 1 89.06 33 LYS B CA 1
ATOM 3850 C C . LYS B 1 33 ? 20.219 7.199 1.987 1 89.06 33 LYS B C 1
ATOM 3852 O O . LYS B 1 33 ? 20.188 6.156 1.33 1 89.06 33 LYS B O 1
ATOM 3857 N N . GLU B 1 34 ? 21.297 7.637 2.645 1 91.44 34 GLU B N 1
ATOM 3858 C CA . GLU B 1 34 ? 22.547 6.871 2.59 1 91.44 34 GLU B CA 1
ATOM 3859 C C . GLU B 1 34 ? 22.359 5.48 3.186 1 91.44 34 GLU B C 1
ATOM 3861 O O . GLU B 1 34 ? 22.844 4.488 2.627 1 91.44 34 GLU B O 1
ATOM 3866 N N . ILE B 1 35 ? 21.703 5.422 4.277 1 94.56 35 ILE B N 1
ATOM 3867 C CA . ILE B 1 35 ? 21.484 4.152 4.965 1 94.56 35 ILE B CA 1
ATOM 3868 C C . ILE B 1 35 ? 20.547 3.271 4.137 1 94.56 35 ILE B C 1
ATOM 3870 O O . ILE B 1 35 ? 20.812 2.078 3.961 1 94.56 35 ILE B O 1
ATOM 3874 N N . ILE B 1 36 ? 19.516 3.844 3.6 1 94.5 36 ILE B N 1
ATOM 3875 C CA . ILE B 1 36 ? 18.516 3.107 2.826 1 94.5 36 ILE B CA 1
ATOM 3876 C C . ILE B 1 36 ? 19.156 2.549 1.559 1 94.5 36 ILE B C 1
ATOM 3878 O O . ILE B 1 36 ? 18.922 1.401 1.183 1 94.5 36 ILE B O 1
ATOM 3882 N N . VAL B 1 37 ? 20.031 3.338 0.976 1 93.75 37 VAL B N 1
ATOM 3883 C CA . VAL B 1 37 ? 20.734 2.934 -0.233 1 93.75 37 VAL B CA 1
ATOM 3884 C C . VAL B 1 37 ? 21.609 1.706 0.06 1 93.75 37 VAL B C 1
ATOM 3886 O O . VAL B 1 37 ? 21.625 0.757 -0.727 1 93.75 37 VAL B O 1
ATOM 3889 N N . LEU B 1 38 ? 22.266 1.718 1.188 1 94.88 38 LEU B N 1
ATOM 3890 C CA . LEU B 1 38 ? 23.125 0.605 1.576 1 94.88 38 LEU B CA 1
ATOM 3891 C C . LEU B 1 38 ? 22.297 -0.648 1.854 1 94.88 38 LEU B C 1
ATOM 3893 O O . LEU B 1 38 ? 22.75 -1.764 1.583 1 94.88 38 LEU B O 1
ATOM 3897 N N . CYS B 1 39 ? 21.094 -0.495 2.381 1 94.81 39 CYS B N 1
ATOM 3898 C CA . CYS B 1 39 ? 20.219 -1.631 2.641 1 94.81 39 CYS B CA 1
ATOM 3899 C C . CYS B 1 39 ? 19.703 -2.223 1.34 1 94.81 39 CYS B C 1
ATOM 3901 O O . CYS B 1 39 ? 19.531 -3.439 1.228 1 94.81 39 CYS B O 1
ATOM 3903 N N . LEU B 1 40 ? 19.453 -1.372 0.388 1 92 40 LEU B N 1
ATOM 3904 C CA . LEU B 1 40 ? 18.906 -1.806 -0.893 1 92 40 LEU B CA 1
ATOM 3905 C C . LEU B 1 40 ? 19.953 -2.545 -1.712 1 92 40 LEU B C 1
ATOM 3907 O O . LEU B 1 40 ? 19.641 -3.482 -2.445 1 92 40 LEU B O 1
ATOM 3911 N N . ASN B 1 41 ? 21.156 -2.037 -1.648 1 90.38 41 ASN B N 1
ATOM 3912 C CA . ASN B 1 41 ? 22.281 -2.639 -2.359 1 90.38 41 ASN B CA 1
ATOM 3913 C C . ASN B 1 41 ? 23.453 -2.902 -1.424 1 90.38 41 ASN B C 1
ATOM 3915 O O . ASN B 1 41 ? 24.375 -2.088 -1.332 1 90.38 41 ASN B O 1
ATOM 3919 N N . SER B 1 42 ? 23.516 -4.098 -0.896 1 88.12 42 SER B N 1
ATOM 3920 C CA . SER B 1 42 ? 24.484 -4.449 0.136 1 88.12 42 SER B CA 1
ATOM 3921 C C . SER B 1 42 ? 25.891 -4.539 -0.438 1 88.12 42 SER B C 1
ATOM 3923 O O . SER B 1 42 ? 26.875 -4.559 0.309 1 88.12 42 SER B O 1
ATOM 3925 N N . ASP B 1 43 ? 26.047 -4.547 -1.754 1 86.5 43 ASP B N 1
ATOM 3926 C CA . ASP B 1 43 ? 27.359 -4.543 -2.377 1 86.5 43 ASP B CA 1
ATOM 3927 C C . ASP B 1 43 ? 28.109 -3.244 -2.078 1 86.5 43 ASP B C 1
ATOM 3929 O O . ASP B 1 43 ? 29.328 -3.193 -2.154 1 86.5 43 ASP B O 1
ATOM 3933 N N . LEU B 1 44 ? 27.391 -2.266 -1.688 1 90.81 44 LEU B N 1
ATOM 3934 C CA . LEU B 1 44 ? 27.969 -0.947 -1.451 1 90.81 44 LEU B CA 1
ATOM 3935 C C . LEU B 1 44 ? 28.547 -0.852 -0.046 1 90.81 44 LEU B C 1
ATOM 3937 O O . LEU B 1 44 ? 29.219 0.126 0.286 1 90.81 44 LEU B O 1
ATOM 3941 N N . LEU B 1 45 ? 28.344 -1.898 0.724 1 92.62 45 LEU B N 1
ATOM 3942 C CA . LEU B 1 45 ? 28.812 -1.877 2.105 1 92.62 45 LEU B CA 1
ATOM 3943 C C . LEU B 1 45 ? 30.328 -1.849 2.166 1 92.62 45 LEU B C 1
ATOM 3945 O O . LEU B 1 45 ? 30.906 -1.489 3.195 1 92.62 45 LEU B O 1
ATOM 3949 N N . VAL B 1 46 ? 30.969 -2.162 1.084 1 91.19 46 VAL B N 1
ATOM 3950 C CA . VAL B 1 46 ? 32.438 -2.189 1.065 1 91.19 46 VAL B CA 1
ATOM 3951 C C . VAL B 1 46 ? 32.969 -0.921 0.403 1 91.19 46 VAL B C 1
ATOM 3953 O O . VAL B 1 46 ? 34.156 -0.693 0.369 1 91.19 46 VAL B O 1
ATOM 3956 N N . SER B 1 47 ? 32.094 -0.128 -0.121 1 88.44 47 SER B N 1
ATOM 3957 C CA . SER B 1 47 ? 32.5 1.083 -0.828 1 88.44 47 SER B CA 1
ATOM 3958 C C . SER B 1 47 ? 33 2.148 0.142 1 88.44 47 SER B C 1
ATOM 3960 O O . SER B 1 47 ? 32.406 2.338 1.215 1 88.44 47 SER B O 1
ATOM 3962 N N . SER B 1 48 ? 34 2.949 -0.238 1 87.75 48 SER B N 1
ATOM 3963 C CA . SER B 1 48 ? 34.562 4.012 0.588 1 87.75 48 SER B CA 1
ATOM 3964 C C . SER B 1 48 ? 33.719 5.293 0.474 1 87.75 48 SER B C 1
ATOM 3966 O O . SER B 1 48 ? 33.906 6.23 1.254 1 87.75 48 SER B O 1
ATOM 3968 N N . ASN B 1 49 ? 32.719 5.301 -0.335 1 85.69 49 ASN B N 1
ATOM 3969 C CA . ASN B 1 49 ? 31.906 6.492 -0.574 1 85.69 49 ASN B CA 1
ATOM 3970 C C . ASN B 1 49 ? 30.859 6.68 0.509 1 85.69 49 ASN B C 1
ATOM 3972 O O . ASN B 1 49 ? 30.203 7.719 0.568 1 85.69 49 ASN B O 1
ATOM 3976 N N . PHE B 1 50 ? 30.75 5.68 1.385 1 90.75 50 PHE B N 1
ATOM 3977 C CA . PHE B 1 50 ? 29.75 5.742 2.436 1 90.75 50 PHE B CA 1
ATOM 3978 C C . PHE B 1 50 ? 30.391 5.734 3.812 1 90.75 50 PHE B C 1
ATOM 3980 O O . PHE B 1 50 ? 31.453 5.137 3.998 1 90.75 50 PHE B O 1
ATOM 3987 N N . SER B 1 51 ? 29.812 6.441 4.777 1 91.38 51 SER B N 1
ATOM 3988 C CA . SER B 1 51 ? 30.359 6.555 6.121 1 91.38 51 SER B CA 1
ATOM 3989 C C . SER B 1 51 ? 30.281 5.227 6.867 1 91.38 51 SER B C 1
ATOM 3991 O O . SER B 1 51 ? 29.406 4.402 6.582 1 91.38 51 SER B O 1
ATOM 3993 N N . ASP B 1 52 ? 31.188 5.031 7.789 1 94.19 52 ASP B N 1
ATOM 3994 C CA . ASP B 1 52 ? 31.156 3.838 8.625 1 94.19 52 ASP B CA 1
ATOM 3995 C C . ASP B 1 52 ? 29.875 3.758 9.445 1 94.19 52 ASP B C 1
ATOM 3997 O O . ASP B 1 52 ? 29.344 2.668 9.68 1 94.19 52 ASP B O 1
ATOM 4001 N N . GLU B 1 53 ? 29.406 4.895 9.82 1 94 53 GLU B N 1
ATOM 4002 C CA . GLU B 1 53 ? 28.156 4.953 10.562 1 94 53 GLU B CA 1
ATOM 4003 C C . GLU B 1 53 ? 27 4.402 9.734 1 94 53 GLU B C 1
ATOM 4005 O O . GLU B 1 53 ? 26.203 3.592 10.219 1 94 53 GLU B O 1
ATOM 4010 N N . ALA B 1 54 ? 26.922 4.895 8.531 1 93.94 54 ALA B N 1
ATOM 4011 C CA . ALA B 1 54 ? 25.859 4.438 7.641 1 93.94 54 ALA B CA 1
ATOM 4012 C C . ALA B 1 54 ? 25.953 2.934 7.398 1 93.94 54 ALA B C 1
ATOM 4014 O O . ALA B 1 54 ? 24.938 2.236 7.359 1 93.94 54 ALA B O 1
ATOM 4015 N N . LYS B 1 55 ? 27.188 2.43 7.238 1 96.31 55 LYS B N 1
ATOM 4016 C CA . LYS B 1 55 ? 27.406 1.005 7.016 1 96.31 55 LYS B CA 1
ATOM 4017 C C . LYS B 1 55 ? 26.984 0.185 8.227 1 96.31 55 LYS B C 1
ATOM 4019 O O . LYS B 1 55 ? 26.359 -0.869 8.086 1 96.31 55 LYS B O 1
ATOM 4024 N N . GLN B 1 56 ? 27.281 0.667 9.383 1 96.31 56 GLN B N 1
ATOM 4025 C CA . GLN B 1 56 ? 26.922 -0.032 10.609 1 96.31 56 GLN B CA 1
ATOM 4026 C C . GLN B 1 56 ? 25.406 -0.091 10.781 1 96.31 56 GLN B C 1
ATOM 4028 O O . GLN B 1 56 ? 24.859 -1.135 11.141 1 96.31 56 GLN B O 1
ATOM 4033 N N . LEU B 1 57 ? 24.766 1.001 10.555 1 96.19 57 LEU B N 1
ATOM 4034 C CA . LEU B 1 57 ? 23.312 1.047 10.672 1 96.19 57 LEU B CA 1
ATOM 4035 C C . LEU B 1 57 ? 22.656 0.154 9.625 1 96.19 57 LEU B C 1
ATOM 4037 O O . LEU B 1 57 ? 21.688 -0.544 9.922 1 96.19 57 LEU B O 1
ATOM 4041 N N . ALA B 1 58 ? 23.141 0.226 8.391 1 96.94 58 ALA B N 1
ATOM 4042 C CA . ALA B 1 58 ? 22.609 -0.639 7.34 1 96.94 58 ALA B CA 1
ATOM 4043 C C . ALA B 1 58 ? 22.734 -2.109 7.727 1 96.94 58 ALA B C 1
ATOM 4045 O O . ALA B 1 58 ? 21.797 -2.885 7.559 1 96.94 58 ALA B O 1
ATOM 4046 N N . LYS B 1 59 ? 23.922 -2.496 8.258 1 96.69 59 LYS B N 1
ATOM 4047 C CA . LYS B 1 59 ? 24.141 -3.871 8.695 1 96.69 59 LYS B CA 1
ATOM 4048 C C . LYS B 1 59 ? 23.172 -4.254 9.812 1 96.69 59 LYS B C 1
ATOM 4050 O O . LYS B 1 59 ? 22.672 -5.375 9.836 1 96.69 59 LYS B O 1
ATOM 4055 N N . HIS B 1 60 ? 22.953 -3.307 10.703 1 96.25 60 HIS B N 1
ATOM 4056 C CA . HIS B 1 60 ? 22 -3.529 11.781 1 96.25 60 HIS B CA 1
ATOM 4057 C C . HIS B 1 60 ? 20.609 -3.842 11.234 1 96.25 60 HIS B C 1
ATOM 4059 O O . HIS B 1 60 ? 19.984 -4.832 11.633 1 96.25 60 HIS B O 1
ATOM 4065 N N . TYR B 1 61 ? 20.109 -3.039 10.32 1 96.31 61 TYR B N 1
ATOM 4066 C CA . TYR B 1 61 ? 18.781 -3.246 9.758 1 96.31 61 TYR B CA 1
ATOM 4067 C C . TYR B 1 61 ? 18.719 -4.547 8.969 1 96.31 61 TYR B C 1
ATOM 4069 O O . TYR B 1 61 ? 17.797 -5.34 9.133 1 96.31 61 TYR B O 1
ATOM 4077 N N . LEU B 1 62 ? 19.734 -4.793 8.141 1 95 62 LEU B N 1
ATOM 4078 C CA . LEU B 1 62 ? 19.75 -5.984 7.297 1 95 62 LEU B CA 1
ATOM 4079 C C . LEU B 1 62 ? 19.75 -7.25 8.148 1 95 62 LEU B C 1
ATOM 4081 O O . LEU B 1 62 ? 19.047 -8.211 7.832 1 95 62 LEU B O 1
ATOM 4085 N N . SER B 1 63 ? 20.453 -7.246 9.258 1 94.5 63 SER B N 1
ATOM 4086 C CA . SER B 1 63 ? 20.594 -8.43 10.094 1 94.5 63 SER B CA 1
ATOM 4087 C C . SER B 1 63 ? 19.297 -8.734 10.844 1 94.5 63 SER B C 1
ATOM 4089 O O . SER B 1 63 ? 19.094 -9.852 11.328 1 94.5 63 SER B O 1
ATOM 4091 N N . ASN B 1 64 ? 18.406 -7.766 10.906 1 92.62 64 ASN B N 1
ATOM 4092 C CA . ASN B 1 64 ? 17.172 -7.953 11.672 1 92.62 64 ASN B CA 1
ATOM 4093 C C . ASN B 1 64 ? 16.016 -8.367 10.773 1 92.62 64 ASN B C 1
ATOM 4095 O O . ASN B 1 64 ? 14.961 -8.789 11.266 1 92.62 64 ASN B O 1
ATOM 4099 N N . PHE B 1 65 ? 16.188 -8.18 9.5 1 88.69 65 PHE B N 1
ATOM 4100 C CA . PHE B 1 65 ? 15.18 -8.68 8.578 1 88.69 65 PHE B CA 1
ATOM 4101 C C . PHE B 1 65 ? 15.422 -10.141 8.25 1 88.69 65 PHE B C 1
ATOM 4103 O O . PHE B 1 65 ? 16.562 -10.609 8.281 1 88.69 65 PHE B O 1
ATOM 4110 N N . ALA B 1 66 ? 14.328 -10.828 7.953 1 79.62 66 ALA B N 1
ATOM 4111 C CA . ALA B 1 66 ? 14.453 -12.219 7.516 1 79.62 66 ALA B CA 1
ATOM 4112 C C . ALA B 1 66 ? 15.352 -12.328 6.285 1 79.62 66 ALA B C 1
ATOM 4114 O O . ALA B 1 66 ? 15.273 -11.492 5.375 1 79.62 66 ALA B O 1
ATOM 4115 N N . GLY B 1 67 ? 16.297 -13.25 6.289 1 78.38 67 GLY B N 1
ATOM 4116 C CA . GLY B 1 67 ? 17.188 -13.477 5.16 1 78.38 67 GLY B CA 1
ATOM 4117 C C . GLY B 1 67 ? 18.328 -12.484 5.09 1 78.38 67 GLY B C 1
ATOM 4118 O O . GLY B 1 67 ? 19.062 -12.453 4.105 1 78.38 67 GLY B O 1
ATOM 4119 N N . ASN B 1 68 ? 18.438 -11.617 6.043 1 84.94 68 ASN B N 1
ATOM 4120 C CA . ASN B 1 68 ? 19.469 -10.594 6.109 1 84.94 68 ASN B CA 1
ATOM 4121 C C . ASN B 1 68 ? 19.438 -9.672 4.898 1 84.94 68 ASN B C 1
ATOM 4123 O O . ASN B 1 68 ? 20.469 -9.375 4.297 1 84.94 68 ASN B O 1
ATOM 4127 N N . GLY B 1 69 ? 18.219 -9.352 4.488 1 87.56 69 GLY B N 1
ATOM 4128 C CA . GLY B 1 69 ? 18.016 -8.508 3.324 1 87.56 69 GLY B CA 1
ATOM 4129 C C . GLY B 1 69 ? 16.641 -7.875 3.273 1 87.56 69 GLY B C 1
ATOM 4130 O O . GLY B 1 69 ? 15.828 -8.086 4.172 1 87.56 69 GLY B O 1
ATOM 4131 N N . VAL B 1 70 ? 16.422 -7.066 2.262 1 89.81 70 VAL B N 1
ATOM 4132 C CA . VAL B 1 70 ? 15.164 -6.328 2.154 1 89.81 70 VAL B CA 1
ATOM 4133 C C . VAL B 1 70 ? 14.352 -6.852 0.974 1 89.81 70 VAL B C 1
ATOM 4135 O O . VAL B 1 70 ? 13.414 -6.195 0.516 1 89.81 70 VAL B O 1
ATOM 4138 N N . GLY B 1 71 ? 14.695 -7.996 0.457 1 85.06 71 GLY B N 1
ATOM 4139 C CA . GLY B 1 71 ? 14.086 -8.5 -0.761 1 85.06 71 GLY B CA 1
ATOM 4140 C C . GLY B 1 71 ? 13.047 -9.578 -0.504 1 85.06 71 GLY B C 1
ATOM 4141 O O . GLY B 1 71 ? 12.633 -10.281 -1.429 1 85.06 71 GLY B O 1
ATOM 4142 N N . ILE B 1 72 ? 12.617 -9.797 0.74 1 84.56 72 ILE B N 1
ATOM 4143 C CA . ILE B 1 72 ? 11.625 -10.805 1.082 1 84.56 72 ILE B CA 1
ATOM 4144 C C . ILE B 1 72 ? 10.398 -10.141 1.705 1 84.56 72 ILE B C 1
ATOM 4146 O O . ILE B 1 72 ? 10.453 -8.977 2.109 1 84.56 72 ILE B O 1
ATOM 4150 N N . TYR B 1 73 ? 9.312 -10.812 1.726 1 83.06 73 TYR B N 1
ATOM 4151 C CA . TYR B 1 73 ? 8.102 -10.273 2.34 1 83.06 73 TYR B CA 1
ATOM 4152 C C . TYR B 1 73 ? 8.32 -10.016 3.826 1 83.06 73 TYR B C 1
ATOM 4154 O O . TYR B 1 73 ? 8.945 -10.812 4.523 1 83.06 73 TYR B O 1
ATOM 4162 N N . SER B 1 74 ? 7.809 -8.891 4.25 1 87 74 SER B N 1
ATOM 4163 C CA . SER B 1 74 ? 7.766 -8.586 5.676 1 87 74 SER B CA 1
ATOM 4164 C C . SER B 1 74 ? 6.512 -9.172 6.324 1 87 74 SER B C 1
ATOM 4166 O O . SER B 1 74 ? 5.629 -9.68 5.633 1 87 74 SER B O 1
ATOM 4168 N N . GLU B 1 75 ? 6.555 -9.125 7.621 1 86.56 75 GLU B N 1
ATOM 4169 C CA . GLU B 1 75 ? 5.336 -9.477 8.344 1 86.56 75 GLU B CA 1
ATOM 4170 C C . GLU B 1 75 ? 4.191 -8.531 7.988 1 86.56 75 GLU B C 1
ATOM 4172 O O . GLU B 1 75 ? 4.41 -7.332 7.785 1 86.56 75 GLU B O 1
ATOM 4177 N N . THR B 1 76 ? 2.963 -9.078 7.988 1 86.31 76 THR B N 1
ATOM 4178 C CA . THR B 1 76 ? 1.802 -8.297 7.562 1 86.31 76 THR B CA 1
ATOM 4179 C C . THR B 1 76 ? 1.56 -7.125 8.508 1 86.31 76 THR B C 1
ATOM 4181 O O . THR B 1 76 ? 1.022 -6.094 8.094 1 86.31 76 THR B O 1
ATOM 4184 N N . ILE B 1 77 ? 1.949 -7.254 9.812 1 92.56 77 ILE B N 1
ATOM 4185 C CA . ILE B 1 77 ? 1.71 -6.203 10.789 1 92.56 77 ILE B CA 1
ATOM 4186 C C . ILE B 1 77 ? 2.967 -5.348 10.945 1 92.56 77 ILE B C 1
ATOM 4188 O O . ILE B 1 77 ? 3.031 -4.484 11.828 1 92.56 77 ILE B O 1
ATOM 4192 N N . GLY B 1 78 ? 3.941 -5.547 10.109 1 92.94 78 GLY B N 1
ATOM 4193 C CA . GLY B 1 78 ? 5.246 -4.922 10.266 1 92.94 78 GLY B CA 1
ATOM 4194 C C . GLY B 1 78 ? 6.238 -5.785 11.016 1 92.94 78 GLY B C 1
ATOM 4195 O O . GLY B 1 78 ? 5.852 -6.566 11.891 1 92.94 78 GLY B O 1
ATOM 4196 N N . ASP B 1 79 ? 7.48 -5.688 10.695 1 93.25 79 ASP B N 1
ATOM 4197 C CA . ASP B 1 79 ? 8.523 -6.496 11.32 1 93.25 79 ASP B CA 1
ATOM 4198 C C . ASP B 1 79 ? 8.68 -6.145 12.797 1 93.25 79 ASP B C 1
ATOM 4200 O O . ASP B 1 79 ? 8.57 -4.973 13.18 1 93.25 79 ASP B O 1
ATOM 4204 N N . ASP B 1 80 ? 9.031 -7.125 13.578 1 93.38 80 ASP B N 1
ATOM 4205 C CA . ASP B 1 80 ? 9.062 -7.004 15.031 1 93.38 80 ASP B CA 1
ATOM 4206 C C . ASP B 1 80 ? 10.008 -5.887 15.469 1 93.38 80 ASP B C 1
ATOM 4208 O O . ASP B 1 80 ? 9.656 -5.074 16.328 1 93.38 80 ASP B O 1
ATOM 4212 N N . PHE B 1 81 ? 11.195 -5.844 14.977 1 94.44 81 PHE B N 1
ATOM 4213 C CA . PHE B 1 81 ? 12.18 -4.875 15.445 1 94.44 81 PHE B CA 1
ATOM 4214 C C . PHE B 1 81 ? 11.773 -3.457 15.055 1 94.44 81 PHE B C 1
ATOM 4216 O O . PHE B 1 81 ? 12.078 -2.5 15.773 1 94.44 81 PHE B O 1
ATOM 4223 N N . ILE B 1 82 ? 11.055 -3.285 13.945 1 96.38 82 ILE B N 1
ATOM 4224 C CA . ILE B 1 82 ? 10.547 -1.979 13.547 1 96.38 82 ILE B CA 1
ATOM 4225 C C . ILE B 1 82 ? 9.445 -1.541 14.508 1 96.38 82 ILE B C 1
ATOM 4227 O O . ILE B 1 82 ? 9.398 -0.382 14.93 1 96.38 82 ILE B O 1
ATOM 4231 N N . ARG B 1 83 ? 8.5 -2.447 14.781 1 96 83 ARG B N 1
ATOM 4232 C CA . ARG B 1 83 ? 7.438 -2.148 15.734 1 96 83 ARG B CA 1
ATOM 4233 C C . ARG B 1 83 ? 8.016 -1.771 17.094 1 96 83 ARG B C 1
ATOM 4235 O O . ARG B 1 83 ? 7.488 -0.891 17.781 1 96 83 ARG B O 1
ATOM 4242 N N . LYS B 1 84 ? 9.102 -2.418 17.484 1 95.06 84 LYS B N 1
ATOM 4243 C CA . LYS B 1 84 ? 9.781 -2.061 18.734 1 95.06 84 LYS B CA 1
ATOM 4244 C C . LYS B 1 84 ? 10.336 -0.641 18.656 1 95.06 84 LYS B C 1
ATOM 4246 O O . LYS B 1 84 ? 10.297 0.095 19.656 1 95.06 84 LYS B O 1
ATOM 4251 N N . ASP B 1 85 ? 10.898 -0.259 17.531 1 96.12 85 ASP B N 1
ATOM 4252 C CA . ASP B 1 85 ? 11.375 1.107 17.359 1 96.12 85 ASP B CA 1
ATOM 4253 C C . ASP B 1 85 ? 10.242 2.115 17.531 1 96.12 85 ASP B C 1
ATOM 4255 O O . ASP B 1 85 ? 10.445 3.195 18.078 1 96.12 85 ASP B O 1
ATOM 4259 N N . VAL B 1 86 ? 9.055 1.78 17.016 1 96.38 86 VAL B N 1
ATOM 4260 C CA . VAL B 1 86 ? 7.895 2.645 17.172 1 96.38 86 VAL B CA 1
ATOM 4261 C C . VAL B 1 86 ? 7.512 2.74 18.641 1 96.38 86 VAL B C 1
ATOM 4263 O O . VAL B 1 86 ? 7.234 3.83 19.156 1 96.38 86 VAL B O 1
ATOM 4266 N N . VAL B 1 87 ? 7.504 1.606 19.328 1 95.19 87 VAL B N 1
ATOM 4267 C CA . VAL B 1 87 ? 7.195 1.568 20.75 1 95.19 87 VAL B CA 1
ATOM 4268 C C . VAL B 1 87 ? 8.164 2.469 21.516 1 95.19 87 VAL B C 1
ATOM 4270 O O . VAL B 1 87 ? 7.75 3.268 22.359 1 95.19 87 VAL B O 1
ATOM 4273 N N . ASP B 1 88 ? 9.422 2.357 21.219 1 93.69 88 ASP B N 1
ATOM 4274 C CA . ASP B 1 88 ? 10.438 3.168 21.875 1 93.69 88 ASP B CA 1
ATOM 4275 C C . ASP B 1 88 ? 10.188 4.656 21.641 1 93.69 88 ASP B C 1
ATOM 4277 O O . ASP B 1 88 ? 10.336 5.465 22.562 1 93.69 88 ASP B O 1
ATOM 4281 N N . TYR B 1 89 ? 9.883 4.992 20.531 1 94.94 89 TYR B N 1
ATOM 4282 C CA . TYR B 1 89 ? 9.586 6.383 20.203 1 94.94 89 TYR B CA 1
ATOM 4283 C C . TYR B 1 89 ? 8.414 6.902 21.016 1 94.94 89 TYR B C 1
ATOM 4285 O O . TYR B 1 89 ? 8.484 7.992 21.594 1 94.94 89 TYR B O 1
ATOM 4293 N N . ILE B 1 90 ? 7.344 6.133 21.031 1 95.31 90 ILE B N 1
ATOM 4294 C CA . ILE B 1 90 ? 6.137 6.535 21.734 1 95.31 90 ILE B CA 1
ATOM 4295 C C . ILE B 1 90 ? 6.434 6.664 23.234 1 95.31 90 ILE B C 1
ATOM 4297 O O . ILE B 1 90 ? 5.977 7.605 23.891 1 95.31 90 ILE B O 1
ATOM 4301 N N . LEU B 1 91 ? 7.203 5.738 23.75 1 93.44 91 LEU B N 1
ATOM 4302 C CA . LEU B 1 91 ? 7.57 5.773 25.172 1 93.44 91 LEU B CA 1
ATOM 4303 C C . LEU B 1 91 ? 8.367 7.035 25.484 1 93.44 91 LEU B C 1
ATOM 4305 O O . LEU B 1 91 ? 8.141 7.668 26.531 1 93.44 91 LEU B O 1
ATOM 4309 N N . GLU B 1 92 ? 9.242 7.418 24.641 1 92.81 92 GLU B N 1
ATOM 4310 C CA . GLU B 1 92 ? 10.047 8.617 24.844 1 92.81 92 GLU B CA 1
ATOM 4311 C C . GLU B 1 92 ? 9.195 9.883 24.719 1 92.81 92 GLU B C 1
ATOM 4313 O O . GLU B 1 92 ? 9.359 10.828 25.484 1 92.81 92 GLU B O 1
ATOM 4318 N N . ARG B 1 93 ? 8.375 9.938 23.734 1 92.75 93 ARG B N 1
ATOM 4319 C CA . ARG B 1 93 ? 7.527 11.102 23.469 1 92.75 93 ARG B CA 1
ATOM 4320 C C . ARG B 1 93 ? 6.531 11.32 24.609 1 92.75 93 ARG B C 1
ATOM 4322 O O . ARG B 1 93 ? 6.328 12.453 25.047 1 92.75 93 ARG B O 1
ATOM 4329 N N . ASP B 1 94 ? 5.969 10.258 25.016 1 92.38 94 ASP B N 1
ATOM 4330 C CA . ASP B 1 94 ? 4.836 10.352 25.922 1 92.38 94 ASP B CA 1
ATOM 4331 C C . ASP B 1 94 ? 5.27 10.125 27.375 1 92.38 94 ASP B C 1
ATOM 4333 O O . ASP B 1 94 ? 4.535 10.445 28.312 1 92.38 94 ASP B O 1
ATOM 4337 N N . GLY B 1 95 ? 6.523 9.836 27.594 1 80.5 95 GLY B N 1
ATOM 4338 C CA . GLY B 1 95 ? 6.957 9.523 28.938 1 80.5 95 GLY B CA 1
ATOM 4339 C C . GLY B 1 95 ? 6.105 8.461 29.609 1 80.5 95 GLY B C 1
ATOM 4340 O O . GLY B 1 95 ? 5.996 8.438 30.844 1 80.5 95 GLY B O 1
ATOM 4341 N N . ALA B 1 96 ? 5.262 8.039 28.75 1 61.34 96 ALA B N 1
ATOM 4342 C CA . ALA B 1 96 ? 4.168 7.211 29.25 1 61.34 96 ALA B CA 1
ATOM 4343 C C . ALA B 1 96 ? 4.68 5.844 29.703 1 61.34 96 ALA B C 1
ATOM 4345 O O . ALA B 1 96 ? 5.805 5.457 29.375 1 61.34 96 ALA B O 1
ATOM 4346 N N . LEU B 1 97 ? 3.668 5.066 30.281 1 65.69 97 LEU B N 1
ATOM 4347 C CA . LEU B 1 97 ? 3.502 3.715 30.812 1 65.69 97 LEU B CA 1
ATOM 4348 C C . LEU B 1 97 ? 3.812 2.672 29.734 1 65.69 97 LEU B C 1
ATOM 4350 O O . LEU B 1 97 ? 3.977 3.008 28.562 1 65.69 97 LEU B O 1
ATOM 4354 N N . ASN B 1 98 ? 3.602 1.487 29.969 1 76.56 98 ASN B N 1
ATOM 4355 C CA . ASN B 1 98 ? 3.938 0.24 29.281 1 76.56 98 ASN B CA 1
ATOM 4356 C C . ASN B 1 98 ? 3.162 0.085 27.984 1 76.56 98 ASN B C 1
ATOM 4358 O O . ASN B 1 98 ? 1.951 0.308 27.938 1 76.56 98 ASN B O 1
ATOM 4362 N N . ILE B 1 99 ? 3.777 0.347 26.875 1 84.69 99 ILE B N 1
ATOM 4363 C CA . ILE B 1 99 ? 3.242 -0.014 25.562 1 84.69 99 ILE B CA 1
ATOM 4364 C C . ILE B 1 99 ? 3.811 -1.362 25.125 1 84.69 99 ILE B C 1
ATOM 4366 O O . ILE B 1 99 ? 5.012 -1.606 25.266 1 84.69 99 ILE B O 1
ATOM 4370 N N . GLU B 1 100 ? 2.842 -2.254 24.766 1 81.69 100 GLU B N 1
ATOM 4371 C CA . GLU B 1 100 ? 3.262 -3.557 24.25 1 81.69 100 GLU B CA 1
ATOM 4372 C C . GLU B 1 100 ? 3.303 -3.568 22.734 1 81.69 100 GLU B C 1
ATOM 4374 O O . GLU B 1 100 ? 2.57 -2.818 22.078 1 81.69 100 GLU B O 1
ATOM 4379 N N . ASP B 1 101 ? 4.102 -4.41 22.25 1 80.25 101 ASP B N 1
ATOM 4380 C CA . ASP B 1 101 ? 4.258 -4.555 20.797 1 80.25 101 ASP B CA 1
ATOM 4381 C C . ASP B 1 101 ? 2.93 -4.91 20.141 1 80.25 101 ASP B C 1
ATOM 4383 O O . ASP B 1 101 ? 2.689 -4.547 18.984 1 80.25 101 ASP B O 1
ATOM 4387 N N . GLU B 1 102 ? 2.059 -5.547 20.844 1 87.12 102 GLU B N 1
ATOM 4388 C CA . GLU B 1 102 ? 0.775 -5.984 20.312 1 87.12 102 GLU B CA 1
ATOM 4389 C C . GLU B 1 102 ? -0.159 -4.801 20.078 1 87.12 102 GLU B C 1
ATOM 4391 O O . GLU B 1 102 ? -1.173 -4.93 19.391 1 87.12 102 GLU B O 1
ATOM 4396 N N . GLU B 1 103 ? 0.276 -3.672 20.594 1 91.19 103 GLU B N 1
ATOM 4397 C CA . GLU B 1 103 ? -0.556 -2.477 20.484 1 91.19 103 GLU B CA 1
ATOM 4398 C C . GLU B 1 103 ? -0.137 -1.63 19.281 1 91.19 103 GLU B C 1
ATOM 4400 O O . GLU B 1 103 ? -0.76 -0.607 18.984 1 91.19 103 GLU B O 1
ATOM 4405 N N . VAL B 1 104 ? 0.909 -2.096 18.625 1 95.12 104 VAL B N 1
ATOM 4406 C CA . VAL B 1 104 ? 1.462 -1.289 17.531 1 95.12 104 VAL B CA 1
ATOM 4407 C C . VAL B 1 104 ? 1.481 -2.102 16.25 1 95.12 104 VAL B C 1
ATOM 4409 O O . VAL B 1 104 ? 1.818 -3.287 16.25 1 95.12 104 VAL B O 1
ATOM 4412 N N . LEU B 1 105 ? 1.045 -1.497 15.18 1 94.88 105 LEU B N 1
ATOM 4413 C CA . LEU B 1 105 ? 1.202 -2.084 13.852 1 94.88 105 LEU B CA 1
ATOM 4414 C C . LEU B 1 105 ? 1.768 -1.062 12.875 1 94.88 105 LEU B C 1
ATOM 4416 O O . LEU B 1 105 ? 1.662 0.146 13.102 1 94.88 105 LEU B O 1
ATOM 4420 N N . VAL B 1 106 ? 2.508 -1.59 11.945 1 95.12 106 VAL B N 1
ATOM 4421 C CA . VAL B 1 106 ? 3.094 -0.796 10.867 1 95.12 106 VAL B CA 1
ATOM 4422 C C . VAL B 1 106 ? 2.576 -1.289 9.523 1 95.12 106 VAL B C 1
ATOM 4424 O O . VAL B 1 106 ? 2.521 -2.496 9.273 1 95.12 106 VAL B O 1
ATOM 4427 N N . ASP B 1 107 ? 2.105 -0.444 8.719 1 90.25 107 ASP B N 1
ATOM 4428 C CA . ASP B 1 107 ? 1.627 -0.811 7.387 1 90.25 107 ASP B CA 1
ATOM 4429 C C . ASP B 1 107 ? 1.974 0.266 6.359 1 90.25 107 ASP B C 1
ATOM 4431 O O . ASP B 1 107 ? 2.648 1.245 6.688 1 90.25 107 ASP B O 1
ATOM 4435 N N . THR B 1 108 ? 1.529 -0.024 5.152 1 80.62 108 THR B N 1
ATOM 4436 C CA . THR B 1 108 ? 1.851 0.841 4.023 1 80.62 108 THR B CA 1
ATOM 4437 C C . THR B 1 108 ? 1.258 2.232 4.223 1 80.62 108 THR B C 1
ATOM 4439 O O . THR B 1 108 ? 1.05 2.668 5.355 1 80.62 108 THR B O 1
ATOM 4442 N N . ASN B 1 109 ? 0.72 2.869 3.279 1 79.19 109 ASN B N 1
ATOM 4443 C CA . ASN B 1 109 ? 0.311 4.27 3.338 1 79.19 109 ASN B CA 1
ATOM 4444 C C . ASN B 1 109 ? -0.954 4.449 4.176 1 79.19 109 ASN B C 1
ATOM 4446 O O . ASN B 1 109 ? -1.562 3.467 4.605 1 79.19 109 ASN B O 1
ATOM 4450 N N . GLU B 1 110 ? -1.241 5.68 4.551 1 88.31 110 GLU B N 1
ATOM 4451 C CA . GLU B 1 110 ? -2.334 6.078 5.434 1 88.31 110 GLU B CA 1
ATOM 4452 C C . GLU B 1 110 ? -3.678 5.586 4.906 1 88.31 110 GLU B C 1
ATOM 4454 O O . GLU B 1 110 ? -4.492 5.051 5.664 1 88.31 110 GLU B O 1
ATOM 4459 N N . GLY B 1 111 ? -3.898 5.734 3.664 1 83.25 111 GLY B N 1
ATOM 4460 C CA . GLY B 1 111 ? -5.172 5.348 3.074 1 83.25 111 GLY B CA 1
ATOM 4461 C C . GLY B 1 111 ? -5.496 3.879 3.268 1 83.25 111 GLY B C 1
ATOM 4462 O O . GLY B 1 111 ? -6.598 3.533 3.699 1 83.25 111 GLY B O 1
ATOM 4463 N N . SER B 1 112 ? -4.574 3.008 2.957 1 79.81 112 SER B N 1
ATOM 4464 C CA . SER B 1 112 ? -4.766 1.569 3.111 1 79.81 112 SER B CA 1
ATOM 4465 C C . SER B 1 112 ? -4.969 1.193 4.578 1 79.81 112 SER B C 1
ATOM 4467 O O . SER B 1 112 ? -5.789 0.33 4.895 1 79.81 112 SER B O 1
ATOM 4469 N N . LEU B 1 113 ? -4.188 1.782 5.367 1 88.12 113 LEU B N 1
ATOM 4470 C CA . LEU B 1 113 ? -4.281 1.5 6.797 1 88.12 113 LEU B CA 1
ATOM 4471 C C . LEU B 1 113 ? -5.648 1.907 7.344 1 88.12 113 LEU B C 1
ATOM 4473 O O . LEU B 1 113 ? -6.266 1.158 8.102 1 88.12 113 LEU B O 1
ATOM 4477 N N . LEU B 1 114 ? -6.121 3.074 6.957 1 89.19 114 LEU B N 1
ATOM 4478 C CA . LEU B 1 114 ? -7.426 3.553 7.398 1 89.19 114 LEU B CA 1
ATOM 4479 C C . LEU B 1 114 ? -8.539 2.627 6.914 1 89.19 114 LEU B C 1
ATOM 4481 O O . LEU B 1 114 ? -9.445 2.283 7.68 1 89.19 114 LEU B O 1
ATOM 4485 N N . ASN B 1 115 ? -8.508 2.23 5.699 1 83.31 115 ASN B N 1
ATOM 4486 C CA . ASN B 1 115 ? -9.508 1.314 5.164 1 83.31 115 ASN B CA 1
ATOM 4487 C C . ASN B 1 115 ? -9.539 0.004 5.945 1 83.31 115 ASN B C 1
ATOM 4489 O O . ASN B 1 115 ? -10.617 -0.493 6.285 1 83.31 115 ASN B O 1
ATOM 4493 N N . ASN B 1 116 ? -8.367 -0.533 6.188 1 84.12 116 ASN B N 1
ATOM 4494 C CA . ASN B 1 116 ? -8.273 -1.812 6.887 1 84.12 116 ASN B CA 1
ATOM 4495 C C . ASN B 1 116 ? -8.82 -1.715 8.305 1 84.12 116 ASN B C 1
ATOM 4497 O O . ASN B 1 116 ? -9.57 -2.59 8.75 1 84.12 116 ASN B O 1
ATOM 4501 N N . ILE B 1 117 ? -8.461 -0.686 8.984 1 89.12 117 ILE B N 1
ATOM 4502 C CA . ILE B 1 117 ? -8.891 -0.583 10.375 1 89.12 117 ILE B CA 1
ATOM 4503 C C . ILE B 1 117 ? -10.406 -0.378 10.43 1 89.12 117 ILE B C 1
ATOM 4505 O O . ILE B 1 117 ? -11.078 -0.907 11.32 1 89.12 117 ILE B O 1
ATOM 4509 N N . LEU B 1 118 ? -10.945 0.428 9.547 1 88.38 118 LEU B N 1
ATOM 4510 C CA . LEU B 1 118 ? -12.383 0.643 9.5 1 88.38 118 LEU B CA 1
ATOM 4511 C C . LEU B 1 118 ? -13.117 -0.651 9.164 1 88.38 118 LEU B C 1
ATOM 4513 O O . LEU B 1 118 ? -14.117 -0.994 9.805 1 88.38 118 LEU B O 1
ATOM 4517 N N . GLU B 1 119 ? -12.586 -1.382 8.273 1 81.12 119 GLU B N 1
ATOM 4518 C CA . GLU B 1 119 ? -13.234 -2.615 7.832 1 81.12 119 GLU B CA 1
ATOM 4519 C C . GLU B 1 119 ? -13.133 -3.701 8.898 1 81.12 119 GLU B C 1
ATOM 4521 O O . GLU B 1 119 ? -14.109 -4.414 9.156 1 81.12 119 GLU B O 1
ATOM 4526 N N . PHE B 1 120 ? -11.961 -3.809 9.484 1 82.69 120 PHE B N 1
ATOM 4527 C CA . PHE B 1 120 ? -11.695 -4.945 10.359 1 82.69 120 PHE B CA 1
ATOM 4528 C C . PHE B 1 120 ? -12.266 -4.699 11.75 1 82.69 120 PHE B C 1
ATOM 4530 O O . PHE B 1 120 ? -12.68 -5.641 12.438 1 82.69 120 PHE B O 1
ATOM 4537 N N . PHE B 1 121 ? -12.359 -3.484 12.141 1 82.94 121 PHE B N 1
ATOM 4538 C CA . PHE B 1 121 ? -12.625 -3.246 13.555 1 82.94 121 PHE B CA 1
ATOM 4539 C C . PHE B 1 121 ? -13.914 -2.453 13.727 1 82.94 121 PHE B C 1
ATOM 4541 O O . PHE B 1 121 ? -14.562 -2.535 14.773 1 82.94 121 PHE B O 1
ATOM 4548 N N . ILE B 1 122 ? -14.227 -1.745 12.672 1 78.44 122 ILE B N 1
ATOM 4549 C CA . ILE B 1 122 ? -15.461 -0.971 12.773 1 78.44 122 ILE B CA 1
ATOM 4550 C C . ILE B 1 122 ? -16.578 -1.665 11.992 1 78.44 122 ILE B C 1
ATOM 4552 O O . ILE B 1 122 ? -17.703 -1.762 12.469 1 78.44 122 ILE B O 1
ATOM 4556 N N . GLY B 1 123 ? -16.234 -2.207 10.672 1 66.62 123 GLY B N 1
ATOM 4557 C CA . GLY B 1 123 ? -17.203 -2.812 9.766 1 66.62 123 GLY B CA 1
ATOM 4558 C C . GLY B 1 123 ? -17.516 -4.262 10.102 1 66.62 123 GLY B C 1
ATOM 4559 O O . GLY B 1 123 ? -18.516 -4.809 9.648 1 66.62 123 GLY B O 1
ATOM 4560 N N . ALA B 1 124 ? -16.547 -5.102 10.562 1 53.94 124 ALA B N 1
ATOM 4561 C CA . ALA B 1 124 ? -16.672 -6.543 10.773 1 53.94 124 ALA B CA 1
ATOM 4562 C C . ALA B 1 124 ? -18.078 -6.91 11.266 1 53.94 124 ALA B C 1
ATOM 4564 O O . ALA B 1 124 ? -18.531 -8.039 11.062 1 53.94 124 ALA B O 1
ATOM 4565 N N . HIS B 1 125 ? -18.656 -6.211 11.82 1 45.34 125 HIS B N 1
ATOM 4566 C CA . HIS B 1 125 ? -19.875 -6.668 12.469 1 45.34 125 HIS B CA 1
ATOM 4567 C C . HIS B 1 125 ? -21.109 -6.078 11.797 1 45.34 125 HIS B C 1
ATOM 4569 O O . HIS B 1 125 ? -22.234 -6.266 12.281 1 45.34 125 HIS B O 1
ATOM 4575 N N . MET B 1 126 ? -20.922 -5.215 10.812 1 51.28 126 MET B N 1
ATOM 4576 C CA . MET B 1 126 ? -22.016 -4.242 10.852 1 51.28 126 MET B CA 1
ATOM 4577 C C . MET B 1 126 ? -22.719 -4.16 9.5 1 51.28 126 MET B C 1
ATOM 4579 O O . MET B 1 126 ? -22.094 -4.375 8.461 1 51.28 126 MET B O 1
ATOM 4583 N N . ASN B 1 127 ? -23.906 -4.559 9.562 1 50.59 127 ASN B N 1
ATOM 4584 C CA . ASN B 1 127 ? -24.859 -4.242 8.508 1 50.59 127 ASN B CA 1
ATOM 4585 C C . ASN B 1 127 ? -24.703 -2.805 8.023 1 50.59 127 ASN B C 1
ATOM 4587 O O . ASN B 1 127 ? -24.062 -1.987 8.68 1 50.59 127 ASN B O 1
ATOM 4591 N N . SER B 1 128 ? -25.25 -2.502 6.836 1 55.94 128 SER B N 1
ATOM 4592 C CA . SER B 1 128 ? -25.453 -1.212 6.188 1 55.94 128 SER B CA 1
ATOM 4593 C C . SER B 1 128 ? -26.062 -0.2 7.156 1 55.94 128 SER B C 1
ATOM 4595 O O . SER B 1 128 ? -26.812 -0.57 8.062 1 55.94 128 SER B O 1
ATOM 4597 N N . GLY B 1 129 ? -25.25 0.969 7.414 1 69.19 129 GLY B N 1
ATOM 4598 C CA . GLY B 1 129 ? -25.984 2.08 8 1 69.19 129 GLY B CA 1
ATOM 4599 C C . GLY B 1 129 ? -25.312 2.666 9.227 1 69.19 129 GLY B C 1
ATOM 4600 O O . GLY B 1 129 ? -25.891 3.494 9.93 1 69.19 129 GLY B O 1
ATOM 4601 N N . TYR B 1 130 ? -24.125 2.33 9.508 1 85 130 TYR B N 1
ATOM 4602 C CA . TYR B 1 130 ? -23.453 2.926 10.664 1 85 130 TYR B CA 1
ATOM 4603 C C . TYR B 1 130 ? -22.781 4.238 10.281 1 85 130 TYR B C 1
ATOM 4605 O O . TYR B 1 130 ? -22.344 4.406 9.141 1 85 130 TYR B O 1
ATOM 4613 N N . GLY B 1 131 ? -22.797 5.074 11.32 1 92.31 131 GLY B N 1
ATOM 4614 C CA . GLY B 1 131 ? -22.203 6.387 11.117 1 92.31 131 GLY B CA 1
ATOM 4615 C C . GLY B 1 131 ? -20.875 6.559 11.836 1 92.31 131 GLY B C 1
ATOM 4616 O O . GLY B 1 131 ? -20.594 5.848 12.805 1 92.31 131 GLY B O 1
ATOM 4617 N N . ILE B 1 132 ? -20.109 7.375 11.344 1 95.44 132 ILE B N 1
ATOM 4618 C CA . ILE B 1 132 ? -18.828 7.762 11.945 1 95.44 132 ILE B CA 1
ATOM 4619 C C . ILE B 1 132 ? -18.766 9.281 12.047 1 95.44 132 ILE B C 1
ATOM 4621 O O . ILE B 1 132 ? -19 9.992 11.07 1 95.44 132 ILE B O 1
ATOM 4625 N N . LEU B 1 133 ? -18.5 9.758 13.258 1 97.69 133 LEU B N 1
ATOM 4626 C CA . LEU B 1 133 ? -18.312 11.188 13.438 1 97.69 133 LEU B CA 1
ATOM 4627 C C . LEU B 1 133 ? -16.953 11.641 12.898 1 97.69 133 LEU B C 1
ATOM 4629 O O . LEU B 1 133 ? -15.93 11.047 13.227 1 97.69 133 LEU B O 1
ATOM 4633 N N . ILE B 1 134 ? -16.984 12.672 12.086 1 97.88 134 ILE B N 1
ATOM 4634 C CA . ILE B 1 134 ? -15.734 13.188 11.531 1 97.88 134 ILE B CA 1
ATOM 4635 C C . ILE B 1 134 ? -15.656 14.695 11.766 1 97.88 134 ILE B C 1
ATOM 4637 O O . ILE B 1 134 ? -16.672 15.398 11.703 1 97.88 134 ILE B O 1
ATOM 4641 N N . PRO B 1 135 ? -14.508 15.188 11.992 1 98.06 135 PRO B N 1
ATOM 4642 C CA . PRO B 1 135 ? -14.352 16.625 12.227 1 98.06 135 PRO B CA 1
ATOM 4643 C C . PRO B 1 135 ? -14.422 17.438 10.938 1 98.06 135 PRO B C 1
ATOM 4645 O O . PRO B 1 135 ? -13.922 17.016 9.898 1 98.06 135 PRO B O 1
ATOM 4648 N N . TYR B 1 136 ? -15.023 18.547 11.023 1 97.62 136 TYR B N 1
ATOM 4649 C CA . TYR B 1 136 ? -15 19.562 9.977 1 97.62 136 TYR B CA 1
ATOM 4650 C C . TYR B 1 136 ? -14.477 20.891 10.508 1 97.62 136 TYR B C 1
ATOM 4652 O O . TYR B 1 136 ? -14.984 21.406 11.508 1 97.62 136 TYR B O 1
ATOM 4660 N N . PRO B 1 137 ? -13.477 21.469 9.938 1 97.38 137 PRO B N 1
ATOM 4661 C CA . PRO B 1 137 ? -12.727 20.969 8.789 1 97.38 137 PRO B CA 1
ATOM 4662 C C . PRO B 1 137 ? -11.742 19.859 9.172 1 97.38 137 PRO B C 1
ATOM 4664 O O . PRO B 1 137 ? -11.328 19.781 10.336 1 97.38 137 PRO B O 1
ATOM 4667 N N . SER B 1 138 ? -11.359 19 8.25 1 96.69 138 SER B N 1
ATOM 4668 C CA . SER B 1 138 ? -10.375 17.938 8.461 1 96.69 138 SER B CA 1
ATOM 4669 C C . SER B 1 138 ? -9.773 17.469 7.148 1 96.69 138 SER B C 1
ATOM 4671 O O . SER B 1 138 ? -10.133 17.969 6.078 1 96.69 138 SER B O 1
ATOM 4673 N N . SER B 1 139 ? -8.859 16.609 7.27 1 94 139 SER B N 1
A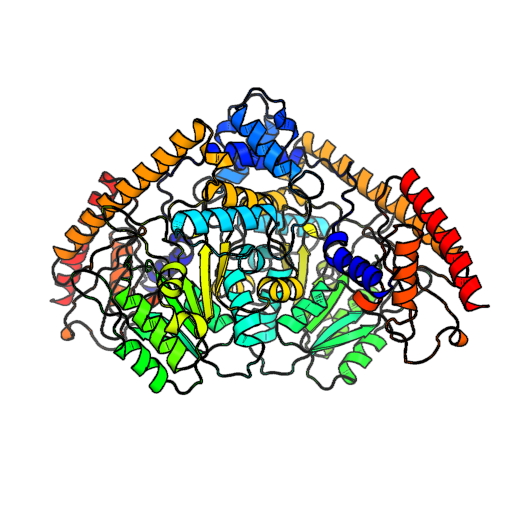TOM 4674 C CA . SER B 1 139 ? -8.25 16 6.094 1 94 139 SER B CA 1
ATOM 4675 C C . SER B 1 139 ? -9.281 15.242 5.266 1 94 139 SER B C 1
ATOM 4677 O O . SER B 1 139 ? -9.992 14.391 5.785 1 94 139 SER B O 1
ATOM 4679 N N . PRO B 1 140 ? -9.32 15.484 3.963 1 90.69 140 PRO B N 1
ATOM 4680 C CA . PRO B 1 140 ? -10.312 14.828 3.102 1 90.69 140 PRO B CA 1
ATOM 4681 C C . PRO B 1 140 ? -10.195 13.305 3.127 1 90.69 140 PRO B C 1
ATOM 4683 O O . PRO B 1 140 ? -11.188 12.602 2.924 1 90.69 140 PRO B O 1
ATOM 4686 N N . ILE B 1 141 ? -9.031 12.781 3.43 1 88.81 141 ILE B N 1
ATOM 4687 C CA . ILE B 1 141 ? -8.805 11.344 3.416 1 88.81 141 ILE B CA 1
ATOM 4688 C C . ILE B 1 141 ? -9.703 10.664 4.449 1 88.81 141 ILE B C 1
ATOM 4690 O O . ILE B 1 141 ? -10.086 9.5 4.281 1 88.81 141 ILE B O 1
ATOM 4694 N N . ILE B 1 142 ? -10.047 11.344 5.496 1 93.31 142 ILE B N 1
ATOM 4695 C CA . ILE B 1 142 ? -10.891 10.766 6.539 1 93.31 142 ILE B CA 1
ATOM 4696 C C . ILE B 1 142 ? -12.281 10.484 5.973 1 93.31 142 ILE B C 1
ATOM 4698 O O . ILE B 1 142 ? -12.781 9.359 6.07 1 93.31 142 ILE B O 1
ATOM 4702 N N . GLN B 1 143 ? -12.867 11.5 5.414 1 90.31 143 GLN B N 1
ATOM 4703 C CA . GLN B 1 143 ? -14.188 11.32 4.82 1 90.31 143 GLN B CA 1
ATOM 4704 C C . GLN B 1 143 ? -14.148 10.281 3.705 1 90.31 143 GLN B C 1
ATOM 4706 O O . GLN B 1 143 ? -15.062 9.469 3.58 1 90.31 143 GLN B O 1
ATOM 4711 N N . GLU B 1 144 ? -13.195 10.359 2.943 1 84.5 144 GLU B N 1
ATOM 4712 C CA . GLU B 1 144 ? -13.062 9.422 1.834 1 84.5 144 GLU B CA 1
ATOM 4713 C C . GLU B 1 144 ? -12.992 7.98 2.334 1 84.5 144 GLU B C 1
ATOM 4715 O O . GLU B 1 144 ? -13.648 7.098 1.783 1 84.5 144 GLU B O 1
ATOM 4720 N N . ALA B 1 145 ? -12.164 7.723 3.273 1 86.5 145 ALA B N 1
ATOM 4721 C CA . ALA B 1 145 ? -12.039 6.383 3.84 1 86.5 145 ALA B CA 1
ATOM 4722 C C . ALA B 1 145 ? -13.375 5.895 4.398 1 86.5 145 ALA B C 1
ATOM 4724 O O . ALA B 1 145 ? -13.742 4.734 4.211 1 86.5 145 ALA B O 1
ATOM 4725 N N . VAL B 1 146 ? -14.078 6.781 5.098 1 88.88 146 VAL B N 1
ATOM 4726 C CA . VAL B 1 146 ? -15.367 6.449 5.695 1 88.88 146 VAL B CA 1
ATOM 4727 C C . VAL B 1 146 ? -16.359 6.047 4.602 1 88.88 146 VAL B C 1
ATOM 4729 O O . VAL B 1 146 ? -17.047 5.039 4.73 1 88.88 146 VAL B O 1
ATOM 4732 N N . GLU B 1 147 ? -16.375 6.777 3.539 1 83.44 147 GLU B N 1
ATOM 4733 C CA . GLU B 1 147 ? -17.312 6.543 2.449 1 83.44 147 GLU B CA 1
ATOM 4734 C C . GLU B 1 147 ? -16.953 5.281 1.67 1 83.44 147 GLU B C 1
ATOM 4736 O O . GLU B 1 147 ? -17.828 4.492 1.313 1 83.44 147 GLU B O 1
ATOM 4741 N N . ILE B 1 148 ? -15.68 5.113 1.43 1 77.25 148 ILE B N 1
ATOM 4742 C CA . ILE B 1 148 ? -15.219 3.965 0.655 1 77.25 148 ILE B CA 1
ATOM 4743 C C . ILE B 1 148 ? -15.547 2.676 1.403 1 77.25 148 ILE B C 1
ATOM 4745 O O . ILE B 1 148 ? -15.883 1.661 0.787 1 77.25 148 ILE B O 1
ATOM 4749 N N . CYS B 1 149 ? -15.477 2.713 2.717 1 80.38 149 CYS B N 1
ATOM 4750 C CA . CYS B 1 149 ? -15.734 1.535 3.535 1 80.38 149 CYS B CA 1
ATOM 4751 C C . CYS B 1 149 ? -17.234 1.355 3.768 1 80.38 149 CYS B C 1
ATOM 4753 O O . CYS B 1 149 ? -17.641 0.442 4.48 1 80.38 149 CYS B O 1
ATOM 4755 N N . GLY B 1 150 ? -18.094 2.311 3.234 1 78.06 150 GLY B N 1
ATOM 4756 C CA . GLY B 1 150 ? -19.531 2.143 3.256 1 78.06 150 GLY B CA 1
ATOM 4757 C C . GLY B 1 150 ? -20.188 2.73 4.496 1 78.06 150 GLY B C 1
ATOM 4758 O O . GLY B 1 150 ? -21.359 2.465 4.773 1 78.06 150 GLY B O 1
ATOM 4759 N N . PHE B 1 151 ? -19.484 3.49 5.262 1 86.56 151 PHE B N 1
ATOM 4760 C CA . PHE B 1 151 ? -20.047 4.156 6.434 1 86.56 151 PHE B CA 1
ATOM 4761 C C . PHE B 1 151 ? -20.625 5.516 6.055 1 86.56 151 PHE B C 1
ATOM 4763 O O . PHE B 1 151 ? -20.344 6.035 4.973 1 86.56 151 PHE B O 1
ATOM 4770 N N . LEU B 1 152 ? -21.484 5.988 6.953 1 89.12 152 LEU B N 1
ATOM 4771 C CA . LEU B 1 152 ? -22.062 7.316 6.766 1 89.12 152 LEU B CA 1
ATOM 4772 C C . LEU B 1 152 ? -21.266 8.367 7.523 1 89.12 152 LEU B C 1
ATOM 4774 O O . LEU B 1 152 ? -21.203 8.344 8.758 1 89.12 152 LEU B O 1
ATOM 4778 N N . PRO B 1 153 ? -20.719 9.258 6.812 1 93.44 153 PRO B N 1
ATOM 4779 C CA . PRO B 1 153 ? -20.016 10.336 7.516 1 93.44 153 PRO B CA 1
ATOM 4780 C C . PRO B 1 153 ? -20.969 11.281 8.234 1 93.44 153 PRO B C 1
ATOM 4782 O O . PRO B 1 153 ? -21.938 11.75 7.637 1 93.44 153 PRO B O 1
ATOM 4785 N N . VAL B 1 154 ? -20.766 11.523 9.469 1 96.25 154 VAL B N 1
ATOM 4786 C CA . VAL B 1 154 ? -21.531 12.477 10.266 1 96.25 154 VAL B CA 1
ATOM 4787 C C . VAL B 1 154 ? -20.609 13.578 10.766 1 96.25 154 VAL B C 1
ATOM 4789 O O . VAL B 1 154 ? -19.859 13.391 11.727 1 96.25 154 VAL B O 1
ATOM 4792 N N . PRO B 1 155 ? -20.75 14.742 10.242 1 96.81 155 PRO B N 1
ATOM 4793 C CA . PRO B 1 155 ? -19.812 15.82 10.609 1 96.81 155 PRO B CA 1
ATOM 4794 C C . PRO B 1 155 ? -20.125 16.406 11.992 1 96.81 155 PRO B C 1
ATOM 4796 O O . PRO B 1 155 ? -21.281 16.531 12.367 1 96.81 155 PRO B O 1
ATOM 4799 N N . TYR B 1 156 ? -19.125 16.609 12.711 1 97.81 156 TYR B N 1
ATOM 4800 C CA . TYR B 1 156 ? -19.203 17.578 13.797 1 97.81 156 TYR B CA 1
ATOM 4801 C C . TYR B 1 156 ? -18.312 18.797 13.516 1 97.81 156 TYR B C 1
ATOM 4803 O O . TYR B 1 156 ? -17.234 18.656 12.922 1 97.81 156 TYR B O 1
ATOM 4811 N N . TYR B 1 157 ? -18.703 19.984 13.992 1 97.12 157 TYR B N 1
ATOM 4812 C CA . TYR B 1 157 ? -18.047 21.203 13.547 1 97.12 157 TYR B CA 1
ATOM 4813 C C . TYR B 1 157 ? -17.172 21.797 14.648 1 97.12 157 TYR B C 1
ATOM 4815 O O . TYR B 1 157 ? -17.641 21.984 15.773 1 97.12 157 TYR B O 1
ATOM 4823 N N . LEU B 1 158 ? -15.953 22.031 14.297 1 97.62 158 LEU B N 1
ATOM 4824 C CA . LEU B 1 158 ? -15.055 22.766 15.188 1 97.62 158 LEU B CA 1
ATOM 4825 C C . LEU B 1 158 ? -15.453 24.234 15.281 1 97.62 158 LEU B C 1
ATOM 4827 O O . LEU B 1 158 ? -16.125 24.75 14.391 1 97.62 158 LEU B O 1
ATOM 4831 N N . THR B 1 159 ? -15.023 24.781 16.375 1 96.06 159 THR B N 1
ATOM 4832 C CA . THR B 1 159 ? -15.273 26.203 16.594 1 96.06 159 THR B CA 1
ATOM 4833 C C . THR B 1 159 ? -14.062 27.047 16.203 1 96.06 159 THR B C 1
ATOM 4835 O O . THR B 1 159 ? -12.953 26.797 16.656 1 96.06 159 THR B O 1
ATOM 4838 N N . GLU B 1 160 ? -14.297 27.969 15.336 1 95.5 160 GLU B N 1
ATOM 4839 C CA . GLU B 1 160 ? -13.242 28.875 14.914 1 95.5 160 GLU B CA 1
ATOM 4840 C C . GLU B 1 160 ? -13.125 30.062 15.859 1 95.5 160 GLU B C 1
ATOM 4842 O O . GLU B 1 160 ? -13.875 31.031 15.75 1 95.5 160 GLU B O 1
ATOM 4847 N N . ALA B 1 161 ? -12.195 29.969 16.734 1 87.69 161 ALA B N 1
ATOM 4848 C CA . ALA B 1 161 ? -11.938 31.078 17.641 1 87.69 161 ALA B CA 1
ATOM 4849 C C . ALA B 1 161 ? -10.797 31.953 17.125 1 87.69 161 ALA B C 1
ATOM 4851 O O . ALA B 1 161 ? -10.148 31.609 16.125 1 87.69 161 ALA B O 1
ATOM 4852 N N . ALA B 1 162 ? -10.672 33.125 17.688 1 79.5 162 ALA B N 1
ATOM 4853 C CA . ALA B 1 162 ? -9.633 34.062 17.25 1 79.5 162 ALA B CA 1
ATOM 4854 C C . ALA B 1 162 ? -8.242 33.469 17.453 1 79.5 162 ALA B C 1
ATOM 4856 O O . ALA B 1 162 ? -7.348 33.656 16.625 1 79.5 162 ALA B O 1
ATOM 4857 N N . ASP B 1 163 ? -8.094 32.844 18.5 1 85.19 163 ASP B N 1
ATOM 4858 C CA . ASP B 1 163 ? -6.766 32.344 18.844 1 85.19 163 ASP B CA 1
ATOM 4859 C C . ASP B 1 163 ? -6.477 31.047 18.109 1 85.19 163 ASP B C 1
ATOM 4861 O O . ASP B 1 163 ? -5.395 30.875 17.531 1 85.19 163 ASP B O 1
ATOM 4865 N N . GLN B 1 164 ? -7.375 30.047 18.172 1 91.19 164 GLN B N 1
ATOM 4866 C CA . GLN B 1 164 ? -7.203 28.812 17.422 1 91.19 164 GLN B CA 1
ATOM 4867 C C . GLN B 1 164 ? -8.531 28.094 17.25 1 91.19 164 GLN B C 1
ATOM 4869 O O . GLN B 1 164 ? -9.516 28.406 17.922 1 91.19 164 GLN B O 1
ATOM 4874 N N . TRP B 1 165 ? -8.594 27.219 16.312 1 96.88 165 TRP B N 1
ATOM 4875 C CA . TRP B 1 165 ? -9.711 26.281 16.172 1 96.88 165 TRP B CA 1
ATOM 4876 C C . TRP B 1 165 ? -9.836 25.406 17.422 1 96.88 165 TRP B C 1
ATOM 4878 O O . TRP B 1 165 ? -8.836 24.969 17.984 1 96.88 165 TRP B O 1
ATOM 4888 N N . THR B 1 166 ? -11.078 25.203 17.906 1 96.31 166 THR B N 1
ATOM 4889 C CA . THR B 1 166 ? -11.305 24.438 19.125 1 96.31 166 THR B CA 1
ATOM 4890 C C . THR B 1 166 ? -12.531 23.531 18.984 1 96.31 166 THR B C 1
ATOM 4892 O O . THR B 1 166 ? -13.172 23.531 17.922 1 96.31 166 THR B O 1
ATOM 4895 N N . ILE B 1 167 ? -12.773 22.734 20.031 1 97.19 167 ILE B N 1
ATOM 4896 C CA . ILE B 1 167 ? -13.922 21.828 20.062 1 97.19 167 ILE B CA 1
ATOM 4897 C C . ILE B 1 167 ? -14.742 22.078 21.328 1 97.19 167 ILE B C 1
ATOM 4899 O O . ILE B 1 167 ? -14.188 22.328 22.391 1 97.19 167 ILE B O 1
ATOM 4903 N N . GLU B 1 168 ? -15.992 22.125 21.125 1 95.62 168 GLU B N 1
ATOM 4904 C CA . GLU B 1 168 ? -16.938 22.156 22.234 1 95.62 168 GLU B CA 1
ATOM 4905 C C . GLU B 1 168 ? -17.719 20.844 22.328 1 95.62 168 GLU B C 1
ATOM 4907 O O . GLU B 1 168 ? -18.062 20.234 21.312 1 95.62 168 GLU B O 1
ATOM 4912 N N . GLU B 1 169 ? -17.969 20.438 23.562 1 95.94 169 GLU B N 1
ATOM 4913 C CA . GLU B 1 169 ? -18.672 19.188 23.781 1 95.94 169 GLU B CA 1
ATOM 4914 C C . GLU B 1 169 ? -20.031 19.172 23.078 1 95.94 169 GLU B C 1
ATOM 4916 O O . GLU B 1 169 ? -20.453 18.125 22.578 1 95.94 169 GLU B O 1
ATOM 4921 N N . GLU B 1 170 ? -20.672 20.297 23.078 1 95.62 170 GLU B N 1
ATOM 4922 C CA . GLU B 1 170 ? -21.984 20.422 22.469 1 95.62 170 GLU B CA 1
ATOM 4923 C C . GLU B 1 170 ? -21.953 20.047 20.984 1 95.62 170 GLU B C 1
ATOM 4925 O O . GLU B 1 170 ? -22.922 19.5 20.469 1 95.62 170 GLU B O 1
ATOM 4930 N N . ALA B 1 171 ? -20.938 20.391 20.297 1 94.81 171 ALA B N 1
ATOM 4931 C CA . ALA B 1 171 ? -20.812 20.047 18.891 1 94.81 171 ALA B CA 1
ATOM 4932 C C . ALA B 1 171 ? -20.844 18.547 18.672 1 94.81 171 ALA B C 1
ATOM 4934 O O . ALA B 1 171 ? -21.484 18.062 17.734 1 94.81 171 ALA B O 1
ATOM 4935 N N . LEU B 1 172 ? -20.156 17.766 19.531 1 96.5 172 LEU B N 1
ATOM 4936 C CA . LEU B 1 172 ? -20.125 16.312 19.438 1 96.5 172 LEU B CA 1
ATOM 4937 C C . LEU B 1 172 ? -21.484 15.719 19.797 1 96.5 172 LEU B C 1
ATOM 4939 O O . LEU B 1 172 ? -22 14.836 19.109 1 96.5 172 LEU B O 1
ATOM 4943 N N . VAL B 1 173 ? -22.062 16.219 20.859 1 94.94 173 VAL B N 1
ATOM 4944 C CA . VAL B 1 173 ? -23.328 15.688 21.375 1 94.94 173 VAL B CA 1
ATOM 4945 C C . VAL B 1 173 ? -24.438 15.953 20.359 1 94.94 173 VAL B C 1
ATOM 4947 O O . VAL B 1 173 ? -25.266 15.07 20.094 1 94.94 173 VAL B O 1
ATOM 4950 N N . LYS B 1 174 ? -24.453 17.109 19.828 1 94.62 174 LYS B N 1
ATOM 4951 C CA . LYS B 1 174 ? -25.453 17.453 18.812 1 94.62 174 LYS B CA 1
ATOM 4952 C C . LYS B 1 174 ? -25.344 16.547 17.609 1 94.62 174 LYS B C 1
ATOM 4954 O O . LYS B 1 174 ? -26.359 16.109 17.047 1 94.62 174 LYS B O 1
ATOM 4959 N N . ALA B 1 175 ? -24.156 16.312 17.156 1 95.5 175 ALA B N 1
ATOM 4960 C CA . ALA B 1 175 ? -23.953 15.43 16.016 1 95.5 175 ALA B CA 1
ATOM 4961 C C . ALA B 1 175 ? -24.406 14.008 16.312 1 95.5 175 ALA B C 1
ATOM 4963 O O . ALA B 1 175 ? -25.031 13.359 15.477 1 95.5 175 ALA B O 1
ATOM 4964 N N . LEU B 1 176 ? -24.109 13.508 17.5 1 94.75 176 LEU B N 1
ATOM 4965 C CA . LEU B 1 176 ? -24.469 12.156 17.922 1 94.75 176 LEU B CA 1
ATOM 4966 C C . LEU B 1 176 ? -25.984 12 18.016 1 94.75 176 LEU B C 1
ATOM 4968 O O . LEU B 1 176 ? -26.547 11.039 17.5 1 94.75 176 LEU B O 1
ATOM 4972 N N . GLU B 1 177 ? -26.578 12.969 18.625 1 90.81 177 GLU B N 1
ATOM 4973 C CA . GLU B 1 177 ? -28 12.883 18.891 1 90.81 177 GLU B CA 1
ATOM 4974 C C . GLU B 1 177 ? -28.812 13.203 17.641 1 90.81 177 GLU B C 1
ATOM 4976 O O . GLU B 1 177 ? -29.938 12.719 17.484 1 90.81 177 GLU B O 1
ATOM 4981 N N . GLY B 1 178 ? -28.281 13.969 16.812 1 92.12 178 GLY B N 1
ATOM 4982 C CA . GLY B 1 178 ? -28.969 14.359 15.594 1 92.12 178 GLY B CA 1
ATOM 4983 C C . GLY B 1 178 ? -28.844 13.344 14.477 1 92.12 178 GLY B C 1
ATOM 4984 O O . GLY B 1 178 ? -29.531 13.43 13.461 1 92.12 178 GLY B O 1
ATOM 4985 N N . SER B 1 179 ? -28 12.406 14.711 1 90.5 179 SER B N 1
ATOM 4986 C CA . SER B 1 179 ? -27.75 11.422 13.656 1 90.5 179 SER B CA 1
ATOM 4987 C C . SER B 1 179 ? -28.859 10.383 13.602 1 90.5 179 SER B C 1
ATOM 4989 O O . SER B 1 179 ? -29.406 10 14.641 1 90.5 179 SER B O 1
ATOM 4991 N N . HIS B 1 180 ? -29.203 9.977 12.367 1 88.56 180 HIS B N 1
ATOM 4992 C CA . HIS B 1 180 ? -30.219 8.953 12.156 1 88.56 180 HIS B CA 1
ATOM 4993 C C . HIS B 1 180 ? -29.594 7.559 12.117 1 88.56 180 HIS B C 1
ATOM 4995 O O . HIS B 1 180 ? -30.297 6.562 11.953 1 88.56 180 HIS B O 1
ATOM 5001 N N . CYS B 1 181 ? -28.344 7.531 12.258 1 88.5 181 CYS B N 1
ATOM 5002 C CA . CYS B 1 181 ? -27.641 6.254 12.25 1 88.5 181 CYS B CA 1
ATOM 5003 C C . CYS B 1 181 ? 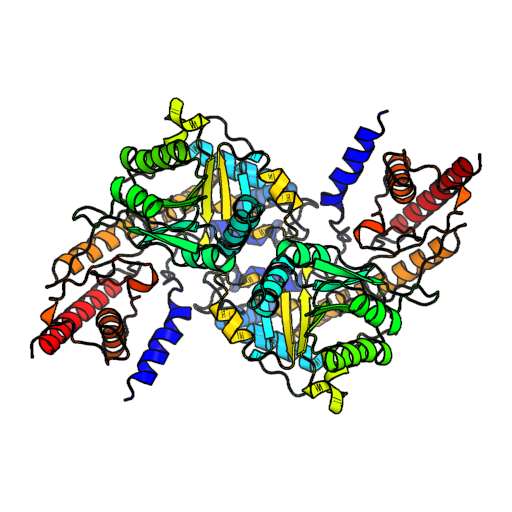-26.922 6.008 13.57 1 88.5 181 CYS B C 1
ATOM 5005 O O . CYS B 1 181 ? -26.703 6.941 14.352 1 88.5 181 CYS B O 1
ATOM 5007 N N . LYS B 1 182 ? -26.688 4.773 13.828 1 89.19 182 LYS B N 1
ATOM 5008 C CA . LYS B 1 182 ? -25.906 4.426 15.016 1 89.19 182 LYS B CA 1
ATOM 5009 C C . LYS B 1 182 ? -24.438 4.77 14.82 1 89.19 182 LYS B C 1
ATOM 5011 O O . LYS B 1 182 ? -23.844 4.422 13.797 1 89.19 182 LYS B O 1
ATOM 5016 N N . ILE B 1 183 ? -23.812 5.469 15.812 1 93.19 183 ILE B N 1
ATOM 5017 C CA . ILE B 1 183 ? -22.422 5.922 15.734 1 93.19 183 ILE B 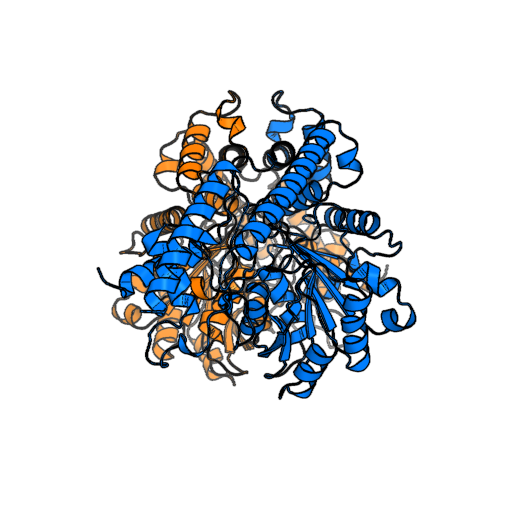CA 1
ATOM 5018 C C . ILE B 1 183 ? -21.516 4.941 16.469 1 93.19 183 ILE B C 1
ATOM 5020 O O . ILE B 1 183 ? -21.75 4.609 17.625 1 93.19 183 ILE B O 1
ATOM 5024 N N . HIS B 1 184 ? -20.406 4.578 15.758 1 89.69 184 HIS B N 1
ATOM 5025 C CA . HIS B 1 184 ? -19.516 3.576 16.359 1 89.69 184 HIS B CA 1
ATOM 5026 C C . HIS B 1 184 ? -18.109 4.121 16.531 1 89.69 184 HIS B C 1
ATOM 5028 O O . HIS B 1 184 ? -17.297 3.535 17.25 1 89.69 184 HIS B O 1
ATOM 5034 N N . CYS B 1 185 ? -17.875 5.211 15.945 1 95.94 185 CYS B N 1
ATOM 5035 C CA . CYS B 1 185 ? -16.5 5.715 15.938 1 95.94 185 CYS B CA 1
ATOM 5036 C C . CYS B 1 185 ? -16.484 7.234 15.805 1 95.94 185 CYS B C 1
ATOM 5038 O O . CYS B 1 185 ? -17.375 7.82 15.188 1 95.94 185 CYS B O 1
ATOM 5040 N N . ILE B 1 186 ? -15.555 7.848 16.469 1 97.81 186 ILE B N 1
ATOM 5041 C CA . ILE B 1 186 ? -15.266 9.273 16.312 1 97.81 186 ILE B CA 1
ATOM 5042 C C . ILE B 1 186 ? -13.82 9.453 15.836 1 97.81 186 ILE B C 1
ATOM 5044 O O . ILE B 1 186 ? -12.891 8.93 16.453 1 97.81 186 ILE B O 1
ATOM 5048 N N . PHE B 1 187 ? -13.68 10.195 14.734 1 98.44 187 PHE B N 1
ATOM 5049 C CA . PHE B 1 187 ? -12.352 10.648 14.32 1 98.44 187 PHE B CA 1
ATOM 5050 C C . PHE B 1 187 ? -12.016 11.992 14.961 1 98.44 187 PHE B C 1
ATOM 5052 O O . PHE B 1 187 ? -12.875 12.867 15.062 1 98.44 187 PHE B O 1
ATOM 5059 N N . LEU B 1 188 ? -10.812 12.164 15.391 1 98.56 188 LEU B N 1
ATOM 5060 C CA . LEU B 1 188 ? -10.258 13.477 15.695 1 98.56 188 LEU B CA 1
ATOM 5061 C C . LEU B 1 188 ? -8.883 13.641 15.055 1 98.56 188 LEU B C 1
ATOM 5063 O O . LEU B 1 188 ? -8.219 12.648 14.734 1 98.56 188 LEU B O 1
ATOM 5067 N N . GLU B 1 189 ? -8.492 14.812 14.773 1 98.25 189 GLU B N 1
ATOM 5068 C CA . GLU B 1 189 ? -7.191 15.148 14.195 1 98.25 189 GLU B CA 1
ATOM 5069 C C . GLU B 1 189 ? -6.426 16.109 15.102 1 98.25 189 GLU B C 1
ATOM 5071 O O . GLU B 1 189 ? -6.914 17.203 15.414 1 98.25 189 GLU B O 1
ATOM 5076 N N . ASN B 1 190 ? -5.289 15.727 15.555 1 98.44 190 ASN B N 1
ATOM 5077 C CA . ASN B 1 190 ? -4.453 16.5 16.469 1 98.44 190 ASN B CA 1
ATOM 5078 C C . ASN B 1 190 ? -2.971 16.297 16.172 1 98.44 190 ASN B C 1
ATOM 5080 O O . ASN B 1 190 ? -2.42 15.227 16.453 1 98.44 190 ASN B O 1
ATOM 5084 N N . PRO B 1 191 ? -2.275 17.297 15.727 1 98.12 191 PRO B N 1
ATOM 5085 C CA . PRO B 1 191 ? -2.771 18.609 15.328 1 98.12 191 PRO B CA 1
ATOM 5086 C C . PRO B 1 191 ? -3.74 18.547 14.148 1 98.12 191 PRO B C 1
ATOM 5088 O O . PRO B 1 191 ? -3.734 17.562 13.391 1 98.12 191 PRO B O 1
ATOM 5091 N N . GLY B 1 192 ? -4.527 19.547 14.078 1 97.88 192 GLY B N 1
ATOM 5092 C CA . GLY B 1 192 ? -5.555 19.547 13.047 1 97.88 192 GLY B CA 1
ATOM 5093 C C . GLY B 1 192 ? -5.02 19.922 11.68 1 97.88 192 GLY B C 1
ATOM 5094 O O . GLY B 1 192 ? -4.082 20.703 11.562 1 97.88 192 GLY B O 1
ATOM 5095 N N . TYR B 1 193 ? -5.602 19.422 10.672 1 96.75 193 TYR B N 1
ATOM 5096 C CA . TYR B 1 193 ? -5.383 19.766 9.266 1 96.75 193 TYR B CA 1
ATOM 5097 C C . TYR B 1 193 ? -6.691 20.141 8.586 1 96.75 193 TYR B C 1
ATOM 5099 O O . TYR B 1 193 ? -7.68 19.406 8.688 1 96.75 193 TYR B O 1
ATOM 5107 N N . PRO B 1 194 ? -6.785 21.266 7.945 1 96.31 194 PRO B N 1
ATOM 5108 C CA . PRO B 1 194 ? -5.695 22.172 7.57 1 96.31 194 PRO B CA 1
ATOM 5109 C C . PRO B 1 194 ? -5.523 23.328 8.555 1 96.31 194 PRO B C 1
ATOM 5111 O O . PRO B 1 194 ? -4.852 24.312 8.234 1 96.31 194 PRO B O 1
ATOM 5114 N N . THR B 1 195 ? -6.102 23.219 9.703 1 97.5 195 THR B N 1
ATOM 5115 C CA . THR B 1 195 ? -6.227 24.375 10.586 1 97.5 195 THR B CA 1
ATOM 5116 C C . THR B 1 195 ? -4.969 24.547 11.43 1 97.5 195 THR B C 1
ATOM 5118 O O . THR B 1 195 ? -4.715 25.641 11.953 1 97.5 195 THR B O 1
ATOM 5121 N N . GLY B 1 196 ? -4.242 23.5 11.633 1 97.38 196 GLY B N 1
ATOM 5122 C CA . GLY B 1 196 ? -3.01 23.578 12.398 1 97.38 196 GLY B CA 1
ATOM 5123 C C . GLY B 1 196 ? -3.244 23.766 13.883 1 97.38 196 GLY B C 1
ATOM 5124 O O . GLY B 1 196 ? -2.326 24.125 14.617 1 97.38 196 GLY B O 1
ATOM 5125 N N . HIS B 1 197 ? -4.445 23.531 14.398 1 98.06 197 HIS B N 1
ATOM 5126 C CA . HIS B 1 197 ? -4.727 23.703 15.82 1 98.06 197 HIS B CA 1
ATOM 5127 C C . HIS B 1 197 ? -4.172 22.547 16.641 1 98.06 197 HIS B C 1
ATOM 5129 O O . HIS B 1 197 ? -3.869 21.484 16.094 1 98.06 197 HIS B O 1
ATOM 5135 N N . LEU B 1 198 ? -4.008 22.781 17.938 1 97.75 198 LEU B N 1
ATOM 5136 C CA . LEU B 1 198 ? -3.615 21.797 18.938 1 97.75 198 LEU B CA 1
ATOM 5137 C C . LEU B 1 198 ? -4.68 21.656 20.016 1 97.75 198 LEU B C 1
ATOM 5139 O O . LEU B 1 198 ? -5.113 22.656 20.594 1 97.75 198 LEU B O 1
ATOM 5143 N N . TYR B 1 199 ? -5.09 20.422 20.25 1 97.88 199 TYR B N 1
ATOM 5144 C CA . TYR B 1 199 ? -6.027 20.219 21.344 1 97.88 199 TYR B CA 1
ATOM 5145 C C . TYR B 1 199 ? -5.309 20.266 22.688 1 97.88 199 TYR B C 1
ATOM 5147 O O . TYR B 1 199 ? -4.242 19.672 22.844 1 97.88 199 TYR B O 1
ATOM 5155 N N . SER B 1 200 ? -5.875 20.984 23.594 1 96.5 200 SER B N 1
ATOM 5156 C CA . SER B 1 200 ? -5.445 20.922 24.984 1 96.5 200 SER B CA 1
ATOM 5157 C C . SER B 1 200 ? -5.895 19.609 25.641 1 96.5 200 SER B C 1
ATOM 5159 O O . SER B 1 200 ? -6.699 18.875 25.078 1 96.5 200 SER B O 1
ATOM 5161 N N . GLU B 1 201 ? -5.367 19.391 26.859 1 96.56 201 GLU B N 1
ATOM 5162 C CA . GLU B 1 201 ? -5.789 18.219 27.625 1 96.56 201 GLU B CA 1
ATOM 5163 C C . GLU B 1 201 ? -7.289 18.25 27.891 1 96.56 201 GLU B C 1
ATOM 5165 O O . GLU B 1 201 ? -7.957 17.219 27.812 1 96.56 201 GLU B O 1
ATOM 5170 N N . LYS B 1 202 ? -7.805 19.422 28.219 1 96.75 202 LYS B N 1
ATOM 5171 C CA . LYS B 1 202 ? -9.227 19.578 28.5 1 96.75 202 LYS B CA 1
ATOM 5172 C C . LYS B 1 202 ? -10.07 19.266 27.266 1 96.75 202 LYS B C 1
ATOM 5174 O O . LYS B 1 202 ? -11.148 18.672 27.375 1 96.75 202 LYS B O 1
ATOM 5179 N N . GLU B 1 203 ? -9.656 19.703 26.156 1 97.38 203 GLU B N 1
ATOM 5180 C CA . GLU B 1 203 ? -10.383 19.438 24.906 1 97.38 203 GLU B CA 1
ATOM 5181 C C . GLU B 1 203 ? -10.352 17.953 24.547 1 97.38 203 GLU B C 1
ATOM 5183 O O . GLU B 1 203 ? -11.359 17.391 24.125 1 97.38 203 GLU B O 1
ATOM 5188 N N . LEU B 1 204 ? -9.195 17.281 24.703 1 98.12 204 LEU B N 1
ATOM 5189 C CA . LEU B 1 204 ? -9.109 15.836 24.469 1 98.12 204 LEU B CA 1
ATOM 5190 C C . LEU B 1 204 ? -10.039 15.078 25.406 1 98.12 204 LEU B C 1
ATOM 5192 O O . LEU B 1 204 ? -10.633 14.07 25.016 1 98.12 204 LEU B O 1
ATOM 5196 N N . GLU B 1 205 ? -10.18 15.555 26.609 1 97.12 205 GLU B N 1
ATOM 5197 C CA . GLU B 1 205 ? -11.039 14.914 27.594 1 97.12 205 GLU B CA 1
ATOM 5198 C C . GLU B 1 205 ? -12.5 14.914 27.141 1 97.12 205 GLU B C 1
ATOM 5200 O O . GLU B 1 205 ? -13.266 14.016 27.484 1 97.12 205 GLU B O 1
ATOM 5205 N N . ILE B 1 206 ? -12.875 15.961 26.406 1 97.75 206 ILE B N 1
ATOM 5206 C CA . ILE B 1 206 ? -14.227 16 25.844 1 97.75 206 ILE B CA 1
ATOM 5207 C C . ILE B 1 206 ? -14.477 14.742 25.016 1 97.75 206 ILE B C 1
ATOM 5209 O O . ILE B 1 206 ? -15.508 14.086 25.172 1 97.75 206 ILE B O 1
ATOM 5213 N N . PHE B 1 207 ? -13.555 14.383 24.141 1 98.19 207 PHE B N 1
ATOM 5214 C CA . PHE B 1 207 ? -13.68 13.188 23.312 1 98.19 207 PHE B CA 1
ATOM 5215 C C . PHE B 1 207 ? -13.758 11.93 24.172 1 98.19 207 PHE B C 1
ATOM 5217 O O . PHE B 1 207 ? -14.57 11.039 23.906 1 98.19 207 PHE B O 1
ATOM 5224 N N . PHE B 1 208 ? -12.898 11.867 25.25 1 97.69 208 PHE B N 1
ATOM 5225 C CA . PHE B 1 208 ? -12.852 10.688 26.109 1 97.69 208 PHE B CA 1
ATOM 5226 C C . PHE B 1 208 ? -14.18 10.484 26.812 1 97.69 208 PHE B C 1
ATOM 5228 O O . PHE B 1 208 ? -14.688 9.359 26.891 1 97.69 208 PHE B O 1
ATOM 5235 N N . ARG B 1 209 ? -14.719 11.539 27.281 1 96.25 209 ARG B N 1
ATOM 5236 C CA . ARG B 1 209 ? -15.984 11.461 28.016 1 96.25 209 ARG B CA 1
ATOM 5237 C C . ARG B 1 209 ? -17.125 11.031 27.094 1 96.25 209 ARG B C 1
ATOM 5239 O O . ARG B 1 209 ? -17.922 10.172 27.453 1 96.25 209 ARG B O 1
ATOM 5246 N N . VAL B 1 210 ? -17.156 11.633 25.938 1 96.38 210 VAL B N 1
ATOM 5247 C CA . VAL B 1 210 ? -18.219 11.281 24.984 1 96.38 210 VAL B CA 1
ATOM 5248 C C . VAL B 1 210 ? -18.062 9.82 24.562 1 96.38 210 VAL B C 1
ATOM 5250 O O . VAL B 1 210 ? -19.062 9.094 24.484 1 96.38 210 VAL B O 1
ATOM 5253 N N . ALA B 1 211 ? -16.875 9.398 24.297 1 96 211 ALA B N 1
ATOM 5254 C CA . ALA B 1 211 ? -16.609 8.016 23.906 1 96 211 ALA B CA 1
ATOM 5255 C C . ALA B 1 211 ? -17.031 7.047 25.016 1 96 211 ALA B C 1
ATOM 5257 O O . ALA B 1 211 ? -17.656 6.02 24.734 1 96 211 ALA B O 1
ATOM 5258 N N . LYS B 1 212 ? -16.719 7.344 26.266 1 95.69 212 LYS B N 1
ATOM 5259 C CA . LYS B 1 212 ? -17.078 6.52 27.406 1 95.69 212 LYS B CA 1
ATOM 5260 C C . LYS B 1 212 ? -18.594 6.43 27.562 1 95.69 212 LYS B C 1
ATOM 5262 O O . LYS B 1 212 ? -19.156 5.336 27.672 1 95.69 212 LYS B O 1
ATOM 5267 N N . ASN B 1 213 ? -19.203 7.547 27.516 1 94.06 213 ASN B N 1
ATOM 5268 C CA . ASN B 1 213 ? -20.641 7.641 27.812 1 94.06 213 ASN B CA 1
ATOM 5269 C C . ASN B 1 213 ? -21.469 6.938 26.734 1 94.06 213 ASN B C 1
ATOM 5271 O O . ASN B 1 213 ? -22.578 6.461 27.016 1 94.06 213 ASN B O 1
ATOM 5275 N N . HIS B 1 214 ? -20.953 6.797 25.531 1 92.31 214 HIS B N 1
ATOM 5276 C CA . HIS B 1 214 ? -21.75 6.273 24.422 1 92.31 214 HIS B CA 1
ATOM 5277 C C . HIS B 1 214 ? -21.156 4.98 23.875 1 92.31 214 HIS B C 1
ATOM 5279 O O . HIS B 1 214 ? -21.672 4.422 22.906 1 92.31 214 HIS B O 1
ATOM 5285 N N . GLY B 1 215 ? -20.062 4.492 24.438 1 91.75 215 GLY B N 1
ATOM 5286 C CA . GLY B 1 215 ? -19.438 3.258 24 1 91.75 215 GLY B CA 1
ATOM 5287 C C . GLY B 1 215 ? -18.922 3.336 22.578 1 91.75 215 GLY B C 1
ATOM 5288 O O . GLY B 1 215 ? -19.203 2.465 21.75 1 91.75 215 GLY B O 1
ATOM 5289 N N . ILE B 1 216 ? -18.172 4.426 22.266 1 94.44 216 ILE B N 1
ATOM 5290 C CA . ILE B 1 216 ? -17.719 4.703 20.906 1 94.44 216 ILE B CA 1
ATOM 5291 C C . ILE B 1 216 ? -16.188 4.609 20.859 1 94.44 216 ILE B C 1
ATOM 5293 O O . ILE B 1 216 ? -15.5 5.043 21.781 1 94.44 216 ILE B O 1
ATOM 5297 N N . VAL B 1 217 ? -15.648 4.02 19.781 1 95.62 217 VAL B N 1
ATOM 5298 C CA . VAL B 1 217 ? -14.211 3.912 19.547 1 95.62 217 VAL B CA 1
ATOM 5299 C C . VAL B 1 217 ? -13.672 5.238 19.031 1 95.62 217 VAL B C 1
ATOM 5301 O O . VAL B 1 217 ? -14.312 5.898 18.203 1 95.62 217 VAL B O 1
ATOM 5304 N N . LEU B 1 218 ? -12.461 5.629 19.531 1 97.94 218 LEU B N 1
ATOM 5305 C CA . LEU B 1 218 ? -11.812 6.844 19.047 1 97.94 218 LEU B CA 1
ATOM 5306 C C . LEU B 1 218 ? -10.672 6.508 18.094 1 97.94 218 LEU B C 1
ATOM 5308 O O . LEU B 1 218 ? -9.898 5.574 18.344 1 97.94 218 LEU B O 1
ATOM 5312 N N . ILE B 1 219 ? -10.586 7.195 16.969 1 98.12 219 ILE B N 1
ATOM 5313 C CA . ILE B 1 219 ? -9.43 7.176 16.094 1 98.12 219 ILE B CA 1
ATOM 5314 C C . ILE B 1 219 ? -8.828 8.578 15.992 1 98.12 219 ILE B C 1
ATOM 5316 O O . ILE B 1 219 ? -9.477 9.508 15.516 1 98.12 219 ILE B O 1
ATOM 5320 N N . ALA B 1 220 ? -7.672 8.734 16.453 1 98.56 220 ALA B N 1
ATOM 5321 C CA . ALA B 1 220 ? -6.969 10.008 16.438 1 98.56 220 ALA B CA 1
ATOM 5322 C C . ALA B 1 220 ? -5.926 10.047 15.328 1 98.56 220 ALA B C 1
ATOM 5324 O O . ALA B 1 220 ? -4.988 9.25 15.32 1 98.56 220 ALA B O 1
ATOM 5325 N N . ILE B 1 221 ? -6.066 10.969 14.383 1 98.38 221 ILE B N 1
ATOM 5326 C CA . ILE B 1 221 ? -5.059 11.219 13.359 1 98.38 221 ILE B CA 1
ATOM 5327 C C . ILE B 1 221 ? -4.031 12.227 13.875 1 98.38 221 ILE B C 1
ATOM 5329 O O . ILE B 1 221 ? -4.371 13.375 14.156 1 98.38 221 ILE B O 1
ATOM 5333 N N . GLU B 1 222 ? -2.805 11.797 13.969 1 98.44 222 GLU B N 1
ATOM 5334 C CA . GLU B 1 222 ? -1.782 12.633 14.586 1 98.44 222 GLU B CA 1
ATOM 5335 C C . GLU B 1 222 ? -0.577 12.812 13.672 1 98.44 222 GLU B C 1
ATOM 5337 O O . GLU B 1 222 ? 0.568 12.688 14.109 1 98.44 222 GLU B O 1
ATOM 5342 N N . ASN B 1 223 ? -0.882 13.047 12.422 1 97 223 ASN B N 1
ATOM 5343 C CA . ASN B 1 223 ? 0.118 13.102 11.359 1 97 223 ASN B CA 1
ATOM 5344 C C . ASN B 1 223 ? 1.086 14.266 11.562 1 97 223 ASN B C 1
ATOM 5346 O O . ASN B 1 223 ? 2.252 14.18 11.172 1 97 223 ASN B O 1
ATOM 5350 N N . LEU B 1 224 ? 0.633 15.383 12.188 1 97.62 224 LEU B N 1
ATOM 5351 C CA . LEU B 1 224 ? 1.444 16.594 12.312 1 97.62 224 LEU B CA 1
ATOM 5352 C C . LEU B 1 224 ? 2.121 16.656 13.68 1 97.62 224 LEU B C 1
ATOM 5354 O O . LEU B 1 224 ? 2.605 17.703 14.086 1 97.62 224 LEU B O 1
ATOM 5358 N N . GLN B 1 225 ? 2.211 15.531 14.367 1 97.88 225 GLN B N 1
ATOM 5359 C CA . GLN B 1 225 ? 2.693 15.477 15.742 1 97.88 225 GLN B CA 1
ATOM 5360 C C . GLN B 1 225 ? 4.141 15.953 15.836 1 97.88 225 GLN B C 1
ATOM 5362 O O . GLN B 1 225 ? 4.574 16.438 16.891 1 97.88 225 GLN B O 1
ATOM 5367 N N . MET B 1 226 ? 4.883 15.914 14.781 1 95.56 226 MET B N 1
ATOM 5368 C CA . MET B 1 226 ? 6.289 16.297 14.797 1 95.56 226 MET B CA 1
ATOM 5369 C C . MET B 1 226 ? 6.48 17.688 14.195 1 95.56 226 MET B C 1
ATOM 5371 O O . MET B 1 226 ? 7.613 18.156 14.047 1 95.56 226 MET B O 1
ATOM 5375 N N . ASP B 1 227 ? 5.414 18.344 13.82 1 96.38 227 ASP B N 1
ATOM 5376 C CA . ASP B 1 227 ? 5.465 19.594 13.086 1 96.38 227 ASP B CA 1
ATOM 5377 C C . ASP B 1 227 ? 4.879 20.734 13.906 1 96.38 227 ASP B C 1
ATOM 5379 O O . ASP B 1 227 ? 4.273 21.656 13.359 1 96.38 227 ASP B O 1
ATOM 5383 N N . VAL B 1 228 ? 4.957 20.641 15.195 1 98.06 228 VAL B N 1
ATOM 5384 C CA . VAL B 1 228 ? 4.496 21.688 16.109 1 98.06 228 VAL B CA 1
ATOM 5385 C C . VAL B 1 228 ? 5.621 22.688 16.344 1 98.06 228 VAL B C 1
ATOM 5387 O O . VAL B 1 228 ? 6.777 22.312 16.531 1 98.06 228 VAL B O 1
ATOM 5390 N N . TYR B 1 229 ? 5.348 23.922 16.234 1 95.25 229 TYR B N 1
ATOM 5391 C CA . TYR B 1 229 ? 6.449 24.875 16.297 1 95.25 229 TYR B CA 1
ATOM 5392 C C . TYR B 1 229 ? 6.223 25.906 17.391 1 95.25 229 TYR B C 1
ATOM 5394 O O . TYR B 1 229 ? 5.176 25.906 18.047 1 95.25 229 TYR B O 1
ATOM 5402 N N . ARG B 1 230 ? 7.312 26.703 17.688 1 90.69 230 ARG B N 1
ATOM 5403 C CA . ARG B 1 230 ? 7.387 27.719 18.734 1 90.69 230 ARG B CA 1
ATOM 5404 C C . ARG B 1 230 ? 7.262 27.109 20.125 1 90.69 230 ARG B C 1
ATOM 5406 O O . ARG B 1 230 ? 7.941 26.125 20.438 1 90.69 230 ARG B O 1
ATOM 5413 N N . LYS B 1 231 ? 6.523 27.672 21.031 1 91.31 231 LYS B N 1
ATOM 5414 C CA . LYS B 1 231 ? 6.477 27.219 22.422 1 91.31 231 LYS B CA 1
ATOM 5415 C C . LYS B 1 231 ? 5.387 26.172 22.609 1 91.31 231 LYS B C 1
ATOM 5417 O O . LYS B 1 231 ? 5.238 25.609 23.688 1 91.31 231 LYS B O 1
ATOM 5422 N N . ASN B 1 232 ? 4.773 25.812 21.547 1 93.75 232 ASN B N 1
ATOM 5423 C CA . ASN B 1 232 ? 3.682 24.844 21.641 1 93.75 232 ASN B CA 1
ATOM 5424 C C . ASN B 1 232 ? 4.203 23.406 21.688 1 93.75 232 ASN B C 1
ATOM 5426 O O . ASN B 1 232 ? 5.277 23.125 21.156 1 93.75 232 ASN B O 1
ATOM 5430 N N . LYS B 1 233 ? 3.463 22.547 22.406 1 94.56 233 LYS B N 1
ATOM 5431 C CA . LYS B 1 233 ? 3.848 21.156 22.547 1 94.56 233 LYS B CA 1
ATOM 5432 C C . LYS B 1 233 ? 2.691 20.219 22.188 1 94.56 233 LYS B C 1
ATOM 5434 O O . LYS B 1 233 ? 1.539 20.5 22.531 1 94.56 233 LYS B O 1
ATOM 5439 N N . PHE B 1 234 ? 3.049 19.203 21.531 1 97.38 234 PHE B N 1
ATOM 5440 C CA . PHE B 1 234 ? 2.08 18.172 21.172 1 97.38 234 PHE B CA 1
ATOM 5441 C C . PHE B 1 234 ? 1.759 17.281 22.359 1 97.38 234 PHE B C 1
ATOM 5443 O O . PHE B 1 234 ? 2.664 16.797 23.047 1 97.38 234 PHE B O 1
ATOM 5450 N N . LEU B 1 235 ? 0.494 17.125 22.625 1 96.94 235 LEU B N 1
ATOM 5451 C CA . LEU B 1 235 ? -0.019 16.141 23.562 1 96.94 235 LEU B CA 1
ATOM 5452 C C . LEU B 1 235 ? -0.785 15.039 22.844 1 96.94 235 LEU B C 1
ATOM 5454 O O . LEU B 1 235 ? -1.842 15.297 22.25 1 96.94 235 LEU B O 1
ATOM 5458 N N . SER B 1 236 ? -0.19 13.805 22.875 1 97 236 SER B N 1
ATOM 5459 C CA . SER B 1 236 ? -0.854 12.703 22.188 1 97 236 SER B CA 1
ATOM 5460 C C . SER B 1 236 ? -2.15 12.312 22.891 1 97 236 SER B C 1
ATOM 5462 O O . SER B 1 236 ? -2.285 12.492 24.094 1 97 236 SER B O 1
ATOM 5464 N N . SER B 1 237 ? -3.076 11.812 22.141 1 97.38 237 SER B N 1
ATOM 5465 C CA . SER B 1 237 ? -4.316 11.289 22.703 1 97.38 237 SER B CA 1
ATOM 5466 C C . SER B 1 237 ? -4.039 10.133 23.656 1 97.38 237 SER B C 1
ATOM 5468 O O . SER B 1 237 ? -4.719 9.984 24.688 1 97.38 237 SER B O 1
ATOM 5470 N N . ARG B 1 238 ? -3.1 9.344 23.344 1 95.25 238 ARG B N 1
ATOM 5471 C CA . ARG B 1 238 ? -2.719 8.227 24.203 1 95.25 238 ARG B CA 1
ATOM 5472 C C . ARG B 1 238 ? -2.291 8.711 25.578 1 95.25 238 ARG B C 1
ATOM 5474 O O . ARG B 1 238 ? -2.816 8.25 26.609 1 95.25 238 ARG B O 1
ATOM 5481 N N . LYS B 1 239 ? -1.306 9.609 25.609 1 94.75 239 LYS B N 1
ATOM 5482 C CA . LYS B 1 239 ? -0.812 10.141 26.875 1 94.75 239 LYS B CA 1
ATOM 5483 C C . LYS B 1 239 ? -1.94 10.781 27.688 1 94.75 239 LYS B C 1
ATOM 5485 O O . LYS B 1 239 ? -2.051 10.555 28.891 1 94.75 239 LYS B O 1
ATOM 5490 N N . ALA B 1 240 ? -2.736 11.555 27 1 95.62 240 ALA B N 1
ATOM 5491 C CA . ALA B 1 240 ? -3.836 12.258 27.656 1 95.62 240 ALA B CA 1
ATOM 5492 C C . ALA B 1 240 ? -4.824 11.266 28.266 1 95.62 240 ALA B C 1
ATOM 5494 O O . ALA B 1 240 ? -5.355 11.492 29.359 1 95.62 240 ALA B O 1
ATOM 5495 N N . LEU B 1 241 ? -5.094 10.188 27.578 1 95.12 241 LEU B N 1
ATOM 5496 C CA . LEU B 1 241 ? -6.078 9.219 28.031 1 95.12 241 LEU B CA 1
ATOM 5497 C C . LEU B 1 241 ? -5.543 8.414 29.203 1 95.12 241 LEU B C 1
ATOM 5499 O O . LEU B 1 241 ? -6.262 8.172 30.172 1 95.12 241 LEU B O 1
ATOM 5503 N N . ILE B 1 242 ? -4.336 7.941 29.141 1 91.69 242 ILE B N 1
ATOM 5504 C CA . ILE B 1 242 ? -3.736 7.094 30.156 1 91.69 242 ILE B CA 1
ATOM 5505 C C . ILE B 1 242 ? -3.705 7.836 31.5 1 91.69 242 ILE B C 1
ATOM 5507 O O . ILE B 1 242 ? -3.848 7.227 32.562 1 91.69 242 ILE B O 1
ATOM 5511 N N . GLN B 1 243 ? -3.631 9.125 31.438 1 89.31 243 GLN B N 1
ATOM 5512 C CA . GLN B 1 243 ? -3.555 9.945 32.625 1 89.31 243 GLN B CA 1
ATOM 5513 C C . GLN B 1 243 ? -4.922 10.078 33.312 1 89.31 243 GLN B C 1
ATOM 5515 O O . GLN B 1 243 ? -5.023 10.57 34.438 1 89.31 243 GLN B O 1
ATOM 5520 N N . LYS B 1 244 ? -5.891 9.578 32.625 1 89.94 244 LYS B N 1
ATOM 5521 C CA . LYS B 1 244 ? -7.246 9.633 33.156 1 89.94 244 LYS B CA 1
ATOM 5522 C C . LYS B 1 244 ? -7.727 8.25 33.594 1 89.94 244 LYS B C 1
ATOM 5524 O O . LYS B 1 244 ? -8.516 7.617 32.906 1 89.94 244 LYS B O 1
ATOM 5529 N N . ASP B 1 245 ? -7.387 7.824 34.719 1 81.12 245 ASP B N 1
ATOM 5530 C CA . ASP B 1 245 ? -7.539 6.449 35.188 1 81.12 245 ASP B CA 1
ATOM 5531 C C . ASP B 1 245 ? -8.984 5.98 35.031 1 81.12 245 ASP B C 1
ATOM 5533 O O . ASP B 1 245 ? -9.25 4.898 34.5 1 81.12 245 ASP B O 1
ATOM 5537 N N . GLU B 1 246 ? -9.961 6.723 35.469 1 85.19 246 GLU B N 1
ATOM 5538 C CA . GLU B 1 246 ? -11.359 6.289 35.5 1 85.19 246 GLU B CA 1
ATOM 5539 C C . GLU B 1 246 ? -11.906 6.16 34.062 1 85.19 246 GLU B C 1
ATOM 5541 O O . GLU B 1 246 ? -12.695 5.258 33.781 1 85.19 246 GLU B O 1
ATOM 5546 N N . ILE B 1 247 ? -11.414 6.945 33.156 1 86.88 247 ILE B N 1
ATOM 5547 C CA . ILE B 1 247 ? -11.93 6.965 31.781 1 86.88 247 ILE B CA 1
ATOM 5548 C C . ILE B 1 247 ? -11.148 5.973 30.922 1 86.88 247 ILE B C 1
ATOM 5550 O O . ILE B 1 247 ? -11.711 5.328 30.031 1 86.88 247 ILE B O 1
ATOM 5554 N N . TYR B 1 248 ? -9.922 5.77 31.281 1 85.81 248 TYR B N 1
ATOM 5555 C CA . TYR B 1 248 ? -8.992 4.941 30.516 1 85.81 248 TYR B CA 1
ATOM 5556 C C . TYR B 1 248 ? -9.523 3.523 30.359 1 85.81 248 TYR B C 1
ATOM 5558 O O . TYR B 1 248 ? -9.414 2.932 29.281 1 85.81 248 TYR B O 1
ATOM 5566 N N . LYS B 1 249 ? -10.172 2.994 31.281 1 87.12 249 LYS B N 1
ATOM 5567 C CA . LYS B 1 249 ? -10.594 1.598 31.297 1 87.12 249 LYS B CA 1
ATOM 5568 C C . LYS B 1 249 ? -11.773 1.369 30.344 1 87.12 249 LYS B C 1
ATOM 5570 O O . LYS B 1 249 ? -12.047 0.234 29.953 1 87.12 249 LYS B O 1
ATOM 5575 N N . SER B 1 250 ? -12.375 2.475 29.922 1 91.5 250 SER B N 1
ATOM 5576 C CA . SER B 1 250 ? -13.633 2.297 29.203 1 91.5 250 SER B CA 1
ATOM 5577 C C . SER B 1 250 ? -13.539 2.826 27.766 1 91.5 250 SER B C 1
ATOM 5579 O O . SER B 1 250 ? -14.516 2.793 27.031 1 91.5 250 SER B O 1
ATOM 5581 N N . VAL B 1 251 ? -12.414 3.299 27.406 1 95.06 251 VAL B N 1
ATOM 5582 C CA . VAL B 1 251 ? -12.32 3.953 26.109 1 95.06 251 VAL B CA 1
ATOM 5583 C C . VAL B 1 251 ? -11.32 3.201 25.219 1 95.06 251 VAL B C 1
ATOM 5585 O O . VAL B 1 251 ? -10.227 2.859 25.672 1 95.06 251 VAL B O 1
ATOM 5588 N N . GLN B 1 252 ? -11.758 2.826 24.031 1 95.62 252 GLN B N 1
ATOM 5589 C CA . GLN B 1 252 ? -10.875 2.281 23 1 95.62 252 GLN B CA 1
ATOM 5590 C C . GLN B 1 252 ? -10.336 3.385 22.094 1 95.62 252 GLN B C 1
ATOM 5592 O O . GLN B 1 252 ? -11.078 4.273 21.672 1 95.62 252 GLN B O 1
ATOM 5597 N N . LEU B 1 253 ? -9.016 3.336 21.859 1 96.69 253 LEU B N 1
ATOM 5598 C CA . LEU B 1 253 ? -8.359 4.406 21.125 1 96.69 253 LEU B CA 1
ATOM 5599 C C . LEU B 1 253 ? -7.332 3.844 20.141 1 96.69 253 LEU B C 1
ATOM 5601 O O . LEU B 1 253 ? -6.578 2.93 20.484 1 96.69 253 LEU B O 1
ATOM 5605 N N . MET B 1 254 ? -7.367 4.316 18.922 1 96.88 254 MET B N 1
ATOM 5606 C CA . MET B 1 254 ? -6.297 4.113 17.953 1 96.88 254 MET B CA 1
ATOM 5607 C C . MET B 1 254 ? -5.695 5.445 17.516 1 96.88 254 MET B C 1
ATOM 5609 O O . MET B 1 254 ? -6.422 6.379 17.172 1 96.88 254 MET B O 1
ATOM 5613 N N . CYS B 1 255 ? -4.41 5.574 17.609 1 97.38 255 CYS B N 1
ATOM 5614 C CA . CYS B 1 255 ? -3.688 6.75 17.125 1 97.38 255 CYS B CA 1
ATOM 5615 C C . CYS B 1 255 ? -2.896 6.426 15.867 1 97.38 255 CYS B C 1
ATOM 5617 O O . CYS B 1 255 ? -2.129 5.461 15.836 1 97.38 255 CYS B O 1
ATOM 5619 N N . LEU B 1 256 ? -3.072 7.207 14.852 1 97.44 256 LEU B N 1
ATOM 5620 C CA . LEU B 1 256 ? -2.443 6.949 13.562 1 97.44 256 LEU B CA 1
ATOM 5621 C C . LEU B 1 256 ? -1.431 8.039 13.219 1 97.44 256 LEU B C 1
ATOM 5623 O O . LEU B 1 256 ? -1.688 9.227 13.445 1 97.44 256 LEU B O 1
ATOM 5627 N N . PHE B 1 257 ? -0.313 7.652 12.719 1 97.5 257 PHE B N 1
ATOM 5628 C CA . PHE B 1 257 ? 0.719 8.539 12.188 1 97.5 257 PHE B CA 1
ATOM 5629 C C . PHE B 1 257 ? 1.184 8.07 10.812 1 97.5 257 PHE B C 1
ATOM 5631 O O . PHE B 1 257 ? 1.456 6.883 10.617 1 97.5 257 PHE B O 1
ATOM 5638 N N . SER B 1 258 ? 1.211 8.938 9.867 1 95.19 258 SER B N 1
ATOM 5639 C CA . SER B 1 258 ? 1.762 8.688 8.539 1 95.19 258 SER B CA 1
ATOM 5640 C C . SER B 1 258 ? 2.871 9.68 8.203 1 95.19 258 SER B C 1
ATOM 5642 O O . SER B 1 258 ? 2.643 10.891 8.18 1 95.19 258 SER B O 1
ATOM 5644 N N . SER B 1 259 ? 4 9.18 7.883 1 91.5 259 SER B N 1
ATOM 5645 C CA . SER B 1 259 ? 5.164 10.031 7.664 1 91.5 259 SER B CA 1
ATOM 5646 C C . SER B 1 259 ? 4.965 10.938 6.449 1 91.5 259 SER B C 1
ATOM 5648 O O . SER B 1 259 ? 5.43 12.078 6.438 1 91.5 259 SER B O 1
ATOM 5650 N N . ALA B 1 260 ? 4.273 10.43 5.422 1 88.75 260 ALA B N 1
ATOM 5651 C CA . ALA B 1 260 ? 4.109 11.18 4.18 1 88.75 260 ALA B CA 1
ATOM 5652 C C . ALA B 1 260 ? 3.229 12.406 4.391 1 88.75 260 ALA B C 1
ATOM 5654 O O . ALA B 1 260 ? 3.273 13.359 3.604 1 88.75 260 ALA B O 1
ATOM 5655 N N . ARG B 1 261 ? 2.463 12.43 5.453 1 91 261 ARG B N 1
ATOM 5656 C CA . ARG B 1 261 ? 1.557 13.547 5.719 1 91 261 ARG B CA 1
ATOM 5657 C C . ARG B 1 261 ? 2.254 14.641 6.512 1 91 261 ARG B C 1
ATOM 5659 O O . ARG B 1 261 ? 1.767 15.773 6.582 1 91 261 ARG B O 1
ATOM 5666 N N . SER B 1 262 ? 3.297 14.297 7.156 1 91.88 262 SER B N 1
ATOM 5667 C CA . SER B 1 262 ? 4.148 15.305 7.781 1 91.88 262 SER B CA 1
ATOM 5668 C C . SER B 1 262 ? 4.914 16.109 6.738 1 91.88 262 SER B C 1
ATOM 5670 O O . SER B 1 262 ? 5.438 15.539 5.773 1 91.88 262 SER B O 1
ATOM 5672 N N . PRO B 1 263 ? 4.988 17.391 6.906 1 89.75 263 PRO B N 1
ATOM 5673 C CA . PRO B 1 263 ? 5.777 18.188 5.957 1 89.75 263 PRO B CA 1
ATOM 5674 C C . PRO B 1 263 ? 7.258 17.797 5.957 1 89.75 263 PRO B C 1
ATOM 5676 O O . PRO B 1 263 ? 7.977 18.109 5 1 89.75 263 PRO B O 1
ATOM 5679 N N . GLN B 1 264 ? 7.691 17.125 6.957 1 89.25 264 GLN B N 1
ATOM 5680 C CA . GLN B 1 264 ? 9.078 16.688 7.055 1 89.25 264 GLN B CA 1
ATOM 5681 C C . GLN B 1 264 ? 9.305 15.375 6.312 1 89.25 264 GLN B C 1
ATOM 5683 O O . GLN B 1 264 ? 10.445 14.992 6.043 1 89.25 264 GLN B O 1
ATOM 5688 N N . GLY B 1 265 ? 8.289 14.695 6.078 1 89.5 265 GLY B N 1
ATOM 5689 C CA . GLY B 1 265 ? 8.406 13.336 5.582 1 89.5 265 GLY B CA 1
ATOM 5690 C C . GLY B 1 265 ? 8.609 13.266 4.078 1 89.5 265 GLY B C 1
ATOM 5691 O O . GLY B 1 265 ? 8.258 14.195 3.355 1 89.5 265 GLY B O 1
ATOM 5692 N N . ASP B 1 266 ? 9.219 12.18 3.641 1 88.31 266 ASP B N 1
ATOM 5693 C CA . ASP B 1 266 ? 9.375 11.844 2.229 1 88.31 266 ASP B CA 1
ATOM 5694 C C . ASP B 1 266 ? 8.094 11.242 1.663 1 88.31 266 ASP B C 1
ATOM 5696 O O . ASP B 1 266 ? 7.684 10.148 2.07 1 88.31 266 ASP B O 1
ATOM 5700 N N . LYS B 1 267 ? 7.48 11.891 0.718 1 87.81 267 LYS B N 1
ATOM 5701 C CA . LYS B 1 267 ? 6.199 11.445 0.174 1 87.81 267 LYS B CA 1
ATOM 5702 C C . LYS B 1 267 ? 6.379 10.211 -0.704 1 87.81 267 LYS B C 1
ATOM 5704 O O . LYS B 1 267 ? 5.418 9.492 -0.978 1 87.81 267 LYS B O 1
ATOM 5709 N N . GLY B 1 268 ? 7.617 9.984 -1.122 1 85 268 GLY B N 1
ATOM 5710 C CA . GLY B 1 268 ? 7.914 8.789 -1.892 1 85 268 GLY B CA 1
ATOM 5711 C C . GLY B 1 268 ? 8.133 7.562 -1.025 1 85 268 GLY B C 1
ATOM 5712 O O . GLY B 1 268 ? 8.203 6.441 -1.535 1 85 268 GLY B O 1
ATOM 5713 N N . MET B 1 269 ? 8.25 7.75 0.272 1 89.94 269 MET B N 1
ATOM 5714 C CA . MET B 1 269 ? 8.461 6.672 1.232 1 89.94 269 MET B CA 1
ATOM 5715 C C . MET B 1 269 ? 7.289 6.566 2.201 1 89.94 269 MET B C 1
ATOM 5717 O O . MET B 1 269 ? 7.469 6.672 3.416 1 89.94 269 MET B O 1
ATOM 5721 N N . GLN B 1 270 ? 6.191 6.25 1.619 1 90.06 270 GLN B N 1
ATOM 5722 C CA . GLN B 1 270 ? 4.969 6.223 2.412 1 90.06 270 GLN B CA 1
ATOM 5723 C C . GLN B 1 270 ? 4.977 5.059 3.396 1 90.06 270 GLN B C 1
ATOM 5725 O O . GLN B 1 270 ? 5.199 3.91 3.006 1 90.06 270 GLN B O 1
ATOM 5730 N N . ILE B 1 271 ? 4.707 5.328 4.648 1 94.12 271 ILE B N 1
ATOM 5731 C CA . ILE B 1 271 ? 4.652 4.34 5.723 1 94.12 271 ILE B CA 1
ATOM 5732 C C . ILE B 1 271 ? 3.887 4.91 6.914 1 94.12 271 ILE B C 1
ATOM 5734 O O . ILE B 1 271 ? 3.891 6.125 7.137 1 94.12 271 ILE B O 1
ATOM 5738 N N . SER B 1 272 ? 3.135 4.117 7.586 1 95.75 272 SER B N 1
ATOM 5739 C CA . SER B 1 272 ? 2.289 4.555 8.688 1 95.75 272 SER B CA 1
ATOM 5740 C C . SER B 1 272 ? 2.354 3.572 9.852 1 95.75 272 SER B C 1
ATOM 5742 O O . SER B 1 272 ? 2.717 2.41 9.672 1 95.75 272 SER B O 1
ATOM 5744 N N . TYR B 1 273 ? 2.098 4.043 11.016 1 96.81 273 TYR B N 1
ATOM 5745 C CA . TYR B 1 273 ? 1.895 3.146 12.148 1 96.81 273 TYR B CA 1
ATOM 5746 C C . TYR B 1 273 ? 0.632 3.518 12.922 1 96.81 273 TYR B C 1
ATOM 5748 O O . TYR B 1 273 ? 0.126 4.637 12.789 1 96.81 273 TYR B O 1
ATOM 5756 N N . ILE B 1 274 ? 0.099 2.566 13.648 1 96.44 274 ILE B N 1
ATOM 5757 C CA . ILE B 1 274 ? -0.983 2.752 14.609 1 96.44 274 ILE B CA 1
ATOM 5758 C C . ILE B 1 274 ? -0.542 2.256 15.984 1 96.44 274 ILE B C 1
ATOM 5760 O O . ILE B 1 274 ? 0.137 1.232 16.094 1 96.44 274 ILE B O 1
ATOM 5764 N N . ASP B 1 275 ? -0.768 3.023 16.891 1 95.12 275 ASP B N 1
ATOM 5765 C CA . ASP B 1 275 ? -0.739 2.531 18.266 1 95.12 275 ASP B CA 1
ATOM 5766 C C . ASP B 1 275 ? -2.137 2.541 18.891 1 95.12 275 ASP B C 1
ATOM 5768 O O . ASP B 1 275 ? -2.957 3.404 18.562 1 95.12 275 ASP B O 1
ATOM 5772 N N . SER B 1 276 ? -2.426 1.558 19.719 1 94.69 276 SER B N 1
ATOM 5773 C CA . SER B 1 276 ? -3.791 1.396 20.203 1 94.69 276 SER B CA 1
ATOM 5774 C C . SER B 1 276 ? -3.818 1.186 21.703 1 94.69 276 SER B C 1
ATOM 5776 O O . SER B 1 276 ? -2.818 0.778 22.297 1 94.69 276 SER B O 1
ATOM 5778 N N . LEU B 1 277 ? -4.891 1.589 22.281 1 92.38 277 LEU B N 1
ATOM 5779 C CA . LEU B 1 277 ? -5.223 1.325 23.672 1 92.38 277 LEU B CA 1
ATOM 5780 C C . LEU B 1 277 ? -6.539 0.562 23.781 1 92.38 277 LEU B C 1
ATOM 5782 O O . LEU B 1 277 ? -7.547 0.969 23.203 1 92.38 277 LEU B O 1
ATOM 5786 N N . ARG B 1 278 ? -6.469 -0.68 24.453 1 90.81 278 ARG B N 1
ATOM 5787 C CA . ARG B 1 278 ? -7.629 -1.495 24.797 1 90.81 278 ARG B CA 1
ATOM 5788 C C . ARG B 1 278 ? -8.312 -2.027 23.547 1 90.81 278 ARG B C 1
ATOM 5790 O O . ARG B 1 278 ? -9.547 -2.066 23.469 1 90.81 278 ARG B O 1
ATOM 5797 N N . MET B 1 279 ? -7.586 -2.178 22.547 1 90.25 279 MET B N 1
ATOM 5798 C CA . MET B 1 279 ? -8.055 -2.896 21.359 1 90.25 279 MET B CA 1
ATOM 5799 C C . MET B 1 279 ? -7.59 -4.352 21.391 1 90.25 279 MET B C 1
ATOM 5801 O O . MET B 1 279 ? -6.477 -4.66 20.969 1 90.25 279 MET B O 1
ATOM 5805 N N . ASP B 1 280 ? -8.414 -5.129 21.828 1 81 280 ASP B N 1
ATOM 5806 C CA . ASP B 1 280 ? -8.055 -6.531 22.016 1 81 280 ASP B CA 1
ATOM 5807 C C . ASP B 1 280 ? -7.672 -7.18 20.688 1 81 280 ASP B C 1
ATOM 5809 O O . ASP B 1 280 ? -8.367 -7.008 19.688 1 81 280 ASP B O 1
ATOM 5813 N N . LYS B 1 281 ? -6.516 -7.773 20.656 1 82.5 281 LYS B N 1
ATOM 5814 C CA . LYS B 1 281 ? -6.062 -8.617 19.547 1 82.5 281 LYS B CA 1
ATOM 5815 C C . LYS B 1 281 ? -5.891 -7.801 18.266 1 82.5 281 LYS B C 1
ATOM 5817 O O . LYS B 1 281 ? -6.195 -8.281 17.172 1 82.5 281 LYS B O 1
ATOM 5822 N N . LEU B 1 282 ? -5.539 -6.508 18.453 1 86.56 282 LEU B N 1
ATOM 5823 C CA . LEU B 1 282 ? -5.348 -5.668 17.281 1 86.56 282 LEU B CA 1
ATOM 5824 C C . LEU B 1 282 ? -4.414 -6.344 16.281 1 86.56 282 LEU B C 1
ATOM 5826 O O . LEU B 1 282 ? -4.805 -6.602 15.133 1 86.56 282 LEU B O 1
ATOM 5830 N N . THR B 1 283 ? -3.193 -6.719 16.719 1 86.5 283 THR B N 1
ATOM 5831 C CA . THR B 1 283 ? -2.172 -7.25 15.82 1 86.5 283 THR B CA 1
ATOM 5832 C C . THR B 1 283 ? -2.576 -8.625 15.297 1 86.5 283 THR B C 1
ATOM 5834 O O . THR B 1 283 ? -2.379 -8.922 14.117 1 86.5 283 THR B O 1
ATOM 5837 N N . THR B 1 284 ? -3.158 -9.422 16.125 1 85.69 284 THR B N 1
ATOM 5838 C CA . THR B 1 284 ? -3.561 -10.758 15.703 1 85.69 284 THR B CA 1
ATOM 5839 C C . THR B 1 284 ? -4.668 -10.695 14.656 1 85.69 284 THR B C 1
ATOM 5841 O O . THR B 1 284 ? -4.59 -11.359 13.617 1 85.69 284 THR B O 1
ATOM 5844 N N . THR B 1 285 ? -5.617 -9.875 14.961 1 83.62 285 THR B N 1
ATOM 5845 C CA . THR B 1 285 ? -6.734 -9.734 14.031 1 83.62 285 THR B CA 1
ATOM 5846 C C . THR B 1 285 ? -6.266 -9.141 12.711 1 83.62 285 THR B C 1
ATOM 5848 O O . THR B 1 285 ? -6.598 -9.656 11.641 1 83.62 285 THR B O 1
ATOM 5851 N N . TYR B 1 286 ? -5.531 -8.117 12.875 1 87 286 TYR B N 1
ATOM 5852 C CA . TYR B 1 286 ? -5.02 -7.469 11.672 1 87 286 TYR B CA 1
ATOM 5853 C C . TYR B 1 286 ? -4.156 -8.43 10.859 1 87 286 TYR B C 1
ATOM 5855 O O . TYR B 1 286 ? -4.277 -8.5 9.641 1 87 286 TYR B O 1
ATOM 5863 N N . GLY B 1 287 ? -3.281 -9.125 11.5 1 83.25 287 GLY B N 1
ATOM 5864 C CA . GLY B 1 287 ? -2.396 -10.078 10.844 1 83.25 287 GLY B CA 1
ATOM 5865 C C . GLY B 1 287 ? -3.137 -11.195 10.148 1 83.25 287 GLY B C 1
ATOM 5866 O O . GLY B 1 287 ? -2.705 -11.672 9.094 1 83.25 287 GLY B O 1
ATOM 5867 N N . ASN B 1 288 ? -4.227 -11.539 10.68 1 75.88 288 ASN B N 1
ATOM 5868 C CA . ASN B 1 288 ? -5.008 -12.641 10.125 1 75.88 288 ASN B CA 1
ATOM 5869 C C . ASN B 1 288 ? -5.84 -12.195 8.93 1 75.88 288 ASN B C 1
ATOM 5871 O O . ASN B 1 288 ? -6.172 -13.008 8.062 1 75.88 288 ASN B O 1
ATOM 5875 N N . LEU B 1 289 ? -6.066 -10.906 8.93 1 74.56 289 LEU B N 1
ATOM 5876 C CA . LEU B 1 289 ? -7.043 -10.453 7.941 1 74.56 289 LEU B CA 1
ATOM 5877 C C . LEU B 1 289 ? -6.352 -9.75 6.777 1 74.56 289 LEU B C 1
ATOM 5879 O O . LEU B 1 289 ? -6.953 -9.562 5.719 1 74.56 289 LEU B O 1
ATOM 5883 N N . THR B 1 290 ? -5.113 -9.383 7.074 1 75.69 290 THR B N 1
ATOM 5884 C CA . THR B 1 290 ? -4.395 -8.695 6.016 1 75.69 290 THR B CA 1
ATOM 5885 C C . THR B 1 290 ? -3.502 -9.656 5.242 1 75.69 290 THR B C 1
ATOM 5887 O O . THR B 1 290 ? -2.893 -10.555 5.832 1 75.69 290 THR B O 1
ATOM 5890 N N . PHE B 1 291 ? -3.436 -9.461 3.863 1 71.56 291 PHE B N 1
ATOM 5891 C CA . PHE B 1 291 ? -2.615 -10.328 3.025 1 71.56 291 PHE B CA 1
ATOM 5892 C C . PHE B 1 291 ? -1.51 -9.531 2.342 1 71.56 291 PHE B C 1
ATOM 5894 O O . PHE B 1 291 ? -0.905 -10 1.376 1 71.56 291 PHE B O 1
ATOM 5901 N N . THR B 1 292 ? -1.352 -8.305 2.82 1 73.38 292 THR B N 1
ATOM 5902 C CA . THR B 1 292 ? -0.278 -7.465 2.307 1 73.38 292 THR B CA 1
ATOM 5903 C C . THR B 1 292 ? 0.722 -7.129 3.41 1 73.38 292 THR B C 1
ATOM 5905 O O . THR B 1 292 ? 0.402 -7.23 4.598 1 73.38 292 THR B O 1
ATOM 5908 N N . SER B 1 293 ? 1.882 -6.961 2.99 1 83.69 293 SER B N 1
ATOM 5909 C CA . SER B 1 293 ? 2.934 -6.598 3.936 1 83.69 293 SER B CA 1
ATOM 5910 C C . SER B 1 293 ? 3.582 -5.27 3.557 1 83.69 293 SER B C 1
ATOM 5912 O O . SER B 1 293 ? 3.727 -4.961 2.373 1 83.69 293 SER B O 1
ATOM 5914 N N . PRO B 1 294 ? 3.9 -4.465 4.586 1 91.19 294 PRO B N 1
ATOM 5915 C CA . PRO B 1 294 ? 4.637 -3.24 4.258 1 91.19 294 PRO B CA 1
ATOM 5916 C C . PRO B 1 294 ? 6.047 -3.52 3.744 1 91.19 294 PRO B C 1
ATOM 5918 O O . PRO B 1 294 ? 6.715 -4.441 4.227 1 91.19 294 PRO B O 1
ATOM 5921 N N . ALA B 1 295 ? 6.523 -2.742 2.768 1 90.69 295 ALA B N 1
ATOM 5922 C CA . ALA B 1 295 ? 7.848 -2.936 2.184 1 90.69 295 ALA B CA 1
ATOM 5923 C C . ALA B 1 295 ? 8.945 -2.691 3.217 1 90.69 295 ALA B C 1
ATOM 5925 O O . ALA B 1 295 ? 8.844 -1.773 4.035 1 90.69 295 ALA B O 1
ATOM 5926 N N . SER B 1 296 ? 9.992 -3.484 3.188 1 92.38 296 SER B N 1
ATOM 5927 C CA . SER B 1 296 ? 11.078 -3.422 4.16 1 92.38 296 SER B CA 1
ATOM 5928 C C . SER B 1 296 ? 11.766 -2.061 4.137 1 92.38 296 SER B C 1
ATOM 5930 O O . SER B 1 296 ? 12.078 -1.497 5.188 1 92.38 296 SER B O 1
ATOM 5932 N N . ILE B 1 297 ? 11.984 -1.487 2.971 1 92.94 297 ILE B N 1
ATOM 5933 C CA . ILE B 1 297 ? 12.727 -0.235 2.861 1 92.94 297 ILE B CA 1
ATOM 5934 C C . ILE B 1 297 ? 11.914 0.903 3.467 1 92.94 297 ILE B C 1
ATOM 5936 O O . ILE B 1 297 ? 12.469 1.821 4.074 1 92.94 297 ILE B O 1
ATOM 5940 N N . HIS B 1 298 ? 10.617 0.859 3.307 1 94.69 298 HIS B N 1
ATOM 5941 C CA . HIS B 1 298 ? 9.766 1.872 3.918 1 94.69 298 HIS B CA 1
ATOM 5942 C C . HIS B 1 298 ? 9.766 1.751 5.438 1 94.69 298 HIS B C 1
ATOM 5944 O O . HIS B 1 298 ? 9.688 2.758 6.145 1 94.69 298 HIS B O 1
ATOM 5950 N N . GLN B 1 299 ? 9.828 0.498 5.887 1 96.31 299 GLN B N 1
ATOM 5951 C CA . GLN B 1 299 ? 9.906 0.286 7.328 1 96.31 299 GLN B CA 1
ATOM 5952 C C . GLN B 1 299 ? 11.211 0.84 7.891 1 96.31 299 GLN B C 1
ATOM 5954 O O . GLN B 1 299 ? 11.227 1.443 8.969 1 96.31 299 GLN B O 1
ATOM 5959 N N . ILE B 1 300 ? 12.305 0.615 7.18 1 96.5 300 ILE B N 1
ATOM 5960 C CA . ILE B 1 300 ? 13.594 1.177 7.578 1 96.5 300 ILE B CA 1
ATOM 5961 C C . ILE B 1 300 ? 13.5 2.699 7.621 1 96.5 300 ILE B C 1
ATOM 5963 O O . ILE B 1 300 ? 13.977 3.33 8.57 1 96.5 300 ILE B O 1
ATOM 5967 N N . TYR B 1 301 ? 12.883 3.275 6.582 1 95.56 301 TYR B N 1
ATOM 5968 C CA . TYR B 1 301 ? 12.68 4.719 6.555 1 95.56 301 TYR B CA 1
ATOM 5969 C C . TYR B 1 301 ? 11.93 5.188 7.801 1 95.56 301 TYR B C 1
ATOM 5971 O O . TYR B 1 301 ? 12.312 6.18 8.422 1 95.56 301 TYR B O 1
ATOM 5979 N N . LEU B 1 302 ? 10.883 4.508 8.172 1 96.81 302 LEU B N 1
ATOM 5980 C CA . LEU B 1 302 ? 10.102 4.875 9.352 1 96.81 302 LEU B CA 1
ATOM 5981 C C . LEU B 1 302 ? 10.984 4.883 10.602 1 96.81 302 LEU B C 1
ATOM 5983 O O . LEU B 1 302 ? 10.953 5.836 11.383 1 96.81 302 LEU B O 1
ATOM 5987 N N . SER B 1 303 ? 11.703 3.779 10.789 1 97.06 303 SER B N 1
ATOM 5988 C CA . SER B 1 303 ? 12.594 3.676 11.938 1 97.06 303 SER B CA 1
ATOM 5989 C C . SER B 1 303 ? 13.57 4.844 11.984 1 97.06 303 SER B C 1
ATOM 5991 O O . SER B 1 303 ? 13.727 5.492 13.023 1 97.06 303 SER B O 1
ATOM 5993 N N . LEU B 1 304 ? 14.195 5.121 10.859 1 95.38 304 LEU B N 1
ATOM 5994 C CA . LEU B 1 304 ? 15.18 6.199 10.789 1 95.38 304 LEU B CA 1
ATOM 5995 C C . LEU B 1 304 ? 14.523 7.551 11.039 1 95.38 304 LEU B C 1
ATOM 5997 O O . LEU B 1 304 ? 15.117 8.422 11.68 1 95.38 304 LEU B O 1
ATOM 6001 N N . PHE B 1 305 ? 13.328 7.758 10.508 1 94.25 305 PHE B N 1
ATOM 6002 C CA . PHE B 1 305 ? 12.578 8.992 10.672 1 94.25 305 PHE B CA 1
ATOM 6003 C C . PHE B 1 305 ? 12.258 9.242 12.141 1 94.25 305 PHE B C 1
ATOM 6005 O O . PHE B 1 305 ? 12.328 10.375 12.617 1 94.25 305 PHE B O 1
ATOM 6012 N N . LEU B 1 306 ? 11.906 8.125 12.891 1 95.62 306 LEU B N 1
ATOM 6013 C CA . LEU B 1 306 ? 11.578 8.219 14.312 1 95.62 306 LEU B CA 1
ATOM 6014 C C . LEU B 1 306 ? 12.852 8.344 15.148 1 95.62 306 LEU B C 1
ATOM 6016 O O . LEU B 1 306 ? 12.789 8.734 16.312 1 95.62 306 LEU B O 1
ATOM 6020 N N . ALA B 1 307 ? 13.953 7.941 14.648 1 93.69 307 ALA B N 1
ATOM 6021 C CA . ALA B 1 307 ? 15.281 8.109 15.234 1 93.69 307 ALA B CA 1
ATOM 6022 C C . ALA B 1 307 ? 15.367 7.441 16.609 1 93.69 307 ALA B C 1
ATOM 6024 O O . ALA B 1 307 ? 15.586 8.109 17.609 1 93.69 307 ALA B O 1
ATOM 6025 N N . PRO B 1 308 ? 15.273 6.102 16.594 1 94 308 PRO B N 1
ATOM 6026 C CA . PRO B 1 308 ? 15.469 5.418 17.875 1 94 308 PRO B CA 1
ATOM 6027 C C . PRO B 1 308 ? 16.828 5.703 18.5 1 94 308 PRO B C 1
ATOM 6029 O O . PRO B 1 308 ? 17.719 6.25 17.828 1 94 308 PRO B O 1
ATOM 6032 N N . LYS B 1 309 ? 17.047 5.316 19.75 1 92.44 309 LYS B N 1
ATOM 6033 C CA . LYS B 1 309 ? 18.234 5.676 20.531 1 92.44 309 LYS B CA 1
ATOM 6034 C C . LYS B 1 309 ? 19.516 5.199 19.859 1 92.44 309 LYS B C 1
ATOM 6036 O O . LYS B 1 309 ? 20.531 5.898 19.891 1 92.44 309 LYS B O 1
ATOM 6041 N N . TYR B 1 310 ? 19.5 4 19.25 1 93.81 310 TYR B N 1
ATOM 6042 C CA . TYR B 1 310 ? 20.703 3.441 18.672 1 93.81 310 TYR B CA 1
ATOM 6043 C C . TYR B 1 310 ? 21.094 4.191 17.391 1 93.81 310 TYR B C 1
ATOM 6045 O O . TYR B 1 310 ? 22.234 4.094 16.922 1 93.81 310 TYR B O 1
ATOM 6053 N N . VAL B 1 311 ? 20.188 4.941 16.859 1 93.12 311 VAL B N 1
ATOM 6054 C CA . VAL B 1 311 ? 20.469 5.797 15.703 1 93.12 311 VAL B CA 1
ATOM 6055 C C . VAL B 1 311 ? 21.016 7.137 16.188 1 93.12 311 VAL B C 1
ATOM 6057 O O . VAL B 1 311 ? 21.969 7.676 15.602 1 93.12 311 VAL B O 1
ATOM 6060 N N . ARG B 1 312 ? 20.531 7.703 17.281 1 93.38 312 ARG B N 1
ATOM 6061 C CA . ARG B 1 312 ? 20.828 9.039 17.781 1 93.38 312 ARG B CA 1
ATOM 6062 C C . ARG B 1 312 ? 22.25 9.109 18.328 1 93.38 312 ARG B C 1
ATOM 6064 O O . ARG B 1 312 ? 22.797 10.195 18.5 1 93.38 312 ARG B O 1
ATOM 6071 N N . LYS B 1 313 ? 22.781 7.973 18.594 1 92.31 313 LYS B N 1
ATOM 6072 C CA . LYS B 1 313 ? 24.109 7.941 19.203 1 92.31 313 LYS B CA 1
ATOM 6073 C C . LYS B 1 313 ? 25.172 8.375 18.203 1 92.31 313 LYS B C 1
ATOM 6075 O O . LYS B 1 313 ? 26.297 8.727 18.578 1 92.31 313 LYS B O 1
ATOM 6080 N N . TYR B 1 314 ? 24.891 8.438 16.922 1 91.06 314 TYR B N 1
ATOM 6081 C CA . TYR B 1 314 ? 25.875 8.719 15.891 1 91.06 314 TYR B CA 1
ATOM 6082 C C . TYR B 1 314 ? 25.953 10.219 15.602 1 91.06 314 TYR B C 1
ATOM 6084 O O . TYR B 1 314 ? 24.922 10.906 15.602 1 91.06 314 TYR B O 1
ATOM 6092 N N . PRO B 1 315 ? 27.109 10.734 15.32 1 87.88 315 PRO B N 1
ATOM 6093 C CA . PRO B 1 315 ? 27.297 12.164 15.078 1 87.88 315 PRO B CA 1
ATOM 6094 C C . PRO B 1 315 ? 26.5 12.672 13.883 1 87.88 315 PRO B C 1
ATOM 6096 O O . PRO B 1 315 ? 26.031 13.812 13.883 1 87.88 315 PRO B O 1
ATOM 6099 N N . SER B 1 316 ? 26.359 11.922 12.883 1 85.5 316 SER B N 1
ATOM 6100 C CA . SER B 1 316 ? 25.625 12.336 11.695 1 85.5 316 SER B CA 1
ATOM 6101 C C . SER B 1 316 ? 24.156 12.617 12.023 1 85.5 316 SER B C 1
ATOM 6103 O O . SER B 1 316 ? 23.516 13.406 11.336 1 85.5 316 SER B O 1
ATOM 6105 N N . PHE B 1 317 ? 23.688 12.031 13.039 1 87.25 317 PHE B N 1
ATOM 6106 C CA . PHE B 1 317 ? 22.297 12.258 13.438 1 87.25 317 PHE B CA 1
ATOM 6107 C C . PHE B 1 317 ? 22.109 13.688 13.953 1 87.25 317 PHE B C 1
ATOM 6109 O O . PHE B 1 317 ? 21.062 14.289 13.758 1 87.25 317 PHE B O 1
ATOM 6116 N N . THR B 1 318 ? 23.141 14.156 14.547 1 87.88 318 THR B N 1
ATOM 6117 C CA . THR B 1 318 ? 23.062 15.516 15.07 1 87.88 318 THR B CA 1
ATOM 6118 C C . THR B 1 318 ? 22.781 16.516 13.945 1 87.88 318 THR B C 1
ATOM 6120 O O . THR B 1 318 ? 21.984 17.438 14.117 1 87.88 318 THR B O 1
ATOM 6123 N N . LYS B 1 319 ? 23.422 16.25 12.82 1 84.94 319 LYS B N 1
ATOM 6124 C CA . LYS B 1 319 ? 23.156 17.109 11.672 1 84.94 319 LYS B CA 1
ATOM 6125 C C . LYS B 1 319 ? 21.703 16.984 11.211 1 84.94 319 LYS B C 1
ATOM 6127 O O . LYS B 1 319 ? 21.062 18 10.906 1 84.94 319 LYS B O 1
ATOM 6132 N N . PHE B 1 320 ? 21.266 15.836 11.172 1 86.25 320 PHE B N 1
ATOM 6133 C CA . PHE B 1 320 ? 19.891 15.578 10.773 1 86.25 320 PHE B CA 1
ATOM 6134 C C . PHE B 1 320 ? 18.906 16.234 11.742 1 86.25 320 PHE B C 1
ATOM 6136 O O . PHE B 1 320 ? 17.938 16.859 11.32 1 86.25 320 PHE B O 1
ATOM 6143 N N . GLU B 1 321 ? 19.125 16.125 12.984 1 89.44 321 GLU B N 1
ATOM 6144 C CA . GLU B 1 321 ? 18.266 16.719 14.008 1 89.44 321 GLU B CA 1
ATOM 6145 C C . GLU B 1 321 ? 18.25 18.234 13.906 1 89.44 321 GLU B C 1
ATOM 6147 O O . GLU B 1 321 ? 17.219 18.859 14.109 1 89.44 321 GLU B O 1
ATOM 6152 N N . ASN B 1 322 ? 19.391 18.812 13.617 1 89.38 322 ASN B N 1
ATOM 6153 C CA . ASN B 1 322 ? 19.469 20.266 13.445 1 89.38 322 ASN B CA 1
ATOM 6154 C C . ASN B 1 322 ? 18.672 20.734 12.234 1 89.38 322 ASN B C 1
ATOM 6156 O O . ASN B 1 322 ? 18.031 21.781 12.273 1 89.38 322 ASN B O 1
ATOM 6160 N N . GLU B 1 323 ? 18.812 19.922 11.211 1 86.75 323 GLU B N 1
ATOM 6161 C CA . GLU B 1 323 ? 18.047 20.25 10.016 1 86.75 323 GLU B CA 1
ATOM 6162 C C . GLU B 1 323 ? 16.547 20.219 10.297 1 86.75 323 GLU B C 1
ATOM 6164 O O . GLU B 1 323 ? 15.805 21.078 9.82 1 86.75 323 GLU B O 1
ATOM 6169 N N . ARG B 1 324 ? 16.094 19.281 11.031 1 89.56 324 ARG B N 1
ATOM 6170 C CA . ARG B 1 324 ? 14.68 19.172 11.398 1 89.56 324 ARG B CA 1
ATOM 6171 C C . ARG B 1 324 ? 14.234 20.344 12.25 1 89.56 324 ARG B C 1
ATOM 6173 O O . ARG B 1 324 ? 13.18 20.938 12 1 89.56 324 ARG B O 1
ATOM 6180 N N . HIS B 1 325 ? 15.086 20.672 13.195 1 90.69 325 HIS B N 1
ATOM 6181 C CA . HIS B 1 325 ? 14.781 21.797 14.078 1 90.69 325 HIS B CA 1
ATOM 6182 C C . HIS B 1 325 ? 14.68 23.109 13.289 1 90.69 325 HIS B C 1
ATOM 6184 O O . HIS B 1 325 ? 13.742 23.891 13.5 1 90.69 325 HIS B O 1
ATOM 6190 N N . ASN B 1 326 ? 15.617 23.312 12.398 1 90.31 326 ASN B N 1
ATOM 6191 C CA . ASN B 1 326 ? 15.609 24.516 11.586 1 90.31 326 ASN B CA 1
ATOM 6192 C C . ASN B 1 326 ? 14.367 24.594 10.695 1 90.31 326 ASN B C 1
ATOM 6194 O O . ASN B 1 326 ? 13.805 25.672 10.492 1 90.31 326 ASN B O 1
ATOM 6198 N N . PHE B 1 327 ? 14.039 23.484 10.211 1 90.56 327 PHE B N 1
ATOM 6199 C CA . PHE B 1 327 ? 12.859 23.422 9.352 1 90.56 327 PHE B CA 1
ATOM 6200 C C . PHE B 1 327 ? 11.602 23.781 10.141 1 90.56 327 PHE B C 1
ATOM 6202 O O . PHE B 1 327 ? 10.766 24.562 9.672 1 90.56 327 PHE B O 1
ATOM 6209 N N . ILE B 1 328 ? 11.461 23.281 11.344 1 93.38 328 ILE B N 1
ATOM 6210 C CA . ILE B 1 328 ? 10.297 23.531 12.195 1 93.38 328 ILE B CA 1
ATOM 6211 C C . ILE B 1 328 ? 10.25 25.016 12.57 1 93.38 328 ILE B C 1
ATOM 6213 O O . ILE B 1 328 ? 9.172 25.609 12.594 1 93.38 328 ILE B O 1
ATOM 6217 N N . GLU B 1 329 ? 11.359 25.578 12.852 1 92.94 329 GLU B N 1
ATOM 6218 C CA . GLU B 1 329 ? 11.422 27 13.164 1 92.94 329 GLU B CA 1
ATOM 6219 C C . GLU B 1 329 ? 10.992 27.844 11.969 1 92.94 329 GLU B C 1
ATOM 6221 O O . GLU B 1 329 ? 10.273 28.844 12.125 1 92.94 329 GLU B O 1
ATOM 6226 N N . LEU B 1 330 ? 11.5 27.453 10.852 1 92.44 330 LEU B N 1
ATOM 6227 C CA . LEU B 1 330 ? 11.109 28.141 9.625 1 92.44 330 LEU B CA 1
ATOM 6228 C C . LEU B 1 330 ? 9.594 28.062 9.43 1 92.44 330 LEU B C 1
ATOM 6230 O O . LEU B 1 330 ? 8.969 29.078 9.086 1 92.44 330 LEU B O 1
ATOM 6234 N N . LEU B 1 331 ? 9.008 26.906 9.633 1 94.06 331 LEU B N 1
ATOM 6235 C CA . LEU B 1 331 ? 7.566 26.75 9.492 1 94.06 331 LEU B CA 1
ATOM 6236 C C . LEU B 1 331 ? 6.824 27.688 10.43 1 94.06 331 LEU B C 1
ATOM 6238 O O . LEU B 1 331 ? 5.84 28.312 10.023 1 94.06 331 LEU B O 1
ATOM 6242 N N . GLY B 1 332 ? 7.293 27.781 11.648 1 95.69 332 GLY B N 1
ATOM 6243 C CA . GLY B 1 332 ? 6.676 28.688 12.602 1 95.69 332 GLY B CA 1
ATOM 6244 C C . GLY B 1 332 ? 6.711 30.141 12.156 1 95.69 332 GLY B C 1
ATOM 6245 O O . GLY B 1 332 ? 5.719 30.859 12.281 1 95.69 332 GLY B O 1
ATOM 6246 N N . ASN B 1 333 ? 7.844 30.547 11.641 1 95.25 333 ASN B N 1
ATOM 6247 C CA . ASN B 1 333 ? 7.988 31.906 11.141 1 95.25 333 ASN B CA 1
ATOM 6248 C C . ASN B 1 333 ? 7.035 32.188 9.977 1 95.25 333 ASN B C 1
ATOM 6250 O O . ASN B 1 333 ? 6.387 33.219 9.93 1 95.25 333 ASN B O 1
ATOM 6254 N N . LEU B 1 334 ? 7.02 31.266 9.062 1 95.5 334 LEU B N 1
ATOM 6255 C CA . LEU B 1 334 ? 6.164 31.422 7.895 1 95.5 334 LEU B CA 1
ATOM 6256 C C . LEU B 1 334 ? 4.691 31.438 8.289 1 95.5 334 LEU B C 1
ATOM 6258 O O . LEU B 1 334 ? 3.898 32.188 7.715 1 95.5 334 LEU B O 1
ATOM 6262 N N . ALA B 1 335 ? 4.336 30.594 9.219 1 96.5 335 ALA B N 1
ATOM 6263 C CA . ALA B 1 335 ? 2.961 30.562 9.711 1 96.5 335 ALA B CA 1
ATOM 6264 C C . ALA B 1 335 ? 2.549 31.922 10.273 1 96.5 335 ALA B C 1
ATOM 6266 O O . ALA B 1 335 ? 1.452 32.406 9.992 1 96.5 335 ALA B O 1
ATOM 6267 N N . GLU B 1 336 ? 3.377 32.5 11.062 1 96.44 336 GLU B N 1
ATOM 6268 C CA . GLU B 1 336 ? 3.098 33.812 11.672 1 96.44 336 GLU B CA 1
ATOM 6269 C C . GLU B 1 336 ? 2.914 34.906 10.609 1 96.44 336 GLU B C 1
ATOM 6271 O O . GLU B 1 336 ? 1.964 35.688 10.672 1 96.44 336 GLU B O 1
ATOM 6276 N N . ILE B 1 337 ? 3.816 34.906 9.672 1 97.25 337 ILE B N 1
ATOM 6277 C CA . ILE B 1 337 ? 3.744 35.875 8.586 1 97.25 337 ILE B CA 1
ATOM 6278 C C . ILE B 1 337 ? 2.42 35.719 7.84 1 97.25 337 ILE B C 1
ATOM 6280 O O . ILE B 1 337 ? 1.749 36.719 7.543 1 97.25 337 ILE B O 1
ATOM 6284 N N . THR B 1 338 ? 2.096 34.531 7.523 1 97.62 338 THR B N 1
ATOM 6285 C CA . THR B 1 338 ? 0.912 34.219 6.73 1 97.62 338 THR B CA 1
ATOM 6286 C C . THR B 1 338 ? -0.359 34.594 7.48 1 97.62 338 THR B C 1
ATOM 6288 O O . THR B 1 338 ? -1.242 35.25 6.914 1 97.62 338 THR B O 1
ATOM 6291 N N . VAL B 1 339 ? -0.485 34.188 8.734 1 97.5 339 VAL B N 1
ATOM 6292 C CA . VAL B 1 339 ? -1.665 34.469 9.547 1 97.5 339 VAL B CA 1
ATOM 6293 C C . VAL B 1 339 ? -1.823 36 9.727 1 97.5 339 VAL B C 1
ATOM 6295 O O . VAL B 1 339 ? -2.924 36.531 9.57 1 97.5 339 VAL B O 1
ATOM 6298 N N . ASP B 1 340 ? -0.737 36.625 10.055 1 97.5 340 ASP B N 1
ATOM 6299 C CA . ASP B 1 340 ? -0.769 38.094 10.211 1 97.5 340 ASP B CA 1
ATOM 6300 C C . ASP B 1 340 ? -1.246 38.781 8.93 1 97.5 340 ASP B C 1
ATOM 6302 O O . ASP B 1 340 ? -2.049 39.688 8.977 1 97.5 340 ASP B O 1
ATOM 6306 N N . PHE B 1 341 ? -0.746 38.344 7.859 1 98.12 341 PHE B N 1
ATOM 6307 C CA . PHE B 1 341 ? -1.115 38.938 6.566 1 98.12 341 PHE B CA 1
ATOM 6308 C C . PHE B 1 341 ? -2.617 38.812 6.34 1 98.12 341 PHE B C 1
ATOM 6310 O O . PHE B 1 341 ? -3.27 39.812 6.004 1 98.12 341 PHE B O 1
ATOM 6317 N N . PHE B 1 342 ? -3.146 37.656 6.434 1 98.12 342 PHE B N 1
ATOM 6318 C CA . PHE B 1 342 ? -4.559 37.469 6.129 1 98.12 342 PHE B CA 1
ATOM 6319 C C . PHE B 1 342 ? -5.438 38.25 7.09 1 98.12 342 PHE B C 1
ATOM 6321 O O . PHE B 1 342 ? -6.504 38.75 6.707 1 98.12 342 PHE B O 1
ATOM 6328 N N . ASN B 1 343 ? -5.023 38.375 8.352 1 97.56 343 ASN B N 1
ATOM 6329 C CA . ASN B 1 343 ? -5.793 39.125 9.344 1 97.56 343 ASN B CA 1
ATOM 6330 C C . ASN B 1 343 ? -5.781 40.625 9.055 1 97.56 343 ASN B C 1
ATOM 6332 O O . ASN B 1 343 ? -6.617 41.375 9.578 1 97.56 343 ASN B O 1
ATOM 6336 N N . LEU B 1 344 ? -4.934 41.062 8.219 1 97.75 344 LEU B N 1
ATOM 6337 C CA . LEU B 1 344 ? -4.836 42.469 7.867 1 97.75 344 LEU B CA 1
ATOM 6338 C C . LEU B 1 344 ? -5.727 42.781 6.672 1 97.75 344 LEU B C 1
ATOM 6340 O O . LEU B 1 344 ? -5.977 43.969 6.379 1 97.75 344 LEU B O 1
ATOM 6344 N N . GLN B 1 345 ? -6.168 41.812 5.996 1 97.94 345 GLN B N 1
ATOM 6345 C CA . GLN B 1 345 ? -6.984 42.062 4.812 1 97.94 345 GLN B CA 1
ATOM 6346 C C . GLN B 1 345 ? -8.445 42.281 5.191 1 97.94 345 GLN B C 1
ATOM 6348 O O . GLN B 1 345 ? -8.961 41.656 6.113 1 97.94 345 GLN B O 1
ATOM 6353 N N . PRO B 1 346 ? -9.047 43.156 4.449 1 97.56 346 PRO B N 1
ATOM 6354 C CA . PRO B 1 346 ? -10.477 43.344 4.707 1 97.56 346 PRO B CA 1
ATOM 6355 C C . PRO B 1 346 ? -11.297 42.094 4.406 1 97.56 346 PRO B C 1
ATOM 6357 O O . PRO B 1 346 ? -11.016 41.375 3.443 1 97.56 346 PRO B O 1
ATOM 6360 N N . TYR B 1 347 ? -12.312 41.844 5.273 1 97 347 TYR B N 1
ATOM 6361 C CA . TYR B 1 347 ? -13.266 40.75 5.113 1 97 347 TYR B CA 1
ATOM 6362 C C . TYR B 1 347 ? -12.562 39.406 5.184 1 97 347 TYR B C 1
ATOM 6364 O O . TYR B 1 347 ? -12.977 38.438 4.523 1 97 347 TYR B O 1
ATOM 6372 N N . MET B 1 348 ? -11.461 39.344 5.824 1 97 348 MET B N 1
ATOM 6373 C CA . MET B 1 348 ? -10.781 38.094 6.055 1 97 348 MET B CA 1
ATOM 6374 C C . MET B 1 348 ? -10.375 37.938 7.52 1 97 348 MET B C 1
ATOM 6376 O O . MET B 1 348 ? -10.195 38.938 8.219 1 97 348 MET B O 1
ATOM 6380 N N . SER B 1 349 ? -10.312 36.812 7.945 1 97.25 349 SER B N 1
ATOM 6381 C CA . SER B 1 349 ? -9.719 36.438 9.227 1 97.25 349 SER B CA 1
ATOM 6382 C C . SER B 1 349 ? -9.023 35.094 9.141 1 97.25 349 SER B C 1
ATOM 6384 O O . SER B 1 349 ? -9.305 34.312 8.242 1 97.25 349 SER B O 1
ATOM 6386 N N . CYS B 1 350 ? -8.133 34.875 10.023 1 97.5 350 CYS B N 1
ATOM 6387 C CA . CYS B 1 350 ? -7.398 33.625 10.047 1 97.5 350 CYS B CA 1
ATOM 6388 C C . CYS B 1 350 ? -6.957 33.281 11.469 1 97.5 350 CYS B C 1
ATOM 6390 O O . CYS B 1 350 ? -6.254 34.062 12.109 1 97.5 350 CYS B O 1
ATOM 6392 N N . SER B 1 351 ? -7.352 32.125 11.961 1 97 351 SER B N 1
ATOM 6393 C CA . SER B 1 351 ? -6.938 31.641 13.281 1 97 351 SER B CA 1
ATOM 6394 C C . SER B 1 351 ? -5.453 31.297 13.297 1 97 351 SER B C 1
ATOM 6396 O O . SER B 1 351 ? -4.863 31 12.25 1 97 351 SER B O 1
ATOM 6398 N N . GLN B 1 352 ? -4.902 31.328 14.477 1 96.06 352 GLN B N 1
ATOM 6399 C CA . GLN B 1 352 ? -3.49 30.984 14.625 1 96.06 352 GLN B CA 1
ATOM 6400 C C . GLN B 1 352 ? -3.232 29.531 14.227 1 96.06 352 GLN B C 1
ATOM 6402 O O . GLN B 1 352 ? -4.094 28.672 14.398 1 96.06 352 GLN B O 1
ATOM 6407 N N . VAL B 1 353 ? -2.043 29.359 13.703 1 96.69 353 VAL B N 1
ATOM 6408 C CA . VAL B 1 353 ? -1.594 28.031 13.258 1 96.69 353 VAL B CA 1
ATOM 6409 C C . VAL B 1 353 ? -0.414 27.578 14.117 1 96.69 353 VAL B C 1
ATOM 6411 O O . VAL B 1 353 ? 0.614 28.266 14.18 1 96.69 353 VAL B O 1
ATOM 6414 N N . PHE B 1 354 ? -0.553 26.406 14.75 1 97.69 354 PHE B N 1
ATOM 6415 C CA . PHE B 1 354 ? 0.475 25.984 15.695 1 97.69 354 PHE B CA 1
ATOM 6416 C C . PHE B 1 354 ? 1.263 24.797 15.125 1 97.69 354 PHE B C 1
ATOM 6418 O O . PHE B 1 354 ? 2.326 24.453 15.648 1 97.69 354 PHE B O 1
ATOM 6425 N N . ALA B 1 355 ? 0.762 24.188 14.039 1 97.94 355 ALA B N 1
ATOM 6426 C CA . ALA B 1 355 ? 1.405 23 13.484 1 97.94 355 ALA B CA 1
ATOM 6427 C C . ALA B 1 355 ? 1.112 22.875 11.992 1 97.94 355 ALA B C 1
ATOM 6429 O O . ALA B 1 355 ? 0.079 23.344 11.508 1 97.94 355 ALA B O 1
ATOM 6430 N N . GLY B 1 356 ? 2.033 22.219 11.328 1 96.31 356 GLY B N 1
ATOM 6431 C CA . GLY B 1 356 ? 1.818 21.891 9.922 1 96.31 356 GLY B CA 1
ATOM 6432 C C . GLY B 1 356 ? 2.297 22.969 8.977 1 96.31 356 GLY B C 1
ATOM 6433 O O . GLY B 1 356 ? 3.25 23.688 9.273 1 96.31 356 GLY B O 1
ATOM 6434 N N . HIS B 1 357 ? 1.7 23.047 7.82 1 95.25 357 HIS B N 1
ATOM 6435 C CA . HIS B 1 357 ? 2.271 23.844 6.742 1 95.25 357 HIS B CA 1
ATOM 6436 C C . HIS B 1 357 ? 1.187 24.609 5.996 1 95.25 357 HIS B C 1
ATOM 6438 O O . HIS B 1 357 ? 1.404 25.062 4.867 1 95.25 357 HIS B O 1
ATOM 6444 N N . CYS B 1 358 ? -0.023 24.734 6.633 1 96.12 358 CYS B N 1
ATOM 6445 C CA . CYS B 1 358 ? -1.136 25.391 5.957 1 96.12 358 CYS B CA 1
ATOM 6446 C C . CYS B 1 358 ? -1.819 26.391 6.883 1 96.12 358 CYS B C 1
ATOM 6448 O O . CYS B 1 358 ? -1.745 26.266 8.109 1 96.12 358 CYS B O 1
ATOM 6450 N N . ALA B 1 359 ? -2.391 27.359 6.242 1 96.94 359 ALA B N 1
ATOM 6451 C CA . ALA B 1 359 ? -3.334 28.266 6.902 1 96.94 359 ALA B CA 1
ATOM 6452 C C . ALA B 1 359 ? -4.73 28.141 6.297 1 96.94 359 ALA B C 1
ATOM 6454 O O . ALA B 1 359 ? -4.879 27.703 5.152 1 96.94 359 ALA B O 1
ATOM 6455 N N . PHE B 1 360 ? -5.707 28.438 7.094 1 97.81 360 PHE B N 1
ATOM 6456 C CA . PHE B 1 360 ? -7.098 28.266 6.691 1 97.81 360 PHE B CA 1
ATOM 6457 C C . PHE B 1 360 ? -7.883 29.547 6.875 1 97.81 360 PHE B C 1
ATOM 6459 O O . PHE B 1 360 ? -8.836 29.594 7.656 1 97.81 360 PHE B O 1
ATOM 6466 N N . PRO B 1 361 ? -7.602 30.562 6.133 1 97.88 361 PRO B N 1
ATOM 6467 C CA . PRO B 1 361 ? -8.273 31.859 6.273 1 97.88 361 PRO B CA 1
ATOM 6468 C C . PRO B 1 361 ? -9.766 31.781 5.961 1 97.88 361 PRO B C 1
ATOM 6470 O O . PRO B 1 361 ? -10.18 31.047 5.059 1 97.88 361 PRO B O 1
ATOM 6473 N N . LYS B 1 362 ? -10.5 32.594 6.621 1 97.56 362 LYS B N 1
ATOM 6474 C CA . LYS B 1 362 ? -11.938 32.75 6.453 1 97.56 362 LYS B CA 1
ATOM 6475 C C . LYS B 1 362 ? -12.281 33.969 5.602 1 97.56 362 LYS B C 1
ATOM 6477 O O . LYS B 1 362 ? -11.68 35.031 5.758 1 97.56 362 LYS B O 1
ATOM 6482 N N . LEU B 1 363 ? -13.172 33.75 4.668 1 97 363 LEU B N 1
ATOM 6483 C CA . LEU B 1 363 ? -13.75 34.844 3.906 1 97 363 LEU B CA 1
ATOM 6484 C C . LEU B 1 363 ? -15.023 35.344 4.566 1 97 363 LEU B C 1
ATOM 6486 O O . LEU B 1 363 ? -16.016 34.625 4.641 1 97 363 LEU B O 1
ATOM 6490 N N . LEU B 1 364 ? -14.984 36.594 5.02 1 95.31 364 LEU B N 1
ATOM 6491 C CA . LEU B 1 364 ? -16.094 37.188 5.75 1 95.31 364 LEU B CA 1
ATOM 6492 C C . LEU B 1 364 ? -16.953 38.062 4.832 1 95.31 364 LEU B C 1
ATOM 6494 O O . LEU B 1 364 ? -17.266 39.188 5.156 1 95.31 364 LEU B O 1
ATOM 6498 N N . PHE B 1 365 ? -17.375 37.438 3.766 1 93.56 365 PHE B N 1
ATOM 6499 C CA . PHE B 1 365 ? -18.172 38.188 2.811 1 93.56 365 PHE B CA 1
ATOM 6500 C C . PHE B 1 365 ? -19.609 38.344 3.307 1 93.56 365 PHE B C 1
ATOM 6502 O O . PHE B 1 365 ? -20.203 37.375 3.793 1 93.56 365 PHE B O 1
ATOM 6509 N N . PRO B 1 366 ? -20.125 39.531 3.156 1 90.5 366 PRO B N 1
ATOM 6510 C CA . PRO B 1 366 ? -21.516 39.75 3.562 1 90.5 366 PRO B CA 1
ATOM 6511 C C . PRO B 1 366 ? -22.5 38.906 2.75 1 90.5 366 PRO B C 1
ATOM 6513 O O . PRO B 1 366 ? -22.25 38.625 1.574 1 90.5 366 PRO B O 1
ATOM 6516 N N . SER B 1 367 ? -23.562 38.531 3.414 1 86.19 367 SER B N 1
ATOM 6517 C CA . SER B 1 367 ? -24.562 37.688 2.793 1 86.19 367 SER B CA 1
ATOM 6518 C C . SER B 1 367 ? -25.094 38.312 1.503 1 86.19 367 SER B C 1
ATOM 6520 O O . SER B 1 367 ? -25.453 37.594 0.567 1 86.19 367 SER B O 1
ATOM 6522 N N . ARG B 1 368 ? -25.125 39.562 1.437 1 84.12 368 ARG B N 1
ATOM 6523 C CA . ARG B 1 368 ? -25.672 40.281 0.281 1 84.12 368 ARG B CA 1
ATOM 6524 C C . ARG B 1 368 ? -24.812 40.031 -0.959 1 84.12 368 ARG B C 1
ATOM 6526 O O . ARG B 1 368 ? -25.266 40.25 -2.084 1 84.12 368 ARG B O 1
ATOM 6533 N N . TRP B 1 369 ? -23.578 39.688 -0.726 1 84.94 369 TRP B N 1
ATOM 6534 C CA . TRP B 1 369 ? -22.703 39.438 -1.857 1 84.94 369 TRP B CA 1
ATOM 6535 C C . TRP B 1 369 ? -22.938 38.031 -2.406 1 84.94 369 TRP B C 1
ATOM 6537 O O . TRP B 1 369 ? -22.484 37.688 -3.506 1 84.94 369 TRP B O 1
ATOM 6547 N N . ILE B 1 370 ? -23.531 37.281 -1.479 1 75.88 370 ILE B N 1
ATOM 6548 C CA . ILE B 1 370 ? -23.766 35.875 -1.854 1 75.88 370 ILE B CA 1
ATOM 6549 C C . ILE B 1 370 ? -25.016 35.812 -2.74 1 75.88 370 ILE B C 1
ATOM 6551 O O . ILE B 1 370 ? -26.109 36.125 -2.307 1 75.88 370 ILE B O 1
ATOM 6555 N N . THR B 1 371 ? -24.828 36.062 -3.986 1 63.09 371 THR B N 1
ATOM 6556 C CA . THR B 1 371 ? -25.953 36.094 -4.906 1 63.09 371 THR B CA 1
ATOM 6557 C C . THR B 1 371 ? -26.469 34.688 -5.184 1 63.09 371 THR B C 1
ATOM 6559 O O . THR B 1 371 ? -25.719 33.719 -5.027 1 63.09 371 THR B O 1
ATOM 6562 N N . ASP B 1 372 ? -27.672 34.562 -5.41 1 52.91 372 ASP B N 1
ATOM 6563 C CA . ASP B 1 372 ? -28.516 33.406 -5.668 1 52.91 372 ASP B CA 1
ATOM 6564 C C . ASP B 1 372 ? -27.781 32.375 -6.547 1 52.91 372 ASP B C 1
ATOM 6566 O O . ASP B 1 372 ? -26.797 32.719 -7.203 1 52.91 372 ASP B O 1
ATOM 6570 N N . GLU B 1 373 ? -28.578 31.297 -7.07 1 49.28 373 GLU B N 1
ATOM 6571 C CA . GLU B 1 373 ? -28.703 29.906 -7.512 1 49.28 373 GLU B CA 1
ATOM 6572 C C . GLU B 1 373 ? -27.781 29.609 -8.695 1 49.28 373 GLU B C 1
ATOM 6574 O O . GLU B 1 373 ? -27.594 28.453 -9.07 1 49.28 373 GLU B O 1
ATOM 6579 N N . ASN B 1 374 ? -27.938 30.375 -9.75 1 44.31 374 ASN B N 1
ATOM 6580 C CA . ASN B 1 374 ? -27.672 29.797 -11.062 1 44.31 374 ASN B CA 1
ATOM 6581 C C . ASN B 1 374 ? -26.172 29.719 -11.336 1 44.31 374 ASN B C 1
ATOM 6583 O O . ASN B 1 374 ? -25.766 29.5 -12.477 1 44.31 374 ASN B O 1
ATOM 6587 N N . GLU B 1 375 ? -25.391 30.125 -10.359 1 52.59 375 GLU B N 1
ATOM 6588 C CA . GLU B 1 375 ? -24 30.094 -10.789 1 52.59 375 GLU B CA 1
ATOM 6589 C C . GLU B 1 375 ? -23.391 28.703 -10.586 1 52.59 375 GLU B C 1
ATOM 6591 O O . GLU B 1 375 ? -23.719 28.016 -9.609 1 52.59 375 GLU B O 1
ATOM 6596 N N . ALA B 1 376 ? -22.625 28.297 -11.523 1 55.16 376 ALA B N 1
ATOM 6597 C CA . ALA B 1 376 ? -21.922 27.016 -11.656 1 55.16 376 ALA B CA 1
ATOM 6598 C C . ALA B 1 376 ? -21 26.781 -10.469 1 55.16 376 ALA B C 1
ATOM 6600 O O . ALA B 1 376 ? -20.797 25.641 -10.047 1 55.16 376 ALA B O 1
ATOM 6601 N N . LEU B 1 377 ? -20.531 28.047 -9.93 1 65.44 377 LEU B N 1
ATOM 6602 C CA . LEU B 1 377 ? -19.672 27.969 -8.75 1 65.44 377 LEU B CA 1
ATOM 6603 C C . LEU B 1 377 ? -20.234 28.828 -7.613 1 65.44 377 LEU B C 1
ATOM 6605 O O . LEU B 1 377 ? -20.766 29.906 -7.855 1 65.44 377 LEU B O 1
ATOM 6609 N N . ASP B 1 378 ? -20.141 28.297 -6.484 1 82.81 378 ASP B N 1
ATOM 6610 C CA . ASP B 1 378 ? -20.469 29.156 -5.355 1 82.81 378 ASP B CA 1
ATOM 6611 C C . ASP B 1 378 ? -19.375 30.203 -5.121 1 82.81 378 ASP B C 1
ATOM 6613 O O . ASP B 1 378 ? -18.344 30.188 -5.801 1 82.81 378 ASP B O 1
ATOM 6617 N N . LEU B 1 379 ? -19.609 31.219 -4.402 1 90.38 379 LEU B N 1
ATOM 6618 C CA . LEU B 1 379 ? -18.75 32.375 -4.215 1 90.38 379 LEU B CA 1
ATOM 6619 C C . LEU B 1 379 ? -17.359 31.938 -3.752 1 90.38 379 LEU B C 1
ATOM 6621 O O . LEU B 1 379 ? -16.344 32.5 -4.172 1 90.38 379 LEU B O 1
ATOM 6625 N N . GLU B 1 380 ? -17.281 30.969 -2.883 1 92.75 380 GLU B N 1
ATOM 6626 C CA . GLU B 1 380 ? -16.016 30.422 -2.393 1 92.75 380 GLU B CA 1
ATOM 6627 C C . GLU B 1 380 ? -15.18 29.859 -3.531 1 92.75 380 GLU B C 1
ATOM 6629 O O . GLU B 1 380 ? -14 30.188 -3.674 1 92.75 380 GLU B O 1
ATOM 6634 N N . GLU B 1 381 ? -15.758 28.984 -4.293 1 90.88 381 GLU B N 1
ATOM 6635 C CA . GLU B 1 381 ? -15.078 28.375 -5.434 1 90.88 381 GLU B CA 1
ATOM 6636 C C . GLU B 1 381 ? -14.68 29.422 -6.469 1 90.88 381 GLU B C 1
ATOM 6638 O O . GLU B 1 381 ? -13.602 29.328 -7.062 1 90.88 381 GLU B O 1
ATOM 6643 N N . ASN B 1 382 ? -15.602 30.328 -6.754 1 90.75 382 ASN B N 1
ATOM 6644 C CA . ASN B 1 382 ? -15.312 31.406 -7.703 1 90.75 382 ASN B CA 1
ATOM 6645 C C . ASN B 1 382 ? -14.102 32.219 -7.262 1 90.75 382 ASN B C 1
ATOM 6647 O O . ASN B 1 382 ? -13.258 32.594 -8.086 1 90.75 382 ASN B O 1
ATOM 6651 N N . TYR B 1 383 ? -14.117 32.594 -6.008 1 94.5 383 TYR B N 1
ATOM 6652 C CA . TYR B 1 383 ? -12.984 33.344 -5.465 1 94.5 383 TYR B CA 1
ATOM 6653 C C . TYR B 1 383 ? -11.672 32.594 -5.746 1 94.5 383 TYR B C 1
ATOM 6655 O O . TYR B 1 383 ? -10.719 33.219 -6.234 1 94.5 383 TYR B O 1
ATOM 6663 N N . CYS B 1 384 ? -11.625 31.328 -5.387 1 93.56 384 CYS B N 1
ATOM 6664 C CA . CYS B 1 384 ? -10.414 30.531 -5.555 1 93.56 384 CYS B CA 1
ATOM 6665 C C . CYS B 1 384 ? -10.047 30.406 -7.027 1 93.56 384 CYS B C 1
ATOM 6667 O O . CYS B 1 384 ? -8.867 30.5 -7.387 1 93.56 384 CYS B O 1
ATOM 6669 N N . CYS B 1 385 ? -11 30.188 -7.855 1 91.38 385 CYS B N 1
ATOM 6670 C CA . CYS B 1 385 ? -10.766 30.047 -9.289 1 91.38 385 CYS B CA 1
ATOM 6671 C C . CYS B 1 385 ? -10.227 31.328 -9.883 1 91.38 385 CYS B C 1
ATOM 6673 O O . CYS B 1 385 ? -9.281 31.312 -10.68 1 91.38 385 CYS B O 1
ATOM 6675 N N . GLU B 1 386 ? -10.859 32.438 -9.586 1 93.31 386 GLU B N 1
ATOM 6676 C CA . GLU B 1 386 ? -10.43 33.719 -10.102 1 93.31 386 GLU B CA 1
ATOM 6677 C C . GLU B 1 386 ? -9.031 34.094 -9.602 1 93.31 386 GLU B C 1
ATOM 6679 O O . GLU B 1 386 ? -8.25 34.719 -10.328 1 93.31 386 GLU B O 1
ATOM 6684 N N . LEU B 1 387 ? -8.789 33.781 -8.344 1 95.12 387 LEU B N 1
ATOM 6685 C CA . LEU B 1 387 ? -7.445 34 -7.805 1 95.12 387 LEU B CA 1
ATOM 6686 C C . LEU B 1 387 ? -6.398 33.281 -8.656 1 95.12 387 LEU B C 1
ATOM 6688 O O . LEU B 1 387 ? -5.387 33.875 -9.023 1 95.12 387 LEU B O 1
ATOM 6692 N N . TYR B 1 388 ? -6.641 32.062 -8.914 1 92.38 388 TYR B N 1
ATOM 6693 C CA . TYR B 1 388 ? -5.719 31.266 -9.727 1 92.38 388 TYR B CA 1
ATOM 6694 C C . TYR B 1 388 ? -5.578 31.859 -11.125 1 92.38 388 TYR B C 1
ATOM 6696 O O . TYR B 1 388 ? -4.465 32.031 -11.633 1 92.38 388 TYR B O 1
ATOM 6704 N N . ALA B 1 389 ? -6.656 32.188 -11.734 1 91.31 389 ALA B N 1
ATOM 6705 C CA . ALA B 1 389 ? -6.676 32.688 -13.102 1 91.31 389 ALA B CA 1
ATOM 6706 C C . ALA B 1 389 ? -5.891 34 -13.203 1 91.31 389 ALA B C 1
ATOM 6708 O O . ALA B 1 389 ? -5.227 34.25 -14.211 1 91.31 389 ALA B O 1
ATOM 6709 N N . THR B 1 390 ? -6 34.844 -12.219 1 93.81 390 THR B N 1
ATOM 6710 C CA . THR B 1 390 ? -5.445 36.188 -12.266 1 93.81 390 THR B CA 1
ATOM 6711 C C . THR B 1 390 ? -3.986 36.156 -11.805 1 93.81 390 THR B C 1
ATOM 6713 O O . THR B 1 390 ? -3.172 36.938 -12.312 1 93.81 390 THR B O 1
ATOM 6716 N N . THR B 1 391 ? -3.637 35.312 -10.836 1 94.06 391 THR B N 1
ATOM 6717 C CA . THR B 1 391 ? -2.336 35.438 -10.188 1 94.06 391 THR B CA 1
ATOM 6718 C C . THR B 1 391 ? -1.477 34.188 -10.445 1 94.06 391 THR B C 1
ATOM 6720 O O . THR B 1 391 ? -0.26 34.219 -10.25 1 94.06 391 THR B O 1
ATOM 6723 N N . GLY B 1 392 ? -2.098 33.062 -10.742 1 88.94 392 GLY B N 1
ATOM 6724 C CA . GLY B 1 392 ? -1.385 31.812 -10.859 1 88.94 392 GLY B CA 1
ATOM 6725 C C . GLY B 1 392 ? -1.226 31.094 -9.531 1 88.94 392 GLY B C 1
ATOM 6726 O O . GLY B 1 392 ? -0.68 29.984 -9.477 1 88.94 392 GLY B O 1
ATOM 6727 N N . ILE B 1 393 ? -1.741 31.703 -8.453 1 91.38 393 ILE B N 1
ATOM 6728 C CA . ILE B 1 393 ? -1.628 31.109 -7.125 1 91.38 393 ILE B CA 1
ATOM 6729 C C . ILE B 1 393 ? -2.789 30.156 -6.891 1 91.38 393 ILE B C 1
ATOM 6731 O O . ILE B 1 393 ? -3.955 30.531 -7.004 1 91.38 393 ILE B O 1
ATOM 6735 N N . TYR B 1 394 ? -2.416 28.953 -6.551 1 89.38 394 TYR B N 1
ATOM 6736 C CA . TYR B 1 394 ? -3.416 27.922 -6.324 1 89.38 394 TYR B CA 1
ATOM 6737 C C . TYR B 1 394 ? -3.725 27.781 -4.84 1 89.38 394 TYR B C 1
ATOM 6739 O O . TYR B 1 394 ? -2.816 27.609 -4.023 1 89.38 394 TYR B O 1
ATOM 6747 N N . VAL B 1 395 ? -4.969 27.875 -4.496 1 92.81 395 VAL B N 1
ATOM 6748 C CA . VAL B 1 395 ? -5.477 27.609 -3.154 1 92.81 395 VAL B CA 1
ATOM 6749 C C . VAL B 1 395 ? -6.645 26.625 -3.23 1 92.81 395 VAL B C 1
ATOM 6751 O O . VAL B 1 395 ? -7.227 26.422 -4.301 1 92.81 395 VAL B O 1
ATOM 6754 N N . VAL B 1 396 ? -6.941 25.953 -2.088 1 92.06 396 VAL B N 1
ATOM 6755 C CA . VAL B 1 396 ? -8.008 24.953 -2.08 1 92.06 396 VAL B CA 1
ATOM 6756 C C . VAL B 1 396 ? -9.211 25.5 -1.317 1 92.06 396 VAL B C 1
ATOM 6758 O O . VAL B 1 396 ? -9.086 25.938 -0.171 1 92.06 396 VAL B O 1
ATOM 6761 N N . PRO B 1 397 ? -10.406 25.453 -2.01 1 93.75 397 PRO B N 1
ATOM 6762 C CA . PRO B 1 397 ? -11.602 25.891 -1.295 1 93.75 397 PRO B CA 1
ATOM 6763 C C . PRO B 1 397 ? -11.844 25.109 -0.003 1 93.75 397 PRO B C 1
ATOM 6765 O O . PRO B 1 397 ? -11.602 23.906 0.048 1 93.75 397 PRO B O 1
ATOM 6768 N N . GLY B 1 398 ? -12.336 25.781 0.989 1 94.69 398 GLY B N 1
ATOM 6769 C CA . GLY B 1 398 ? -12.555 25.203 2.301 1 94.69 398 GLY B CA 1
ATOM 6770 C C . GLY B 1 398 ? -13.523 24.031 2.277 1 94.69 398 GLY B C 1
ATOM 6771 O O . GLY B 1 398 ? -13.398 23.109 3.078 1 94.69 398 GLY B O 1
ATOM 6772 N N . LYS B 1 399 ? -14.43 24.031 1.416 1 92.62 399 LYS B N 1
ATOM 6773 C CA . LYS B 1 399 ? -15.453 23 1.343 1 92.62 399 LYS B CA 1
ATOM 6774 C C . LYS B 1 399 ? -14.836 21.625 1.098 1 92.62 399 LYS B C 1
ATOM 6776 O O . LYS B 1 399 ? -15.414 20.594 1.477 1 92.62 399 LYS B O 1
ATOM 6781 N N . VAL B 1 400 ? -13.68 21.547 0.504 1 90.56 400 VAL B N 1
ATOM 6782 C CA . VAL B 1 400 ? -12.977 20.297 0.257 1 90.56 400 VAL B CA 1
ATOM 6783 C C . VAL B 1 400 ? -12.641 19.625 1.585 1 90.56 400 VAL B C 1
ATOM 6785 O O . VAL B 1 400 ? -12.586 18.391 1.67 1 90.56 400 VAL B O 1
ATOM 6788 N N . PHE B 1 401 ? -12.469 20.375 2.646 1 95.19 401 PHE B N 1
ATOM 6789 C CA . PHE B 1 401 ? -12.078 19.875 3.963 1 95.19 401 PHE B CA 1
ATOM 6790 C C . PHE B 1 401 ? -13.281 19.797 4.891 1 95.19 401 PHE B C 1
ATOM 6792 O O . PHE B 1 401 ? -13.148 19.422 6.059 1 95.19 401 PHE B O 1
ATOM 6799 N N . GLY B 1 402 ? -14.359 20.125 4.383 1 93.62 402 GLY B N 1
ATOM 6800 C CA . GLY B 1 402 ? -15.523 20.297 5.23 1 93.62 402 GLY B CA 1
ATOM 6801 C C . GLY B 1 402 ? -15.516 21.609 6 1 93.62 402 GLY B C 1
ATOM 6802 O O . GLY B 1 402 ? -14.469 22.062 6.457 1 93.62 402 GLY B O 1
ATOM 6803 N N . GLU B 1 403 ? -16.594 22.297 5.988 1 92.88 403 GLU B N 1
ATOM 6804 C CA . GLU B 1 403 ? -16.734 23.531 6.734 1 92.88 403 GLU B CA 1
ATOM 6805 C C . GLU B 1 403 ? -18.203 23.812 7.078 1 92.88 403 GLU B C 1
ATOM 6807 O O . GLU B 1 403 ? -19.094 23.156 6.559 1 92.88 403 GLU B O 1
ATOM 6812 N N . ASN B 1 404 ? -18.359 24.656 8.016 1 91.38 404 ASN B N 1
ATOM 6813 C CA . ASN B 1 404 ? -19.719 25.125 8.289 1 91.38 404 ASN B CA 1
ATOM 6814 C C . ASN B 1 404 ? -20.375 25.688 7.039 1 91.38 404 ASN B C 1
ATOM 6816 O O . ASN B 1 404 ? -19.766 26.484 6.312 1 91.38 404 ASN B O 1
ATOM 6820 N N . PRO B 1 405 ? -21.578 25.266 6.824 1 87.88 405 PRO B N 1
ATOM 6821 C CA . PRO B 1 405 ? -22.25 25.719 5.609 1 87.88 405 PRO B CA 1
ATOM 6822 C C . PRO B 1 405 ? -22.312 27.25 5.5 1 87.88 405 PRO B C 1
ATOM 6824 O O . PRO B 1 405 ? -22.406 27.781 4.395 1 87.88 405 PRO B O 1
ATOM 6827 N N . ASP B 1 406 ? -22.25 27.938 6.574 1 87.88 406 ASP B N 1
ATOM 6828 C CA . ASP B 1 406 ? -22.391 29.391 6.578 1 87.88 406 ASP B CA 1
ATOM 6829 C C . ASP B 1 406 ? -21.016 30.062 6.547 1 87.88 406 ASP B C 1
ATOM 6831 O O . ASP B 1 406 ? -20.906 31.266 6.758 1 87.88 406 ASP B O 1
ATOM 6835 N N . SER B 1 407 ? -20.047 29.281 6.328 1 93.12 407 SER B N 1
ATOM 6836 C CA . SER B 1 407 ? -18.703 29.859 6.309 1 93.12 407 SER B CA 1
ATOM 6837 C C . SER B 1 407 ? -18 29.547 4.992 1 93.12 407 SER B C 1
ATOM 6839 O O . SER B 1 407 ? -18.391 28.641 4.262 1 93.12 407 SER B O 1
ATOM 6841 N N . MET B 1 408 ? -17.016 30.375 4.645 1 95.69 408 MET B N 1
ATOM 6842 C CA . MET B 1 408 ? -16.172 30.203 3.471 1 95.69 408 MET B CA 1
ATOM 6843 C C . MET B 1 408 ? -14.703 30.328 3.844 1 95.69 408 MET B C 1
ATOM 6845 O O . MET B 1 408 ? -14.312 31.219 4.594 1 95.69 408 MET B O 1
ATOM 6849 N N . HIS B 1 409 ? -13.992 29.422 3.383 1 97.56 409 HIS B N 1
ATOM 6850 C CA . HIS B 1 409 ? -12.562 29.391 3.654 1 97.56 409 HIS B CA 1
ATOM 6851 C C . HIS B 1 409 ? -11.773 29 2.41 1 97.56 409 HIS B C 1
ATOM 6853 O O . HIS B 1 409 ? -12.359 28.625 1.388 1 97.56 409 HIS B O 1
ATOM 6859 N N . PHE B 1 410 ? -10.5 29.125 2.471 1 96.81 410 PHE B N 1
ATOM 6860 C CA . PHE B 1 410 ? -9.586 28.438 1.569 1 96.81 410 PHE B CA 1
ATOM 6861 C C . PHE B 1 410 ? -8.328 28.016 2.307 1 96.81 410 PHE B C 1
ATOM 6863 O O . PHE B 1 410 ? -7.984 28.578 3.348 1 96.81 410 PHE B O 1
ATOM 6870 N N . LYS B 1 411 ? -7.711 26.984 1.827 1 96.62 411 LYS B N 1
ATOM 6871 C CA . LYS B 1 411 ? -6.441 26.5 2.369 1 96.62 411 LYS B CA 1
ATOM 6872 C C . LYS B 1 411 ? -5.262 27.094 1.593 1 96.62 411 LYS B C 1
ATOM 6874 O O . LYS B 1 411 ? -5.215 27 0.365 1 96.62 411 LYS B O 1
ATOM 6879 N N . PHE B 1 412 ? -4.387 27.688 2.289 1 95.88 412 PHE B N 1
ATOM 6880 C CA . PHE B 1 412 ? -3.16 28.234 1.718 1 95.88 412 PHE B CA 1
ATOM 6881 C C . PHE B 1 412 ? -1.94 27.5 2.266 1 95.88 412 PHE B C 1
ATOM 6883 O O . PHE B 1 412 ? -1.773 27.391 3.482 1 95.88 412 PHE B O 1
ATOM 6890 N N . THR B 1 413 ? -1.073 27 1.436 1 93.5 413 THR B N 1
ATOM 6891 C CA . THR B 1 413 ? 0.159 26.312 1.804 1 93.5 413 THR B CA 1
ATOM 6892 C C . THR B 1 413 ? 1.337 27.281 1.819 1 93.5 413 THR B C 1
ATOM 6894 O O . THR B 1 413 ? 1.695 27.844 0.784 1 93.5 413 THR B O 1
ATOM 6897 N N . PHE B 1 414 ? 2.043 27.391 2.928 1 93.31 414 PHE B N 1
ATOM 6898 C CA . PHE B 1 414 ? 2.889 28.562 3.053 1 93.31 414 PHE B CA 1
ATOM 6899 C C . PHE B 1 414 ? 4.363 28.188 3.035 1 93.31 414 PHE B C 1
ATOM 6901 O O . PHE B 1 414 ? 5.238 29.047 3.068 1 93.31 414 PHE B O 1
ATOM 6908 N N . PRO B 1 415 ? 4.734 26.844 3.051 1 89.12 415 PRO B N 1
ATOM 6909 C CA . PRO B 1 415 ? 6.176 26.562 3.041 1 89.12 415 PRO B CA 1
ATOM 6910 C C . PRO B 1 415 ? 6.836 26.938 1.716 1 89.12 415 PRO B C 1
ATOM 6912 O O . PRO B 1 415 ? 6.957 26.094 0.823 1 89.12 415 PRO B O 1
ATOM 6915 N N . LEU B 1 416 ? 7.207 28.156 1.544 1 84.75 416 LEU B N 1
ATOM 6916 C CA . LEU B 1 416 ? 7.957 28.781 0.459 1 84.75 416 LEU B CA 1
ATOM 6917 C C . LEU B 1 416 ? 9.117 29.609 1.005 1 84.75 416 LEU B C 1
ATOM 6919 O O . LEU B 1 416 ? 9.164 29.906 2.201 1 84.75 416 LEU B O 1
ATOM 6923 N N . ASP B 1 417 ? 10.047 29.766 0.154 1 85.31 417 ASP B N 1
ATOM 6924 C CA . ASP B 1 417 ? 11.047 30.734 0.614 1 85.31 417 ASP B CA 1
ATOM 6925 C C . ASP B 1 417 ? 10.398 32.094 0.92 1 85.31 417 ASP B C 1
ATOM 6927 O O . ASP B 1 417 ? 9.383 32.438 0.325 1 85.31 417 ASP B O 1
ATOM 6931 N N . GLN B 1 418 ? 10.969 32.812 1.812 1 88.06 418 GLN B N 1
ATOM 6932 C CA . GLN B 1 418 ? 10.336 34 2.369 1 88.06 418 GLN B CA 1
ATOM 6933 C C . GLN B 1 418 ? 10.055 35.031 1.281 1 88.06 418 GLN B C 1
ATOM 6935 O O . GLN B 1 418 ? 9.023 35.719 1.311 1 88.06 418 GLN B O 1
ATOM 6940 N N . ILE B 1 419 ? 10.945 35.188 0.343 1 90.44 419 ILE B N 1
ATOM 6941 C CA . ILE B 1 419 ? 10.766 36.156 -0.729 1 90.44 419 ILE B CA 1
ATOM 6942 C C . ILE B 1 419 ? 9.562 35.781 -1.591 1 90.44 419 ILE B C 1
ATOM 6944 O O . ILE B 1 419 ? 8.695 36.594 -1.871 1 90.44 419 ILE B O 1
ATOM 6948 N N . THR B 1 420 ? 9.547 34.531 -1.935 1 90.94 420 THR B N 1
ATOM 6949 C CA . THR B 1 420 ? 8.445 34.031 -2.748 1 90.94 420 THR B CA 1
ATOM 6950 C C . THR B 1 420 ? 7.121 34.125 -1.995 1 90.94 420 THR B C 1
ATOM 6952 O O . THR B 1 420 ? 6.09 34.438 -2.588 1 90.94 420 THR B O 1
ATOM 6955 N N . LEU B 1 421 ? 7.164 33.844 -0.676 1 93.56 421 LEU B N 1
ATOM 6956 C CA . LEU B 1 421 ? 5.953 33.938 0.129 1 93.56 421 LEU B CA 1
ATOM 6957 C C . LEU B 1 421 ? 5.418 35.375 0.129 1 93.56 421 LEU B C 1
ATOM 6959 O O . LEU B 1 421 ? 4.227 35.594 -0.099 1 93.56 421 LEU B O 1
ATOM 6963 N N . HIS B 1 422 ? 6.27 36.312 0.305 1 94.56 422 HIS B N 1
ATOM 6964 C CA . HIS B 1 422 ? 5.844 37.719 0.332 1 94.56 422 HIS B CA 1
ATOM 6965 C C . HIS B 1 422 ? 5.27 38.156 -1.014 1 94.56 422 HIS B C 1
ATOM 6967 O O . HIS B 1 422 ? 4.281 38.875 -1.065 1 94.56 422 HIS B O 1
ATOM 6973 N N . GLU B 1 423 ? 5.898 37.688 -2.045 1 95.38 423 GLU B N 1
ATOM 6974 C CA . GLU B 1 423 ? 5.402 38 -3.383 1 95.38 423 GLU B CA 1
ATOM 6975 C C . GLU B 1 423 ? 4 37.438 -3.594 1 95.38 423 GLU B C 1
ATOM 6977 O O . GLU B 1 423 ? 3.127 38.125 -4.137 1 95.38 423 GLU B O 1
ATOM 6982 N N . GLN B 1 424 ? 3.83 36.219 -3.203 1 95.62 424 GLN B N 1
ATOM 6983 C CA . GLN B 1 424 ? 2.518 35.625 -3.359 1 95.62 424 GLN B CA 1
ATOM 6984 C C . GLN B 1 424 ? 1.468 36.312 -2.512 1 95.62 424 GLN B C 1
ATOM 6986 O O . GLN B 1 424 ? 0.344 36.562 -2.965 1 95.62 424 GLN B O 1
ATOM 6991 N N . LEU B 1 425 ? 1.845 36.625 -1.317 1 97.5 425 LEU B N 1
ATOM 6992 C CA . LEU B 1 425 ? 0.907 37.312 -0.423 1 97.5 425 LEU B CA 1
ATOM 6993 C C . LEU B 1 425 ? 0.516 38.688 -0.972 1 97.5 425 LEU B C 1
ATOM 6995 O O . LEU B 1 425 ? -0.648 39.062 -0.886 1 97.5 425 LEU B O 1
ATOM 6999 N N . GLU B 1 426 ? 1.403 39.344 -1.555 1 97.5 426 GLU B N 1
ATOM 7000 C CA . GLU B 1 426 ? 1.108 40.656 -2.16 1 97.5 426 GLU B CA 1
ATOM 7001 C C . GLU B 1 426 ? 0.169 40.5 -3.354 1 97.5 426 GLU B C 1
ATOM 7003 O O . GLU B 1 426 ? -0.738 41.312 -3.541 1 97.5 426 GLU B O 1
ATOM 7008 N N . LYS B 1 427 ? 0.459 39.531 -4.137 1 97.81 427 LYS B N 1
ATOM 7009 C CA . LYS B 1 427 ? -0.442 39.25 -5.25 1 97.81 427 LYS B CA 1
ATOM 7010 C C . LYS B 1 427 ? -1.851 38.938 -4.754 1 97.81 427 LYS B C 1
ATOM 7012 O O . LYS B 1 427 ? -2.836 39.375 -5.363 1 97.81 427 LYS B O 1
ATOM 7017 N N . ILE B 1 428 ? -1.909 38.219 -3.691 1 98.19 428 ILE B N 1
ATOM 7018 C CA . ILE B 1 428 ? -3.205 37.875 -3.111 1 98.19 428 ILE B CA 1
ATOM 7019 C C . ILE B 1 428 ? -3.898 39.156 -2.619 1 98.19 428 ILE B C 1
ATOM 7021 O O . ILE B 1 428 ? -5.105 39.312 -2.811 1 98.19 428 ILE B O 1
ATOM 7025 N N . ARG B 1 429 ? -3.176 40 -1.979 1 98.12 429 ARG B N 1
ATOM 7026 C CA . ARG B 1 429 ? -3.732 41.25 -1.497 1 98.12 429 ARG B CA 1
ATOM 7027 C C . ARG B 1 429 ? -4.348 42.062 -2.641 1 98.12 429 ARG B C 1
ATOM 7029 O O . ARG B 1 429 ? -5.48 42.531 -2.537 1 98.12 429 ARG B O 1
ATOM 7036 N N . GLN B 1 430 ? -3.615 42.219 -3.732 1 98.31 430 GLN B N 1
ATOM 7037 C CA . GLN B 1 430 ? -4.09 43 -4.883 1 98.31 430 GLN B CA 1
ATOM 7038 C C . GLN B 1 430 ? -5.336 42.344 -5.488 1 98.31 430 GLN B C 1
ATOM 7040 O O . GLN B 1 430 ? -6.301 43.062 -5.805 1 98.31 430 GLN B O 1
ATOM 7045 N N . PHE B 1 431 ? -5.191 41.125 -5.648 1 98.25 431 PHE B N 1
ATOM 7046 C CA . PHE B 1 431 ? -6.344 40.406 -6.176 1 98.25 431 PHE B CA 1
ATOM 7047 C C . PHE B 1 431 ? -7.562 40.594 -5.285 1 98.25 431 PHE B C 1
ATOM 7049 O O . PHE B 1 431 ? -8.656 40.906 -5.777 1 98.25 431 PHE B O 1
ATOM 7056 N N . HIS B 1 432 ? -7.363 40.344 -3.971 1 97.88 432 HIS B N 1
ATOM 7057 C CA . HIS B 1 432 ? -8.453 40.406 -3.004 1 97.88 432 HIS B CA 1
ATOM 7058 C C . HIS B 1 432 ? -9.148 41.75 -3.039 1 97.88 432 HIS B C 1
ATOM 7060 O O . HIS B 1 432 ? -10.375 41.812 -3.021 1 97.88 432 HIS B O 1
ATOM 7066 N N . GLN B 1 433 ? -8.43 42.75 -3.137 1 97 433 GLN B N 1
ATOM 7067 C CA . GLN B 1 433 ? -8.969 44.094 -3.197 1 97 433 GLN B CA 1
ATOM 7068 C C . GLN B 1 433 ? -9.828 44.312 -4.449 1 97 433 GLN B C 1
ATOM 7070 O O . GLN B 1 433 ? -10.93 44.844 -4.375 1 97 433 GLN B O 1
ATOM 7075 N N . LYS B 1 434 ? -9.305 43.844 -5.535 1 97.06 434 LYS B N 1
ATOM 7076 C CA . LYS B 1 434 ? -10.047 43.969 -6.789 1 97.06 434 LYS B CA 1
ATOM 7077 C C . LYS B 1 434 ? -11.32 43.125 -6.766 1 97.06 434 LYS B C 1
ATOM 7079 O O . LYS B 1 434 ? -12.344 43.531 -7.316 1 97.06 434 LYS B O 1
ATOM 7084 N N . PHE B 1 435 ? -11.18 41.969 -6.246 1 96.12 435 PHE B N 1
ATOM 7085 C CA . PHE B 1 435 ? -12.32 41.062 -6.176 1 96.12 435 PHE B CA 1
ATOM 7086 C C . PHE B 1 435 ? -13.445 41.656 -5.344 1 96.12 435 PHE B C 1
ATOM 7088 O O . PHE B 1 435 ? -14.609 41.656 -5.754 1 96.12 435 PHE B O 1
ATOM 7095 N N . ILE B 1 436 ? -13.117 42.219 -4.195 1 95.12 436 ILE B N 1
ATOM 7096 C CA . ILE B 1 436 ? -14.094 42.844 -3.312 1 95.12 436 ILE B CA 1
ATOM 7097 C C . ILE B 1 436 ? -14.742 44.031 -4.027 1 95.12 436 ILE B C 1
ATOM 7099 O O . ILE B 1 436 ? -15.953 44.25 -3.918 1 95.12 436 ILE B O 1
ATOM 7103 N N . GLN B 1 437 ? -13.977 44.75 -4.762 1 94.81 437 GLN B N 1
ATOM 7104 C CA . GLN B 1 437 ? -14.508 45.875 -5.504 1 94.81 437 GLN B CA 1
ATOM 7105 C C . GLN B 1 437 ? -15.523 45.438 -6.551 1 94.81 437 GLN B C 1
ATOM 7107 O O . GLN B 1 437 ? -16.516 46.125 -6.785 1 94.81 437 GLN B O 1
ATOM 7112 N N . SER B 1 438 ? -15.211 44.344 -7.102 1 92.69 438 SER B N 1
ATOM 7113 C CA . SER B 1 438 ? -16.109 43.844 -8.125 1 92.69 438 SER B CA 1
ATOM 7114 C C . SER B 1 438 ? -17.438 43.375 -7.523 1 92.69 438 SER B C 1
ATOM 7116 O O . SER B 1 438 ? -18.469 43.375 -8.195 1 92.69 438 SER B O 1
ATOM 7118 N N . LEU B 1 439 ? -17.422 42.938 -6.312 1 90.12 439 LEU B N 1
ATOM 7119 C CA . LEU B 1 439 ? -18.641 42.5 -5.641 1 90.12 439 LEU B CA 1
ATOM 7120 C C . LEU B 1 439 ? -19.453 43.719 -5.18 1 90.12 439 LEU B C 1
ATOM 7122 O O . LEU B 1 439 ? -20.688 43.625 -5.109 1 90.12 439 LEU B O 1
ATOM 7126 N N . ILE B 1 440 ? -18.812 44.719 -4.863 1 85.81 440 ILE B N 1
ATOM 7127 C CA . ILE B 1 440 ? -19.484 45.938 -4.402 1 85.81 440 ILE B CA 1
ATOM 7128 C C . ILE B 1 440 ? -20.109 46.656 -5.586 1 85.81 440 ILE B C 1
ATOM 7130 O O . ILE B 1 440 ? -21.203 47.219 -5.473 1 85.81 440 ILE B O 1
ATOM 7134 N N . ALA B 1 441 ? -19.5 46.625 -6.734 1 81.12 441 ALA B N 1
ATOM 7135 C CA . ALA B 1 441 ? -20 47.312 -7.93 1 81.12 441 ALA B CA 1
ATOM 7136 C C . ALA B 1 441 ? -21.219 46.562 -8.5 1 81.12 441 ALA B C 1
ATOM 7138 O O . ALA B 1 441 ? -22.094 47.188 -9.117 1 81.12 441 ALA B O 1
#

Secondary structure (DSSP, 8-state):
--HHHHHHHHHHHHHHHTS----TT---THHHHHHHHHHH-GGGGG-TTS-HHHHHHHHHHHHHSGGGSSSSPPPTT--HHHHHHHHHHHHHHH--S---GGGEEEES-HHHHHHHHIIIIIITT--S-EEEEEEES--HHHHHHHHHTTPEEEEEE-EE-SS-EE--HHHHHHHHHH-SSEEEEEEEESS-TTT-----HHHHHHHHHHHHHHT-EEEEE-TTTT-B-TT-----HHHHHHT-HHHHTT--EEEEEEGGGSTTS-TTS--EEEEEES-TTHHHHHHHH------HHHHHHHHHHH--HHHHTSHHHHHHHHHHHHHHHHHHHHHHHHHHHHHHSTTEE-----BSSEE-PEE---GGGS--TTSSS-HHHHHHHHHHHHH----EEGGGG---TT--BEEEE--S-HHHHHHHHHHHHHHHHHHHHHHH-/--HHHHHHHHHHHHHHHSS----TT---THHHHHHHHHHH-GGGGG-TTS-HHHHHHHHHHHHHSGGGSSSSPPPTT--HHHHHHHHHHHHHHH--S---GGGEEEES-HHHHHHHHIIIIIITT--S--EEEEEES--HHHHHHHHHTTPEEEEEE-EE-SS-EE--HHHHHHHHHH-SS-EEEEEEESS-TTT-----HHHHHHHHHHHHHHT-EEEEE-TTTT-B-TT-----HHHHHHT-HHHHTT--EEEEEEGGGSTTS-TTS--EEEEEES-TTHHHHHHHH------HHHHHHHHHHH--HHHHTSHHHHHHHHHHHHHHHHHHHHHHHHHHHHHHSTTEE-----BSSEE--EE---GGGS--S--SS-HHHHHHHHHHHHH----EEGGGG---TT--BEEEE--S-HHHHHHHHHHHHHHHHHHHHHHH-

Organism: Octopus vulgaris (NCBI:txid6645)